Protein AF-A0A6C0ECJ3-F1 (afdb_monomer)

Foldseek 3Di:
DDDDDDDDPDFDDPDPTHDPQPDLPDDPVVLLVVLLVVLLCCLPPVDPPDDLVSVVSVVVSVVPVDPDPPPCVVVVLVVSLVSSLVSLLVSLQVVLVVQLVCVVVVNDDLVNVLVVLVVLLVSLVVVLVSVVVPPPDDDDDDDDDPDDDVPSSLVSLLSSLVSCLVRQCPDPSNVVVVLVLVPPLDPVCLVSVLSVLVSLVVSCVRVVCPSVLVNLVVNLVSLVVVLVVVQDDPDDPLVSLLVSLVVLLVSLVSCCVSPVVCNLSNLQRSLVVSLVSLLVNLVPHDLQSLLVSLVPCLVSLLVSLVRDHPCSVVSVVSSLVSLLVSLCVLQPPVLVPCPPDDPVSLVVNLVSVLSNLSSVVSVCSSVPVPCPPSVCVVQVSVLVRCVDPSNLVSLLVVLLVCLVVVVLVSNLSSVVSVLSHPPVVVSLVSVLVSVVVSLQVVCVVCVVPLVVNVVSLVSLVVSLVSCCVRDDPVSSVLSVLQSVQSVVQSVVVVVVVVVCVVPDPDPLCPPDDDDGDRGDDQVSHPVNDPALWDWPVLLVVCCPPSDSVSVVVVVVQVVVCVVVVVPDTDIDHQLDDWDWDQDPNATAIDGSLLVVLVVVPPPHFKDALVCVCPRSSNVRPDPLLSVLSVVLCVVQVQWDDDPRMIGGDNDDHGDRYSNVSSCVPRPCNVVVVVVVVLVVLLVLLLVLLLVVLVVPWAAPVVSQVVSQVVDPPDRDDPVSNVVSVVVCVVVQQWDQDPVRTIHGDDD

pLDDT: mean 73.12, std 15.88, range [23.19, 93.5]

Secondary structure (DSSP, 8-state):
-------------BTTTB-----TT--HHHHHHHHHHHHHHHHHH------HHHHHHHHHHHHHH----TT-HHHHHHHHHHHHHHHHHHHHHHHHHHHHHHHHTT---HHHHHHHHHHHHHHHHHHHHHHHTTS-----------SSSTHHHHHHHHHHHHHHIIIIIT-HHHHHHHHHHHHT--HHHHHHHHHHHHHHHHHHHHHTTHHHHHHHHHHHHHHHHHHHHTT-----HHHHHHHHHHHHHHHHHHHHHHTTTTHHHHHHHHHHHHHHHHHHHHHHS-HHHHHHHHHHHHHHHHHHHHS--TTHHHHHHHHHHHHHHHHHHHT-HHHHS-TTS-THHHHHHHHHHHHHHHHHHHHHHHTTT-HHHHHHHHHHHHHHHHTSHHHHHHHHHHHHHHHHTT-HHHHHHHHHHHTTSS-HHHHHHHHHHHHHHHHHHHHHHHTTSHHHHHHHHHHHHHHHHHHHTTS-HHHHHHHHHHHHHHHHHHHHHHHHHHHHHHH---TTSTT----------TTT-TT--SSS-B-HHHHHHTTT---HHHHHHHHHHHHHHHHTTT-----B-TTSS-EEEEETTEEEEE-HHHHHHHHTTTT-SEEEHHHHHTSHHHHTS-HHHHHHHHHHHHHTTSEEEETTEEEE-SSSPPPSBHHHHHHHH-HHHHHHHHHHHHHHHHHHHHHHHHHHHTT--B-HHHHHHHHHHH--SS---HHHHHHHHHHHHHTTSEEE-TTS-EEE---

Organism: NCBI:txid1070528

Sequence (747 aa):
MKSHEDIVINKLIDKNNIIENLTNNDCKCTIINKINNYFDNYLNRNNKIIIFELINQFIYFQNNCCQIPNNNKDLLSTEIVNNLNDLIKNFLIDRRNSIRILIKKNNYNFYNLNKFIKEFLIKIDYINDILKLKYLDDSHTLNNTLSGESLKINNITNFSIEYLSQFIISDSVILLFIENQIILFSKNNNKEIEIFFSLIKKICYYDNKKLYNYIIKILCNILNKEIIIQNSNPLPNNLKNINKLNTDIIYYDKIIKYFKYIKNDLIYNIIPNIFNNFINIFKFNSLYEIEYVTNNISSELKNIFANKYDNKDLLKNMLITEICFLIKKTFSFEIINNENSEQGSIDELNIMIITLINILNNTNLLLDNYLNMNNNLIINEMNQFINNDILLNAIYNRINLLIINNDINEIYKLLSFVIKIKDKDIIINKYKEFLTKRLLFNYSKFYPHFPELIDYITIEEKIFNSIKTKFHNKSIYKIGKMIDDIRNSIIHNIELELKNYEIINDKFLDNINNICIVNLSYEIWNINYSDYIIGNKILNDYKNTSNILIQYILKYNNIYSSEYDNKRFLNWYLHYGEVDITYLNQNLIMLPIQYMVLEMFTNQNEISLDIIYSSYFFENYPTQFKKDIINSLIRSKLFNIKNNNLILATNGIFVQNLVMLFTHESEFMSNKKLEELALTHNDIVISNINHILKINSLAYDELFDVIKNKIIVFNMDKKIFETAINYMIDKDYIILNKNNLYEKIYY

Nearest PDB structures (foldseek):
  8or3-assembly1_A  TM=5.028E-01  e=2.537E-11  Homo sapiens
  4g2v-assembly1_A  TM=1.685E-01  e=9.253E-02  Mus musculus
  1hz4-assembly1_A  TM=1.852E-01  e=2.746E+00  Escherichia coli

Radius of gyration: 48.1 Å; Cα contacts (8 Å, |Δi|>4): 553; chains: 1; bounding box: 114×90×135 Å

Structure (mmCIF, N/CA/C/O backbone):
data_AF-A0A6C0ECJ3-F1
#
_entry.id   AF-A0A6C0ECJ3-F1
#
loop_
_atom_site.group_PDB
_atom_site.id
_atom_site.type_symbol
_atom_site.label_atom_id
_atom_site.label_alt_id
_atom_site.label_comp_id
_atom_site.label_asym_id
_atom_site.label_entity_id
_atom_site.label_seq_id
_atom_site.pdbx_PDB_ins_code
_atom_site.Cartn_x
_atom_site.Cartn_y
_atom_site.Cartn_z
_atom_site.occupancy
_atom_site.B_iso_or_equiv
_atom_site.auth_seq_id
_atom_site.auth_comp_id
_atom_site.auth_asym_id
_atom_site.auth_atom_id
_atom_site.pdbx_PDB_model_num
ATOM 1 N N . MET A 1 1 ? -47.926 -62.186 72.612 1.00 34.28 1 MET A N 1
ATOM 2 C CA . MET A 1 1 ? -46.504 -62.186 73.019 1.00 34.28 1 MET A CA 1
ATOM 3 C C . MET A 1 1 ? -46.156 -60.779 73.483 1.00 34.28 1 MET A C 1
ATOM 5 O O . MET A 1 1 ? -46.583 -59.838 72.833 1.00 34.28 1 MET A O 1
ATOM 9 N N . LYS A 1 2 ? -45.486 -60.670 74.640 1.00 26.92 2 LYS A N 1
ATOM 10 C CA . LYS A 1 2 ? -44.875 -59.453 75.226 1.00 26.92 2 LYS A CA 1
ATOM 11 C C . LYS A 1 2 ? -43.978 -58.752 74.172 1.00 26.92 2 LYS A C 1
ATOM 13 O O . LYS A 1 2 ? -43.529 -59.447 73.271 1.00 26.92 2 LYS A O 1
ATOM 18 N N . SER A 1 3 ? -43.673 -57.454 74.193 1.00 23.48 3 SER A N 1
ATOM 19 C CA . SER A 1 3 ? -43.368 -56.559 75.320 1.00 23.48 3 SER A CA 1
ATOM 20 C C . SER A 1 3 ? -43.397 -55.081 74.897 1.00 23.48 3 SER A C 1
ATOM 22 O O . SER A 1 3 ? -43.088 -54.754 73.755 1.00 23.48 3 SER A O 1
ATOM 24 N N . HIS A 1 4 ? -43.717 -54.225 75.871 1.00 28.27 4 HIS A N 1
ATOM 25 C CA . HIS A 1 4 ? -43.456 -52.786 75.927 1.00 28.27 4 HIS A CA 1
ATOM 26 C C . HIS A 1 4 ? -42.055 -52.375 75.463 1.00 28.27 4 HIS A C 1
ATOM 28 O O . HIS A 1 4 ? -41.095 -53.056 75.807 1.00 28.27 4 HIS A O 1
ATOM 34 N N . GLU A 1 5 ? -41.966 -51.179 74.876 1.00 23.19 5 GLU A N 1
ATOM 35 C CA . GLU A 1 5 ? -41.049 -50.134 75.345 1.00 23.19 5 GLU A CA 1
ATOM 36 C C . GLU A 1 5 ? -41.770 -48.776 75.289 1.00 23.19 5 GLU A C 1
ATOM 38 O O . GLU A 1 5 ? -42.066 -48.234 74.225 1.00 23.19 5 GLU A O 1
ATOM 43 N N . ASP A 1 6 ? -42.108 -48.271 76.475 1.00 29.62 6 ASP A N 1
ATOM 44 C CA . ASP A 1 6 ? -42.491 -46.887 76.722 1.00 29.62 6 ASP A CA 1
ATOM 45 C C . ASP A 1 6 ? -41.288 -45.966 76.475 1.00 29.62 6 ASP A C 1
ATOM 47 O O . ASP A 1 6 ? -40.243 -46.143 77.098 1.00 29.62 6 ASP A O 1
ATOM 51 N N . ILE A 1 7 ? -41.462 -44.910 75.673 1.00 26.45 7 ILE A N 1
ATOM 52 C CA . ILE A 1 7 ? -40.686 -43.669 75.820 1.00 26.45 7 ILE A CA 1
ATOM 53 C C . ILE A 1 7 ? -41.664 -42.489 75.880 1.00 26.45 7 ILE A C 1
ATOM 55 O O . ILE A 1 7 ? -41.973 -41.821 74.900 1.00 26.45 7 ILE A O 1
ATOM 59 N N . VAL A 1 8 ? -42.199 -42.307 77.087 1.00 24.47 8 VAL A N 1
ATOM 60 C CA . VAL A 1 8 ? -42.215 -41.048 77.844 1.00 24.47 8 VAL A CA 1
ATOM 61 C C . VAL A 1 8 ? -42.536 -39.770 77.049 1.00 24.47 8 VAL A C 1
ATOM 63 O O . VAL A 1 8 ? -41.665 -39.052 76.562 1.00 24.47 8 VAL A O 1
ATOM 66 N N . ILE A 1 9 ? -43.821 -39.411 77.076 1.00 29.36 9 ILE A N 1
ATOM 67 C CA . ILE A 1 9 ? -44.308 -38.034 76.945 1.00 29.36 9 ILE A CA 1
ATOM 68 C C . ILE A 1 9 ? -43.796 -37.243 78.162 1.00 29.36 9 ILE A C 1
ATOM 70 O O . ILE A 1 9 ? -44.404 -37.283 79.228 1.00 29.36 9 ILE A O 1
ATOM 74 N N . ASN A 1 10 ? -42.688 -36.514 78.010 1.00 24.09 10 ASN A N 1
ATOM 75 C CA . ASN A 1 10 ? -42.222 -35.529 78.993 1.00 24.09 10 ASN A CA 1
ATOM 76 C C . ASN A 1 10 ? -42.267 -34.103 78.408 1.00 24.09 10 ASN A C 1
ATOM 78 O O . ASN A 1 10 ? -41.362 -33.650 77.718 1.00 24.09 10 ASN A O 1
ATOM 82 N N . LYS A 1 11 ? -43.374 -33.420 78.722 1.00 33.19 11 LYS A N 1
ATOM 83 C CA . LYS A 1 11 ? -43.594 -31.966 78.903 1.00 33.19 11 LYS A CA 1
ATOM 84 C C . LYS A 1 11 ? -42.335 -31.068 79.072 1.00 33.19 11 LYS A C 1
ATOM 86 O O . LYS A 1 11 ? -41.671 -31.290 80.074 1.00 33.19 11 LYS A O 1
ATOM 91 N N . LEU A 1 12 ? -42.154 -29.993 78.249 1.00 31.42 12 LEU A N 1
ATOM 92 C CA . LEU A 1 12 ? -41.584 -28.614 78.520 1.00 31.42 12 LEU A CA 1
ATOM 93 C C . LEU A 1 12 ? -41.949 -27.596 77.358 1.00 31.42 12 LEU A C 1
ATOM 95 O O . LEU A 1 12 ? -41.924 -28.032 76.224 1.00 31.42 12 LEU A O 1
ATOM 99 N N . ILE A 1 13 ? -42.141 -26.253 77.453 1.00 26.03 13 ILE A N 1
ATOM 100 C CA . ILE A 1 13 ? -43.268 -25.424 77.969 1.00 26.03 13 ILE A CA 1
ATOM 101 C C . ILE A 1 13 ? -43.058 -23.829 77.737 1.00 26.03 13 ILE A C 1
ATOM 103 O O . ILE A 1 13 ? -41.915 -23.402 77.843 1.00 26.03 13 ILE A O 1
ATOM 107 N N . ASP A 1 14 ? -44.106 -22.934 77.727 1.00 28.61 14 ASP A N 1
ATOM 108 C CA . ASP A 1 14 ? -44.273 -21.605 78.467 1.00 28.61 14 ASP A CA 1
ATOM 109 C C . ASP A 1 14 ? -44.999 -21.634 79.871 1.00 28.61 14 ASP A C 1
ATOM 111 O O . ASP A 1 14 ? -45.931 -22.385 80.121 1.00 28.61 14 ASP A O 1
ATOM 115 N N . LYS A 1 15 ? -44.722 -20.841 80.909 1.00 49.19 15 LYS A N 1
ATOM 116 C CA . LYS A 1 15 ? -43.619 -19.932 81.279 1.00 49.19 15 LYS A CA 1
ATOM 117 C C . LYS A 1 15 ? -42.738 -20.575 82.367 1.00 49.19 15 LYS A C 1
ATOM 119 O O . LYS A 1 15 ? -41.870 -19.922 82.932 1.00 49.19 15 LYS A O 1
ATOM 124 N N . ASN A 1 16 ? -43.094 -21.822 82.713 1.00 34.41 16 ASN A N 1
ATOM 125 C CA . ASN A 1 16 ? -43.021 -22.447 84.036 1.00 34.41 16 ASN A CA 1
ATOM 126 C C . ASN A 1 16 ? -43.528 -23.919 84.010 1.00 34.41 16 ASN A C 1
ATOM 128 O O . ASN A 1 16 ? -44.240 -24.382 84.885 1.00 34.41 16 ASN A O 1
ATOM 132 N N . ASN A 1 17 ? -43.286 -24.671 82.958 1.00 28.52 17 ASN A N 1
ATOM 133 C CA . ASN A 1 17 ? -43.988 -25.929 82.586 1.00 28.52 17 ASN A CA 1
ATOM 134 C C . ASN A 1 17 ? -45.502 -26.061 81.968 1.00 28.52 17 ASN A C 1
ATOM 136 O O . ASN A 1 17 ? -46.132 -27.073 82.239 1.00 28.52 17 ASN A O 1
ATOM 140 N N . ILE A 1 18 ? -46.093 -25.210 81.051 1.00 34.91 18 ILE A N 1
ATOM 141 C CA . ILE A 1 18 ? -47.153 -25.410 79.971 1.00 34.91 18 ILE A CA 1
ATOM 142 C C . ILE A 1 18 ? -46.735 -25.368 78.431 1.00 34.91 18 ILE A C 1
ATOM 144 O O . ILE A 1 18 ? -46.397 -24.329 77.880 1.00 34.91 18 ILE A O 1
ATOM 148 N N . ILE A 1 19 ? -46.836 -26.478 77.667 1.00 39.12 19 ILE A N 1
ATOM 149 C CA . ILE A 1 19 ? -46.889 -26.480 76.178 1.00 39.12 19 ILE A CA 1
ATOM 150 C C . ILE A 1 19 ? -48.263 -25.912 75.826 1.00 39.12 19 ILE A C 1
ATOM 152 O O . ILE A 1 19 ? -49.264 -26.506 76.233 1.00 39.12 19 ILE A O 1
ATOM 156 N N . GLU A 1 20 ? -48.346 -24.777 75.130 1.00 39.50 20 GLU A N 1
ATOM 157 C CA . GLU A 1 20 ? -49.639 -24.252 74.678 1.00 39.50 20 GLU A CA 1
ATOM 158 C C . GLU A 1 20 ? -50.120 -25.116 73.499 1.00 39.50 20 GLU A C 1
ATOM 160 O O . GLU A 1 20 ? -49.884 -24.819 72.332 1.00 39.50 20 GLU A O 1
ATOM 165 N N . ASN A 1 21 ? -50.736 -26.256 73.817 1.00 42.38 21 ASN A N 1
ATOM 166 C CA . ASN A 1 21 ? -51.491 -27.032 72.844 1.00 42.38 21 ASN A CA 1
ATOM 167 C C . ASN A 1 21 ? -52.652 -26.160 72.364 1.00 42.38 21 ASN A C 1
ATOM 169 O O . ASN A 1 21 ? -53.463 -25.723 73.184 1.00 42.38 21 ASN A O 1
ATOM 173 N N . LEU A 1 22 ? -52.757 -25.946 71.049 1.00 46.31 22 LEU A N 1
ATOM 174 C CA . LEU A 1 22 ? -53.987 -25.430 70.452 1.00 46.31 22 LEU A CA 1
ATOM 175 C C . LEU A 1 22 ? -55.139 -26.341 70.900 1.00 46.31 22 LEU A C 1
ATOM 177 O O . LEU A 1 22 ? -55.163 -27.531 70.588 1.00 46.31 22 LEU A O 1
ATOM 181 N N . THR A 1 23 ? -56.059 -25.807 71.701 1.00 43.44 23 THR A N 1
ATOM 182 C CA . THR A 1 23 ? -57.284 -26.525 72.069 1.00 43.44 23 THR A CA 1
ATOM 183 C C . THR A 1 23 ? -58.325 -26.307 70.972 1.00 43.44 23 THR A C 1
ATOM 185 O O . THR A 1 23 ? -58.309 -25.272 70.308 1.00 43.44 23 THR A O 1
ATOM 188 N N . ASN A 1 24 ? -59.260 -27.250 70.795 1.00 45.25 24 ASN A N 1
ATOM 189 C CA . ASN A 1 24 ? -60.361 -27.193 69.811 1.00 45.25 24 ASN A CA 1
ATOM 190 C C . ASN A 1 24 ? -61.223 -25.901 69.844 1.00 45.25 24 ASN A C 1
ATOM 192 O O . ASN A 1 24 ? -62.106 -25.752 69.005 1.00 45.25 24 ASN A O 1
ATOM 196 N N . ASN A 1 25 ? -60.992 -24.984 70.793 1.00 42.53 25 ASN A N 1
ATOM 197 C CA . ASN A 1 25 ? -61.795 -23.788 71.048 1.00 42.53 25 ASN A CA 1
ATOM 198 C C . ASN A 1 25 ? -61.142 -22.459 70.615 1.00 42.53 25 ASN A C 1
ATOM 200 O O . ASN A 1 25 ? -61.782 -21.416 70.751 1.00 42.53 25 ASN A O 1
ATOM 204 N N . ASP A 1 26 ? -59.903 -22.447 70.109 1.00 50.03 26 ASP A N 1
ATOM 205 C CA . ASP A 1 26 ? -59.291 -21.202 69.623 1.00 50.03 26 ASP A CA 1
ATOM 206 C C . ASP A 1 26 ? -59.885 -20.790 68.259 1.00 50.03 26 ASP A C 1
ATOM 208 O O . ASP A 1 26 ? -59.777 -21.504 67.261 1.00 50.03 26 ASP A O 1
ATOM 212 N N . CYS A 1 27 ? -60.514 -19.609 68.195 1.00 55.12 27 CYS A N 1
ATOM 213 C CA . CYS A 1 27 ? -61.043 -19.047 66.949 1.00 55.12 27 CYS A CA 1
ATOM 214 C C . CYS A 1 27 ? -59.932 -18.861 65.896 1.00 55.12 27 CYS A C 1
ATOM 216 O O . CYS A 1 27 ? -58.840 -18.394 66.204 1.00 55.12 27 CYS A O 1
ATOM 218 N N . LYS A 1 28 ? -60.228 -19.103 64.610 1.00 56.75 28 LYS A N 1
ATOM 219 C CA . LYS A 1 28 ? -59.284 -18.921 63.481 1.00 56.75 28 LYS A CA 1
ATOM 220 C C . LYS A 1 28 ? -58.471 -17.609 63.560 1.00 56.75 28 LYS A C 1
ATOM 222 O O . LYS A 1 28 ? -57.271 -17.610 63.295 1.00 56.75 28 LYS A O 1
ATOM 227 N N . CYS A 1 29 ? -59.100 -16.508 63.979 1.00 60.09 29 CYS A N 1
ATOM 228 C CA . CYS A 1 29 ? -58.460 -15.197 64.123 1.00 60.09 29 CYS A CA 1
ATOM 229 C C . CYS A 1 29 ? -57.380 -15.139 65.221 1.00 60.09 29 CYS A C 1
ATOM 231 O O . CYS A 1 29 ? -56.364 -14.472 65.030 1.00 60.09 29 CYS A O 1
ATOM 233 N N . THR A 1 30 ? -57.555 -15.818 66.362 1.00 61.34 30 THR A N 1
ATOM 234 C CA . THR A 1 30 ? -56.557 -15.790 67.450 1.00 61.34 30 THR A CA 1
ATOM 235 C C . THR A 1 30 ? -55.291 -16.540 67.057 1.00 61.34 30 THR A C 1
ATOM 237 O O . THR A 1 30 ? -54.192 -16.092 67.382 1.00 61.34 30 THR A O 1
ATOM 240 N N . ILE A 1 31 ? -55.419 -17.620 66.285 1.00 60.19 31 ILE A N 1
ATOM 241 C CA . ILE A 1 31 ? -54.271 -18.412 65.833 1.00 60.19 31 ILE A CA 1
ATOM 242 C C . ILE A 1 31 ? -53.497 -17.695 64.719 1.00 60.19 31 ILE A C 1
ATOM 244 O O . ILE A 1 31 ? -52.271 -17.617 64.785 1.00 60.19 31 ILE A O 1
ATOM 248 N N . ILE A 1 32 ? -54.196 -17.078 63.757 1.00 63.75 32 ILE A N 1
ATOM 249 C CA . ILE A 1 32 ? -53.565 -16.217 62.741 1.00 63.75 32 ILE A CA 1
ATOM 250 C C . ILE A 1 32 ? -52.803 -15.062 63.410 1.00 63.75 32 ILE A C 1
ATOM 252 O O . ILE A 1 32 ? -51.661 -14.793 63.043 1.00 63.75 32 ILE A O 1
ATOM 256 N N . ASN A 1 33 ? -53.368 -14.435 64.448 1.00 67.38 33 ASN A N 1
ATOM 257 C CA . ASN A 1 33 ? -52.683 -13.381 65.203 1.00 67.38 33 ASN A CA 1
ATOM 258 C C . ASN A 1 33 ? -51.428 -13.887 65.935 1.00 67.38 33 ASN A C 1
ATOM 260 O O . ASN A 1 33 ? -50.412 -13.194 65.948 1.00 67.38 33 ASN A O 1
ATOM 264 N N . LYS A 1 34 ? -51.458 -15.097 66.513 1.00 67.88 34 LYS A N 1
ATOM 265 C CA . LYS A 1 34 ? -50.278 -15.716 67.146 1.00 67.88 34 LYS A CA 1
ATOM 266 C C . LYS A 1 34 ? -49.170 -16.006 66.121 1.00 67.88 34 LYS A C 1
ATOM 268 O O . LYS A 1 34 ? -48.012 -15.675 66.374 1.00 67.88 34 LYS A O 1
ATOM 273 N N . ILE A 1 35 ? -49.525 -16.546 64.952 1.00 69.56 35 ILE A N 1
ATOM 274 C CA . ILE A 1 35 ? -48.593 -16.807 63.841 1.00 69.56 35 ILE A CA 1
ATOM 275 C C . ILE A 1 35 ? -47.991 -15.493 63.310 1.00 69.56 35 ILE A C 1
ATOM 277 O O . ILE A 1 35 ? -46.773 -15.387 63.164 1.00 69.56 35 ILE A O 1
ATOM 281 N N . ASN A 1 36 ? -48.816 -14.463 63.098 1.00 71.38 36 ASN A N 1
ATOM 282 C CA . ASN A 1 36 ? -48.365 -13.137 62.665 1.00 71.38 36 ASN A CA 1
ATOM 283 C C . ASN A 1 36 ? -47.412 -12.496 63.687 1.00 71.38 36 ASN A C 1
ATOM 285 O O . ASN A 1 36 ? -46.346 -12.016 63.308 1.00 71.38 36 ASN A O 1
ATOM 289 N N . ASN A 1 37 ? -47.737 -12.555 64.984 1.00 73.50 37 ASN A N 1
ATOM 290 C CA . ASN A 1 37 ? -46.875 -12.045 66.058 1.00 73.50 37 ASN A CA 1
ATOM 291 C C . ASN A 1 37 ? -45.516 -12.749 66.104 1.00 73.50 37 ASN A C 1
ATOM 293 O O . ASN A 1 37 ? -44.511 -12.138 66.471 1.00 73.50 37 ASN A O 1
ATOM 297 N N . TYR A 1 38 ? -45.455 -14.032 65.754 1.00 74.00 38 TYR A N 1
ATOM 298 C CA . TYR A 1 38 ? -44.179 -14.722 65.661 1.00 74.00 38 TYR A CA 1
ATOM 299 C C . TYR A 1 38 ? -43.353 -14.242 64.475 1.00 74.00 38 TYR A C 1
ATOM 301 O O . TYR A 1 38 ? -42.187 -13.896 64.662 1.00 74.00 38 TYR A O 1
ATOM 309 N N . PHE A 1 39 ? -43.937 -14.211 63.272 1.00 76.06 39 PHE A N 1
ATOM 310 C CA . PHE A 1 39 ? -43.212 -13.749 62.090 1.00 76.06 39 PHE A CA 1
ATOM 311 C C . PHE A 1 39 ? -42.729 -12.311 62.276 1.00 76.06 39 PHE A C 1
ATOM 313 O O . PHE A 1 39 ? -41.576 -12.018 61.963 1.00 76.06 39 PHE A O 1
ATOM 320 N N . ASP A 1 40 ? -43.542 -11.455 62.893 1.00 77.12 40 ASP A N 1
ATOM 321 C CA . ASP A 1 40 ? -43.154 -10.097 63.266 1.00 77.12 40 ASP A CA 1
ATOM 322 C C . ASP A 1 40 ? -41.984 -10.076 64.270 1.00 77.12 40 ASP A C 1
ATOM 324 O O . ASP A 1 40 ? -40.974 -9.403 64.052 1.00 77.12 40 ASP A O 1
ATOM 328 N N . ASN A 1 41 ? -42.034 -10.891 65.332 1.00 76.44 41 ASN A N 1
ATOM 329 C CA . ASN A 1 41 ? -40.929 -11.016 66.290 1.00 76.44 41 ASN A CA 1
ATOM 330 C C . ASN A 1 41 ? -39.651 -11.594 65.664 1.00 76.44 41 ASN A C 1
ATOM 332 O O . ASN A 1 41 ? -38.547 -11.187 66.033 1.00 76.44 41 ASN A O 1
ATOM 336 N N . TYR A 1 42 ? -39.758 -12.522 64.716 1.00 80.62 42 TYR A N 1
ATOM 337 C CA . TYR A 1 42 ? -38.605 -13.073 64.015 1.00 80.62 42 TYR A CA 1
ATOM 338 C C . TYR A 1 42 ? -37.978 -12.031 63.077 1.00 80.62 42 TYR A C 1
ATOM 340 O O . TYR A 1 42 ? -36.770 -11.770 63.150 1.00 80.62 42 TYR A O 1
ATOM 348 N N . LEU A 1 43 ? -38.800 -11.363 62.260 1.00 80.50 43 LEU A N 1
ATOM 349 C CA . LEU A 1 43 ? -38.365 -10.294 61.364 1.00 80.50 43 LEU A CA 1
ATOM 350 C C . LEU A 1 43 ? -37.722 -9.142 62.149 1.00 80.50 43 LEU A C 1
ATOM 352 O O . LEU A 1 43 ? -36.621 -8.710 61.797 1.00 80.50 43 LEU A O 1
ATOM 356 N N . ASN A 1 44 ? -38.320 -8.703 63.259 1.00 79.44 44 ASN A N 1
ATOM 357 C CA . ASN A 1 44 ? -37.831 -7.556 64.025 1.00 79.44 44 ASN A CA 1
ATOM 358 C C . ASN A 1 44 ? -36.725 -7.880 65.040 1.00 79.44 44 ASN A C 1
ATOM 360 O O . ASN A 1 44 ? -35.803 -7.075 65.197 1.00 79.44 44 ASN A O 1
ATOM 364 N N . ARG A 1 45 ? -36.784 -9.036 65.715 1.00 76.62 45 ARG A N 1
ATOM 365 C CA . ARG A 1 45 ? -35.949 -9.362 66.892 1.00 76.62 45 ARG A CA 1
ATOM 366 C C . ARG A 1 45 ? -35.091 -10.626 66.742 1.00 76.62 45 ARG A C 1
ATOM 368 O O . ARG A 1 45 ? -34.385 -10.968 67.682 1.00 76.62 45 ARG A O 1
ATOM 375 N N . ASN A 1 46 ? -35.113 -11.307 65.587 1.00 69.56 46 ASN A N 1
ATOM 376 C CA . ASN A 1 46 ? -34.412 -12.586 65.349 1.00 69.56 46 ASN A CA 1
ATOM 377 C C . ASN A 1 46 ? -34.790 -13.704 66.335 1.00 69.56 46 ASN A C 1
ATOM 379 O O . ASN A 1 46 ? -34.024 -14.648 66.536 1.00 69.56 46 ASN A O 1
ATOM 383 N N . ASN A 1 47 ? -35.969 -13.617 66.948 1.00 72.00 47 ASN A N 1
ATOM 384 C CA . ASN A 1 47 ? -36.390 -14.581 67.950 1.00 72.00 47 ASN A CA 1
ATOM 385 C C . ASN A 1 47 ? -36.951 -15.846 67.273 1.00 72.00 47 ASN A C 1
ATOM 387 O O . ASN A 1 47 ? -37.982 -15.771 66.614 1.00 72.00 47 ASN A O 1
ATOM 391 N N . LYS A 1 48 ? -36.267 -16.992 67.405 1.00 64.31 48 LYS A N 1
ATOM 392 C CA . LYS A 1 48 ? -36.587 -18.265 66.713 1.00 64.31 48 LYS A CA 1
ATOM 393 C C . LYS A 1 48 ? -37.496 -19.212 67.521 1.00 64.31 48 LYS A C 1
ATOM 395 O O . LYS A 1 48 ? -37.428 -20.426 67.348 1.00 64.31 48 LYS A O 1
ATOM 400 N N . ILE A 1 49 ? -38.276 -18.694 68.470 1.00 56.88 49 ILE A N 1
ATOM 401 C CA . ILE A 1 49 ? -39.015 -19.523 69.441 1.00 56.88 49 ILE A CA 1
ATOM 402 C C . ILE A 1 49 ? -40.159 -20.303 68.760 1.00 56.88 49 ILE A C 1
ATOM 404 O O . ILE A 1 49 ? -41.204 -19.741 68.472 1.00 56.88 49 ILE A O 1
ATOM 408 N N . ILE A 1 50 ? -39.890 -21.593 68.516 1.00 55.03 50 ILE A N 1
ATOM 409 C CA . ILE A 1 50 ? -40.760 -22.746 68.200 1.00 55.03 50 ILE A CA 1
ATOM 410 C C . ILE A 1 50 ? -42.074 -22.423 67.469 1.00 55.03 50 ILE A C 1
ATOM 412 O O . ILE A 1 50 ? -43.065 -22.020 68.068 1.00 55.03 50 ILE A O 1
ATOM 416 N N . ILE A 1 51 ? -42.096 -22.725 66.165 1.00 57.34 51 ILE A N 1
ATOM 417 C CA . ILE A 1 51 ? -43.261 -22.536 65.282 1.00 57.34 51 ILE A CA 1
ATOM 418 C C . ILE A 1 51 ? -43.565 -23.708 64.356 1.00 57.34 51 ILE A C 1
ATOM 420 O O . ILE A 1 51 ? -44.686 -23.814 63.862 1.00 57.34 51 ILE A O 1
ATOM 424 N N . PHE A 1 52 ? -42.625 -24.634 64.174 1.00 55.62 52 PHE A N 1
ATOM 425 C CA . PHE A 1 52 ? -42.890 -25.850 63.410 1.00 55.62 52 PHE A CA 1
ATOM 426 C C . PHE A 1 52 ? -44.084 -26.620 63.993 1.00 55.62 52 PHE A C 1
ATOM 428 O O . PHE A 1 52 ? -45.012 -26.973 63.273 1.00 55.62 52 PHE A O 1
ATOM 435 N N . GLU A 1 53 ? -44.109 -26.799 65.313 1.00 55.97 53 GLU A N 1
ATOM 436 C CA . GLU A 1 53 ? -45.168 -27.523 66.019 1.00 55.97 53 GLU A CA 1
ATOM 437 C C . GLU A 1 53 ? -46.503 -26.766 66.002 1.00 55.97 53 GLU A C 1
ATOM 439 O O . GLU A 1 53 ? -47.528 -27.381 65.739 1.00 55.97 53 GLU A O 1
ATOM 444 N N . LEU A 1 54 ? -46.505 -25.439 66.169 1.00 59.28 54 LEU A N 1
ATOM 445 C CA . LEU A 1 54 ? -47.718 -24.605 66.151 1.00 59.28 54 LEU A CA 1
ATOM 446 C C . LEU A 1 54 ? -48.361 -24.497 64.761 1.00 59.28 54 LEU A C 1
ATOM 448 O O . LEU A 1 54 ? -49.576 -24.642 64.642 1.00 59.28 54 LEU A O 1
ATOM 452 N N . ILE A 1 55 ? -47.570 -24.292 63.699 1.00 58.84 55 ILE A N 1
ATOM 453 C CA . ILE A 1 55 ? -48.074 -24.325 62.314 1.00 58.84 55 ILE A CA 1
ATOM 454 C C . ILE A 1 55 ? -48.594 -25.731 61.994 1.00 58.84 55 ILE A C 1
ATOM 456 O O . ILE A 1 55 ? -49.667 -25.878 61.408 1.00 58.84 55 ILE A O 1
ATOM 460 N N . ASN A 1 56 ? -47.880 -26.776 62.426 1.00 55.97 56 ASN A N 1
ATOM 461 C CA . ASN A 1 56 ? -48.302 -28.155 62.213 1.00 55.97 56 ASN A CA 1
ATOM 462 C C . ASN A 1 56 ? -49.592 -28.507 62.945 1.00 55.97 56 ASN A C 1
ATOM 464 O O . ASN A 1 56 ? -50.438 -29.170 62.347 1.00 55.97 56 ASN A O 1
ATOM 468 N N . GLN A 1 57 ? -49.739 -28.062 64.191 1.00 56.59 57 GLN A N 1
ATOM 469 C CA . GLN A 1 57 ? -50.956 -28.212 64.977 1.00 56.59 57 GLN A CA 1
ATOM 470 C C . GLN A 1 57 ? -52.104 -27.426 64.339 1.00 56.59 57 GLN A C 1
ATOM 472 O O . GLN A 1 57 ? -53.174 -27.989 64.154 1.00 56.59 57 GLN A O 1
ATOM 477 N N . PHE A 1 58 ? -51.888 -26.179 63.909 1.00 58.00 58 PHE A N 1
ATOM 478 C CA . PHE A 1 58 ? -52.920 -25.379 63.244 1.00 58.00 58 PHE A CA 1
ATOM 479 C C . PHE A 1 58 ? -53.442 -26.043 61.959 1.00 58.00 58 PHE A C 1
ATOM 481 O O . PHE A 1 58 ? -54.652 -26.177 61.783 1.00 58.00 58 PHE A O 1
ATOM 488 N N . ILE A 1 59 ? -52.537 -26.540 61.106 1.00 54.28 59 ILE A N 1
ATOM 489 C CA . ILE A 1 59 ? -52.885 -27.283 59.883 1.00 54.28 59 ILE A CA 1
ATOM 490 C C . ILE A 1 59 ? -53.618 -28.595 60.219 1.00 54.28 59 ILE A C 1
ATOM 492 O O . ILE A 1 59 ? -54.601 -28.944 59.565 1.00 54.28 59 ILE A O 1
ATOM 496 N N . TYR A 1 60 ? -53.157 -29.326 61.240 1.00 51.97 60 TYR A N 1
ATOM 497 C CA . TYR A 1 60 ? -53.747 -30.599 61.669 1.00 51.97 60 TYR A CA 1
ATOM 498 C C . TYR A 1 60 ? -55.161 -30.426 62.250 1.00 51.97 60 TYR A C 1
ATOM 500 O O . TYR A 1 60 ? -56.078 -31.152 61.867 1.00 51.97 60 TYR A O 1
ATOM 508 N N . PHE A 1 61 ? -55.367 -29.439 63.126 1.00 51.03 61 PHE A N 1
ATOM 509 C CA . PHE A 1 61 ? -56.665 -29.183 63.754 1.00 51.03 61 PHE A CA 1
ATOM 510 C C . PHE A 1 61 ? -57.700 -28.638 62.763 1.00 51.03 61 PHE A C 1
ATOM 512 O O . PHE A 1 61 ? -58.863 -29.023 62.851 1.00 51.03 61 PHE A O 1
ATOM 519 N N . GLN A 1 62 ? -57.314 -27.830 61.770 1.00 50.84 62 GLN A N 1
ATOM 520 C CA . GLN A 1 62 ? -58.256 -27.366 60.742 1.00 50.84 62 GLN A CA 1
ATOM 521 C C . GLN A 1 62 ? -58.670 -28.446 59.739 1.00 50.84 62 GLN A C 1
ATOM 523 O O . GLN A 1 62 ? -59.836 -28.470 59.347 1.00 50.84 62 GLN A O 1
ATOM 528 N N . ASN A 1 63 ? -57.764 -29.356 59.359 1.00 45.59 63 ASN A N 1
ATOM 529 C CA . ASN A 1 63 ? -58.108 -30.483 58.482 1.00 45.59 63 ASN A CA 1
ATOM 530 C C . ASN A 1 63 ? -59.109 -31.453 59.135 1.00 45.59 63 ASN A C 1
ATOM 532 O O . ASN A 1 63 ? -59.879 -32.091 58.424 1.00 45.59 63 ASN A O 1
ATOM 536 N N . ASN A 1 64 ? -59.112 -31.547 60.471 1.00 40.94 64 ASN A N 1
ATOM 537 C CA . ASN A 1 64 ? -59.962 -32.480 61.214 1.00 40.94 64 ASN A CA 1
ATOM 538 C C . ASN A 1 64 ? -61.227 -31.840 61.821 1.00 40.94 64 ASN A C 1
ATOM 540 O O . ASN A 1 64 ? -62.214 -32.545 62.016 1.00 40.94 64 ASN A O 1
ATOM 544 N N . CYS A 1 65 ? -61.239 -30.533 62.120 1.00 40.31 65 CYS A N 1
ATOM 545 C CA . CYS A 1 65 ? -62.376 -29.880 62.796 1.00 40.31 65 CYS A CA 1
ATOM 546 C C . CYS A 1 65 ? -63.393 -29.224 61.854 1.00 40.31 65 CYS A C 1
ATOM 548 O O . CYS A 1 65 ? -64.465 -28.821 62.304 1.00 40.31 65 CYS A O 1
ATOM 550 N N . CYS A 1 66 ? -63.100 -29.096 60.560 1.00 38.62 66 CYS A N 1
ATOM 551 C CA . CYS A 1 66 ? -64.040 -28.516 59.610 1.00 38.62 66 CYS A CA 1
ATOM 552 C C . CYS A 1 66 ? -64.204 -29.457 58.415 1.00 38.62 66 CYS A C 1
ATOM 554 O O . CYS A 1 66 ? -63.255 -29.688 57.672 1.00 38.62 66 CYS A O 1
ATOM 556 N N . GLN A 1 67 ? -65.421 -29.970 58.207 1.00 36.12 67 GLN A N 1
ATOM 557 C CA . GLN A 1 67 ? -65.847 -30.601 56.954 1.00 36.12 67 GLN A CA 1
ATOM 558 C C . GLN A 1 67 ? -65.850 -29.550 55.831 1.00 36.12 67 GLN A C 1
ATOM 560 O O . GLN A 1 67 ? -66.893 -29.071 55.396 1.00 36.12 67 GLN A O 1
ATOM 565 N N . ILE A 1 68 ? -64.667 -29.121 55.407 1.00 39.69 68 ILE A N 1
ATOM 566 C CA . ILE A 1 68 ? -64.492 -28.203 54.292 1.00 39.69 68 ILE A CA 1
ATOM 567 C C . ILE A 1 68 ? -64.202 -29.072 53.064 1.00 39.69 68 ILE A C 1
ATOM 569 O O . ILE A 1 68 ? -63.241 -29.844 53.090 1.00 39.69 68 ILE A O 1
ATOM 573 N N . PRO A 1 69 ? -65.011 -28.989 51.992 1.00 37.28 69 PRO A N 1
ATOM 574 C CA . PRO A 1 69 ? -64.766 -29.753 50.776 1.00 37.28 69 PRO A CA 1
ATOM 575 C C . PRO A 1 69 ? -63.388 -29.403 50.198 1.00 37.28 69 PRO A C 1
ATOM 577 O O . PRO A 1 69 ? -62.930 -28.263 50.310 1.00 37.28 69 PRO A O 1
ATOM 580 N N . ASN A 1 70 ? -62.743 -30.387 49.565 1.00 44.16 70 ASN A N 1
ATOM 581 C CA . ASN A 1 70 ? -61.341 -30.381 49.116 1.00 44.16 70 ASN A CA 1
ATOM 582 C C . ASN A 1 70 ? -60.884 -29.167 48.268 1.00 44.16 70 ASN A C 1
ATOM 584 O O . ASN A 1 70 ? -59.686 -28.996 48.077 1.00 44.16 70 ASN A O 1
ATOM 588 N N . ASN A 1 71 ? -61.785 -28.280 47.835 1.00 39.19 71 ASN A N 1
ATOM 589 C CA . ASN A 1 71 ? -61.480 -27.098 47.022 1.00 39.19 71 ASN A CA 1
ATOM 590 C C . ASN A 1 71 ? -61.034 -25.850 47.822 1.00 39.19 71 ASN A C 1
ATOM 592 O O . ASN A 1 71 ? -60.653 -24.856 47.215 1.00 39.19 71 ASN A O 1
ATOM 596 N N . ASN A 1 72 ? -61.053 -25.871 49.163 1.00 40.34 72 ASN A N 1
ATOM 597 C CA . ASN A 1 72 ? -60.792 -24.679 49.999 1.00 40.34 72 ASN A CA 1
ATOM 598 C C . ASN A 1 72 ? -59.500 -24.728 50.847 1.00 40.34 72 ASN A C 1
ATOM 600 O O . ASN A 1 72 ? -59.224 -23.771 51.574 1.00 40.34 72 ASN A O 1
ATOM 604 N N . LYS A 1 73 ? -58.667 -25.779 50.736 1.00 45.56 73 LYS A N 1
ATOM 605 C CA . LYS A 1 73 ? -57.305 -25.793 51.328 1.00 45.56 73 LYS A CA 1
ATOM 606 C C . LYS A 1 73 ? -56.436 -24.638 50.798 1.00 45.56 73 LYS A C 1
ATOM 608 O O . LYS A 1 73 ? -55.581 -24.105 51.506 1.00 45.56 73 LYS A O 1
ATOM 613 N N . ASP A 1 74 ? -56.739 -24.190 49.584 1.00 46.34 74 ASP A N 1
ATOM 614 C CA . ASP A 1 74 ? -56.050 -23.118 48.876 1.00 46.34 74 ASP A CA 1
ATOM 615 C C . ASP A 1 74 ? -56.227 -21.734 49.507 1.00 46.34 74 ASP A C 1
ATOM 617 O O . ASP A 1 74 ? -55.243 -21.006 49.625 1.00 46.34 74 ASP A O 1
ATOM 621 N N . LEU A 1 75 ? -57.428 -21.406 49.998 1.00 46.97 75 LEU A N 1
ATOM 622 C CA . LEU A 1 75 ? -57.785 -20.071 50.504 1.00 46.97 75 LEU A CA 1
ATOM 623 C C . LEU A 1 75 ? -57.053 -19.679 51.800 1.00 46.97 75 LEU A C 1
ATOM 625 O O . LEU A 1 75 ? -56.821 -18.498 52.065 1.00 46.97 75 LEU A O 1
ATOM 629 N N . LEU A 1 76 ? -56.677 -20.665 52.614 1.00 50.19 76 LEU A N 1
ATOM 630 C CA . LEU A 1 76 ? -56.118 -20.443 53.950 1.00 50.19 76 LEU A CA 1
ATOM 631 C C . LEU A 1 76 ? -54.591 -20.322 53.923 1.00 50.19 76 LEU A C 1
ATOM 633 O O . LEU A 1 76 ? -54.018 -19.471 54.603 1.00 50.19 76 LEU A O 1
ATOM 637 N N . SER A 1 77 ? -53.941 -21.103 53.053 1.00 54.53 77 SER A N 1
ATOM 638 C CA . SER A 1 77 ? -52.525 -20.916 52.726 1.00 54.53 77 SER A CA 1
ATOM 639 C C . SER A 1 77 ? -52.263 -19.521 52.141 1.00 54.53 77 SER A C 1
ATOM 641 O O . SER A 1 77 ? -51.292 -18.871 52.523 1.00 54.53 77 SER A O 1
ATOM 643 N N . THR A 1 78 ? -53.171 -19.004 51.302 1.00 57.97 78 THR A N 1
ATOM 644 C CA . THR A 1 78 ? -53.086 -17.639 50.764 1.00 57.97 78 THR A CA 1
ATOM 645 C C . THR A 1 78 ? -53.261 -16.559 51.826 1.00 57.97 78 THR A C 1
ATOM 647 O O . THR A 1 78 ? -52.597 -15.536 51.741 1.00 57.97 78 THR A O 1
ATOM 650 N N . GLU A 1 79 ? -54.092 -16.767 52.850 1.00 62.22 79 GLU A N 1
ATOM 651 C CA . GLU A 1 79 ? -54.317 -15.774 53.913 1.00 62.22 79 GLU A CA 1
ATOM 652 C C . GLU A 1 79 ? -53.075 -15.597 54.808 1.00 62.22 79 GLU A C 1
ATOM 654 O O . GLU A 1 79 ? -52.678 -14.470 55.107 1.00 62.22 79 GLU A O 1
ATOM 659 N N . ILE A 1 80 ? -52.394 -16.695 55.161 1.00 66.50 80 ILE A N 1
ATOM 660 C CA . ILE A 1 80 ? -51.117 -16.650 55.898 1.00 66.50 80 ILE A CA 1
ATOM 661 C C . ILE A 1 80 ? -50.015 -16.029 55.034 1.00 66.50 80 ILE A C 1
ATOM 663 O O . ILE A 1 80 ? -49.288 -15.160 55.509 1.00 66.50 80 ILE A O 1
ATOM 667 N N . VAL A 1 81 ? -49.904 -16.440 53.765 1.00 68.38 81 VAL A N 1
ATOM 668 C CA . VAL A 1 81 ? -48.919 -15.887 52.819 1.00 68.38 81 VAL A CA 1
ATOM 669 C C . VAL A 1 81 ? -49.128 -14.379 52.631 1.00 68.38 81 VAL A C 1
ATOM 671 O O . VAL A 1 81 ? -48.158 -13.629 52.667 1.00 68.38 81 VAL A O 1
ATOM 674 N N . ASN A 1 82 ? -50.375 -13.916 52.496 1.00 70.00 82 ASN A N 1
ATOM 675 C CA . ASN A 1 82 ? -50.697 -12.496 52.332 1.00 70.00 82 ASN A CA 1
ATOM 676 C C . ASN A 1 82 ? -50.357 -11.675 53.585 1.00 70.00 82 ASN A C 1
ATOM 678 O O . ASN A 1 82 ? -49.690 -10.649 53.471 1.00 70.00 82 ASN A O 1
ATOM 682 N N . ASN A 1 83 ? -50.720 -12.151 54.780 1.00 73.75 83 ASN A N 1
ATOM 683 C CA . ASN A 1 83 ? -50.363 -11.469 56.029 1.00 73.75 83 ASN A CA 1
ATOM 684 C C . ASN A 1 83 ? -48.843 -11.407 56.235 1.00 73.75 83 ASN A C 1
ATOM 686 O O . ASN A 1 83 ? -48.303 -10.395 56.678 1.00 73.75 83 ASN A O 1
ATOM 690 N N . LEU A 1 84 ? -48.136 -12.482 55.890 1.00 76.75 84 LEU A N 1
ATOM 691 C CA . LEU A 1 84 ? -46.682 -12.547 55.983 1.00 76.75 84 LEU A CA 1
ATOM 692 C C . LEU A 1 84 ? -46.020 -11.588 54.984 1.00 76.75 84 LEU A C 1
ATOM 694 O O . LEU A 1 84 ? -45.073 -10.887 55.339 1.00 76.75 84 LEU A O 1
ATOM 698 N N . ASN A 1 85 ? -46.557 -11.491 53.768 1.00 78.62 85 ASN A N 1
ATOM 699 C CA . ASN A 1 85 ? -46.139 -10.507 52.775 1.00 78.62 85 ASN A CA 1
ATOM 700 C C . ASN A 1 85 ? -46.317 -9.063 53.284 1.00 78.62 85 ASN A C 1
ATOM 702 O O . ASN A 1 85 ? -45.407 -8.247 53.117 1.00 78.62 85 ASN A O 1
ATOM 706 N N . ASP A 1 86 ? -47.433 -8.754 53.951 1.00 81.31 86 ASP A N 1
ATOM 707 C CA . ASP A 1 86 ? -47.672 -7.439 54.565 1.00 81.31 86 ASP A CA 1
ATOM 708 C C . ASP A 1 86 ? -46.716 -7.151 55.735 1.00 81.31 86 ASP A C 1
ATOM 710 O O . ASP A 1 86 ? -46.195 -6.039 55.858 1.00 81.31 86 ASP A O 1
ATOM 714 N N . LEU A 1 87 ? -46.406 -8.152 56.565 1.00 84.00 87 LEU A N 1
ATOM 715 C CA . LEU A 1 87 ? -45.405 -8.021 57.631 1.00 84.00 87 LEU A CA 1
ATOM 716 C C . LEU A 1 87 ? -44.004 -7.748 57.068 1.00 84.00 87 LEU A C 1
ATOM 718 O O . LEU A 1 87 ? -43.307 -6.854 57.549 1.00 84.00 87 LEU A O 1
ATOM 722 N N . ILE A 1 88 ? -43.600 -8.465 56.016 1.00 85.25 88 ILE A N 1
ATOM 723 C CA . ILE A 1 88 ? -42.316 -8.249 55.335 1.00 85.25 88 ILE A CA 1
ATOM 724 C C . ILE A 1 88 ? -42.259 -6.853 54.715 1.00 85.25 88 ILE A C 1
ATOM 726 O O . ILE A 1 88 ? -41.246 -6.160 54.839 1.00 85.25 88 ILE A O 1
ATOM 730 N N . LYS A 1 89 ? -43.351 -6.411 54.087 1.00 86.88 89 LYS A N 1
ATOM 731 C CA . LYS A 1 89 ? -43.482 -5.061 53.535 1.00 86.88 89 LYS A CA 1
ATOM 732 C C . LYS A 1 89 ? -43.267 -3.994 54.605 1.00 86.88 89 LYS A C 1
ATOM 734 O O . LYS A 1 89 ? -42.431 -3.110 54.419 1.00 86.88 89 LYS A O 1
ATOM 739 N N . ASN A 1 90 ? -43.976 -4.090 55.728 1.00 87.06 90 ASN A N 1
ATOM 740 C CA . ASN A 1 90 ? -43.871 -3.127 56.826 1.00 87.06 90 ASN A CA 1
ATOM 741 C C . ASN A 1 90 ? -42.467 -3.134 57.445 1.00 87.06 90 ASN A C 1
ATOM 743 O O . ASN A 1 90 ? -41.852 -2.077 57.588 1.00 87.06 90 ASN A O 1
ATOM 747 N N . PHE A 1 91 ? -41.900 -4.322 57.679 1.00 88.69 91 PHE A N 1
ATOM 748 C CA . PHE A 1 91 ? -40.521 -4.479 58.141 1.00 88.69 91 PHE A CA 1
ATOM 749 C C . PHE A 1 91 ? -39.516 -3.759 57.229 1.00 88.69 91 PHE A C 1
ATOM 751 O O . PHE A 1 91 ? -38.638 -3.031 57.702 1.00 88.69 91 PHE A O 1
ATOM 758 N N . LEU A 1 92 ? -39.635 -3.936 55.909 1.00 89.31 92 LEU A N 1
ATOM 759 C CA . LEU A 1 92 ? -38.750 -3.292 54.939 1.00 89.31 92 LEU A CA 1
ATOM 760 C C . LEU A 1 92 ? -38.939 -1.769 54.903 1.00 89.31 92 LEU A C 1
ATOM 762 O O . LEU A 1 92 ? -37.946 -1.047 54.799 1.00 89.31 92 LEU A O 1
ATOM 766 N N . ILE A 1 93 ? -40.168 -1.264 55.044 1.00 88.00 93 ILE A N 1
ATOM 767 C CA . ILE A 1 93 ? -40.453 0.179 55.124 1.00 88.00 93 ILE A CA 1
ATOM 768 C C . ILE A 1 93 ? -39.795 0.805 56.364 1.00 88.00 93 ILE A C 1
ATOM 770 O O . ILE A 1 93 ? -39.137 1.847 56.251 1.00 88.00 93 ILE A O 1
ATOM 774 N N . ASP A 1 94 ? -39.901 0.163 57.526 1.00 87.38 94 ASP A N 1
ATOM 775 C CA . ASP A 1 94 ? -39.305 0.658 58.772 1.00 87.38 94 ASP A CA 1
ATOM 776 C C . ASP A 1 94 ? -37.774 0.623 58.725 1.00 87.38 94 ASP A C 1
ATOM 778 O O . ASP A 1 94 ? -37.083 1.576 59.120 1.00 87.38 94 ASP A O 1
ATOM 782 N N . ARG A 1 95 ? -37.216 -0.453 58.158 1.00 89.50 95 ARG A N 1
ATOM 783 C CA . ARG A 1 95 ? -35.771 -0.580 57.944 1.00 89.50 95 ARG A CA 1
ATOM 784 C C . ARG A 1 95 ? -35.254 0.451 56.956 1.00 89.50 95 ARG A C 1
ATOM 786 O O . ARG A 1 95 ? -34.246 1.089 57.250 1.00 89.50 95 ARG A O 1
ATOM 793 N N . ARG A 1 96 ? -35.960 0.694 55.850 1.00 91.75 96 ARG A N 1
ATOM 794 C CA . ARG A 1 96 ? -35.644 1.760 54.888 1.00 91.75 96 ARG A CA 1
ATOM 795 C C . ARG A 1 96 ? -35.543 3.118 55.575 1.00 91.75 96 ARG A C 1
ATOM 797 O O . ARG A 1 96 ? -34.561 3.831 55.384 1.00 91.75 96 ARG A O 1
ATOM 804 N N . ASN A 1 97 ? -36.534 3.477 56.391 1.00 90.69 97 ASN A N 1
ATOM 805 C CA . ASN A 1 97 ? -36.549 4.756 57.104 1.00 90.69 97 ASN A CA 1
ATOM 806 C C . ASN A 1 97 ? -35.370 4.869 58.084 1.00 90.69 97 ASN A C 1
ATOM 808 O O . ASN A 1 97 ? -34.700 5.902 58.132 1.00 90.69 97 ASN A O 1
ATOM 812 N N . SER A 1 98 ? -35.053 3.785 58.793 1.00 89.06 98 SER A N 1
ATOM 813 C CA . SER A 1 98 ? -33.892 3.721 59.689 1.00 89.06 98 SER A CA 1
ATOM 814 C 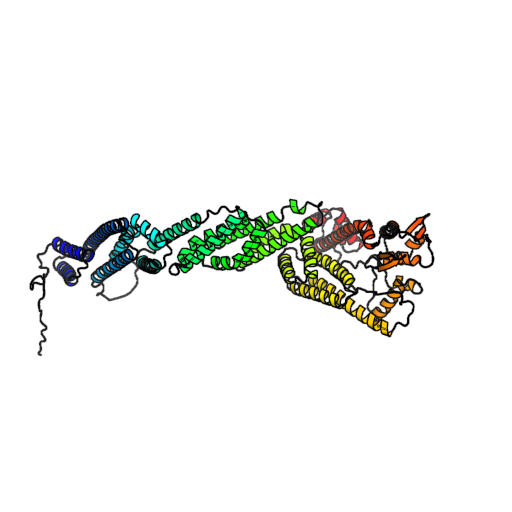C . SER A 1 98 ? -32.568 3.888 58.935 1.00 89.06 98 SER A C 1
ATOM 816 O O . SER A 1 98 ? -31.721 4.687 59.336 1.00 89.06 98 SER A O 1
ATOM 818 N N . ILE A 1 99 ? -32.403 3.190 57.807 1.00 90.81 99 ILE A N 1
ATOM 819 C CA . ILE A 1 99 ? -31.218 3.292 56.946 1.00 90.81 99 ILE A CA 1
ATOM 820 C C . ILE A 1 99 ? -31.063 4.725 56.425 1.00 90.81 99 ILE A C 1
ATOM 822 O O . ILE A 1 99 ? -29.985 5.299 56.545 1.00 90.81 99 ILE A O 1
ATOM 826 N N . ARG A 1 100 ? -32.142 5.353 55.938 1.00 89.19 100 ARG A N 1
ATOM 827 C CA . ARG A 1 100 ? -32.136 6.758 55.490 1.00 89.19 100 ARG A CA 1
ATOM 828 C C . ARG A 1 100 ? -31.636 7.717 56.570 1.00 89.19 100 ARG A C 1
ATOM 830 O O . ARG A 1 100 ? -30.851 8.614 56.270 1.00 89.19 100 ARG A O 1
ATOM 837 N N . ILE A 1 101 ? -32.081 7.544 57.815 1.00 90.06 101 ILE A N 1
ATOM 838 C CA . ILE A 1 101 ? -31.643 8.379 58.944 1.00 90.06 101 ILE A CA 1
ATOM 839 C C . ILE A 1 101 ? -30.150 8.174 59.219 1.00 90.06 101 ILE A C 1
ATOM 841 O O . ILE A 1 101 ? -29.428 9.150 59.415 1.00 90.06 101 ILE A O 1
ATOM 845 N N . LEU A 1 102 ? -29.677 6.925 59.214 1.00 90.19 102 LEU A N 1
ATOM 846 C CA . LEU A 1 102 ? -28.268 6.609 59.461 1.00 90.19 102 LEU A CA 1
ATOM 847 C C . LEU A 1 102 ? -27.353 7.130 58.345 1.00 90.19 102 LEU A C 1
ATOM 849 O O . LEU A 1 102 ? -26.297 7.680 58.653 1.00 90.19 102 LEU A O 1
ATOM 853 N N . ILE A 1 103 ? -27.782 7.031 57.081 1.00 89.06 103 ILE A N 1
ATOM 854 C CA . ILE A 1 103 ? -27.079 7.610 55.925 1.00 89.06 103 ILE A CA 1
ATOM 855 C C . ILE A 1 103 ? -26.964 9.128 56.088 1.00 89.06 103 ILE A C 1
ATOM 857 O O . ILE A 1 103 ? -25.865 9.663 56.007 1.00 89.06 103 ILE A O 1
ATOM 861 N N . LYS A 1 104 ? -28.068 9.827 56.393 1.00 87.44 104 LYS A N 1
ATOM 862 C CA . LYS A 1 104 ? -28.061 11.291 56.594 1.00 87.44 104 LYS A CA 1
ATOM 863 C C . LYS A 1 104 ? -27.165 11.744 57.752 1.00 87.44 104 LYS A C 1
ATOM 865 O O . LYS A 1 104 ? -26.695 12.875 57.743 1.00 87.44 104 LYS A O 1
ATOM 870 N N . LYS A 1 105 ? -26.940 10.880 58.747 1.00 89.75 105 LYS A N 1
ATOM 871 C CA . LYS A 1 105 ? -26.047 11.128 59.892 1.00 89.75 105 LYS A CA 1
ATOM 872 C C . LYS A 1 105 ? -24.597 10.679 59.651 1.00 89.75 105 LYS A C 1
ATOM 874 O O . LYS A 1 105 ? -23.815 10.726 60.592 1.00 89.75 105 LYS A O 1
ATOM 879 N N . ASN A 1 106 ? -24.241 10.222 58.445 1.00 82.56 106 ASN A N 1
ATOM 880 C CA . ASN A 1 106 ? -22.932 9.640 58.107 1.00 82.56 106 ASN A CA 1
ATOM 881 C C . ASN A 1 106 ? -22.519 8.426 58.969 1.00 82.56 106 ASN A C 1
ATOM 883 O O . ASN A 1 106 ? -21.347 8.066 59.018 1.00 82.56 106 ASN A O 1
ATOM 887 N N . ASN A 1 107 ? -23.480 7.747 59.602 1.00 87.88 107 ASN A N 1
ATOM 888 C CA . ASN A 1 107 ? -23.249 6.590 60.478 1.00 87.88 107 ASN A CA 1
ATOM 889 C C . ASN A 1 107 ? -23.572 5.254 59.786 1.00 87.88 107 ASN A C 1
ATOM 891 O O . ASN A 1 107 ? -23.843 4.252 60.449 1.00 87.88 107 ASN A O 1
ATOM 895 N N . TYR A 1 108 ? -23.605 5.235 58.453 1.00 87.69 108 TYR A N 1
ATOM 896 C CA . TYR A 1 108 ? -23.936 4.057 57.655 1.00 87.69 108 TYR A CA 1
ATOM 897 C C . TYR A 1 108 ? -22.895 3.860 56.556 1.00 87.69 108 TYR A C 1
ATOM 899 O O . TYR A 1 108 ? -22.575 4.803 55.834 1.00 87.69 108 TYR A O 1
ATOM 907 N N . ASN A 1 109 ? -22.369 2.643 56.420 1.00 85.56 109 ASN A N 1
ATOM 908 C CA . ASN A 1 109 ? -21.392 2.290 55.391 1.00 85.56 109 ASN A CA 1
ATOM 909 C C . ASN A 1 109 ? -21.840 1.058 54.577 1.00 85.56 109 ASN A C 1
ATOM 911 O O . ASN A 1 109 ? -22.878 0.449 54.844 1.00 85.56 109 ASN A O 1
ATOM 915 N N . PHE A 1 110 ? -21.061 0.699 53.553 1.00 85.69 110 PHE A N 1
ATOM 916 C CA . PHE A 1 110 ? -21.389 -0.409 52.647 1.00 85.69 110 PHE A CA 1
ATOM 917 C C . PHE A 1 110 ? -21.456 -1.770 53.363 1.00 85.69 110 PHE A C 1
ATOM 919 O O . PHE A 1 110 ? -22.314 -2.592 53.044 1.00 85.69 110 PHE A O 1
ATOM 926 N N . TYR A 1 111 ? -20.629 -1.974 54.394 1.00 87.31 111 TYR A N 1
ATOM 927 C CA . TYR A 1 111 ? -20.684 -3.166 55.241 1.00 87.31 111 TYR A CA 1
ATOM 928 C C . TYR A 1 111 ? -22.026 -3.276 55.982 1.00 87.31 111 TYR A C 1
ATOM 930 O O . TYR A 1 111 ? -22.610 -4.359 56.038 1.00 87.31 111 TYR A O 1
ATOM 938 N N . ASN A 1 112 ? -22.573 -2.168 56.501 1.00 89.25 112 ASN A N 1
ATOM 939 C CA . ASN A 1 112 ? -23.900 -2.172 57.126 1.00 89.25 112 ASN A CA 1
ATOM 940 C C . ASN A 1 112 ? -25.001 -2.589 56.136 1.00 89.25 112 ASN A C 1
ATOM 942 O O . ASN A 1 112 ? -25.894 -3.351 56.516 1.00 89.25 112 ASN A O 1
ATOM 946 N N . LEU A 1 113 ? -24.924 -2.121 54.884 1.00 89.44 113 LEU A N 1
ATOM 947 C CA . LEU A 1 113 ? -25.874 -2.484 53.828 1.00 89.44 113 LEU A CA 1
ATOM 948 C C . LEU A 1 113 ? -25.778 -3.973 53.479 1.00 89.44 113 LEU A C 1
ATOM 950 O O . LEU A 1 113 ? -26.791 -4.673 53.472 1.00 89.44 113 LEU A O 1
ATOM 954 N N . ASN A 1 114 ? -24.561 -4.474 53.262 1.00 89.50 114 ASN A N 1
ATOM 955 C CA . ASN A 1 114 ? -24.307 -5.887 52.987 1.00 89.50 114 ASN A CA 1
ATOM 956 C C . ASN A 1 114 ? -24.784 -6.786 54.122 1.00 89.50 114 ASN A C 1
ATOM 958 O O . ASN A 1 114 ? -25.432 -7.806 53.878 1.00 89.50 114 ASN A O 1
ATOM 962 N N . LYS A 1 115 ? -24.498 -6.394 55.368 1.00 90.44 115 LYS A N 1
ATOM 963 C CA . LYS A 1 115 ? -24.958 -7.102 56.561 1.00 90.44 115 LYS A CA 1
ATOM 964 C C . LYS A 1 115 ? -26.482 -7.177 56.595 1.00 90.44 115 LYS A C 1
ATOM 966 O O . LYS A 1 115 ? -27.015 -8.264 56.780 1.00 90.44 115 LYS A O 1
ATOM 971 N N . PHE A 1 116 ? -27.172 -6.063 56.349 1.00 91.25 116 PHE A N 1
ATOM 972 C CA . PHE A 1 116 ? -28.632 -6.035 56.300 1.00 91.25 116 PHE A CA 1
ATOM 973 C C . PHE A 1 116 ? -29.198 -6.954 55.209 1.00 91.25 116 PHE A C 1
ATOM 975 O O . PHE A 1 116 ? -30.049 -7.786 55.512 1.00 91.25 116 PHE A O 1
ATOM 982 N N . ILE A 1 117 ? -28.711 -6.848 53.965 1.00 88.19 117 ILE A N 1
ATOM 983 C CA . ILE A 1 117 ? -29.193 -7.679 52.848 1.00 88.19 117 ILE A CA 1
ATOM 984 C C . ILE A 1 117 ? -28.958 -9.161 53.154 1.00 88.19 117 ILE A C 1
ATOM 986 O O . ILE A 1 117 ? -29.862 -9.977 52.994 1.00 88.19 117 ILE A O 1
ATOM 990 N N . LYS A 1 118 ? -27.766 -9.518 53.644 1.00 89.25 118 LYS A N 1
ATOM 991 C CA . LYS A 1 118 ? -27.425 -10.899 54.000 1.00 89.25 118 LYS A CA 1
ATOM 992 C C . LYS A 1 118 ? -28.310 -11.436 55.124 1.00 89.25 118 LYS A C 1
ATOM 994 O O . LYS A 1 118 ? -28.813 -12.549 55.013 1.00 89.25 118 LYS A O 1
ATOM 999 N N . GLU A 1 119 ? -28.507 -10.665 56.192 1.00 88.00 119 GLU A N 1
ATOM 1000 C CA . GLU A 1 119 ? -29.387 -11.050 57.299 1.00 88.00 119 GLU A CA 1
ATOM 1001 C C . GLU A 1 119 ? -30.836 -11.198 56.838 1.00 88.00 119 GLU A C 1
ATOM 1003 O O . GLU A 1 119 ? -31.495 -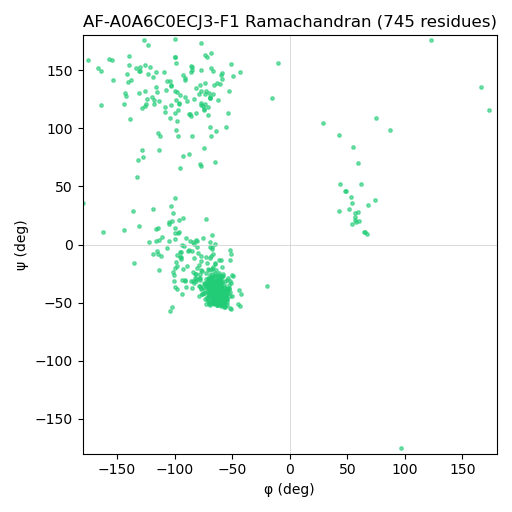12.155 57.230 1.00 88.00 119 GLU A O 1
ATOM 1008 N N . PHE A 1 120 ? -31.324 -10.298 55.984 1.00 88.19 120 PHE A N 1
ATOM 1009 C CA . PHE A 1 120 ? -32.669 -10.392 55.429 1.00 88.19 120 PHE A CA 1
ATOM 1010 C C . PHE A 1 120 ? -32.849 -11.663 54.596 1.00 88.19 120 PHE A C 1
ATOM 1012 O O . PHE A 1 120 ? -33.798 -12.400 54.837 1.00 88.19 120 PHE A O 1
ATOM 1019 N N . LEU A 1 121 ? -31.913 -11.973 53.692 1.00 84.12 121 LEU A N 1
ATOM 1020 C CA . LEU A 1 121 ? -31.968 -13.206 52.898 1.00 84.12 121 LEU A CA 1
ATOM 1021 C C . LEU A 1 121 ? -31.987 -14.457 53.788 1.00 84.12 121 LEU A C 1
ATOM 1023 O O . LEU A 1 121 ? -32.833 -15.316 53.586 1.00 84.12 121 LEU A O 1
ATOM 1027 N N . ILE A 1 122 ? -31.156 -14.510 54.839 1.00 84.00 122 ILE A N 1
ATOM 1028 C CA . ILE A 1 122 ? -31.166 -15.619 55.813 1.00 84.00 122 ILE A CA 1
ATOM 1029 C C . ILE A 1 122 ? -32.531 -15.747 56.508 1.00 84.00 122 ILE A C 1
ATOM 1031 O O . ILE A 1 122 ? -32.994 -16.861 56.751 1.00 84.00 122 ILE A O 1
ATOM 1035 N N . LYS A 1 123 ? -33.183 -14.623 56.841 1.00 84.81 123 LYS A N 1
ATOM 1036 C CA . LYS A 1 123 ? -34.523 -14.648 57.445 1.00 84.81 123 LYS A CA 1
ATOM 1037 C C . LYS A 1 123 ? -35.569 -15.189 56.483 1.00 84.81 123 LYS A C 1
ATOM 1039 O O . LYS A 1 123 ? -36.404 -15.987 56.896 1.00 84.81 123 LYS A O 1
ATOM 1044 N N . ILE A 1 124 ? -35.525 -14.764 55.224 1.00 82.06 124 ILE A N 1
ATOM 1045 C CA . ILE A 1 124 ? -36.456 -15.243 54.204 1.00 82.06 124 ILE A CA 1
ATOM 1046 C C . ILE A 1 124 ? -36.232 -16.728 53.920 1.00 82.06 124 ILE A C 1
ATOM 1048 O O . ILE A 1 124 ? -37.210 -17.467 53.879 1.00 82.06 124 ILE A O 1
ATOM 1052 N N . ASP A 1 125 ? -34.981 -17.183 53.811 1.00 77.06 125 ASP A N 1
ATOM 1053 C CA . ASP A 1 125 ? -34.654 -18.602 53.629 1.00 77.06 125 ASP A CA 1
ATOM 1054 C C . ASP A 1 125 ? -35.197 -19.444 54.791 1.00 77.06 125 ASP A C 1
ATOM 1056 O O . ASP A 1 125 ? -35.878 -20.436 54.565 1.00 77.06 125 ASP A O 1
ATOM 1060 N N . TYR A 1 126 ? -35.011 -18.995 56.036 1.00 77.25 126 TYR A N 1
ATOM 1061 C CA . TYR A 1 126 ? -35.550 -19.682 57.212 1.00 77.25 126 TYR A CA 1
ATOM 1062 C C . TYR A 1 126 ? -37.086 -19.732 57.236 1.00 77.25 126 TYR A C 1
ATOM 1064 O O . TYR A 1 126 ? -37.665 -20.768 57.560 1.00 77.25 126 TYR A O 1
ATOM 1072 N N . ILE A 1 127 ? -37.760 -18.631 56.883 1.00 76.31 127 ILE A N 1
ATOM 1073 C CA . ILE A 1 127 ? -39.226 -18.609 56.747 1.00 76.31 127 ILE A CA 1
ATOM 1074 C C . ILE A 1 127 ? -39.661 -19.593 55.655 1.00 76.31 127 ILE A C 1
ATOM 1076 O O . ILE A 1 127 ? -40.615 -20.345 55.847 1.00 76.31 127 ILE A O 1
ATOM 1080 N N . ASN A 1 128 ? -38.947 -19.618 54.531 1.00 72.62 128 ASN A N 1
ATOM 1081 C CA . ASN A 1 128 ? -39.231 -20.510 53.417 1.00 72.62 128 ASN A CA 1
ATOM 1082 C C . ASN A 1 128 ? -39.032 -21.983 53.808 1.00 72.62 128 ASN A C 1
ATOM 1084 O O . ASN A 1 128 ? -39.870 -22.812 53.479 1.00 72.62 128 ASN A O 1
ATOM 1088 N N . ASP A 1 129 ? -37.980 -22.308 54.560 1.00 70.62 129 ASP A N 1
ATOM 1089 C CA . ASP A 1 129 ? -37.704 -23.665 55.046 1.00 70.62 129 ASP A CA 1
ATOM 1090 C C . ASP A 1 129 ? -38.782 -24.160 56.022 1.00 70.62 129 ASP A C 1
ATOM 1092 O O . ASP A 1 129 ? -39.241 -25.299 55.908 1.00 70.62 129 ASP A O 1
ATOM 1096 N N . ILE A 1 130 ? -39.257 -23.293 56.926 1.00 67.56 130 ILE A N 1
ATOM 1097 C CA . ILE A 1 130 ? -40.389 -23.602 57.818 1.00 67.56 130 ILE A CA 1
ATOM 1098 C C . ILE A 1 130 ? -41.652 -23.928 57.011 1.00 67.56 130 ILE A C 1
ATOM 1100 O O . ILE A 1 130 ? -42.411 -24.819 57.388 1.00 67.56 130 ILE A O 1
ATOM 1104 N N . LEU A 1 131 ? -41.882 -23.216 55.908 1.00 66.06 131 LEU A N 1
ATOM 1105 C CA . LEU A 1 131 ? -43.068 -23.392 55.070 1.00 66.06 131 LEU A CA 1
ATOM 1106 C C . LEU A 1 131 ? -42.924 -24.541 54.050 1.00 66.06 131 LEU A C 1
ATOM 1108 O O . LEU A 1 131 ? -43.935 -25.105 53.632 1.00 66.06 131 LEU A O 1
ATOM 1112 N N . LYS A 1 132 ? -41.693 -24.921 53.670 1.00 54.72 132 LYS A N 1
ATOM 1113 C CA . LYS A 1 132 ? -41.379 -25.995 52.705 1.00 54.72 132 LYS A CA 1
ATOM 1114 C C . LYS A 1 132 ? -41.589 -27.406 53.245 1.00 54.72 132 LYS A C 1
ATOM 1116 O O . LYS A 1 132 ? -41.988 -28.280 52.479 1.00 54.72 132 LYS A O 1
ATOM 1121 N N . LEU A 1 133 ? -41.353 -27.645 54.534 1.00 40.59 133 LEU A N 1
ATOM 1122 C CA . LEU A 1 133 ? -41.327 -28.991 55.132 1.00 40.59 133 LEU A CA 1
ATOM 1123 C C . LEU A 1 133 ? -42.702 -29.684 55.283 1.00 40.59 133 LEU A C 1
ATOM 1125 O O . LEU A 1 133 ? -42.831 -30.607 56.081 1.00 40.59 133 LEU A O 1
ATOM 1129 N N . LYS A 1 134 ? -43.738 -29.293 54.523 1.00 41.75 134 LYS A N 1
ATOM 1130 C CA . LYS A 1 134 ? -45.052 -29.966 54.572 1.00 41.75 134 LYS A CA 1
ATOM 1131 C C . LYS A 1 134 ? -45.839 -30.106 53.264 1.00 41.75 134 LYS A C 1
ATOM 1133 O O . LYS A 1 134 ? -47.001 -30.494 53.316 1.00 41.75 134 LYS A O 1
ATOM 1138 N N . TYR A 1 135 ? -45.229 -29.853 52.104 1.00 42.56 135 TYR A N 1
ATOM 1139 C CA . TYR A 1 135 ? -45.851 -30.150 50.797 1.00 42.56 135 TYR A CA 1
ATOM 1140 C C . TYR A 1 135 ? -45.116 -31.242 49.994 1.00 42.56 135 TYR A C 1
ATOM 1142 O O . TYR A 1 135 ? -45.365 -31.405 48.806 1.00 42.56 135 TYR A O 1
ATOM 1150 N N . LEU A 1 136 ? -44.217 -32.002 50.630 1.00 31.48 136 LEU A N 1
ATOM 1151 C CA . LEU A 1 136 ? -43.441 -33.080 50.003 1.00 31.48 136 LEU A CA 1
ATOM 1152 C C . LEU A 1 136 ? -43.470 -34.355 50.853 1.00 31.48 136 LEU A C 1
ATOM 1154 O O . LEU A 1 136 ? -42.424 -34.846 51.252 1.00 31.48 136 LEU A O 1
ATOM 1158 N N . ASP A 1 137 ? -44.663 -34.880 51.125 1.00 28.48 137 ASP A N 1
ATOM 1159 C CA . ASP A 1 137 ? -44.796 -36.246 51.652 1.00 28.48 137 ASP A CA 1
ATOM 1160 C C . ASP A 1 137 ? -45.925 -37.043 50.981 1.00 28.48 137 ASP A C 1
ATOM 1162 O O . ASP A 1 137 ? -46.466 -37.968 51.565 1.00 28.48 137 ASP A O 1
ATOM 1166 N N . ASP A 1 138 ? -46.229 -36.737 49.715 1.00 29.52 138 ASP A N 1
ATOM 1167 C CA . ASP A 1 138 ? -46.943 -37.665 48.828 1.00 29.52 138 ASP A CA 1
ATOM 1168 C C . ASP A 1 138 ? -46.144 -37.821 47.530 1.00 29.52 138 ASP A C 1
ATOM 1170 O O . ASP A 1 138 ? -46.440 -37.258 46.476 1.00 29.52 138 ASP A O 1
ATOM 1174 N N . SER A 1 139 ? -45.054 -38.582 47.625 1.00 31.50 139 SER A N 1
ATOM 1175 C CA . SER A 1 139 ? -44.350 -39.085 46.451 1.00 31.50 139 SER A CA 1
ATOM 1176 C C . SER A 1 139 ? -45.015 -40.371 45.971 1.00 31.50 139 SER A C 1
ATOM 1178 O O . SER A 1 139 ? -44.638 -41.458 46.383 1.00 31.50 139 SER A O 1
ATOM 1180 N N . HIS A 1 140 ? -45.955 -40.265 45.031 1.00 28.55 140 HIS A N 1
ATOM 1181 C CA . HIS A 1 140 ? -46.100 -41.297 44.008 1.00 28.55 140 HIS A CA 1
ATOM 1182 C C . HIS A 1 140 ? -46.494 -40.688 42.657 1.00 28.55 140 HIS A C 1
ATOM 1184 O O . HIS A 1 140 ? -47.546 -40.084 42.494 1.00 28.55 140 HIS A O 1
ATOM 1190 N N . THR A 1 141 ? -45.622 -40.951 41.679 1.00 27.67 141 THR A N 1
ATOM 1191 C CA . THR A 1 141 ? -45.764 -40.832 40.216 1.00 27.67 141 THR A CA 1
ATOM 1192 C C . THR A 1 141 ? -45.460 -39.482 39.549 1.00 27.67 141 THR A C 1
ATOM 1194 O O . THR A 1 141 ? -46.282 -38.583 39.424 1.00 27.67 141 THR A O 1
ATOM 1197 N N . LEU A 1 142 ? -44.232 -39.415 39.015 1.00 33.56 142 LEU A N 1
ATOM 1198 C CA . LEU A 1 142 ? -43.860 -38.630 37.841 1.00 33.56 142 LEU A CA 1
ATOM 1199 C C . LEU A 1 142 ? -44.784 -38.952 36.649 1.00 33.56 142 LEU A C 1
ATOM 1201 O O . LEU A 1 142 ? -44.901 -40.120 36.282 1.00 33.56 142 LEU A O 1
ATOM 1205 N N . ASN A 1 143 ? -45.315 -37.929 35.973 1.00 24.81 143 ASN A N 1
ATOM 1206 C CA . ASN A 1 143 ? -44.951 -37.565 34.590 1.00 24.81 143 ASN A CA 1
ATOM 1207 C C . ASN A 1 143 ? -45.962 -36.581 33.972 1.00 24.81 143 ASN A C 1
ATOM 1209 O O . ASN A 1 143 ? -47.164 -36.807 34.003 1.00 24.81 143 ASN A O 1
ATOM 1213 N N . ASN A 1 144 ? -45.421 -35.557 33.306 1.00 29.58 144 ASN A N 1
ATOM 1214 C CA . ASN A 1 144 ? -46.032 -34.806 32.204 1.00 29.58 144 ASN A CA 1
ATOM 1215 C C . ASN A 1 144 ? -47.413 -34.161 32.427 1.00 29.58 144 ASN A C 1
ATOM 1217 O O . ASN A 1 144 ? -48.398 -34.651 31.901 1.00 29.58 144 ASN A O 1
ATOM 1221 N N . THR A 1 145 ? -47.434 -32.959 33.014 1.00 25.77 145 THR A N 1
ATOM 1222 C CA . THR A 1 145 ? -48.154 -31.790 32.459 1.00 25.77 145 THR A CA 1
ATOM 1223 C C . THR A 1 145 ? -47.662 -30.510 33.139 1.00 25.77 145 THR A C 1
ATOM 1225 O O . THR A 1 145 ? -47.745 -30.353 34.354 1.00 25.77 145 THR A O 1
ATOM 1228 N N . LEU A 1 146 ? -47.122 -29.591 32.340 1.00 34.81 146 LEU A N 1
ATOM 1229 C CA . LEU A 1 146 ? -46.749 -28.232 32.727 1.00 34.81 146 LEU A CA 1
ATOM 1230 C C . LEU A 1 146 ? -48.006 -27.398 33.024 1.00 34.81 146 LEU A C 1
ATOM 1232 O O . LEU A 1 146 ? -48.535 -26.795 32.100 1.00 34.81 146 LEU A O 1
ATOM 1236 N N . SER A 1 147 ? -48.451 -27.332 34.282 1.00 34.12 147 SER A N 1
ATOM 1237 C CA . SER A 1 147 ? -49.142 -26.160 34.866 1.00 34.12 147 SER A CA 1
ATOM 1238 C C . SER A 1 147 ? -49.675 -26.461 36.272 1.00 34.12 147 SER A C 1
ATOM 1240 O O . SER A 1 147 ? -50.598 -27.256 36.399 1.00 34.12 147 SER A O 1
ATOM 1242 N N . GLY A 1 148 ? -49.154 -25.760 37.291 1.00 34.50 148 GLY A N 1
ATOM 1243 C CA . GLY A 1 148 ? -49.627 -25.811 38.687 1.00 34.50 148 GLY A CA 1
ATOM 1244 C C . GLY A 1 148 ? -49.187 -27.098 39.382 1.00 34.50 148 GLY A C 1
ATOM 1245 O O . GLY A 1 148 ? -49.581 -28.176 38.995 1.00 34.50 148 GLY A O 1
ATOM 1246 N N . GLU A 1 149 ? -48.254 -27.111 40.326 1.00 35.03 149 GLU A N 1
ATOM 1247 C CA . GLU A 1 149 ? -48.530 -26.784 41.733 1.00 35.03 149 GLU A CA 1
ATOM 1248 C C . GLU A 1 149 ? -47.238 -26.450 42.518 1.00 35.03 149 GLU A C 1
ATOM 1250 O O . GLU A 1 149 ? -47.269 -26.207 43.719 1.00 35.03 149 GLU A O 1
ATOM 1255 N N . SER A 1 150 ? -46.096 -26.283 41.839 1.00 37.19 150 SER A N 1
ATOM 1256 C CA . SER A 1 150 ? -44.843 -25.752 42.418 1.00 37.19 150 SER A CA 1
ATOM 1257 C C . SER A 1 150 ? -44.852 -24.225 42.658 1.00 37.19 150 SER A C 1
ATOM 1259 O O . SER A 1 150 ? -43.843 -23.630 43.041 1.00 37.19 150 SER A O 1
ATOM 1261 N N . LEU A 1 151 ? -45.998 -23.571 42.438 1.00 37.41 151 LEU A N 1
ATOM 1262 C CA . LEU A 1 151 ? -46.158 -22.113 42.360 1.00 37.41 151 LEU A CA 1
ATOM 1263 C C . LEU A 1 151 ? -46.273 -21.394 43.715 1.00 37.41 151 LEU A C 1
ATOM 1265 O O . LEU A 1 151 ? -45.939 -20.217 43.792 1.00 37.41 151 LEU A O 1
ATOM 1269 N N . LYS A 1 152 ? -46.718 -22.045 44.797 1.00 43.16 152 LYS A N 1
ATOM 1270 C CA . LYS A 1 152 ? -47.092 -21.312 46.029 1.00 43.16 152 LYS A CA 1
ATOM 1271 C C . LYS A 1 152 ? -45.924 -20.994 46.968 1.00 43.16 152 LYS A C 1
ATOM 1273 O O . LYS A 1 152 ? -45.929 -19.946 47.603 1.00 43.16 152 LYS A O 1
ATOM 1278 N N . ILE A 1 153 ? -44.897 -21.839 47.015 1.00 43.78 153 ILE A N 1
ATOM 1279 C CA . ILE A 1 153 ? -43.726 -21.654 47.893 1.00 43.78 153 ILE A CA 1
ATOM 1280 C C . ILE A 1 153 ? -42.709 -20.677 47.277 1.00 43.78 153 ILE A C 1
ATOM 1282 O O . ILE A 1 153 ? -42.090 -19.890 47.990 1.00 43.78 153 ILE A O 1
ATOM 1286 N N . ASN A 1 154 ? -42.604 -20.630 45.943 1.00 50.34 154 ASN A N 1
ATOM 1287 C CA . ASN A 1 154 ? -41.799 -19.612 45.259 1.00 50.34 154 ASN A CA 1
ATOM 1288 C C . ASN A 1 154 ? -42.340 -18.185 45.475 1.00 50.34 154 ASN A C 1
ATOM 1290 O O . ASN A 1 154 ? -41.559 -17.238 45.395 1.00 50.34 154 ASN A O 1
ATOM 1294 N N . ASN A 1 155 ? -43.625 -18.017 45.820 1.00 60.47 155 ASN A N 1
ATOM 1295 C CA . ASN A 1 155 ? -44.244 -16.700 45.974 1.00 60.47 155 ASN A CA 1
ATOM 1296 C C . ASN A 1 155 ? -43.664 -15.874 47.129 1.00 60.47 155 ASN A C 1
ATOM 1298 O O . ASN A 1 155 ? -43.384 -14.709 46.894 1.00 60.47 155 ASN A O 1
ATOM 1302 N N . ILE A 1 156 ? -43.421 -16.418 48.331 1.00 70.25 156 ILE A N 1
ATOM 1303 C CA . ILE A 1 156 ? -42.911 -15.592 49.452 1.00 70.25 156 ILE A CA 1
ATOM 1304 C C . ILE A 1 156 ? -41.488 -15.113 49.175 1.00 70.25 156 ILE A C 1
ATOM 1306 O O . ILE A 1 156 ? -41.204 -13.929 49.334 1.00 70.25 156 ILE A O 1
ATOM 1310 N N . THR A 1 157 ? -40.593 -15.998 48.730 1.00 70.38 157 THR A N 1
ATOM 1311 C CA . THR A 1 157 ? -39.225 -15.615 48.348 1.00 70.38 157 THR A CA 1
ATOM 1312 C C . THR A 1 157 ? -39.231 -14.568 47.238 1.00 70.38 157 THR A C 1
ATOM 1314 O O . THR A 1 157 ? -38.570 -13.542 47.386 1.00 70.38 157 THR A O 1
ATOM 1317 N N . ASN A 1 158 ? -40.028 -14.772 46.182 1.00 70.25 158 ASN A N 1
ATOM 1318 C CA . ASN A 1 158 ? -40.149 -13.816 45.080 1.00 70.25 158 ASN A CA 1
ATOM 1319 C C . ASN A 1 158 ? -40.691 -12.463 45.563 1.00 70.25 158 ASN A C 1
ATOM 1321 O O . ASN A 1 158 ? -40.097 -11.434 45.258 1.00 70.25 158 ASN A O 1
ATOM 1325 N N . PHE A 1 159 ? -41.754 -12.457 46.373 1.00 76.00 159 PHE A N 1
ATOM 1326 C CA . PHE A 1 159 ? -42.399 -11.239 46.876 1.00 76.00 159 PHE A CA 1
ATOM 1327 C C . PHE A 1 159 ? -41.504 -10.469 47.853 1.00 76.00 159 PHE A C 1
ATOM 1329 O O . PHE A 1 159 ? -41.373 -9.249 47.781 1.00 76.00 159 PHE A O 1
ATOM 1336 N N . SER A 1 160 ? -40.815 -11.188 48.740 1.00 78.50 160 SER A N 1
ATOM 1337 C CA . SER A 1 160 ? -39.863 -10.608 49.696 1.00 78.50 160 SER A CA 1
ATOM 1338 C C . SER A 1 160 ? -38.688 -9.947 48.986 1.00 78.50 160 SER A C 1
ATOM 1340 O O . SER A 1 160 ? -38.226 -8.879 49.388 1.00 78.50 160 SER A O 1
ATOM 1342 N N . ILE A 1 161 ? -38.206 -10.580 47.916 1.00 76.88 161 ILE A N 1
ATOM 1343 C CA . ILE A 1 161 ? -37.139 -10.056 47.068 1.00 76.88 161 ILE A CA 1
ATOM 1344 C C . ILE A 1 161 ? -37.622 -8.862 46.244 1.00 76.88 161 ILE A C 1
ATOM 1346 O O . ILE A 1 161 ? -36.904 -7.865 46.148 1.00 76.88 161 ILE A O 1
ATOM 1350 N N . GLU A 1 162 ? -38.835 -8.926 45.700 1.00 78.19 162 GLU A N 1
ATOM 1351 C CA . GLU A 1 162 ? -39.456 -7.819 44.978 1.00 78.19 162 GLU A CA 1
ATOM 1352 C C . GLU A 1 162 ? -39.585 -6.584 45.879 1.00 78.19 162 GLU A C 1
ATOM 1354 O O . GLU A 1 162 ? -39.165 -5.492 45.498 1.00 78.19 162 GLU A O 1
ATOM 1359 N N . TYR A 1 163 ? -40.033 -6.754 47.124 1.00 83.88 163 TYR A N 1
ATOM 1360 C CA . TYR A 1 163 ? -40.099 -5.661 48.092 1.00 83.88 163 TYR A CA 1
ATOM 1361 C C . TYR A 1 163 ? -38.741 -5.184 48.594 1.00 83.88 163 TYR A C 1
ATOM 1363 O O . TYR A 1 163 ? -38.566 -3.980 48.793 1.00 83.88 163 TYR A O 1
ATOM 1371 N N . LEU A 1 164 ? -37.754 -6.066 48.766 1.00 84.75 164 LEU A N 1
ATOM 1372 C CA . LEU A 1 164 ? -36.384 -5.644 49.064 1.00 84.75 164 LEU A CA 1
ATOM 1373 C C . LEU A 1 164 ? -35.849 -4.746 47.938 1.00 84.75 164 LEU A C 1
ATOM 1375 O O . LEU A 1 164 ? -35.286 -3.678 48.195 1.00 84.75 164 LEU A O 1
ATOM 1379 N N . SER A 1 165 ? -36.072 -5.164 46.692 1.00 78.19 165 SER A N 1
ATOM 1380 C CA . SER A 1 165 ? -35.718 -4.412 45.492 1.00 78.19 165 SER A CA 1
ATOM 1381 C C . SER A 1 165 ? -36.435 -3.059 45.444 1.00 78.19 165 SER A C 1
ATOM 1383 O O . SER A 1 165 ? -35.789 -2.024 45.269 1.00 78.19 165 SER A O 1
ATOM 1385 N N . GLN A 1 166 ? -37.750 -3.038 45.674 1.00 81.75 166 GLN A N 1
ATOM 1386 C CA . GLN A 1 166 ? -38.587 -1.843 45.572 1.00 81.75 166 GLN A CA 1
ATOM 1387 C C . GLN A 1 166 ? -38.344 -0.835 46.704 1.00 81.75 166 GLN A C 1
ATOM 1389 O O . GLN A 1 166 ? -38.249 0.365 46.447 1.00 81.75 166 GLN A O 1
ATOM 1394 N N . PHE A 1 167 ? -38.260 -1.292 47.957 1.00 84.19 167 PHE A N 1
ATOM 1395 C CA . PHE A 1 167 ? -38.215 -0.398 49.117 1.00 84.19 167 PHE A CA 1
ATOM 1396 C C . PHE A 1 167 ? -36.810 -0.050 49.580 1.00 84.19 167 PHE A C 1
ATOM 1398 O O . PHE A 1 167 ? -36.635 1.028 50.135 1.00 84.19 167 PHE A O 1
ATOM 1405 N N . ILE A 1 168 ? -35.822 -0.926 49.405 1.00 85.31 168 ILE A N 1
ATOM 1406 C CA . ILE A 1 168 ? -34.462 -0.663 49.891 1.00 85.31 168 ILE A CA 1
ATOM 1407 C C . ILE A 1 168 ? -33.561 -0.271 48.733 1.00 85.31 168 ILE A C 1
ATOM 1409 O O . ILE A 1 168 ? -32.961 0.799 48.755 1.00 85.31 168 ILE A O 1
ATOM 1413 N N . ILE A 1 169 ? -33.464 -1.129 47.719 1.00 77.69 169 ILE A N 1
ATOM 1414 C CA . ILE A 1 169 ? -32.429 -0.987 46.692 1.00 77.69 169 ILE A CA 1
ATOM 1415 C C . ILE A 1 169 ? -32.782 0.121 45.695 1.00 77.69 169 ILE A C 1
ATOM 1417 O O . ILE A 1 169 ? -31.911 0.892 45.310 1.00 77.69 169 ILE A O 1
ATOM 1421 N N . SER A 1 170 ? -34.059 0.249 45.335 1.00 76.94 170 SER A N 1
ATOM 1422 C CA . SER A 1 170 ? -34.561 1.299 44.437 1.00 76.94 170 SER A CA 1
ATOM 1423 C C . SER A 1 170 ? -34.867 2.622 45.153 1.00 76.94 170 SER A C 1
ATOM 1425 O O . SER A 1 170 ? -35.344 3.568 44.528 1.00 76.94 170 SER A O 1
ATOM 1427 N N . ASP A 1 171 ? -34.620 2.711 46.463 1.00 86.62 171 ASP A N 1
ATOM 1428 C CA . ASP A 1 171 ? -34.876 3.923 47.233 1.00 86.62 171 ASP A CA 1
ATOM 1429 C C . ASP A 1 171 ? -33.910 5.046 46.853 1.00 86.62 171 ASP A C 1
ATOM 1431 O O . ASP A 1 171 ? -32.703 4.871 46.954 1.00 86.62 171 ASP A O 1
ATOM 1435 N N . SER A 1 172 ? -34.415 6.229 46.503 1.00 84.50 172 SER A N 1
ATOM 1436 C CA . SER A 1 172 ? -33.583 7.329 45.991 1.00 84.50 172 SER A CA 1
ATOM 1437 C C . SER A 1 172 ? -32.417 7.735 46.903 1.00 84.50 172 SER A C 1
ATOM 1439 O O . SER A 1 172 ? -31.336 8.042 46.407 1.00 84.50 172 SER A O 1
ATOM 1441 N N . VAL A 1 173 ? -32.596 7.716 48.229 1.00 86.12 173 VAL A N 1
ATOM 1442 C CA . VAL A 1 173 ? -31.550 8.114 49.190 1.00 86.12 173 VAL A CA 1
ATOM 1443 C C . VAL A 1 173 ? -30.494 7.022 49.331 1.00 86.12 173 VAL A C 1
ATOM 1445 O O . VAL A 1 173 ? -29.301 7.315 49.386 1.00 86.12 173 VAL A O 1
ATOM 1448 N N . ILE A 1 174 ? -30.931 5.764 49.406 1.00 85.25 174 ILE A N 1
ATOM 1449 C CA . ILE A 1 174 ? -30.032 4.611 49.528 1.00 85.25 174 ILE A CA 1
ATOM 1450 C C . ILE A 1 174 ? -29.272 4.412 48.217 1.00 85.25 174 ILE A C 1
ATOM 1452 O O . ILE A 1 174 ? -28.077 4.142 48.241 1.00 85.25 174 ILE A O 1
ATOM 1456 N N . LEU A 1 175 ? -29.937 4.620 47.084 1.00 82.75 175 LEU A N 1
ATOM 1457 C CA . LEU A 1 175 ? -29.348 4.553 45.758 1.00 82.75 175 LEU A CA 1
ATOM 1458 C C . LEU A 1 175 ? -28.257 5.615 45.603 1.00 82.75 175 LEU A C 1
ATOM 1460 O O . LEU A 1 175 ? -27.120 5.235 45.372 1.00 82.75 175 LEU A O 1
ATOM 1464 N N . LEU A 1 176 ? -28.528 6.895 45.893 1.00 82.75 176 LEU A N 1
ATOM 1465 C CA . LEU A 1 176 ? -27.498 7.952 45.927 1.00 82.75 176 LEU A CA 1
ATOM 1466 C C . LEU A 1 176 ? -26.312 7.612 46.847 1.00 82.75 176 LEU A C 1
ATOM 1468 O O . LEU A 1 176 ? -25.159 7.907 46.536 1.00 82.75 176 LEU A O 1
ATOM 1472 N N . PHE A 1 177 ? -26.574 6.976 47.991 1.00 86.12 177 PHE A N 1
ATOM 1473 C CA . PHE A 1 177 ? -25.516 6.483 48.870 1.00 86.12 177 PHE A CA 1
ATOM 1474 C C . PHE A 1 177 ? -24.681 5.375 48.208 1.00 86.12 177 PHE A C 1
ATOM 1476 O O . PHE A 1 177 ? -23.451 5.419 48.283 1.00 86.12 177 PHE A O 1
ATOM 1483 N N . ILE A 1 178 ? -25.327 4.413 47.542 1.00 80.31 178 ILE A N 1
ATOM 1484 C CA . ILE A 1 178 ? -24.657 3.352 46.783 1.00 80.31 178 ILE A CA 1
ATOM 1485 C C . ILE A 1 178 ? -23.779 3.968 45.683 1.00 80.31 178 ILE A C 1
ATOM 1487 O O . ILE A 1 178 ? -22.610 3.604 45.574 1.00 80.31 178 ILE A O 1
ATOM 1491 N N . GLU A 1 179 ? -24.303 4.940 44.933 1.00 77.00 179 GLU A N 1
ATOM 1492 C CA . GLU A 1 179 ? -23.576 5.665 43.882 1.00 77.00 179 GLU A CA 1
ATOM 1493 C C . GLU A 1 179 ? -22.290 6.310 44.426 1.00 77.00 179 GLU A C 1
ATOM 1495 O O . GLU A 1 179 ? -21.194 6.019 43.944 1.00 77.00 179 GLU A O 1
ATOM 1500 N N . ASN A 1 180 ? -22.401 7.108 45.493 1.00 77.81 180 ASN A N 1
ATOM 1501 C CA . ASN A 1 180 ? -21.267 7.823 46.091 1.00 77.81 180 ASN A CA 1
ATOM 1502 C C . ASN A 1 180 ? -20.168 6.889 46.621 1.00 77.81 180 ASN A C 1
ATOM 1504 O O . ASN A 1 180 ? -18.984 7.220 46.570 1.00 77.81 180 ASN A O 1
ATOM 1508 N N . GLN A 1 181 ? -20.539 5.723 47.150 1.00 76.81 181 GLN A N 1
ATOM 1509 C CA . GLN A 1 181 ? -19.577 4.777 47.719 1.00 76.81 181 GLN A CA 1
ATOM 1510 C C . GLN A 1 181 ? -18.838 3.961 46.650 1.00 76.81 181 GLN A C 1
ATOM 1512 O O . GLN A 1 181 ? -17.688 3.578 46.873 1.00 76.81 181 GLN A O 1
ATOM 1517 N N . ILE A 1 182 ? -19.475 3.717 45.499 1.00 72.19 182 ILE A N 1
ATOM 1518 C CA . ILE A 1 182 ? -18.896 2.975 44.369 1.00 72.19 182 ILE A CA 1
ATOM 1519 C C . ILE A 1 182 ? -17.863 3.822 43.603 1.00 72.19 182 ILE A C 1
ATOM 1521 O O . ILE A 1 182 ? -16.861 3.284 43.133 1.00 72.19 182 ILE A O 1
ATOM 1525 N N . ILE A 1 183 ? -18.066 5.140 43.524 1.00 65.19 183 ILE A N 1
ATOM 1526 C CA . ILE A 1 183 ? -17.232 6.085 42.758 1.00 65.19 183 ILE A CA 1
ATOM 1527 C C . ILE A 1 183 ? -15.799 6.235 43.301 1.00 65.19 183 ILE A C 1
ATOM 1529 O O . ILE A 1 183 ? -14.855 6.430 42.540 1.00 65.19 183 ILE A O 1
ATOM 1533 N N . LEU A 1 184 ? -15.586 6.125 44.616 1.00 64.25 184 LEU A N 1
ATOM 1534 C CA . LEU A 1 184 ? -14.324 6.548 45.243 1.00 64.25 184 LEU A CA 1
ATOM 1535 C C . LEU A 1 184 ? -13.082 5.708 44.869 1.00 64.25 184 LEU A C 1
ATOM 1537 O O . LEU A 1 184 ? -11.990 6.017 45.345 1.00 64.25 184 LEU A O 1
ATOM 1541 N N . PHE A 1 185 ? -13.214 4.641 44.062 1.00 63.12 185 PHE A N 1
ATOM 1542 C CA . PHE A 1 185 ? -12.152 3.669 43.739 1.00 63.12 185 PHE A CA 1
ATOM 1543 C C . PHE A 1 185 ? -11.316 3.263 44.969 1.00 63.12 185 PHE A C 1
ATOM 1545 O O . PHE A 1 185 ? -10.124 2.951 44.870 1.00 63.12 185 PHE A O 1
ATOM 1552 N N . SER A 1 186 ? -11.916 3.293 46.162 1.00 65.44 186 SER A N 1
ATOM 1553 C CA . SER A 1 186 ? -11.172 3.117 47.401 1.00 65.44 186 SER A CA 1
ATOM 1554 C C . SER A 1 186 ? -10.856 1.632 47.570 1.00 65.44 186 SER A C 1
ATOM 1556 O O . SER A 1 186 ? -11.721 0.765 47.399 1.00 65.44 186 SER A O 1
ATOM 1558 N N . LYS A 1 187 ? -9.597 1.302 47.888 1.00 61.81 187 LYS A N 1
ATOM 1559 C CA . LYS A 1 187 ? -9.192 -0.097 48.123 1.00 61.81 187 LYS A CA 1
ATOM 1560 C C . LYS A 1 187 ? -9.958 -0.723 49.293 1.00 61.81 187 LYS A C 1
ATOM 1562 O O . LYS A 1 187 ? -10.226 -1.920 49.265 1.00 61.81 187 LYS A O 1
ATOM 1567 N N . ASN A 1 188 ? -10.344 0.092 50.276 1.00 66.19 188 ASN A N 1
ATOM 1568 C CA . ASN A 1 188 ? -11.044 -0.358 51.477 1.00 66.19 188 ASN A CA 1
ATOM 1569 C C . ASN A 1 188 ? -12.496 -0.775 51.189 1.00 66.19 188 ASN A C 1
ATOM 1571 O O . ASN A 1 188 ? -12.970 -1.723 51.806 1.00 66.19 188 ASN A O 1
ATOM 1575 N N . ASN A 1 189 ? -13.172 -0.147 50.218 1.00 72.25 189 ASN A N 1
ATOM 1576 C CA . ASN A 1 189 ? -14.558 -0.491 49.884 1.00 72.25 189 ASN A CA 1
ATOM 1577 C C . ASN A 1 189 ? -14.683 -1.594 48.825 1.00 72.25 189 ASN A C 1
ATOM 1579 O O . ASN A 1 189 ? -15.741 -2.208 48.746 1.00 72.25 189 ASN A O 1
ATOM 1583 N N . ASN A 1 190 ? -13.645 -1.890 48.030 1.00 78.50 190 ASN A N 1
ATOM 1584 C CA . ASN A 1 190 ? -13.795 -2.798 46.880 1.00 78.50 190 ASN A CA 1
ATOM 1585 C C . ASN A 1 190 ? -14.288 -4.202 47.274 1.00 78.50 190 ASN A C 1
ATOM 1587 O O . ASN A 1 190 ? -15.137 -4.768 46.594 1.00 78.50 190 ASN A O 1
ATOM 1591 N N . LYS A 1 191 ? -13.815 -4.739 48.409 1.00 83.44 191 LYS A N 1
ATOM 1592 C CA . LYS A 1 191 ? -14.298 -6.028 48.937 1.00 83.44 191 LYS A CA 1
ATOM 1593 C C . LYS A 1 191 ? -15.786 -5.986 49.286 1.00 83.44 191 LYS A C 1
ATOM 1595 O O . LYS A 1 191 ? -16.515 -6.920 48.981 1.00 83.44 191 LYS A O 1
ATOM 1600 N N . GLU A 1 192 ? -16.247 -4.902 49.903 1.00 85.56 192 GLU A N 1
ATOM 1601 C CA . GLU A 1 192 ? -17.663 -4.739 50.243 1.00 85.56 192 GLU A CA 1
ATOM 1602 C C . GLU A 1 192 ? -18.523 -4.527 48.991 1.00 85.56 192 GLU A C 1
ATOM 1604 O O . GLU A 1 192 ? -19.632 -5.051 48.909 1.00 85.56 192 GLU A O 1
ATOM 1609 N N . ILE A 1 193 ? -18.011 -3.827 47.978 1.00 84.31 193 ILE A N 1
ATOM 1610 C CA . ILE A 1 193 ? -18.697 -3.677 46.690 1.00 84.31 193 ILE A CA 1
ATOM 1611 C C . ILE A 1 193 ? -18.789 -5.037 45.972 1.00 84.31 193 ILE A C 1
ATOM 1613 O O . ILE A 1 193 ? -19.849 -5.390 45.457 1.00 84.31 193 ILE A O 1
ATOM 1617 N N . GLU A 1 194 ? -17.733 -5.854 46.002 1.00 87.00 194 GLU A N 1
ATOM 1618 C CA . GLU A 1 194 ? -17.753 -7.225 45.475 1.00 87.00 194 GLU A CA 1
ATOM 1619 C C . GLU A 1 194 ? -18.796 -8.100 46.192 1.00 87.00 194 GLU A C 1
ATOM 1621 O O . GLU A 1 194 ? -19.601 -8.773 45.538 1.00 87.00 194 GLU A O 1
ATOM 1626 N N . ILE A 1 195 ? -18.845 -8.042 47.530 1.00 86.62 195 ILE A N 1
ATOM 1627 C CA . ILE A 1 195 ? -19.861 -8.740 48.332 1.00 86.62 195 ILE A CA 1
ATOM 1628 C C . ILE A 1 195 ? -21.262 -8.279 47.927 1.00 86.62 195 ILE A C 1
ATOM 1630 O O . ILE A 1 195 ? -22.128 -9.125 47.695 1.00 86.62 195 ILE A O 1
ATOM 1634 N N . PHE A 1 196 ? -21.483 -6.974 47.771 1.00 87.56 196 PHE A N 1
ATOM 1635 C CA . PHE A 1 196 ? -22.767 -6.427 47.342 1.00 87.56 196 PHE A CA 1
ATOM 1636 C C . PHE A 1 196 ? -23.198 -6.993 45.987 1.00 87.56 196 PHE A C 1
ATOM 1638 O O . PHE A 1 196 ? -24.277 -7.573 45.886 1.00 87.56 196 PHE A O 1
ATOM 1645 N N . PHE A 1 197 ? -22.342 -6.933 44.961 1.00 86.19 197 PHE A N 1
ATOM 1646 C CA . PHE A 1 197 ? -22.661 -7.501 43.647 1.00 86.19 197 PHE A CA 1
ATOM 1647 C C . PHE A 1 197 ? -22.899 -9.015 43.699 1.00 86.19 197 PHE A C 1
ATOM 1649 O O . PHE A 1 197 ? -23.750 -9.519 42.965 1.00 86.19 197 PHE A O 1
ATOM 1656 N N . SER A 1 198 ? -22.213 -9.746 44.584 1.00 85.69 198 SER A N 1
ATOM 1657 C CA . SER A 1 198 ? -22.479 -11.173 44.804 1.00 85.69 198 SER A CA 1
ATOM 1658 C C . SER A 1 198 ? -23.872 -11.424 45.402 1.00 85.69 198 SER A C 1
ATOM 1660 O O . SER A 1 198 ? -24.561 -12.354 44.982 1.00 85.69 198 SER A O 1
ATOM 1662 N N . LEU A 1 199 ? -24.319 -10.574 46.335 1.00 84.50 199 LEU A N 1
ATOM 1663 C CA . LEU A 1 199 ? -25.650 -10.650 46.939 1.00 84.50 199 LEU A CA 1
ATOM 1664 C C . LEU A 1 199 ? -26.731 -10.292 45.916 1.00 84.50 199 LEU A C 1
ATOM 1666 O O . LEU A 1 199 ? -27.696 -11.039 45.773 1.00 84.50 199 LEU A O 1
ATOM 1670 N N . ILE A 1 200 ? -26.536 -9.225 45.136 1.00 83.12 200 ILE A N 1
ATOM 1671 C CA . ILE A 1 200 ? -27.450 -8.858 44.047 1.00 83.12 200 ILE A CA 1
ATOM 1672 C C . ILE A 1 200 ? -27.548 -9.990 43.016 1.00 83.12 200 ILE A C 1
ATOM 1674 O O . ILE A 1 200 ? -28.653 -10.349 42.621 1.00 83.12 200 ILE A O 1
ATOM 1678 N N . LYS A 1 201 ? -26.431 -10.621 42.619 1.00 80.12 201 LYS A N 1
ATOM 1679 C CA . LYS A 1 201 ? -26.448 -11.781 41.706 1.00 80.12 201 LYS A CA 1
ATOM 1680 C C . LYS A 1 201 ? -27.256 -12.960 42.255 1.00 80.12 201 LYS A C 1
ATOM 1682 O O . LYS A 1 201 ? -27.931 -13.626 41.479 1.00 80.12 201 LYS A O 1
ATOM 1687 N N . LYS A 1 202 ? -27.228 -13.214 43.569 1.00 75.69 202 LYS A N 1
ATOM 1688 C CA . LYS A 1 202 ? -28.080 -14.244 44.198 1.00 75.69 202 LYS A CA 1
ATOM 1689 C C . LYS A 1 202 ? -29.561 -13.877 44.130 1.00 75.69 202 LYS A C 1
ATOM 1691 O O . LYS A 1 202 ? -30.389 -14.732 43.841 1.00 75.69 202 LYS A O 1
ATOM 1696 N N . ILE A 1 203 ? -29.874 -12.600 44.339 1.00 74.69 203 ILE A N 1
ATOM 1697 C CA . ILE A 1 203 ? -31.235 -12.066 44.236 1.00 74.69 203 ILE A CA 1
ATOM 1698 C C . ILE A 1 203 ? -31.774 -12.196 42.796 1.00 74.69 203 ILE A C 1
ATOM 1700 O O . ILE A 1 203 ? -32.957 -12.472 42.610 1.00 74.69 203 ILE A O 1
ATOM 1704 N N . CYS A 1 204 ? -30.903 -12.111 41.781 1.00 68.31 204 CYS A N 1
ATOM 1705 C CA . CYS A 1 204 ? -31.279 -12.184 40.360 1.00 68.31 204 CYS A CA 1
ATOM 1706 C C . CYS A 1 204 ? -32.013 -13.450 39.934 1.00 68.31 204 CYS A C 1
ATOM 1708 O O . CYS A 1 204 ? -32.697 -13.440 38.910 1.00 68.31 204 CYS A O 1
ATOM 1710 N N . TYR A 1 205 ? -31.808 -14.553 40.659 1.00 65.69 205 TYR A N 1
ATOM 1711 C CA . TYR A 1 205 ? -32.475 -15.819 40.369 1.00 65.69 205 TYR A CA 1
ATOM 1712 C C . TYR A 1 205 ? -34.003 -15.680 40.446 1.00 65.69 205 TYR A C 1
ATOM 1714 O O . TYR A 1 205 ? -34.723 -16.373 39.736 1.00 65.69 205 TYR A O 1
ATOM 1722 N N . TYR A 1 206 ? -34.488 -14.745 41.264 1.00 66.06 206 TYR A N 1
ATOM 1723 C CA . TYR A 1 206 ? -35.902 -14.591 41.584 1.00 66.06 206 TYR A CA 1
ATOM 1724 C C . TYR A 1 206 ? -36.601 -13.483 40.776 1.00 66.06 206 TYR A C 1
ATOM 1726 O O . TYR A 1 206 ? -37.818 -13.512 40.632 1.00 66.06 206 TYR A O 1
ATOM 1734 N N . ASP A 1 207 ? -35.855 -12.525 40.208 1.00 66.44 207 ASP A N 1
ATOM 1735 C CA . ASP A 1 207 ? -36.408 -11.361 39.491 1.00 66.44 207 ASP A CA 1
ATOM 1736 C C . ASP A 1 207 ? -36.054 -11.309 37.989 1.00 66.44 207 ASP A C 1
ATOM 1738 O O . ASP A 1 207 ? -36.221 -10.274 37.334 1.00 66.44 207 ASP A O 1
ATOM 1742 N N . ASN A 1 208 ? -35.543 -12.413 37.433 1.00 68.94 208 ASN A N 1
ATOM 1743 C CA . ASN A 1 208 ? -35.048 -12.501 36.055 1.00 68.94 208 ASN A CA 1
ATOM 1744 C C . ASN A 1 208 ? -34.000 -11.420 35.708 1.00 68.94 208 ASN A C 1
ATOM 1746 O O . ASN A 1 208 ? -34.015 -10.857 34.611 1.00 68.94 208 ASN A O 1
ATOM 1750 N N . LYS A 1 209 ? -33.069 -11.133 36.631 1.00 74.94 209 LYS A N 1
ATOM 1751 C CA . LYS A 1 209 ? -31.961 -10.163 36.481 1.00 74.94 209 LYS A CA 1
ATOM 1752 C C . LYS A 1 209 ? -32.384 -8.695 36.326 1.00 74.94 209 LYS A C 1
ATOM 1754 O O . LYS A 1 209 ? -31.530 -7.865 36.001 1.00 74.94 209 LYS A O 1
ATOM 1759 N N . LYS A 1 210 ? -33.652 -8.331 36.547 1.00 74.75 210 LYS A N 1
ATOM 1760 C CA . LYS A 1 210 ? -34.124 -6.943 36.369 1.00 74.75 210 LYS A CA 1
ATOM 1761 C C . LYS A 1 210 ? -33.342 -5.956 37.239 1.00 74.75 210 LYS A C 1
ATOM 1763 O O . LYS A 1 210 ? -32.822 -4.967 36.722 1.00 74.75 210 LYS A O 1
ATOM 1768 N N . LEU A 1 211 ? -33.207 -6.247 38.530 1.00 74.38 211 LEU A N 1
ATOM 1769 C CA . LEU A 1 211 ? -32.499 -5.414 39.499 1.00 74.38 211 LEU A CA 1
ATOM 1770 C C . LEU A 1 211 ? -31.007 -5.301 39.187 1.00 74.38 211 LEU A C 1
ATOM 1772 O O . LEU A 1 211 ? -30.435 -4.216 39.250 1.00 74.38 211 LEU A O 1
ATOM 1776 N N . TYR A 1 212 ? -30.370 -6.410 38.821 1.00 79.38 212 TYR A N 1
ATOM 1777 C CA . TYR A 1 212 ? -28.955 -6.403 38.459 1.00 79.38 212 TYR A CA 1
ATOM 1778 C C . TYR A 1 212 ? -28.690 -5.570 37.221 1.00 79.38 212 TYR A C 1
ATOM 1780 O O . TYR A 1 212 ? -27.814 -4.713 37.251 1.00 79.38 212 TYR A O 1
ATOM 1788 N N . ASN A 1 213 ? -29.496 -5.739 36.174 1.00 79.12 213 ASN A N 1
ATOM 1789 C CA . ASN A 1 213 ? -29.392 -4.914 34.976 1.00 79.12 213 ASN A CA 1
ATOM 1790 C C . ASN A 1 213 ? -29.639 -3.431 35.295 1.00 79.12 213 ASN A C 1
ATOM 1792 O O . ASN A 1 213 ? -28.975 -2.568 34.726 1.00 79.12 213 ASN A O 1
ATOM 1796 N N . TYR A 1 214 ? -30.546 -3.124 36.229 1.00 78.44 214 TYR A N 1
ATOM 1797 C CA . TYR A 1 214 ? -30.795 -1.758 36.689 1.00 78.44 214 TYR A CA 1
ATOM 1798 C C . TYR A 1 214 ? -29.589 -1.154 37.427 1.00 78.44 214 TYR A C 1
ATOM 1800 O O . TYR A 1 214 ? -29.151 -0.060 37.074 1.00 78.44 214 TYR A O 1
ATOM 1808 N N . ILE A 1 215 ? -28.991 -1.879 38.381 1.00 78.69 215 ILE A N 1
ATOM 1809 C CA . ILE A 1 215 ? -27.784 -1.438 39.102 1.00 78.69 215 ILE A CA 1
ATOM 1810 C C . ILE A 1 215 ? -26.599 -1.290 38.146 1.00 78.69 215 ILE A C 1
ATOM 1812 O O . ILE A 1 215 ? -25.889 -0.290 38.212 1.00 78.69 215 ILE A O 1
ATOM 1816 N N . ILE A 1 216 ? -26.405 -2.239 37.225 1.00 80.00 216 ILE A N 1
ATOM 1817 C CA . ILE A 1 216 ? -25.375 -2.141 36.185 1.00 80.00 216 ILE A CA 1
ATOM 1818 C C . ILE A 1 216 ? -25.613 -0.896 35.326 1.00 80.00 216 ILE A C 1
ATOM 1820 O O . ILE A 1 216 ? -24.681 -0.133 35.103 1.00 80.00 216 ILE A O 1
ATOM 1824 N N . LYS A 1 217 ? -26.853 -0.624 34.899 1.00 79.81 217 LYS A N 1
ATOM 1825 C CA . LYS A 1 217 ? -27.188 0.573 34.113 1.00 79.81 217 LYS A CA 1
ATOM 1826 C C . LYS A 1 217 ? -26.888 1.870 34.870 1.00 79.81 217 LYS A C 1
ATOM 1828 O O . LYS A 1 217 ? -26.341 2.798 34.278 1.00 79.81 217 LYS A O 1
ATOM 1833 N N . ILE A 1 218 ? -27.214 1.939 36.159 1.00 75.75 218 ILE A N 1
ATOM 1834 C CA . ILE A 1 218 ? -26.893 3.090 37.016 1.00 75.75 218 ILE A CA 1
ATOM 1835 C C . ILE A 1 218 ? -25.382 3.277 37.117 1.00 75.75 218 ILE A C 1
ATOM 1837 O O . ILE A 1 218 ? -24.883 4.369 36.852 1.00 75.75 218 ILE A O 1
ATOM 1841 N N . LEU A 1 219 ? -24.656 2.202 37.427 1.00 77.69 219 LEU A N 1
ATOM 1842 C CA . LEU A 1 219 ? -23.204 2.233 37.551 1.00 77.69 219 LEU A CA 1
ATOM 1843 C C . LEU A 1 219 ? -22.565 2.711 36.243 1.00 77.69 219 LEU A C 1
ATOM 1845 O O . LEU A 1 219 ? -21.733 3.611 36.252 1.00 77.69 219 LEU A O 1
ATOM 1849 N N . CYS A 1 220 ? -23.030 2.206 35.105 1.00 75.75 220 CYS A N 1
ATOM 1850 C CA . CYS A 1 220 ? -22.580 2.644 33.789 1.00 75.75 220 CYS A CA 1
ATOM 1851 C C . CYS A 1 220 ? -22.892 4.119 33.507 1.00 75.75 220 CYS A C 1
ATOM 1853 O O . CYS A 1 220 ? -22.032 4.830 32.995 1.00 75.75 220 CYS A O 1
ATOM 1855 N N . ASN A 1 221 ? -24.081 4.612 33.867 1.00 76.50 221 ASN A N 1
ATOM 1856 C CA . ASN A 1 221 ? -24.429 6.028 33.714 1.00 76.50 221 ASN A CA 1
ATOM 1857 C C . ASN A 1 221 ? -23.516 6.940 34.542 1.00 76.50 221 ASN A C 1
ATOM 1859 O O . ASN A 1 221 ? -23.159 8.026 34.092 1.00 76.50 221 ASN A O 1
ATOM 1863 N N . ILE A 1 222 ? -23.143 6.505 35.743 1.00 73.81 222 ILE A N 1
ATOM 1864 C CA . ILE A 1 222 ? -22.246 7.241 36.637 1.00 73.81 222 ILE A CA 1
ATOM 1865 C C . ILE A 1 222 ? -20.831 7.260 36.078 1.00 73.81 222 ILE A C 1
ATOM 1867 O O . ILE A 1 222 ? -20.273 8.340 35.904 1.00 73.81 222 ILE A O 1
ATOM 1871 N N . LEU A 1 223 ? -20.287 6.091 35.727 1.00 75.56 223 LEU A N 1
ATOM 1872 C CA . LEU A 1 223 ? -18.959 5.991 35.120 1.00 75.56 223 LEU A CA 1
ATOM 1873 C C . LEU A 1 223 ? -18.882 6.835 33.837 1.00 75.56 223 LEU A C 1
ATOM 1875 O O . LEU A 1 223 ? -17.914 7.559 33.630 1.00 75.56 223 LEU A O 1
ATOM 1879 N N . ASN A 1 224 ? -19.937 6.833 33.016 1.00 71.75 224 ASN A N 1
ATOM 1880 C CA . ASN A 1 224 ? -20.011 7.668 31.817 1.00 71.75 224 ASN A CA 1
ATOM 1881 C C . ASN A 1 224 ? -20.027 9.173 32.132 1.00 71.75 224 ASN A C 1
ATOM 1883 O O . ASN A 1 224 ? -19.412 9.949 31.403 1.00 71.75 224 ASN A O 1
ATOM 1887 N N . LYS A 1 225 ? -20.688 9.608 33.213 1.00 72.81 225 LYS A N 1
ATOM 1888 C CA . LYS A 1 225 ? -20.643 11.013 33.656 1.00 72.81 225 LYS A CA 1
ATOM 1889 C C . LYS A 1 225 ? -19.247 11.413 34.133 1.00 72.81 225 LYS A C 1
ATOM 1891 O O . LYS A 1 225 ? -18.793 12.500 33.789 1.00 72.81 225 LYS A O 1
ATOM 1896 N N . GLU A 1 226 ? -18.559 10.550 34.877 1.00 68.62 226 GLU A N 1
ATOM 1897 C CA . GLU A 1 226 ? -17.194 10.827 35.338 1.00 68.62 226 GLU A CA 1
ATOM 1898 C C . GLU A 1 226 ? -16.202 10.977 34.184 1.00 68.62 226 GLU A C 1
ATOM 1900 O O . GLU A 1 226 ? -15.405 11.917 34.187 1.00 68.62 226 GLU A O 1
ATOM 1905 N N . ILE A 1 227 ? -16.301 10.106 33.172 1.00 67.12 227 ILE A N 1
ATOM 1906 C CA . ILE A 1 227 ? -15.503 10.188 31.938 1.00 67.12 227 ILE A CA 1
ATOM 1907 C C . ILE A 1 227 ? -15.653 11.566 31.288 1.00 67.12 227 ILE A C 1
ATOM 1909 O O . ILE A 1 227 ? -14.678 12.161 30.841 1.00 67.12 227 ILE A O 1
ATOM 1913 N N . ILE A 1 228 ? -16.872 12.113 31.249 1.00 61.56 228 ILE A N 1
ATOM 1914 C CA . ILE A 1 228 ? -17.141 13.408 30.613 1.00 61.56 228 ILE A CA 1
ATOM 1915 C C . ILE A 1 228 ? -16.508 14.567 31.402 1.00 61.56 228 ILE A C 1
ATOM 1917 O O . ILE A 1 228 ? -15.972 15.489 30.784 1.00 61.56 228 ILE A O 1
ATOM 1921 N N . ILE A 1 229 ? -16.535 14.517 32.739 1.00 58.19 229 ILE A N 1
ATOM 1922 C CA . ILE A 1 229 ? -16.105 15.615 33.626 1.00 58.19 229 ILE A CA 1
ATOM 1923 C C . ILE A 1 229 ? -14.576 15.788 33.657 1.00 58.19 229 ILE A C 1
ATOM 1925 O O . ILE A 1 229 ? -14.103 16.914 33.788 1.00 58.19 229 ILE A O 1
ATOM 1929 N N . GLN A 1 230 ? -13.787 14.725 33.468 1.00 55.81 230 GLN A N 1
ATOM 1930 C CA . GLN A 1 230 ? -12.313 14.797 33.500 1.00 55.81 230 GLN A CA 1
ATOM 1931 C C . GLN A 1 230 ? -11.679 15.597 32.333 1.00 55.81 230 GLN A C 1
ATOM 1933 O O . GLN A 1 230 ? -10.471 15.818 32.320 1.00 55.81 230 GLN A O 1
ATOM 1938 N N . ASN A 1 231 ? -12.471 16.078 31.367 1.00 55.69 231 ASN A N 1
ATOM 1939 C CA . ASN A 1 231 ? -11.993 16.558 30.062 1.00 55.69 231 ASN A CA 1
ATOM 1940 C C . ASN A 1 231 ? -11.775 18.081 29.923 1.00 55.69 231 ASN A C 1
ATOM 1942 O O . ASN A 1 231 ? -11.757 18.607 28.803 1.00 55.69 231 ASN A O 1
ATOM 1946 N N . SER A 1 232 ? -11.604 18.823 31.019 1.00 54.44 232 SER A N 1
ATOM 1947 C CA . SER A 1 232 ? -11.408 20.282 30.987 1.00 54.44 232 SER A CA 1
ATOM 1948 C C . SER A 1 232 ? -9.928 20.689 31.023 1.00 54.44 232 SER A C 1
ATOM 1950 O O . SER A 1 232 ? -9.482 21.314 31.980 1.00 54.44 232 SER A O 1
ATOM 1952 N N . ASN A 1 233 ? -9.168 20.364 29.973 1.00 59.31 233 ASN A N 1
ATOM 1953 C CA . ASN A 1 233 ? -7.821 20.917 29.780 1.00 59.31 233 ASN A CA 1
ATOM 1954 C C . ASN A 1 233 ? -7.833 22.011 28.695 1.00 59.31 233 ASN A C 1
ATOM 1956 O O . ASN A 1 233 ? -8.509 21.832 27.674 1.00 59.31 233 ASN A O 1
ATOM 1960 N N . PRO A 1 234 ? -7.084 23.121 28.868 1.00 68.69 234 PRO A N 1
ATOM 1961 C CA . PRO A 1 234 ? -6.937 24.168 27.860 1.00 68.69 234 PRO A CA 1
ATOM 1962 C C . PRO A 1 234 ? -5.943 23.712 26.781 1.00 68.69 234 PRO A C 1
ATOM 1964 O O . PRO A 1 234 ? -4.818 24.194 26.700 1.00 68.69 234 PRO A O 1
ATOM 1967 N N . LEU A 1 235 ? -6.343 22.724 25.982 1.00 75.62 235 LEU A N 1
ATOM 1968 C CA . LEU A 1 235 ? -5.574 22.226 24.844 1.00 75.62 235 LEU A CA 1
ATOM 1969 C C . LEU A 1 235 ? -6.249 22.640 23.528 1.00 75.62 235 LEU A C 1
ATOM 1971 O O . LEU A 1 235 ? -7.483 22.694 23.478 1.00 75.62 235 LEU A O 1
ATOM 1975 N N . PRO A 1 236 ? -5.471 22.872 22.454 1.00 79.31 236 PRO A N 1
ATOM 1976 C CA . PRO A 1 236 ? -5.989 22.961 21.091 1.00 79.31 236 PRO A CA 1
ATOM 1977 C C . PRO A 1 236 ? -6.915 21.782 20.754 1.00 79.31 236 PRO A C 1
ATOM 1979 O O . PRO A 1 236 ? -6.692 20.662 21.217 1.00 79.31 236 PRO A O 1
ATOM 1982 N N . ASN A 1 237 ? -7.962 22.019 19.954 1.00 76.62 237 ASN A N 1
ATOM 1983 C CA . ASN A 1 237 ? -9.038 21.042 19.721 1.00 76.62 237 ASN A CA 1
ATOM 1984 C C . ASN A 1 237 ? -8.536 19.675 19.214 1.00 76.62 237 ASN A C 1
ATOM 1986 O O . ASN A 1 237 ? -9.024 18.639 19.663 1.00 76.62 237 ASN A O 1
ATOM 1990 N N . ASN A 1 238 ? -7.534 19.669 18.335 1.00 78.25 238 ASN A N 1
ATOM 1991 C CA . ASN A 1 238 ? -6.856 18.471 17.837 1.00 78.25 238 ASN A CA 1
ATOM 1992 C C . ASN A 1 238 ? -6.186 17.667 18.969 1.00 78.25 238 ASN A C 1
ATOM 1994 O O . ASN A 1 238 ? -6.439 16.470 19.117 1.00 78.25 238 ASN A O 1
ATOM 1998 N N . LEU A 1 239 ? -5.392 18.316 19.825 1.00 82.81 239 LEU A N 1
ATOM 1999 C CA . LEU A 1 239 ? -4.727 17.662 20.961 1.00 82.81 239 LEU A CA 1
ATOM 2000 C C . LEU A 1 239 ? -5.712 17.257 22.061 1.00 82.81 239 LEU A C 1
ATOM 2002 O O . LEU A 1 239 ? -5.507 16.256 22.747 1.00 82.81 239 LEU A O 1
ATOM 2006 N N . LYS A 1 240 ? -6.811 18.001 22.207 1.00 83.75 240 LYS A N 1
ATOM 2007 C CA . LYS A 1 240 ? -7.883 17.686 23.152 1.00 83.75 240 LYS A CA 1
ATOM 2008 C C . LYS A 1 240 ? -8.527 16.336 22.837 1.00 83.75 240 LYS A C 1
ATOM 2010 O O . LYS A 1 240 ? -8.770 15.571 23.765 1.00 83.75 240 LYS A O 1
ATOM 2015 N N . ASN A 1 241 ? -8.752 16.019 21.560 1.00 83.69 241 ASN A N 1
ATOM 2016 C CA . ASN A 1 241 ? -9.309 14.727 21.145 1.00 83.69 241 ASN A CA 1
ATOM 2017 C C . ASN A 1 241 ? -8.361 13.562 21.457 1.00 83.69 241 ASN A C 1
ATOM 2019 O O . ASN A 1 241 ? -8.801 12.545 21.991 1.00 83.69 241 ASN A O 1
ATOM 2023 N N . ILE A 1 242 ? -7.063 13.733 21.184 1.00 87.00 242 ILE A N 1
ATOM 2024 C CA . ILE A 1 242 ? -6.037 12.719 21.471 1.00 87.00 242 ILE A CA 1
ATOM 2025 C C . ILE A 1 242 ? -5.924 12.485 22.979 1.00 87.00 242 ILE A C 1
ATOM 2027 O O . ILE A 1 242 ? -5.983 11.345 23.440 1.00 87.00 242 ILE A O 1
ATOM 2031 N N . ASN A 1 243 ? -5.815 13.562 23.763 1.00 84.94 243 ASN A N 1
ATOM 2032 C CA . ASN A 1 243 ? -5.733 13.463 25.216 1.00 84.94 243 ASN A CA 1
ATOM 2033 C C . ASN A 1 243 ? -6.982 12.792 25.799 1.00 84.94 243 ASN A C 1
ATOM 2035 O O . ASN A 1 243 ? -6.856 11.931 26.661 1.00 84.94 243 ASN A O 1
ATOM 2039 N N . LYS A 1 244 ? -8.168 13.137 25.282 1.00 84.88 244 LYS A N 1
ATOM 2040 C CA . LYS A 1 244 ? -9.437 12.529 25.691 1.00 84.88 244 LYS A CA 1
ATOM 2041 C C . LYS A 1 244 ? -9.467 11.020 25.435 1.00 84.88 244 LYS A C 1
ATOM 2043 O O . LYS A 1 244 ? -9.899 10.262 26.296 1.00 84.88 244 LYS A O 1
ATOM 2048 N N . LEU A 1 245 ? -8.985 10.563 24.277 1.00 87.44 245 LEU A N 1
ATOM 2049 C CA . LEU A 1 245 ? -8.891 9.128 24.008 1.00 87.44 245 LEU A CA 1
ATOM 2050 C C . LEU A 1 245 ? -7.945 8.434 25.002 1.00 87.44 245 LEU A C 1
ATOM 2052 O O . LEU A 1 245 ? -8.306 7.404 25.568 1.00 87.44 245 LEU A O 1
ATOM 2056 N N . ASN A 1 246 ? -6.767 9.013 25.252 1.00 86.44 246 ASN A N 1
ATOM 2057 C CA . ASN A 1 246 ? -5.798 8.457 26.200 1.00 86.44 246 ASN A CA 1
ATOM 2058 C C . ASN A 1 246 ? -6.359 8.367 27.623 1.00 86.44 246 ASN A C 1
ATOM 2060 O O . ASN A 1 246 ? -6.206 7.339 28.283 1.00 86.44 246 ASN A O 1
ATOM 2064 N N . THR A 1 247 ? -7.032 9.416 28.103 1.00 84.38 247 THR A N 1
ATOM 2065 C CA . THR A 1 247 ? -7.654 9.404 29.433 1.00 84.38 247 THR A CA 1
ATOM 2066 C C . THR A 1 247 ? -8.731 8.334 29.537 1.00 84.38 247 THR A C 1
ATOM 2068 O O . THR A 1 247 ? -8.785 7.630 30.546 1.00 84.38 247 THR A O 1
ATOM 2071 N N . ASP A 1 248 ? -9.535 8.149 28.489 1.00 84.19 248 ASP A N 1
ATOM 2072 C CA . ASP A 1 248 ? -10.591 7.138 28.475 1.00 84.19 248 ASP A CA 1
ATOM 2073 C C . ASP A 1 248 ? -10.028 5.711 28.499 1.00 84.19 248 ASP A C 1
ATOM 2075 O O . ASP A 1 248 ? -10.564 4.854 29.203 1.00 84.19 248 ASP A O 1
ATOM 2079 N N . ILE A 1 249 ? -8.931 5.453 27.779 1.00 85.38 249 ILE A N 1
ATOM 2080 C CA . ILE A 1 249 ? -8.240 4.153 27.780 1.00 85.38 249 ILE A CA 1
ATOM 2081 C C . ILE A 1 249 ? -7.661 3.848 29.167 1.00 85.38 249 ILE A C 1
ATOM 2083 O O . ILE A 1 249 ? -7.906 2.775 29.724 1.00 85.38 249 ILE A O 1
ATOM 2087 N N . ILE A 1 250 ? -6.963 4.811 29.777 1.00 84.62 250 ILE A N 1
ATOM 2088 C CA . ILE A 1 250 ? -6.411 4.663 31.134 1.00 84.62 250 ILE A CA 1
ATOM 2089 C C . ILE A 1 250 ? -7.536 4.424 32.153 1.00 84.62 250 ILE A C 1
ATOM 2091 O O . ILE A 1 250 ? -7.417 3.586 33.056 1.00 84.62 250 ILE A O 1
ATOM 2095 N N . TYR A 1 251 ? -8.648 5.146 32.014 1.00 81.62 251 TYR A N 1
ATOM 2096 C CA . TYR A 1 251 ? -9.807 5.003 32.888 1.00 81.62 251 TYR A CA 1
ATOM 2097 C C . TYR A 1 251 ? -10.491 3.638 32.717 1.00 81.62 251 TYR A C 1
ATOM 2099 O O . TYR A 1 251 ? -10.823 2.987 33.712 1.00 81.62 251 TYR A O 1
ATOM 2107 N N . TYR A 1 252 ? -10.624 3.148 31.483 1.00 83.50 252 TYR A N 1
ATOM 2108 C CA . TYR A 1 252 ? -11.127 1.807 31.179 1.00 83.50 252 TYR A CA 1
ATOM 2109 C C . TYR A 1 252 ? -10.300 0.709 31.857 1.00 83.50 252 TYR A C 1
ATOM 2111 O O . TYR A 1 252 ? -10.854 -0.165 32.532 1.00 83.50 252 TYR A O 1
ATOM 2119 N N . ASP A 1 253 ? -8.973 0.794 31.767 1.00 83.31 253 ASP A N 1
ATOM 2120 C CA . ASP A 1 253 ? -8.066 -0.146 32.425 1.00 83.31 253 ASP A CA 1
ATOM 2121 C C . ASP A 1 253 ? -8.213 -0.132 33.949 1.00 83.31 253 ASP A C 1
ATOM 2123 O O . ASP A 1 253 ? -8.199 -1.185 34.603 1.00 83.31 253 ASP A O 1
ATOM 2127 N N . LYS A 1 254 ? -8.394 1.058 34.532 1.00 82.50 254 LYS A N 1
ATOM 2128 C CA . LYS A 1 254 ? -8.647 1.219 35.967 1.00 82.50 254 LYS A CA 1
ATOM 2129 C C . LYS A 1 254 ? -9.965 0.556 36.377 1.00 82.50 254 LYS A C 1
ATOM 2131 O O . LYS A 1 254 ? -9.981 -0.181 37.366 1.00 82.50 254 LYS A O 1
ATOM 2136 N N . ILE A 1 255 ? -11.041 0.760 35.614 1.00 80.50 255 ILE A N 1
ATOM 2137 C CA . ILE A 1 255 ? -12.359 0.151 35.864 1.00 80.50 255 ILE A CA 1
ATOM 2138 C C . ILE A 1 255 ? -12.277 -1.365 35.797 1.00 80.50 255 ILE A C 1
ATOM 2140 O O . ILE A 1 255 ? -12.754 -2.040 36.706 1.00 80.50 255 ILE A O 1
ATOM 2144 N N . ILE A 1 256 ? -11.658 -1.920 34.756 1.00 80.81 256 ILE A N 1
ATOM 2145 C CA . ILE A 1 256 ? -11.583 -3.373 34.579 1.00 80.81 256 ILE A CA 1
ATOM 2146 C C . ILE A 1 256 ? -10.795 -4.043 35.697 1.00 80.81 256 ILE A C 1
ATOM 2148 O O . ILE A 1 256 ? -11.168 -5.131 36.145 1.00 80.81 256 ILE A O 1
ATOM 2152 N N . LYS A 1 257 ? -9.717 -3.402 36.160 1.00 83.19 257 LYS A N 1
ATOM 2153 C CA . LYS A 1 257 ? -8.941 -3.887 37.305 1.00 83.19 257 LYS A CA 1
ATOM 2154 C C . LYS A 1 257 ? -9.751 -3.805 38.600 1.00 83.19 257 LYS A C 1
ATOM 2156 O O . LYS A 1 257 ? -9.716 -4.751 39.384 1.00 83.19 257 LYS A O 1
ATOM 2161 N N . TYR A 1 258 ? -10.483 -2.712 38.818 1.00 81.69 258 TYR A N 1
ATOM 2162 C CA . TYR A 1 258 ? -11.258 -2.495 40.041 1.00 81.69 258 TYR A CA 1
ATOM 2163 C C . TYR A 1 258 ? -12.502 -3.400 40.120 1.00 81.69 258 TYR A C 1
ATOM 2165 O O . TYR A 1 258 ? -12.698 -4.089 41.119 1.00 81.69 258 TYR A O 1
ATOM 2173 N N . PHE A 1 259 ? -13.282 -3.484 39.038 1.00 82.06 259 PHE A N 1
ATOM 2174 C CA . PHE A 1 259 ? -14.547 -4.220 38.928 1.00 82.06 259 PHE A CA 1
ATOM 2175 C C . PHE A 1 259 ? -14.403 -5.586 38.237 1.00 82.06 259 PHE A C 1
ATOM 2177 O O . PHE A 1 259 ? -15.263 -6.008 37.458 1.00 82.06 259 PHE A O 1
ATOM 2184 N N . LYS A 1 260 ? -13.322 -6.321 38.525 1.00 82.44 260 LYS A N 1
ATOM 2185 C CA . LYS A 1 260 ? -13.023 -7.618 37.885 1.00 82.44 260 LYS A CA 1
ATOM 2186 C C . LYS A 1 260 ? -14.196 -8.620 37.945 1.00 82.44 260 LYS A C 1
ATOM 2188 O O . LYS A 1 260 ? -14.375 -9.404 37.018 1.00 82.44 260 LYS A O 1
ATOM 2193 N N . TYR A 1 261 ? -15.019 -8.561 38.993 1.00 81.69 261 TYR A N 1
ATOM 2194 C CA . TYR A 1 261 ? -16.172 -9.439 39.258 1.00 81.69 261 TYR A CA 1
ATOM 2195 C C . TYR A 1 261 ? -17.442 -9.132 38.428 1.00 81.69 261 TYR A C 1
ATOM 2197 O O . TYR A 1 261 ? -18.353 -9.968 38.370 1.00 81.69 261 TYR A O 1
ATOM 2205 N N . ILE A 1 262 ? -17.511 -7.970 37.767 1.00 79.56 262 ILE A N 1
ATOM 2206 C CA . ILE A 1 262 ? -18.592 -7.568 36.837 1.00 79.56 262 ILE A CA 1
ATOM 2207 C C . ILE A 1 262 ? -18.053 -7.023 35.504 1.00 79.56 262 ILE A C 1
ATOM 2209 O O . ILE A 1 262 ? -18.789 -6.410 34.735 1.00 79.56 262 ILE A O 1
ATOM 2213 N N . LYS A 1 263 ? -16.770 -7.273 35.207 1.00 77.00 263 LYS A N 1
ATOM 2214 C CA . LYS A 1 263 ? -16.056 -6.782 34.019 1.00 77.00 263 LYS A CA 1
ATOM 2215 C C . LYS A 1 263 ? -16.895 -6.891 32.740 1.00 77.00 263 LYS A C 1
ATOM 2217 O O . LYS A 1 263 ? -17.066 -5.901 32.039 1.00 77.00 263 LYS A O 1
ATOM 2222 N N . ASN A 1 264 ? -17.427 -8.078 32.450 1.00 74.94 264 ASN A N 1
ATOM 2223 C CA . ASN A 1 264 ? -18.140 -8.338 31.197 1.00 74.94 264 ASN A CA 1
ATOM 2224 C C . ASN A 1 264 ? -19.406 -7.483 31.040 1.00 74.94 264 ASN A C 1
ATOM 2226 O O . ASN A 1 264 ? -19.728 -7.108 29.921 1.00 74.94 264 ASN A O 1
ATOM 2230 N N . ASP A 1 265 ? -20.086 -7.142 32.136 1.00 76.19 265 ASP A N 1
ATOM 2231 C CA . ASP A 1 265 ? -21.342 -6.385 32.099 1.00 76.19 265 ASP A CA 1
ATOM 2232 C C . ASP A 1 265 ? -21.100 -4.868 31.978 1.00 76.19 265 ASP A C 1
ATOM 2234 O O . ASP A 1 265 ? -21.902 -4.147 31.384 1.00 76.19 265 ASP A O 1
ATOM 2238 N N . LEU A 1 266 ? -19.965 -4.377 32.490 1.00 75.38 266 LEU A N 1
ATOM 2239 C CA . LEU A 1 266 ? -19.576 -2.962 32.399 1.00 75.38 266 LEU A CA 1
ATOM 2240 C C . LEU A 1 266 ? -19.002 -2.581 31.036 1.00 75.38 266 LEU A C 1
ATOM 2242 O O . LEU A 1 266 ? -19.248 -1.477 30.545 1.00 75.38 266 LEU A O 1
ATOM 2246 N N . ILE A 1 267 ? -18.254 -3.497 30.416 1.00 72.19 267 ILE A N 1
ATOM 2247 C CA . ILE A 1 267 ? -17.547 -3.262 29.152 1.00 72.19 267 ILE A CA 1
ATOM 2248 C C . ILE A 1 267 ? -18.485 -2.736 28.054 1.00 72.19 267 ILE A C 1
ATOM 2250 O O . ILE A 1 267 ? -18.106 -1.822 27.319 1.00 72.19 267 ILE A O 1
ATOM 2254 N N . TYR A 1 268 ? -19.724 -3.236 27.986 1.00 70.81 268 TYR A N 1
ATOM 2255 C CA . TYR A 1 268 ? -20.700 -2.840 26.965 1.00 70.81 268 TYR A CA 1
ATOM 2256 C C . TYR A 1 268 ? -21.036 -1.345 26.957 1.00 70.81 268 TYR A C 1
ATOM 2258 O O . TYR A 1 268 ? -21.390 -0.813 25.911 1.00 70.81 268 TYR A O 1
ATOM 2266 N N . ASN A 1 269 ? -20.923 -0.652 28.090 1.00 71.56 269 ASN A N 1
ATOM 2267 C CA . ASN A 1 269 ? -21.363 0.741 28.188 1.00 71.56 269 ASN A CA 1
ATOM 2268 C C . ASN A 1 269 ? -20.228 1.760 28.028 1.00 71.56 269 ASN A C 1
ATOM 2270 O O . ASN A 1 269 ? -20.505 2.922 27.739 1.00 71.56 269 ASN A O 1
ATOM 2274 N N . ILE A 1 270 ? -18.970 1.335 28.191 1.00 76.94 270 ILE A N 1
ATOM 2275 C CA . ILE A 1 270 ? -17.794 2.219 28.139 1.00 76.94 270 ILE A CA 1
ATOM 2276 C C . ILE A 1 270 ? -17.131 2.173 26.757 1.00 76.94 270 ILE A C 1
ATOM 2278 O O . ILE A 1 270 ? -16.726 3.212 26.236 1.00 76.94 270 ILE A O 1
ATOM 2282 N N . ILE A 1 271 ? -17.071 0.989 26.128 1.00 79.56 271 ILE A N 1
ATOM 2283 C CA . ILE A 1 271 ? -16.492 0.808 24.784 1.00 79.56 271 ILE A CA 1
ATOM 2284 C C . ILE A 1 271 ? -17.037 1.813 23.751 1.00 79.56 271 ILE A C 1
ATOM 2286 O O . ILE A 1 271 ? -16.223 2.368 23.012 1.00 79.56 271 ILE A O 1
ATOM 2290 N N . PRO A 1 272 ? -18.355 2.103 23.682 1.00 79.81 272 PRO A N 1
ATOM 2291 C CA . PRO A 1 272 ? -18.888 3.040 22.691 1.00 79.81 272 PRO A CA 1
ATOM 2292 C C . PRO A 1 272 ? -18.313 4.453 22.815 1.00 79.81 272 PRO A C 1
ATOM 2294 O O . PRO A 1 272 ? -18.107 5.117 21.803 1.00 79.81 272 PRO A O 1
ATOM 2297 N N . ASN A 1 273 ? -18.011 4.908 24.035 1.00 80.19 273 ASN A N 1
ATOM 2298 C CA . ASN A 1 273 ? -17.430 6.231 24.265 1.00 80.19 273 ASN A CA 1
ATOM 2299 C C . ASN A 1 273 ? -15.979 6.294 23.780 1.00 80.19 273 ASN A C 1
ATOM 2301 O O . ASN A 1 273 ? -15.626 7.223 23.054 1.00 80.19 273 ASN A O 1
ATOM 2305 N N . ILE A 1 274 ? -15.179 5.271 24.102 1.00 84.62 274 ILE A N 1
ATOM 2306 C CA . ILE A 1 274 ? -13.797 5.131 23.612 1.00 84.62 274 ILE A CA 1
ATOM 2307 C C . ILE A 1 274 ? -13.794 5.092 22.082 1.00 84.62 274 ILE A C 1
ATOM 2309 O O . ILE A 1 274 ? -13.028 5.805 21.438 1.00 84.62 274 ILE A O 1
ATOM 2313 N N . PHE A 1 275 ? -14.700 4.309 21.490 1.00 83.50 275 PHE A N 1
ATOM 2314 C CA . PHE A 1 275 ? -14.815 4.196 20.042 1.00 83.50 275 PHE A CA 1
ATOM 2315 C C . PHE A 1 275 ? -15.210 5.525 19.388 1.00 83.50 275 PHE A C 1
ATOM 2317 O O . PHE A 1 275 ? -14.577 5.946 18.427 1.00 83.50 275 PHE A O 1
ATOM 2324 N N . ASN A 1 276 ? -16.208 6.230 19.925 1.00 84.88 276 ASN A N 1
ATOM 2325 C CA . ASN A 1 276 ? -16.613 7.537 19.406 1.00 84.88 276 ASN A CA 1
ATOM 2326 C C . ASN A 1 276 ? -15.486 8.573 19.498 1.00 84.88 276 ASN A C 1
ATOM 2328 O O . ASN A 1 276 ? -15.307 9.367 18.576 1.00 84.88 276 ASN A O 1
ATOM 2332 N N . ASN A 1 277 ? -14.700 8.563 20.577 1.00 86.19 277 ASN A N 1
ATOM 2333 C CA . ASN A 1 277 ? -13.546 9.453 20.693 1.00 86.19 277 ASN A CA 1
ATOM 2334 C C . ASN A 1 277 ? -12.426 9.069 19.719 1.00 86.19 277 ASN A C 1
ATOM 2336 O O . ASN A 1 277 ? -11.819 9.963 19.139 1.00 86.19 277 ASN A O 1
ATOM 2340 N N . PHE A 1 278 ? -12.222 7.778 19.448 1.00 87.44 278 PHE A N 1
ATOM 2341 C CA . PHE A 1 278 ? -11.324 7.327 18.383 1.00 87.44 278 PHE A CA 1
ATOM 2342 C C . PHE A 1 278 ? -11.802 7.780 16.992 1.00 87.44 278 PHE A C 1
ATOM 2344 O O . PHE A 1 278 ? -11.015 8.304 16.213 1.00 87.44 278 PHE A O 1
ATOM 2351 N N . ILE A 1 279 ? -13.102 7.687 16.701 1.00 86.75 279 ILE A N 1
ATOM 2352 C CA . ILE A 1 279 ? -13.706 8.205 15.460 1.00 86.75 279 ILE A CA 1
ATOM 2353 C C . ILE A 1 279 ? -13.525 9.721 15.323 1.00 86.75 279 ILE A C 1
ATOM 2355 O O . ILE A 1 279 ? -13.230 10.216 14.237 1.00 86.75 279 ILE A O 1
ATOM 2359 N N . ASN A 1 280 ? -13.650 10.473 16.417 1.00 87.69 280 ASN A N 1
ATOM 2360 C CA . ASN A 1 280 ? -13.429 11.919 16.401 1.00 87.69 280 ASN A CA 1
ATOM 2361 C C . ASN A 1 280 ? -11.996 12.298 16.003 1.00 87.69 280 ASN A C 1
ATOM 2363 O O . ASN A 1 280 ? -11.806 13.362 15.418 1.00 87.69 280 ASN A O 1
ATOM 2367 N N . ILE A 1 281 ? -11.008 11.432 16.256 1.00 90.25 281 ILE A N 1
ATOM 2368 C CA . ILE A 1 281 ? -9.638 11.657 15.783 1.00 90.25 281 ILE A CA 1
ATOM 2369 C C . ILE A 1 281 ? -9.611 11.668 14.250 1.00 90.25 281 ILE A C 1
ATOM 2371 O O . ILE A 1 281 ? -9.093 12.609 13.662 1.00 90.25 281 ILE A O 1
ATOM 2375 N N . PHE A 1 282 ? -10.270 10.720 13.579 1.00 87.62 282 PHE A N 1
ATOM 2376 C CA . PHE A 1 282 ? -10.351 10.719 12.109 1.00 87.62 282 PHE A CA 1
ATOM 2377 C C . PHE A 1 282 ? -11.062 11.958 11.541 1.00 87.62 282 PHE A C 1
ATOM 237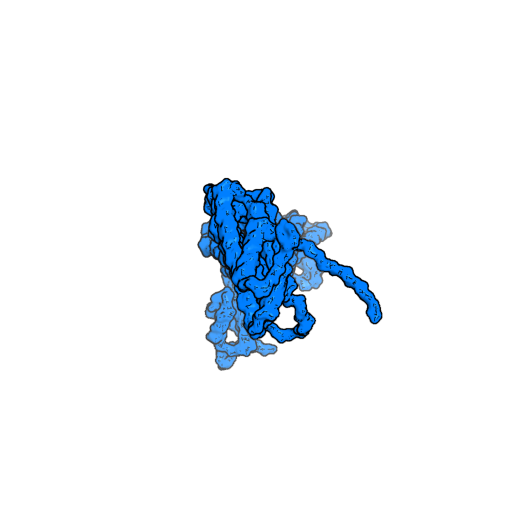9 O O . PHE A 1 282 ? -10.713 12.423 10.459 1.00 87.62 282 PHE A O 1
ATOM 2386 N N . LYS A 1 283 ? -12.030 12.517 12.277 1.00 86.50 283 LYS A N 1
ATOM 2387 C CA . LYS A 1 283 ? -12.811 13.688 11.843 1.00 86.50 283 LYS A CA 1
ATOM 2388 C C . LYS A 1 283 ? -12.061 15.007 11.955 1.00 86.50 283 LYS A C 1
ATOM 2390 O O . LYS A 1 283 ? -12.192 15.869 11.088 1.00 86.50 283 LYS A O 1
ATOM 2395 N N . PHE A 1 284 ? -11.347 15.198 13.060 1.00 86.56 284 PHE A N 1
ATOM 2396 C CA . PHE A 1 284 ? -10.913 16.528 13.489 1.00 86.56 284 PHE A CA 1
ATOM 2397 C C . PHE A 1 284 ? -9.395 16.698 13.565 1.00 86.56 284 PHE A C 1
ATOM 2399 O O . PHE A 1 284 ? -8.937 17.822 13.769 1.00 86.56 284 PHE A O 1
ATOM 2406 N N . ASN A 1 285 ? -8.620 15.625 13.412 1.00 89.38 285 ASN A N 1
ATOM 2407 C CA . ASN A 1 285 ? -7.163 15.680 13.459 1.00 89.38 285 ASN A CA 1
ATOM 2408 C C . ASN A 1 285 ? -6.535 15.685 12.059 1.00 89.38 285 ASN A C 1
ATOM 2410 O O . ASN A 1 285 ? -7.174 15.357 11.054 1.00 89.38 285 ASN A O 1
ATOM 2414 N N . SER A 1 286 ? -5.273 16.110 11.992 1.00 87.62 286 SER A N 1
ATOM 2415 C CA . SER A 1 286 ? -4.486 16.068 10.756 1.00 87.62 286 SER A CA 1
ATOM 2416 C C . SER A 1 286 ? -4.064 14.637 10.408 1.00 87.62 286 SER A C 1
ATOM 2418 O O . SER A 1 286 ? -4.070 13.748 11.259 1.00 87.62 286 SER A O 1
ATOM 2420 N N . LEU A 1 287 ? -3.655 14.407 9.156 1.00 86.69 287 LEU A N 1
ATOM 2421 C CA . LEU A 1 287 ? -3.218 13.086 8.695 1.00 86.69 287 LEU A CA 1
ATOM 2422 C C . LEU A 1 287 ? -2.060 12.537 9.557 1.00 86.69 287 LEU A C 1
ATOM 2424 O O . LEU A 1 287 ? -2.121 11.402 10.020 1.00 86.69 287 LEU A O 1
ATOM 2428 N N . TYR A 1 288 ? -1.063 13.372 9.860 1.00 87.69 288 TYR A N 1
ATOM 2429 C CA . TYR A 1 288 ? 0.082 13.009 10.706 1.00 87.69 288 TYR A CA 1
ATOM 2430 C C . TYR A 1 288 ? -0.310 12.685 12.150 1.00 87.69 288 TYR A C 1
ATOM 2432 O O . TYR A 1 288 ? 0.222 11.761 12.761 1.00 87.69 288 TYR A O 1
ATOM 2440 N N . GLU A 1 289 ? -1.264 13.428 12.710 1.00 89.69 289 GLU A N 1
ATOM 2441 C CA . GLU A 1 289 ? -1.776 13.166 14.056 1.00 89.69 289 GLU A CA 1
ATOM 2442 C C . GLU A 1 289 ? -2.539 11.839 14.118 1.00 89.69 289 GLU A C 1
ATOM 2444 O O . GLU A 1 289 ? -2.384 11.083 15.077 1.00 89.69 289 GLU A O 1
ATOM 2449 N N . ILE A 1 290 ? -3.330 11.525 13.086 1.00 90.25 290 ILE A N 1
ATOM 2450 C CA . ILE A 1 290 ? -4.034 10.242 12.976 1.00 90.25 290 ILE A CA 1
ATOM 2451 C C . ILE A 1 290 ? -3.019 9.094 12.861 1.00 90.25 290 ILE A C 1
ATOM 2453 O O . ILE A 1 290 ? -3.160 8.075 13.544 1.00 90.25 290 ILE A O 1
ATOM 2457 N N . GLU A 1 291 ? -1.967 9.247 12.051 1.00 89.44 291 GLU A N 1
ATOM 2458 C CA . GLU A 1 291 ? -0.875 8.269 11.966 1.00 89.44 291 GLU A CA 1
ATOM 2459 C C . GLU A 1 291 ? -0.207 8.058 13.330 1.00 89.44 291 GLU A C 1
ATOM 2461 O O . GLU A 1 291 ? -0.066 6.919 13.776 1.00 89.44 291 GLU A O 1
ATOM 2466 N N . TYR A 1 292 ? 0.134 9.136 14.037 1.00 89.62 292 TYR A N 1
ATOM 2467 C CA . TYR A 1 292 ? 0.741 9.056 15.365 1.00 89.62 292 TYR A CA 1
ATOM 2468 C C . TYR A 1 292 ? -0.138 8.288 16.365 1.00 89.62 292 TYR A C 1
ATOM 2470 O O . TYR A 1 292 ? 0.339 7.392 17.064 1.00 89.62 292 TYR A O 1
ATOM 2478 N N . VAL A 1 293 ? -1.435 8.601 16.420 1.00 88.31 293 VAL A N 1
ATOM 2479 C CA . VAL A 1 293 ? -2.401 7.923 17.300 1.00 88.31 293 VAL A CA 1
ATOM 2480 C C . VAL A 1 293 ? -2.512 6.443 16.942 1.00 88.31 293 VAL A C 1
ATOM 2482 O O . VAL A 1 293 ? -2.441 5.581 17.820 1.00 88.31 293 VAL A O 1
ATOM 2485 N N . THR A 1 294 ? -2.684 6.133 15.656 1.00 86.94 294 THR A N 1
ATOM 2486 C CA . THR A 1 294 ? -2.859 4.747 15.207 1.00 86.94 294 THR A CA 1
ATOM 2487 C C . THR A 1 294 ? -1.590 3.918 15.405 1.00 86.94 294 THR A C 1
ATOM 2489 O O . THR A 1 294 ? -1.700 2.764 15.807 1.00 86.94 294 THR A O 1
ATOM 2492 N N . ASN A 1 295 ? -0.392 4.476 15.235 1.00 85.06 295 ASN A N 1
ATOM 2493 C CA . ASN A 1 295 ? 0.857 3.759 15.514 1.00 85.06 295 ASN A CA 1
ATOM 2494 C C . ASN A 1 295 ? 1.000 3.388 17.000 1.00 85.06 295 ASN A C 1
ATOM 2496 O O . ASN A 1 295 ? 1.435 2.283 17.318 1.00 85.06 295 ASN A O 1
ATOM 2500 N N . ASN A 1 296 ? 0.608 4.284 17.908 1.00 85.56 296 ASN A N 1
ATOM 2501 C CA . ASN A 1 296 ? 0.900 4.120 19.334 1.00 85.56 296 ASN A CA 1
ATOM 2502 C C . ASN A 1 296 ? -0.191 3.384 20.124 1.00 85.56 296 ASN A C 1
ATOM 2504 O O . ASN A 1 296 ? 0.123 2.704 21.095 1.00 85.56 296 ASN A O 1
ATOM 2508 N N . ILE A 1 297 ? -1.462 3.505 19.728 1.00 82.31 297 ILE A N 1
ATOM 2509 C CA . ILE A 1 297 ? -2.603 3.096 20.572 1.00 82.31 297 ILE A CA 1
ATOM 2510 C C . ILE A 1 297 ? -3.378 1.908 19.959 1.00 82.31 297 ILE A C 1
ATOM 2512 O O . ILE A 1 297 ? -4.236 1.299 20.600 1.00 82.31 297 ILE A O 1
ATOM 2516 N N . SER A 1 298 ? -3.072 1.496 18.720 1.00 76.44 298 SER A N 1
ATOM 2517 C CA . SER A 1 298 ? -3.849 0.442 18.041 1.00 76.44 298 SER A CA 1
ATOM 2518 C C . SER A 1 298 ? -3.827 -0.913 18.755 1.00 76.44 298 SER A C 1
ATOM 2520 O O . SER A 1 298 ? -4.830 -1.622 18.756 1.00 76.44 298 SER A O 1
ATOM 2522 N N . SER A 1 299 ? -2.720 -1.301 19.385 1.00 79.31 299 SER A N 1
ATOM 2523 C CA . SER A 1 299 ? -2.643 -2.571 20.124 1.00 79.31 299 SER A CA 1
ATOM 2524 C C . SER A 1 299 ? -3.563 -2.582 21.352 1.00 79.31 299 SER A C 1
ATOM 2526 O O . SER A 1 299 ? -4.249 -3.573 21.612 1.00 79.31 299 SER A O 1
ATOM 2528 N N . GLU A 1 300 ? -3.631 -1.466 22.076 1.00 81.94 300 GLU A N 1
ATOM 2529 C CA . GLU A 1 300 ? -4.506 -1.286 23.234 1.00 81.94 300 GLU A CA 1
ATOM 2530 C C . GLU A 1 300 ? -5.973 -1.293 22.807 1.00 81.94 300 GLU A C 1
ATOM 2532 O O . GLU A 1 300 ? -6.765 -2.093 23.307 1.00 81.94 300 GLU A O 1
ATOM 2537 N N . LEU A 1 301 ? -6.322 -0.486 21.802 1.00 80.19 301 LEU A N 1
ATOM 2538 C CA . LEU A 1 301 ? -7.673 -0.432 21.243 1.00 80.19 301 LEU A CA 1
ATOM 2539 C C . LEU A 1 301 ? -8.134 -1.791 20.709 1.00 80.19 301 LEU A C 1
ATOM 2541 O O . LEU A 1 301 ? -9.284 -2.173 20.925 1.00 80.19 301 LEU A O 1
ATOM 2545 N N . LYS A 1 302 ? -7.239 -2.569 20.088 1.00 77.19 302 LYS A N 1
ATOM 2546 C CA . LYS A 1 302 ? -7.539 -3.938 19.654 1.00 77.19 302 LYS A CA 1
ATOM 2547 C C . LYS A 1 302 ? -7.992 -4.806 20.827 1.00 77.19 302 LYS A C 1
ATOM 2549 O O . LYS A 1 302 ? -9.028 -5.460 20.739 1.00 77.19 302 LYS A O 1
ATOM 2554 N N . ASN A 1 303 ? -7.268 -4.781 21.946 1.00 77.19 303 ASN A N 1
ATOM 2555 C CA . ASN A 1 303 ? -7.628 -5.545 23.145 1.00 77.19 303 ASN A CA 1
ATOM 2556 C C . ASN A 1 303 ? -8.958 -5.078 23.759 1.00 77.19 303 ASN A C 1
ATOM 2558 O O . ASN A 1 303 ? -9.730 -5.891 24.278 1.00 77.19 303 ASN A O 1
ATOM 2562 N N . ILE A 1 304 ? -9.242 -3.776 23.690 1.00 78.19 304 ILE A N 1
ATOM 2563 C CA . ILE A 1 304 ? -10.505 -3.191 24.152 1.00 78.19 304 ILE A CA 1
ATOM 2564 C C . ILE A 1 304 ? -11.664 -3.699 23.282 1.00 78.19 304 ILE A C 1
ATOM 2566 O O . ILE A 1 304 ? -12.636 -4.245 23.811 1.00 78.19 304 ILE A O 1
ATOM 2570 N N . PHE A 1 305 ? -11.534 -3.602 21.956 1.00 73.75 305 PHE A N 1
ATOM 2571 C CA . PHE A 1 305 ? -12.577 -3.945 20.984 1.00 73.75 305 PHE A CA 1
ATOM 2572 C C . PHE A 1 305 ? -12.723 -5.453 20.712 1.00 73.75 305 PHE A C 1
ATOM 2574 O O . PHE A 1 305 ? -13.771 -5.893 20.231 1.00 73.75 305 PHE A O 1
ATOM 2581 N N . ALA A 1 306 ? -11.730 -6.278 21.058 1.00 66.06 306 ALA A N 1
ATOM 2582 C CA . ALA A 1 306 ? -11.804 -7.736 20.937 1.00 66.06 306 ALA A CA 1
ATOM 2583 C C . ALA A 1 306 ? -12.876 -8.361 21.854 1.00 66.06 306 ALA A C 1
ATOM 2585 O O . ALA A 1 306 ? -13.454 -9.396 21.511 1.00 66.06 306 ALA A O 1
ATOM 2586 N N . ASN A 1 307 ? -13.233 -7.715 22.970 1.00 60.38 307 ASN A N 1
ATOM 2587 C CA . ASN A 1 307 ? -14.249 -8.216 23.907 1.00 60.38 307 ASN A CA 1
ATOM 2588 C C . ASN A 1 307 ? -15.623 -8.380 23.226 1.00 60.38 307 ASN A C 1
ATOM 2590 O O . ASN A 1 307 ? -15.947 -7.632 22.307 1.00 60.38 307 ASN A O 1
ATOM 2594 N N . LYS A 1 308 ? -16.415 -9.394 23.620 1.00 54.00 308 LYS A N 1
ATOM 2595 C CA . LYS A 1 308 ? -17.759 -9.674 23.068 1.00 54.00 308 LYS A CA 1
ATOM 2596 C C . LYS A 1 308 ? -18.632 -8.421 23.204 1.00 54.00 308 LYS A C 1
ATOM 2598 O O . LYS A 1 308 ? -19.077 -8.109 24.297 1.00 54.00 308 LYS A O 1
ATOM 2603 N N . TYR A 1 309 ? -18.796 -7.685 22.114 1.00 59.59 309 TYR A N 1
ATOM 2604 C CA . TYR A 1 309 ? -19.614 -6.486 22.023 1.00 59.59 309 TYR A CA 1
ATOM 2605 C C . TYR A 1 309 ? -20.576 -6.721 20.863 1.00 59.59 309 TYR A C 1
ATOM 2607 O O . TYR A 1 309 ? -20.129 -6.962 19.741 1.00 59.59 309 TYR A O 1
ATOM 2615 N N . ASP A 1 310 ? -21.878 -6.712 21.137 1.00 57.81 310 ASP A N 1
ATOM 2616 C CA . ASP A 1 310 ? -22.896 -7.165 20.179 1.00 57.81 310 ASP A CA 1
ATOM 2617 C C . ASP A 1 310 ? -23.059 -6.197 18.991 1.00 57.81 310 ASP A C 1
ATOM 2619 O O . ASP A 1 310 ? -23.462 -6.604 17.909 1.00 57.81 310 ASP A O 1
ATOM 2623 N N . ASN A 1 311 ? -22.645 -4.931 19.142 1.00 64.56 311 ASN A N 1
ATOM 2624 C CA . ASN A 1 311 ? -22.736 -3.884 18.111 1.00 64.56 311 ASN A CA 1
ATOM 2625 C C . ASN A 1 311 ? -21.405 -3.613 17.384 1.00 64.56 311 ASN A C 1
ATOM 2627 O O . ASN A 1 311 ? -21.164 -2.498 16.911 1.00 64.56 311 ASN A O 1
ATOM 2631 N N . LYS A 1 312 ? -20.508 -4.604 17.303 1.00 68.44 312 LYS A N 1
ATOM 2632 C CA . LYS A 1 312 ? -19.207 -4.442 16.628 1.00 68.44 312 LYS A CA 1
ATOM 2633 C C . LYS A 1 312 ? -19.358 -3.937 15.197 1.00 68.44 312 LYS A C 1
ATOM 2635 O O . LYS A 1 312 ? -18.616 -3.051 14.799 1.00 68.44 312 LYS A O 1
ATOM 2640 N N . ASP A 1 313 ? -20.321 -4.448 14.442 1.00 71.50 313 ASP A N 1
ATOM 2641 C CA . ASP A 1 313 ? -20.409 -4.150 13.010 1.00 71.50 313 ASP A CA 1
ATOM 2642 C C . ASP A 1 313 ? -20.853 -2.712 12.716 1.00 71.50 313 ASP A C 1
ATOM 2644 O O . ASP A 1 313 ? -20.342 -2.094 11.784 1.00 71.50 313 ASP A O 1
ATOM 2648 N N . LEU A 1 314 ? -21.703 -2.123 13.565 1.00 74.25 314 LEU A N 1
ATOM 2649 C CA . LEU A 1 314 ? -22.096 -0.717 13.438 1.00 74.25 314 LEU A CA 1
ATOM 2650 C C . LEU A 1 314 ? -20.907 0.223 13.676 1.00 74.25 314 LEU A C 1
ATOM 2652 O O . LEU A 1 314 ? -20.665 1.127 12.879 1.00 74.25 314 LEU A O 1
ATOM 2656 N N . LEU A 1 315 ? -20.130 -0.032 14.732 1.00 71.81 315 LEU A N 1
ATOM 2657 C CA . LEU A 1 315 ? -18.923 0.739 15.034 1.00 71.81 315 LEU A CA 1
ATOM 2658 C C . LEU A 1 315 ? -17.898 0.613 13.894 1.00 71.81 315 LEU A C 1
ATOM 2660 O O . LEU A 1 315 ? -17.393 1.617 13.394 1.00 71.81 315 LEU A O 1
ATOM 2664 N N . LYS A 1 316 ? -17.659 -0.605 13.397 1.00 73.75 316 LYS A N 1
ATOM 2665 C CA . LYS A 1 316 ? -16.767 -0.841 12.250 1.00 73.75 316 LYS A CA 1
ATOM 2666 C C . LYS A 1 316 ? -17.188 -0.050 11.007 1.00 73.75 316 LYS A C 1
ATOM 2668 O O . LYS A 1 316 ? -16.333 0.557 10.367 1.00 73.75 316 LYS A O 1
ATOM 2673 N N . ASN A 1 317 ? -18.481 -0.024 10.677 1.00 77.62 317 ASN A N 1
ATOM 2674 C CA . ASN A 1 317 ? -18.990 0.720 9.521 1.00 77.62 317 ASN A CA 1
ATOM 2675 C C . ASN A 1 317 ? -18.760 2.233 9.660 1.00 77.62 317 ASN A C 1
ATOM 2677 O O . ASN A 1 317 ? -18.408 2.889 8.678 1.00 77.62 317 ASN A O 1
ATOM 2681 N N . MET A 1 318 ? -18.888 2.786 10.872 1.00 80.06 318 MET A N 1
ATOM 2682 C CA . MET A 1 318 ? -18.544 4.189 11.131 1.00 80.06 318 MET A CA 1
ATOM 2683 C C . MET A 1 318 ? -17.060 4.461 10.857 1.00 80.06 318 MET A C 1
ATOM 2685 O O . MET A 1 318 ? -16.745 5.420 10.162 1.00 80.06 318 MET A O 1
ATOM 2689 N N . LEU A 1 319 ? -16.153 3.592 11.323 1.00 81.31 319 LEU A N 1
ATOM 2690 C CA . LEU A 1 319 ? -14.714 3.743 11.066 1.00 81.31 319 LEU A CA 1
ATOM 2691 C C . LEU A 1 319 ? -14.383 3.689 9.572 1.00 81.31 319 LEU A C 1
ATOM 2693 O O . LEU A 1 319 ? -13.639 4.530 9.081 1.00 81.31 319 LEU A O 1
ATOM 2697 N N . ILE A 1 320 ? -14.965 2.735 8.841 1.00 79.38 320 ILE A N 1
ATOM 2698 C CA . ILE A 1 320 ? -14.772 2.614 7.388 1.00 79.38 320 ILE A CA 1
ATOM 2699 C C . ILE A 1 320 ? -15.222 3.889 6.670 1.00 79.38 320 ILE A C 1
ATOM 2701 O O . ILE A 1 320 ? -14.525 4.365 5.775 1.00 79.38 320 ILE A O 1
ATOM 2705 N N . THR A 1 321 ? -16.361 4.453 7.073 1.00 84.56 321 THR A N 1
ATOM 2706 C CA . THR A 1 321 ? -16.909 5.675 6.470 1.00 84.56 321 THR A CA 1
ATOM 2707 C C . THR A 1 321 ? -15.953 6.854 6.647 1.00 84.56 321 THR A C 1
ATOM 2709 O O . THR A 1 321 ? -15.661 7.556 5.681 1.00 84.56 321 THR A O 1
ATOM 2712 N N . GLU A 1 322 ? -15.401 7.033 7.849 1.00 85.94 322 GLU A N 1
ATOM 2713 C CA . GLU A 1 322 ? -14.435 8.106 8.110 1.00 85.94 322 GLU A CA 1
ATOM 2714 C C . GLU A 1 322 ? -13.092 7.879 7.408 1.00 85.94 322 GLU A C 1
ATOM 2716 O O . GLU A 1 322 ? -12.494 8.833 6.922 1.00 85.94 322 GLU A O 1
ATOM 2721 N N . ILE A 1 323 ? -12.632 6.630 7.277 1.00 83.69 323 ILE A N 1
ATOM 2722 C CA . ILE A 1 323 ? -11.447 6.308 6.466 1.00 83.69 323 ILE A CA 1
ATOM 2723 C C . ILE A 1 323 ? -11.686 6.687 4.998 1.00 83.69 323 ILE A C 1
ATOM 2725 O O . ILE A 1 323 ? -10.821 7.298 4.377 1.00 83.69 323 ILE A O 1
ATOM 2729 N N . CYS A 1 324 ? -12.860 6.376 4.440 1.00 81.62 324 CYS A N 1
ATOM 2730 C CA . CYS A 1 324 ? -13.205 6.761 3.068 1.00 81.62 324 CYS A CA 1
ATOM 2731 C C . CYS A 1 324 ? -13.244 8.287 2.902 1.00 81.62 324 CYS A C 1
ATOM 2733 O O . CYS A 1 324 ? -12.758 8.815 1.903 1.00 81.62 324 CYS A O 1
ATOM 2735 N N . PHE A 1 325 ? -13.777 9.009 3.890 1.00 84.62 325 PHE A N 1
ATOM 2736 C CA . PHE A 1 325 ? -13.754 10.470 3.895 1.00 84.62 325 PHE A CA 1
ATOM 2737 C C . PHE A 1 325 ? -12.325 11.026 3.976 1.00 84.62 325 PHE A C 1
ATOM 2739 O O . PHE A 1 325 ? -11.986 11.950 3.239 1.00 84.62 325 PHE A O 1
ATOM 2746 N N . LEU A 1 326 ? -11.470 10.430 4.813 1.00 84.06 326 LEU A N 1
ATOM 2747 C CA . LEU A 1 326 ? -10.059 10.789 4.920 1.00 84.06 326 LEU A CA 1
ATOM 2748 C C . LEU A 1 326 ? -9.344 10.614 3.576 1.00 84.06 326 LEU A C 1
ATOM 2750 O O . LEU A 1 326 ? -8.686 11.543 3.133 1.00 84.06 326 LEU A O 1
ATOM 2754 N N . ILE A 1 327 ? -9.546 9.483 2.891 1.00 79.25 327 ILE A N 1
ATOM 2755 C CA . ILE A 1 327 ? -8.990 9.219 1.552 1.00 79.25 327 ILE A CA 1
ATOM 2756 C C . ILE A 1 327 ? -9.411 10.316 0.566 1.00 79.25 327 ILE A C 1
ATOM 2758 O O . ILE A 1 327 ? -8.556 10.900 -0.096 1.00 79.25 327 ILE A O 1
ATOM 2762 N N . LYS A 1 328 ? -10.707 10.653 0.512 1.00 78.62 328 LYS A N 1
ATOM 2763 C CA . LYS A 1 328 ? -11.225 11.723 -0.362 1.00 78.62 328 LYS A CA 1
ATOM 2764 C C . LYS A 1 328 ? -10.608 13.081 -0.055 1.00 78.62 328 LYS A C 1
ATOM 2766 O O . LYS A 1 328 ? -10.303 13.830 -0.974 1.00 78.62 328 LYS A O 1
ATOM 2771 N N . LYS A 1 329 ? -10.435 13.398 1.228 1.00 79.31 329 LYS A N 1
ATOM 2772 C CA . LYS A 1 329 ? -9.816 14.647 1.681 1.00 79.31 329 LYS A CA 1
ATOM 2773 C C . LYS A 1 329 ? -8.325 14.696 1.341 1.00 79.31 329 LYS A C 1
ATOM 2775 O O . LYS A 1 329 ? -7.830 15.749 0.965 1.00 79.31 329 LYS A O 1
ATOM 2780 N N . THR A 1 330 ? -7.614 13.578 1.470 1.00 75.69 330 THR A N 1
ATOM 2781 C CA . THR A 1 330 ? -6.186 13.472 1.138 1.00 75.69 330 THR A CA 1
ATOM 2782 C C . THR A 1 330 ? -5.950 13.619 -0.366 1.00 75.69 330 THR A C 1
ATOM 2784 O O . THR A 1 330 ? -4.977 14.251 -0.759 1.00 75.69 330 THR A O 1
ATOM 2787 N N . PHE A 1 331 ? -6.843 13.074 -1.198 1.00 71.31 331 PHE A N 1
ATOM 2788 C CA . PHE A 1 331 ? -6.718 13.074 -2.661 1.00 71.31 331 PHE A CA 1
ATOM 2789 C C . PHE A 1 331 ? -7.645 14.067 -3.379 1.00 71.31 331 PHE A C 1
ATOM 2791 O O . PHE A 1 331 ? -7.912 13.905 -4.570 1.00 71.31 331 PHE A O 1
ATOM 2798 N N . SER A 1 332 ? -8.172 15.085 -2.691 1.00 67.88 332 SER A N 1
ATOM 2799 C CA . SER A 1 332 ? -9.078 16.042 -3.328 1.00 67.88 332 SER A CA 1
ATOM 2800 C C . SER A 1 332 ? -8.390 16.777 -4.487 1.00 67.88 332 SER A C 1
ATOM 2802 O O . SER A 1 332 ? -7.240 17.202 -4.373 1.00 67.88 332 SER A O 1
ATOM 2804 N N . PHE A 1 333 ? -9.139 16.942 -5.581 1.00 51.22 333 PHE A N 1
ATOM 2805 C CA . PHE A 1 333 ? -8.706 17.338 -6.932 1.00 51.22 333 PHE A CA 1
ATOM 2806 C C . PHE A 1 333 ? -7.800 18.590 -7.003 1.00 51.22 333 PHE A C 1
ATOM 2808 O O . PHE A 1 333 ? -6.975 18.700 -7.904 1.00 51.22 333 PHE A O 1
ATOM 2815 N N . GLU A 1 334 ? -7.901 19.513 -6.042 1.00 51.50 334 GLU A N 1
ATOM 2816 C CA . GLU A 1 334 ? -7.110 20.756 -5.995 1.00 51.50 334 GLU A CA 1
ATOM 2817 C C . GLU A 1 334 ? -5.610 20.545 -5.718 1.00 51.50 334 GLU A C 1
ATOM 2819 O O . GLU A 1 334 ? -4.799 21.336 -6.188 1.00 51.50 334 GLU A O 1
ATOM 2824 N N . ILE A 1 335 ? -5.210 19.475 -5.015 1.00 53.97 335 ILE A N 1
ATOM 2825 C CA . ILE A 1 335 ? -3.783 19.177 -4.761 1.00 53.97 335 ILE A CA 1
ATOM 2826 C C . ILE A 1 335 ? -3.124 18.564 -6.008 1.00 53.97 335 ILE A C 1
ATOM 2828 O O . ILE A 1 335 ? -1.943 18.776 -6.261 1.00 53.97 335 ILE A O 1
ATOM 2832 N N . ILE A 1 336 ? -3.900 17.833 -6.811 1.00 52.81 336 ILE A N 1
ATOM 2833 C CA . ILE A 1 336 ? -3.423 17.094 -7.988 1.00 52.81 336 ILE A CA 1
ATOM 2834 C C . ILE A 1 336 ? -3.278 18.014 -9.215 1.00 52.81 336 ILE A C 1
ATOM 2836 O O . ILE A 1 336 ? -2.406 17.780 -10.044 1.00 52.81 336 ILE A O 1
ATOM 2840 N N . ASN A 1 337 ? -4.083 19.079 -9.313 1.00 47.59 337 ASN A N 1
ATOM 2841 C CA . ASN A 1 337 ? -4.120 19.970 -10.482 1.00 47.59 337 ASN A CA 1
ATOM 2842 C C . ASN A 1 337 ? -3.225 21.212 -10.391 1.00 47.59 337 ASN A C 1
ATOM 2844 O O . ASN A 1 337 ? -3.202 22.007 -11.332 1.00 47.59 337 ASN A O 1
ATOM 2848 N N . ASN A 1 338 ? -2.490 21.418 -9.296 1.00 46.69 338 ASN A N 1
ATOM 2849 C CA . ASN A 1 338 ? -1.481 22.477 -9.247 1.00 46.69 338 ASN A CA 1
ATOM 2850 C C . ASN A 1 338 ? -0.227 22.034 -10.024 1.00 46.69 338 ASN A C 1
ATOM 2852 O O . ASN A 1 338 ? 0.843 21.838 -9.463 1.00 46.69 338 ASN A O 1
ATOM 2856 N N . GLU A 1 339 ? -0.371 21.904 -11.345 1.00 43.62 339 GLU A N 1
ATOM 2857 C CA . GLU A 1 339 ? 0.670 21.530 -12.317 1.00 43.62 339 GLU A CA 1
ATOM 2858 C C . GLU A 1 339 ? 1.806 22.568 -12.444 1.00 43.62 339 GLU A C 1
ATOM 2860 O O . GLU A 1 339 ? 2.746 22.368 -13.207 1.00 43.62 339 GLU A O 1
ATOM 2865 N N . ASN A 1 340 ? 1.761 23.669 -11.686 1.00 40.78 340 ASN A N 1
ATOM 2866 C CA . ASN A 1 340 ? 2.670 24.804 -11.851 1.00 40.78 340 ASN A CA 1
ATOM 2867 C C . ASN A 1 340 ? 3.676 25.002 -10.706 1.00 40.78 340 ASN A C 1
ATOM 2869 O O . ASN A 1 340 ? 4.395 26.002 -10.721 1.00 40.78 340 ASN A O 1
ATOM 2873 N N . SER A 1 341 ? 3.765 24.095 -9.728 1.00 38.84 341 SER A N 1
ATOM 2874 C CA . SER A 1 341 ? 4.813 24.160 -8.702 1.00 38.84 341 SER A CA 1
ATOM 2875 C C . SER A 1 341 ? 5.728 22.938 -8.732 1.00 38.84 341 SER A C 1
ATOM 2877 O O . SER A 1 341 ? 5.295 21.796 -8.593 1.00 38.84 341 SER A O 1
ATOM 2879 N N . GLU A 1 342 ? 7.006 23.260 -8.938 1.00 48.28 342 GLU A N 1
ATOM 2880 C CA . GLU A 1 342 ? 8.261 22.558 -8.651 1.00 48.28 342 GLU A CA 1
ATOM 2881 C C . GLU A 1 342 ? 8.181 21.296 -7.767 1.00 48.28 342 GLU A C 1
ATOM 2883 O O . GLU A 1 342 ? 7.315 21.164 -6.908 1.00 48.28 342 GLU A O 1
ATOM 2888 N N . GLN A 1 343 ? 9.185 20.421 -7.928 1.00 48.09 343 GLN A N 1
ATOM 2889 C CA . GLN A 1 343 ? 9.532 19.198 -7.173 1.00 48.09 343 GLN A CA 1
ATOM 2890 C C . GLN A 1 343 ? 8.945 19.034 -5.744 1.00 48.09 343 GLN A C 1
ATOM 2892 O O . GLN A 1 343 ? 8.602 17.919 -5.357 1.00 48.09 343 GLN A O 1
ATOM 2897 N N . GLY A 1 344 ? 8.799 20.117 -4.970 1.00 46.81 344 GLY A N 1
ATOM 2898 C CA . GLY A 1 344 ? 8.200 20.128 -3.632 1.00 46.81 344 GLY A CA 1
ATOM 2899 C C . GLY A 1 344 ? 6.733 19.675 -3.548 1.00 46.81 344 GLY A C 1
ATOM 2900 O O . GLY A 1 344 ? 6.361 19.071 -2.546 1.00 46.81 344 GLY A O 1
ATOM 2901 N N . SER A 1 345 ? 5.910 19.867 -4.587 1.00 59.47 345 SER A N 1
ATOM 2902 C CA . SER A 1 345 ? 4.502 19.411 -4.586 1.00 59.47 345 SER A CA 1
ATOM 2903 C C . SER A 1 345 ? 4.373 17.879 -4.629 1.00 59.47 345 SER A C 1
ATOM 2905 O O . SER A 1 345 ? 3.492 17.289 -3.999 1.00 59.47 345 SER A O 1
ATOM 2907 N N . ILE A 1 346 ? 5.299 17.215 -5.326 1.00 59.19 346 ILE A N 1
ATOM 2908 C CA . ILE A 1 346 ? 5.341 15.754 -5.473 1.00 59.19 346 ILE A CA 1
ATOM 2909 C C . ILE A 1 346 ? 5.817 15.093 -4.175 1.00 59.19 346 ILE A C 1
ATOM 2911 O O . ILE A 1 346 ? 5.278 14.059 -3.775 1.00 59.19 346 ILE A O 1
ATOM 2915 N N . ASP A 1 347 ? 6.798 15.685 -3.494 1.00 62.31 347 ASP A N 1
ATOM 2916 C CA . ASP A 1 347 ? 7.322 15.150 -2.236 1.00 62.31 347 ASP A CA 1
ATOM 2917 C C . ASP A 1 347 ? 6.305 15.239 -1.090 1.00 62.31 347 ASP A C 1
ATOM 2919 O O . ASP A 1 347 ? 6.164 14.288 -0.317 1.00 62.31 347 ASP A O 1
ATOM 2923 N N . GLU A 1 348 ? 5.523 16.317 -1.012 1.00 67.56 348 GLU A N 1
ATOM 2924 C CA . GLU A 1 348 ? 4.421 16.425 -0.047 1.00 67.56 348 GLU A CA 1
ATOM 2925 C C . GLU A 1 348 ? 3.336 15.369 -0.296 1.00 67.56 348 GLU A C 1
ATOM 2927 O O . GLU A 1 348 ? 2.896 14.684 0.635 1.00 67.56 348 GLU A O 1
ATOM 2932 N N . LEU A 1 349 ? 2.961 15.165 -1.563 1.00 68.50 349 LEU A N 1
ATOM 2933 C CA . LEU A 1 349 ? 2.007 14.133 -1.967 1.00 68.50 349 LEU A CA 1
ATOM 2934 C C . LEU A 1 349 ? 2.522 12.724 -1.617 1.00 68.50 349 LEU A C 1
ATOM 2936 O O . LEU A 1 349 ? 1.770 11.904 -1.085 1.00 68.50 349 LEU A O 1
ATOM 2940 N N . ASN A 1 350 ? 3.816 12.459 -1.825 1.00 67.88 350 ASN A N 1
ATOM 2941 C CA . ASN A 1 350 ? 4.467 11.205 -1.431 1.00 67.88 350 ASN A CA 1
ATOM 2942 C C . ASN A 1 350 ? 4.336 10.930 0.071 1.00 67.88 350 ASN A C 1
ATOM 2944 O O . ASN A 1 350 ? 3.996 9.813 0.475 1.00 67.88 350 ASN A O 1
ATOM 2948 N N . ILE A 1 351 ? 4.605 11.939 0.903 1.00 72.81 351 ILE A N 1
ATOM 2949 C CA . ILE A 1 351 ? 4.521 11.814 2.361 1.00 72.81 351 ILE A CA 1
ATOM 2950 C C . ILE A 1 351 ? 3.074 11.529 2.780 1.00 72.81 351 ILE A C 1
ATOM 2952 O O . ILE A 1 351 ? 2.829 10.601 3.553 1.00 72.81 351 ILE A O 1
ATOM 2956 N N . MET A 1 352 ? 2.103 12.249 2.210 1.00 75.88 352 MET A N 1
ATOM 2957 C CA . MET A 1 352 ? 0.682 12.041 2.503 1.00 75.88 352 MET A CA 1
ATOM 2958 C C . MET A 1 352 ? 0.212 10.619 2.165 1.00 75.88 352 MET A C 1
ATOM 2960 O O . MET A 1 352 ? -0.524 10.012 2.947 1.00 75.88 352 MET A O 1
ATOM 2964 N N . ILE A 1 353 ? 0.664 10.049 1.043 1.00 73.12 353 ILE A N 1
ATOM 2965 C CA . ILE A 1 353 ? 0.338 8.667 0.657 1.00 73.12 353 ILE A CA 1
ATOM 2966 C C . ILE A 1 353 ? 0.859 7.669 1.694 1.00 73.12 3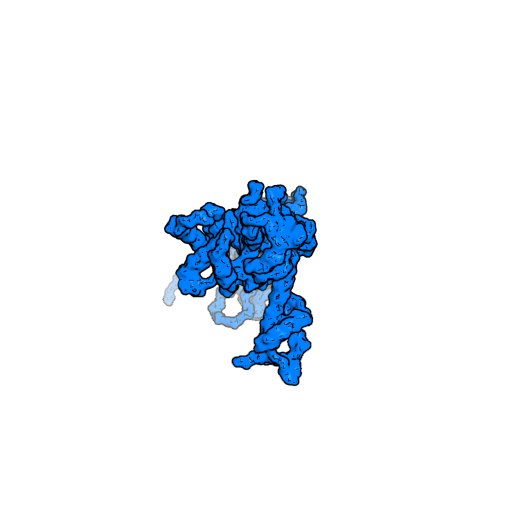53 ILE A C 1
ATOM 2968 O O . ILE A 1 353 ? 0.127 6.764 2.095 1.00 73.12 353 ILE A O 1
ATOM 2972 N N . ILE A 1 354 ? 2.102 7.824 2.155 1.00 71.75 354 ILE A N 1
ATOM 2973 C CA . ILE A 1 354 ? 2.705 6.915 3.142 1.00 71.75 354 ILE A CA 1
ATOM 2974 C C . ILE A 1 354 ? 1.959 6.988 4.471 1.00 71.75 354 ILE A C 1
ATOM 2976 O O . ILE A 1 354 ? 1.570 5.952 5.015 1.00 71.75 354 ILE A O 1
ATOM 2980 N N . THR A 1 355 ? 1.718 8.201 4.966 1.00 79.75 355 THR A N 1
ATOM 2981 C CA . THR A 1 355 ? 0.973 8.423 6.208 1.00 79.75 355 THR A CA 1
ATOM 2982 C C . THR A 1 355 ? -0.406 7.763 6.121 1.00 79.75 355 THR A C 1
ATOM 2984 O O . THR A 1 355 ? -0.816 7.052 7.039 1.00 79.75 355 THR A O 1
ATOM 2987 N N . LEU A 1 356 ? -1.094 7.887 4.980 1.00 78.88 356 LEU A N 1
ATOM 2988 C CA . LEU A 1 356 ? -2.365 7.205 4.743 1.00 78.88 356 LEU A CA 1
ATOM 2989 C C . LEU A 1 356 ? -2.216 5.672 4.767 1.00 78.88 356 LEU A C 1
ATOM 2991 O O . LEU A 1 356 ? -2.997 4.996 5.437 1.00 78.88 356 LEU A O 1
ATOM 2995 N N . ILE A 1 357 ? -1.207 5.108 4.095 1.00 74.44 357 ILE A N 1
ATOM 2996 C CA . ILE A 1 357 ? -0.923 3.660 4.090 1.00 74.44 357 ILE A CA 1
ATOM 2997 C C . ILE A 1 357 ? -0.682 3.129 5.506 1.00 74.44 357 ILE A C 1
ATOM 2999 O O . ILE A 1 357 ? -1.208 2.070 5.863 1.00 74.44 357 ILE A O 1
ATOM 3003 N N . ASN A 1 358 ? 0.069 3.857 6.330 1.00 78.06 358 ASN A N 1
ATOM 3004 C CA . ASN A 1 358 ? 0.330 3.469 7.713 1.00 78.06 358 ASN A CA 1
ATOM 3005 C C . ASN A 1 358 ? -0.954 3.481 8.552 1.00 78.06 358 ASN A C 1
ATOM 3007 O O . ASN A 1 358 ? -1.249 2.492 9.229 1.00 78.06 358 ASN A O 1
ATOM 3011 N N . ILE A 1 359 ? -1.785 4.521 8.420 1.00 82.81 359 ILE A N 1
ATOM 3012 C CA . ILE A 1 359 ? -3.111 4.586 9.060 1.00 82.81 359 ILE A CA 1
ATOM 3013 C C . ILE A 1 359 ? -3.965 3.373 8.669 1.00 82.81 359 ILE A C 1
ATOM 3015 O O . ILE A 1 359 ? -4.580 2.732 9.524 1.00 82.81 359 ILE A O 1
ATOM 3019 N N . LEU A 1 360 ? -3.988 3.014 7.386 1.00 78.06 360 LEU A N 1
ATOM 3020 C CA . LEU A 1 360 ? -4.769 1.884 6.874 1.00 78.06 360 LEU A CA 1
ATOM 3021 C C . LEU A 1 360 ? -4.266 0.541 7.398 1.00 78.06 360 LEU A C 1
ATOM 3023 O O . LEU A 1 360 ? -5.056 -0.325 7.767 1.00 78.06 360 LEU A O 1
ATOM 3027 N N . ASN A 1 361 ? -2.952 0.349 7.455 1.00 74.94 361 ASN A N 1
ATOM 3028 C CA . ASN A 1 361 ? -2.371 -0.877 7.994 1.00 74.94 361 ASN A CA 1
ATOM 3029 C C . ASN A 1 361 ? -2.685 -1.035 9.488 1.00 74.94 361 ASN A C 1
ATOM 3031 O O . ASN A 1 361 ? -3.104 -2.113 9.914 1.00 74.94 361 ASN A O 1
ATOM 3035 N N . ASN A 1 362 ? -2.581 0.041 10.267 1.00 77.00 362 ASN A N 1
ATOM 3036 C CA . ASN A 1 362 ? -2.881 0.018 11.698 1.00 77.00 362 ASN A CA 1
ATOM 3037 C C . ASN A 1 362 ? -4.373 -0.175 11.986 1.00 77.00 362 ASN A C 1
ATOM 3039 O O . ASN A 1 362 ? -4.751 -0.962 12.854 1.00 77.00 362 ASN A O 1
ATOM 3043 N N . THR A 1 363 ? -5.242 0.483 11.220 1.00 76.19 363 THR A N 1
ATOM 3044 C CA . THR A 1 363 ? -6.696 0.296 11.341 1.00 76.19 363 THR A CA 1
ATOM 3045 C C . THR A 1 363 ? -7.137 -1.099 10.908 1.00 76.19 363 THR A C 1
ATOM 3047 O O . THR A 1 363 ? -8.045 -1.668 11.510 1.00 76.19 363 THR A O 1
ATOM 3050 N N . ASN A 1 364 ? -6.446 -1.720 9.950 1.00 71.00 364 ASN A N 1
ATOM 3051 C CA . ASN A 1 364 ? -6.690 -3.116 9.593 1.00 71.00 364 ASN A CA 1
ATOM 3052 C C . ASN A 1 364 ? -6.372 -4.083 10.746 1.00 71.00 364 ASN A C 1
ATOM 3054 O O . ASN A 1 364 ? -7.118 -5.041 10.959 1.00 71.00 364 ASN A O 1
ATOM 3058 N N . LEU A 1 365 ? -5.316 -3.823 11.530 1.00 69.19 365 LEU A N 1
ATOM 3059 C CA . LEU A 1 365 ? -4.983 -4.626 12.716 1.00 69.19 365 LEU A CA 1
ATOM 3060 C C . LEU A 1 365 ? -6.075 -4.568 13.797 1.00 69.19 365 LEU A C 1
ATOM 3062 O O . LEU A 1 365 ? -6.282 -5.570 14.491 1.00 69.19 365 LEU A O 1
ATOM 3066 N N . LEU A 1 366 ? -6.777 -3.433 13.914 1.00 68.69 366 LEU A N 1
ATOM 3067 C CA . LEU A 1 366 ? -7.910 -3.237 14.830 1.00 68.69 366 LEU A CA 1
ATOM 3068 C C . LEU A 1 366 ? -9.152 -4.049 14.438 1.00 68.69 366 LEU A C 1
ATOM 3070 O O . LEU A 1 366 ? -9.968 -4.376 15.296 1.00 68.69 366 LEU A O 1
ATOM 3074 N N . LEU A 1 367 ? -9.307 -4.374 13.153 1.00 65.94 367 LEU A N 1
ATOM 3075 C CA . LEU A 1 367 ? -10.517 -4.981 12.591 1.00 65.94 367 LEU A CA 1
ATOM 3076 C C . LEU A 1 367 ? -10.445 -6.517 12.448 1.00 65.94 367 LEU A C 1
ATOM 3078 O O . LEU A 1 367 ? -11.333 -7.104 11.829 1.00 65.94 367 LEU A O 1
ATOM 3082 N N . ASP A 1 368 ? -9.422 -7.168 13.021 1.00 57.72 368 ASP A N 1
ATOM 3083 C CA . ASP A 1 368 ? -9.234 -8.634 13.060 1.00 57.72 368 ASP A CA 1
ATOM 3084 C C . ASP A 1 368 ? -9.523 -9.345 11.723 1.00 57.72 368 ASP A C 1
ATOM 3086 O O . ASP A 1 368 ? -10.295 -10.300 11.655 1.00 57.72 368 ASP A O 1
ATOM 3090 N N . ASN A 1 369 ? -8.901 -8.884 10.631 1.00 49.16 369 ASN A N 1
ATOM 3091 C CA . ASN A 1 369 ? -8.946 -9.539 9.315 1.00 49.16 369 ASN A CA 1
ATOM 3092 C C . ASN A 1 369 ? -10.358 -9.822 8.745 1.00 49.16 369 ASN A C 1
ATOM 3094 O O . ASN A 1 369 ? -10.477 -10.549 7.761 1.00 49.16 369 ASN A O 1
ATOM 3098 N N . TYR A 1 370 ? -11.426 -9.185 9.247 1.00 42.84 370 TYR A N 1
ATOM 3099 C CA . TYR A 1 370 ? -12.790 -9.247 8.672 1.00 42.84 370 TYR A CA 1
ATOM 3100 C C . TYR A 1 370 ? -12.908 -8.567 7.287 1.00 42.84 370 TYR A C 1
ATOM 3102 O O . TYR A 1 370 ? -13.988 -8.377 6.728 1.00 42.84 370 TYR A O 1
ATOM 3110 N N . LEU A 1 371 ? -11.768 -8.172 6.731 1.00 43.59 371 LEU A N 1
ATOM 3111 C CA . LEU A 1 371 ? -11.591 -7.197 5.674 1.00 43.59 371 LEU A CA 1
ATOM 3112 C C . LEU A 1 371 ? -11.846 -7.725 4.262 1.00 43.59 371 LEU A C 1
ATOM 3114 O O . LEU A 1 371 ? -11.703 -6.960 3.322 1.00 43.59 371 LEU A O 1
ATOM 3118 N N . ASN A 1 372 ? -12.266 -8.971 4.050 1.00 44.25 372 ASN A N 1
ATOM 3119 C CA . ASN A 1 372 ? -12.462 -9.443 2.674 1.00 44.25 372 ASN A CA 1
ATOM 3120 C C . ASN A 1 372 ? -13.704 -8.852 1.976 1.00 44.25 372 ASN A C 1
ATOM 3122 O O . ASN A 1 372 ? -13.696 -8.755 0.754 1.00 44.25 372 ASN A O 1
ATOM 3126 N N . MET A 1 373 ? -14.738 -8.399 2.704 1.00 40.47 373 MET A N 1
ATOM 3127 C CA . MET A 1 373 ? -15.911 -7.758 2.075 1.00 40.47 373 MET A CA 1
ATOM 3128 C C . MET A 1 373 ? -15.893 -6.222 2.134 1.00 40.47 373 MET A C 1
ATOM 3130 O O . MET A 1 373 ? -16.248 -5.583 1.147 1.00 40.47 373 MET A O 1
ATOM 3134 N N . ASN A 1 374 ? -15.405 -5.619 3.226 1.00 49.66 374 ASN A N 1
ATOM 3135 C CA . ASN A 1 374 ? -15.396 -4.158 3.401 1.00 49.66 374 ASN A CA 1
ATOM 3136 C C . ASN A 1 374 ? -14.085 -3.467 2.988 1.00 49.66 374 ASN A C 1
ATOM 3138 O O . ASN A 1 374 ? -14.104 -2.253 2.779 1.00 49.66 374 ASN A O 1
ATOM 3142 N N . ASN A 1 375 ? -12.988 -4.211 2.753 1.00 57.66 375 ASN A N 1
ATOM 3143 C CA . ASN A 1 375 ? -11.868 -3.654 1.988 1.00 57.66 375 ASN A CA 1
ATOM 3144 C C . ASN A 1 375 ? -12.348 -3.165 0.634 1.00 57.66 375 ASN A C 1
ATOM 3146 O O . ASN A 1 375 ? -11.793 -2.202 0.150 1.00 57.66 375 ASN A O 1
ATOM 3150 N N . ASN A 1 376 ? -13.370 -3.777 0.030 1.00 60.25 376 ASN A N 1
ATOM 3151 C CA . ASN A 1 376 ? -13.830 -3.353 -1.284 1.00 60.25 376 ASN A CA 1
ATOM 3152 C C . ASN A 1 376 ? -14.283 -1.895 -1.298 1.00 60.25 376 ASN A C 1
ATOM 3154 O O . ASN A 1 376 ? -14.040 -1.248 -2.297 1.00 60.25 376 ASN A O 1
ATOM 3158 N N . LEU A 1 377 ? -14.879 -1.347 -0.232 1.00 69.06 377 LEU A N 1
ATOM 3159 C CA . LEU A 1 377 ? -15.255 0.073 -0.208 1.00 69.06 377 LEU A CA 1
ATOM 3160 C C . LEU A 1 377 ? -14.023 0.977 -0.146 1.00 69.06 377 LEU A C 1
ATOM 3162 O O . LEU A 1 377 ? -13.876 1.852 -0.988 1.00 69.06 377 LEU A O 1
ATOM 3166 N N . ILE A 1 378 ? -13.107 0.707 0.785 1.00 68.50 378 ILE A N 1
ATOM 3167 C CA . ILE A 1 378 ? -11.853 1.460 0.934 1.00 68.50 378 ILE A CA 1
ATOM 3168 C C . ILE A 1 378 ? -10.985 1.324 -0.325 1.00 68.50 378 ILE A C 1
ATOM 3170 O O . ILE A 1 378 ? -10.490 2.317 -0.838 1.00 68.50 378 ILE A O 1
ATOM 3174 N N . ILE A 1 379 ? -10.844 0.107 -0.852 1.00 64.25 379 ILE A N 1
ATOM 3175 C CA . ILE A 1 379 ? -10.139 -0.218 -2.095 1.00 64.25 379 ILE A CA 1
ATOM 3176 C C . ILE A 1 379 ? -10.841 0.429 -3.287 1.00 64.25 379 ILE A C 1
ATOM 3178 O O . ILE A 1 379 ? -10.158 0.937 -4.157 1.00 64.25 379 ILE A O 1
ATOM 3182 N N . ASN A 1 380 ? -12.173 0.441 -3.371 1.00 68.50 380 ASN A N 1
ATOM 3183 C CA . ASN A 1 380 ? -12.884 1.106 -4.467 1.00 68.50 380 ASN A CA 1
ATOM 3184 C C . ASN A 1 380 ? -12.665 2.617 -4.425 1.00 68.50 380 ASN A C 1
ATOM 3186 O O . ASN A 1 380 ? -12.377 3.193 -5.466 1.00 68.50 380 ASN A O 1
ATOM 3190 N N . GLU A 1 381 ? -12.767 3.231 -3.247 1.00 72.44 381 GLU A N 1
ATOM 3191 C CA . GLU A 1 381 ? -12.476 4.653 -3.057 1.00 72.44 381 GLU A CA 1
ATOM 3192 C C . GLU A 1 381 ? -11.019 4.952 -3.417 1.00 72.44 381 GLU A C 1
ATOM 3194 O O . GLU A 1 381 ? -10.750 5.838 -4.212 1.00 72.44 381 GLU A O 1
ATOM 3199 N N . MET A 1 382 ? -10.073 4.136 -2.955 1.00 67.44 382 MET A N 1
ATOM 3200 C CA . MET A 1 382 ? -8.674 4.206 -3.378 1.00 67.44 382 MET A CA 1
ATOM 3201 C C . MET A 1 382 ? -8.492 4.058 -4.886 1.00 67.44 382 MET A C 1
ATOM 3203 O O . MET A 1 382 ? -7.777 4.850 -5.482 1.00 67.44 382 MET A O 1
ATOM 3207 N N . ASN A 1 383 ? -9.130 3.075 -5.520 1.00 65.06 383 ASN A N 1
ATOM 3208 C CA . ASN A 1 383 ? -8.995 2.811 -6.953 1.00 65.06 383 ASN A CA 1
ATOM 3209 C C . ASN A 1 383 ? -9.464 3.999 -7.798 1.00 65.06 383 ASN A C 1
ATOM 3211 O O . ASN A 1 383 ? -8.892 4.229 -8.860 1.00 65.06 383 ASN A O 1
ATOM 3215 N N . GLN A 1 384 ? -10.456 4.768 -7.328 1.00 69.25 384 GLN A N 1
ATOM 3216 C CA . GLN A 1 384 ? -10.872 6.004 -8.001 1.00 69.25 384 GLN A CA 1
ATOM 3217 C C . GLN A 1 384 ? -9.727 7.022 -8.097 1.00 69.25 384 GLN A C 1
ATOM 3219 O O . GLN A 1 384 ? -9.680 7.781 -9.060 1.00 69.25 384 GLN A O 1
ATOM 3224 N N . PHE A 1 385 ? -8.790 7.013 -7.144 1.00 64.69 385 PHE A N 1
ATOM 3225 C CA . PHE A 1 385 ? -7.646 7.926 -7.120 1.00 64.69 385 PHE A CA 1
ATOM 3226 C C . PHE A 1 385 ? -6.346 7.289 -7.628 1.00 64.69 385 PHE A C 1
ATOM 3228 O O . PHE A 1 385 ? -5.527 7.993 -8.207 1.00 64.69 385 PHE A O 1
ATOM 3235 N N . ILE A 1 386 ? -6.130 5.979 -7.449 1.00 58.78 386 ILE A N 1
ATOM 3236 C CA . ILE A 1 386 ? -4.846 5.342 -7.794 1.00 58.78 386 ILE A CA 1
ATOM 3237 C C . ILE A 1 386 ? -4.697 5.023 -9.282 1.00 58.78 386 ILE A C 1
ATOM 3239 O O . ILE A 1 386 ? -3.575 4.957 -9.774 1.00 58.78 386 ILE A O 1
ATOM 3243 N N . ASN A 1 387 ? -5.789 4.945 -10.041 1.00 56.28 387 ASN A N 1
ATOM 3244 C CA . ASN A 1 387 ? -5.689 4.921 -11.503 1.00 56.28 387 ASN A CA 1
ATOM 3245 C C . ASN A 1 387 ? -5.229 6.276 -12.092 1.00 56.28 387 ASN A C 1
ATOM 3247 O O . ASN A 1 387 ? -5.127 6.410 -13.308 1.00 56.28 387 ASN A O 1
ATOM 3251 N N . ASN A 1 388 ? -4.936 7.279 -11.254 1.00 63.41 388 ASN A N 1
ATOM 3252 C CA . ASN A 1 388 ? -4.293 8.516 -11.671 1.00 63.41 388 ASN A CA 1
ATOM 3253 C C . ASN A 1 388 ? -2.785 8.297 -11.887 1.00 63.41 388 ASN A C 1
ATOM 3255 O O . ASN A 1 388 ? -2.047 7.962 -10.954 1.00 63.41 388 ASN A O 1
ATOM 3259 N N . ASP A 1 389 ? -2.321 8.545 -13.112 1.00 61.69 389 ASP A N 1
ATOM 3260 C CA . ASP A 1 389 ? -0.913 8.441 -13.506 1.00 61.69 389 ASP A CA 1
ATOM 3261 C C . ASP A 1 389 ? 0.033 9.243 -12.593 1.00 61.69 389 ASP A C 1
ATOM 3263 O O . ASP A 1 389 ? 1.137 8.781 -12.299 1.00 61.69 389 ASP A O 1
ATOM 3267 N N . ILE A 1 390 ? -0.397 10.402 -12.079 1.00 62.84 390 ILE A N 1
ATOM 3268 C CA . ILE A 1 390 ? 0.397 11.241 -11.164 1.00 62.84 390 ILE A CA 1
ATOM 3269 C C . ILE A 1 390 ? 0.685 10.491 -9.858 1.00 62.84 390 ILE A C 1
ATOM 3271 O O . ILE A 1 390 ? 1.815 10.496 -9.367 1.00 62.84 390 ILE A O 1
ATOM 3275 N N . LEU A 1 391 ? -0.317 9.792 -9.319 1.00 66.00 391 LEU A N 1
ATOM 3276 C CA . LEU A 1 391 ? -0.186 9.047 -8.071 1.00 66.00 391 LEU A CA 1
ATOM 3277 C C . LEU A 1 391 ? 0.720 7.824 -8.235 1.00 66.00 391 LEU A C 1
ATOM 3279 O O . LEU A 1 391 ? 1.556 7.545 -7.374 1.00 66.00 391 LEU A O 1
ATOM 3283 N N . LEU A 1 392 ? 0.583 7.101 -9.349 1.00 69.62 392 LEU A N 1
ATOM 3284 C CA . LEU A 1 392 ? 1.474 5.984 -9.662 1.00 69.62 392 LEU A CA 1
ATOM 3285 C C . LEU A 1 392 ? 2.918 6.471 -9.815 1.00 69.62 392 LEU A C 1
ATOM 3287 O O . LEU A 1 392 ? 3.825 5.863 -9.246 1.00 69.62 392 LEU A O 1
ATOM 3291 N N . ASN A 1 393 ? 3.134 7.595 -10.503 1.00 69.12 393 ASN A N 1
ATOM 3292 C CA . ASN A 1 393 ? 4.460 8.195 -10.644 1.00 69.12 393 ASN A CA 1
ATOM 3293 C C . ASN A 1 393 ? 5.073 8.557 -9.283 1.00 69.12 393 ASN A C 1
ATOM 3295 O O . ASN A 1 393 ? 6.228 8.222 -9.025 1.00 69.12 393 ASN A O 1
ATOM 3299 N N . ALA A 1 394 ? 4.293 9.175 -8.395 1.00 68.19 394 ALA A N 1
ATOM 3300 C CA . ALA A 1 394 ? 4.679 9.492 -7.022 1.00 68.19 394 ALA A CA 1
ATOM 3301 C C . ALA A 1 394 ? 5.120 8.236 -6.238 1.00 68.19 394 ALA A C 1
ATOM 3303 O O . ALA A 1 394 ? 6.251 8.156 -5.743 1.00 68.19 394 ALA A O 1
ATOM 3304 N N . ILE A 1 395 ? 4.283 7.190 -6.227 1.00 72.06 395 ILE A N 1
ATOM 3305 C CA . ILE A 1 395 ? 4.582 5.917 -5.552 1.00 72.06 395 ILE A CA 1
ATOM 3306 C C . ILE A 1 395 ? 5.881 5.295 -6.083 1.00 72.06 395 ILE A C 1
ATOM 3308 O O . ILE A 1 395 ? 6.733 4.869 -5.298 1.00 72.06 395 ILE A O 1
ATOM 3312 N N . TYR A 1 396 ? 6.060 5.240 -7.405 1.00 74.94 396 TYR A N 1
ATOM 3313 C CA . TYR A 1 396 ? 7.251 4.631 -7.992 1.00 74.94 396 TYR A CA 1
ATOM 3314 C C . TYR A 1 396 ? 8.516 5.471 -7.794 1.00 74.94 396 TYR A C 1
ATOM 3316 O O . TYR A 1 396 ? 9.567 4.900 -7.503 1.00 74.94 396 TYR A O 1
ATOM 3324 N N . ASN A 1 397 ? 8.430 6.802 -7.847 1.00 72.56 397 ASN A N 1
ATOM 3325 C CA . ASN A 1 397 ? 9.551 7.683 -7.508 1.00 72.56 397 ASN A CA 1
ATOM 3326 C C . ASN A 1 397 ? 10.013 7.469 -6.063 1.00 72.56 397 ASN A C 1
ATOM 3328 O O . ASN A 1 397 ? 11.212 7.378 -5.793 1.00 72.56 397 ASN A O 1
ATOM 3332 N N . ARG A 1 398 ? 9.072 7.299 -5.130 1.00 73.62 398 ARG A N 1
ATOM 3333 C CA . ARG A 1 398 ? 9.402 6.997 -3.737 1.00 73.62 398 ARG A CA 1
ATOM 3334 C C . ARG A 1 398 ? 10.060 5.630 -3.576 1.00 73.62 398 ARG A C 1
ATOM 3336 O O . ARG A 1 398 ? 11.028 5.524 -2.825 1.00 73.62 398 ARG A O 1
ATOM 3343 N N . ILE A 1 399 ? 9.580 4.606 -4.287 1.00 76.88 399 ILE A N 1
ATOM 3344 C CA . ILE A 1 399 ? 10.236 3.289 -4.315 1.00 76.88 399 ILE A CA 1
ATOM 3345 C C . ILE A 1 399 ? 11.693 3.439 -4.770 1.00 76.88 399 ILE A C 1
ATOM 3347 O O . ILE A 1 399 ? 12.572 2.875 -4.128 1.00 76.88 399 ILE A O 1
ATOM 3351 N N . ASN A 1 400 ? 11.972 4.251 -5.797 1.00 74.50 400 ASN A N 1
ATOM 3352 C CA . ASN A 1 400 ? 13.346 4.502 -6.246 1.00 74.50 400 ASN A CA 1
ATOM 3353 C C . ASN A 1 400 ? 14.220 5.077 -5.116 1.00 74.50 400 ASN A C 1
ATOM 3355 O O . ASN A 1 400 ? 15.315 4.573 -4.879 1.00 74.50 400 ASN A O 1
ATOM 3359 N N . LEU A 1 401 ? 13.729 6.088 -4.388 1.00 74.44 401 LEU A N 1
ATOM 3360 C CA . LEU A 1 401 ? 14.452 6.685 -3.255 1.00 74.44 401 LEU A CA 1
ATOM 3361 C C . LEU A 1 401 ? 14.699 5.679 -2.122 1.00 74.44 401 LEU A C 1
ATOM 3363 O O . LEU A 1 401 ? 15.776 5.657 -1.535 1.00 74.44 401 LEU A O 1
ATOM 3367 N N . LEU A 1 402 ? 13.710 4.840 -1.808 1.00 78.12 402 LEU A N 1
ATOM 3368 C CA . LEU A 1 402 ? 13.838 3.827 -0.759 1.00 78.12 402 LEU A CA 1
ATOM 3369 C C . LEU A 1 402 ? 14.834 2.725 -1.132 1.00 78.12 402 LEU A C 1
ATOM 3371 O O . LEU A 1 402 ? 15.539 2.239 -0.252 1.00 78.12 402 LEU A O 1
ATOM 3375 N N . ILE A 1 403 ? 14.917 2.356 -2.417 1.00 76.81 403 ILE A N 1
ATOM 3376 C CA . ILE A 1 403 ? 15.912 1.393 -2.911 1.00 76.81 403 ILE A CA 1
ATOM 3377 C C . ILE A 1 403 ? 17.319 1.961 -2.728 1.00 76.81 403 ILE A C 1
ATOM 3379 O O . ILE A 1 403 ? 18.176 1.269 -2.196 1.00 76.81 403 ILE A O 1
ATOM 3383 N N . ILE A 1 404 ? 17.535 3.230 -3.095 1.00 72.38 404 ILE A N 1
ATOM 3384 C CA . ILE A 1 404 ? 18.825 3.916 -2.901 1.00 72.38 404 ILE A CA 1
ATOM 3385 C C . ILE A 1 404 ? 19.209 3.961 -1.412 1.00 72.38 404 ILE A C 1
ATOM 3387 O O . ILE A 1 404 ? 20.376 3.803 -1.069 1.00 72.38 404 ILE A O 1
ATOM 3391 N N . ASN A 1 405 ? 18.226 4.129 -0.525 1.00 76.62 405 ASN A N 1
ATOM 3392 C CA . ASN A 1 405 ? 18.435 4.190 0.923 1.00 76.62 405 ASN A CA 1
ATOM 3393 C C . ASN A 1 405 ? 18.439 2.814 1.621 1.00 76.62 405 ASN A C 1
ATOM 3395 O O . ASN A 1 405 ? 18.522 2.766 2.848 1.00 76.62 405 ASN A O 1
ATOM 3399 N N . ASN A 1 406 ? 18.327 1.704 0.882 1.00 75.69 406 ASN A N 1
ATOM 3400 C CA . ASN A 1 406 ? 18.226 0.338 1.415 1.00 75.69 406 ASN A CA 1
ATOM 3401 C C . ASN A 1 406 ? 17.063 0.094 2.409 1.00 75.69 406 ASN A C 1
ATOM 3403 O O . ASN A 1 406 ? 17.125 -0.825 3.231 1.00 75.69 406 ASN A O 1
ATOM 3407 N N . ASP A 1 407 ? 15.965 0.851 2.319 1.00 80.81 407 ASP A N 1
ATOM 3408 C CA . ASP A 1 407 ? 14.797 0.694 3.200 1.00 80.81 407 ASP A CA 1
ATOM 3409 C C . ASP A 1 407 ? 13.742 -0.248 2.595 1.00 80.81 407 ASP A C 1
ATOM 3411 O O . ASP A 1 407 ? 12.693 0.141 2.073 1.00 80.81 407 ASP A O 1
ATOM 3415 N N . ILE A 1 408 ? 14.049 -1.542 2.660 1.00 79.00 408 ILE A N 1
ATOM 3416 C CA . ILE A 1 408 ? 13.240 -2.615 2.067 1.00 79.00 408 ILE A CA 1
ATOM 3417 C C . ILE A 1 408 ? 11.860 -2.745 2.740 1.00 79.00 408 ILE A C 1
ATOM 3419 O O . ILE A 1 408 ? 10.876 -3.108 2.087 1.00 79.00 408 ILE A O 1
ATOM 3423 N N . ASN A 1 409 ? 11.754 -2.435 4.034 1.00 77.44 409 ASN A N 1
ATOM 3424 C CA . ASN A 1 409 ? 10.506 -2.597 4.781 1.00 77.44 409 ASN A CA 1
ATOM 3425 C C . ASN A 1 409 ? 9.428 -1.620 4.298 1.00 77.44 409 ASN A C 1
ATOM 3427 O O . ASN A 1 409 ? 8.282 -2.028 4.088 1.00 77.44 409 ASN A O 1
ATOM 3431 N N . GLU A 1 410 ? 9.788 -0.355 4.074 1.00 73.81 410 GLU A N 1
ATOM 3432 C CA . GLU A 1 410 ? 8.868 0.642 3.518 1.00 73.81 410 GLU A CA 1
ATOM 3433 C C . GLU A 1 410 ? 8.476 0.322 2.069 1.00 73.81 410 GLU A C 1
ATOM 3435 O O . GLU A 1 410 ? 7.308 0.461 1.694 1.00 73.81 410 GLU A O 1
ATOM 3440 N N . ILE A 1 411 ? 9.400 -0.225 1.270 1.00 77.25 411 ILE A N 1
ATOM 3441 C CA . ILE A 1 411 ? 9.090 -0.706 -0.086 1.00 77.25 411 ILE A CA 1
ATOM 3442 C C . ILE A 1 411 ? 8.017 -1.799 -0.034 1.00 77.25 411 ILE A C 1
ATOM 3444 O O . ILE A 1 411 ? 7.037 -1.747 -0.780 1.00 77.25 411 ILE A O 1
ATOM 3448 N N . TYR A 1 412 ? 8.146 -2.770 0.874 1.00 76.88 412 TYR A N 1
ATOM 3449 C CA . TYR A 1 412 ? 7.141 -3.821 1.024 1.00 76.88 412 TYR A CA 1
ATOM 3450 C C . TYR A 1 412 ? 5.780 -3.286 1.469 1.00 76.88 412 TYR A C 1
ATOM 3452 O O . TYR A 1 412 ? 4.757 -3.778 0.981 1.00 76.88 412 TYR A O 1
ATOM 3460 N N . LYS A 1 413 ? 5.734 -2.266 2.335 1.00 71.88 413 LYS A N 1
ATOM 3461 C CA . LYS A 1 413 ? 4.475 -1.605 2.712 1.00 71.88 413 LYS A CA 1
ATOM 3462 C C . LYS A 1 413 ? 3.812 -0.944 1.504 1.00 71.88 413 LYS A C 1
ATOM 3464 O O . LYS A 1 413 ? 2.643 -1.237 1.239 1.00 71.88 413 LYS A O 1
ATOM 3469 N N . LEU A 1 414 ? 4.555 -0.149 0.733 1.00 72.75 414 LEU A N 1
ATOM 3470 C CA . LEU A 1 414 ? 4.059 0.508 -0.484 1.00 72.75 414 LEU A CA 1
ATOM 3471 C C . LEU A 1 414 ? 3.563 -0.508 -1.519 1.00 72.75 414 LEU A C 1
ATOM 3473 O O . LEU A 1 414 ? 2.452 -0.396 -2.031 1.00 72.75 414 LEU A O 1
ATOM 3477 N N . LEU A 1 415 ? 4.327 -1.568 -1.775 1.00 73.12 415 LEU A N 1
ATOM 3478 C CA . LEU A 1 415 ? 3.922 -2.614 -2.714 1.00 73.12 415 LEU A CA 1
ATOM 3479 C C . LEU A 1 415 ? 2.707 -3.403 -2.220 1.00 73.12 415 LEU A C 1
ATOM 3481 O O . LEU A 1 415 ? 1.856 -3.792 -3.017 1.00 73.12 415 LEU A O 1
ATOM 3485 N N . SER A 1 416 ? 2.585 -3.634 -0.909 1.00 71.19 416 SER A N 1
ATOM 3486 C CA . SER A 1 416 ? 1.403 -4.287 -0.335 1.00 71.19 416 SER A CA 1
ATOM 3487 C C . SER A 1 416 ? 0.122 -3.480 -0.551 1.00 71.19 416 SER A C 1
ATOM 3489 O O . SER A 1 416 ? -0.947 -4.076 -0.690 1.00 71.19 416 SER A O 1
ATOM 3491 N N . PHE A 1 417 ? 0.239 -2.151 -0.607 1.00 68.44 417 PHE A N 1
ATOM 3492 C CA . PHE A 1 417 ? -0.841 -1.240 -0.958 1.00 68.44 417 PHE A CA 1
ATOM 3493 C C . PHE A 1 417 ? -1.144 -1.309 -2.456 1.00 68.44 417 PHE A C 1
ATOM 3495 O O . PHE A 1 417 ? -2.278 -1.602 -2.829 1.00 68.44 417 PHE A O 1
ATOM 3502 N N . VAL A 1 418 ? -0.118 -1.175 -3.303 1.00 67.50 418 VAL A N 1
ATOM 3503 C CA . VAL A 1 418 ? -0.253 -1.207 -4.768 1.00 67.50 418 VAL A CA 1
ATOM 3504 C C . VAL A 1 418 ? -0.897 -2.507 -5.267 1.00 67.50 418 VAL A C 1
ATOM 3506 O O . VAL A 1 418 ? -1.713 -2.516 -6.179 1.00 67.50 418 VAL A O 1
ATOM 3509 N N . ILE A 1 419 ? -0.595 -3.638 -4.636 1.00 66.62 419 ILE A N 1
ATOM 3510 C CA . ILE A 1 419 ? -1.117 -4.943 -5.065 1.00 66.62 419 ILE A CA 1
ATOM 3511 C C . ILE A 1 419 ? -2.628 -5.105 -4.814 1.00 66.62 419 ILE A C 1
ATOM 3513 O O . ILE A 1 419 ? -3.269 -5.946 -5.452 1.00 66.62 419 ILE A O 1
ATOM 3517 N N . LYS A 1 420 ? -3.208 -4.336 -3.885 1.00 65.44 420 LYS A N 1
ATOM 3518 C CA . LYS A 1 420 ? -4.639 -4.416 -3.538 1.00 65.44 420 LYS A CA 1
ATOM 3519 C C . LYS A 1 420 ? -5.547 -3.688 -4.539 1.00 65.44 420 LYS A C 1
ATOM 3521 O O . LYS A 1 420 ? -6.765 -3.807 -4.434 1.00 65.44 420 LYS A O 1
ATOM 3526 N N . ILE A 1 421 ? -4.969 -2.956 -5.486 1.00 63.66 421 ILE A N 1
ATOM 3527 C CA . ILE A 1 421 ? -5.675 -2.126 -6.464 1.00 63.66 421 ILE A CA 1
ATOM 3528 C C . ILE A 1 421 ? -6.282 -3.008 -7.572 1.00 63.66 421 ILE A C 1
ATOM 3530 O O . ILE A 1 421 ? -5.767 -4.088 -7.889 1.00 63.66 421 ILE A O 1
ATOM 3534 N N . LYS A 1 422 ? -7.404 -2.561 -8.148 1.00 53.78 422 LYS A N 1
ATOM 3535 C CA . LYS A 1 422 ? -7.968 -3.132 -9.388 1.00 53.78 422 LYS A CA 1
ATOM 3536 C C . LYS A 1 422 ? -7.052 -2.818 -10.591 1.00 53.78 422 LYS A C 1
ATOM 3538 O O . LYS A 1 422 ? -6.134 -2.024 -10.479 1.00 53.78 422 LYS A O 1
ATOM 3543 N N . ASP A 1 423 ? -7.236 -3.502 -11.719 1.00 62.44 423 ASP A N 1
ATOM 3544 C CA . ASP A 1 423 ? -6.455 -3.267 -12.954 1.00 62.44 423 ASP A CA 1
ATOM 3545 C C . ASP A 1 423 ? -4.940 -3.520 -12.833 1.00 62.44 423 ASP A C 1
ATOM 3547 O O . ASP A 1 423 ? -4.086 -2.722 -13.224 1.00 62.44 423 ASP A O 1
ATOM 3551 N N . LYS A 1 424 ? -4.595 -4.714 -12.334 1.00 67.44 424 LYS A N 1
ATOM 3552 C CA . LYS A 1 424 ? -3.212 -5.186 -12.143 1.00 67.44 424 LYS A CA 1
ATOM 3553 C C . LYS A 1 424 ? -2.301 -5.028 -13.369 1.00 67.44 424 LYS A C 1
ATOM 3555 O O . LYS A 1 424 ? -1.089 -4.917 -13.200 1.00 67.44 424 LYS A O 1
ATOM 3560 N N . ASP A 1 425 ? -2.850 -5.020 -14.580 1.00 63.56 425 ASP A N 1
ATOM 3561 C CA . ASP A 1 425 ? -2.073 -4.869 -15.813 1.00 63.56 425 ASP A CA 1
ATOM 3562 C C . ASP A 1 425 ? -1.497 -3.453 -15.982 1.00 63.56 425 ASP A C 1
ATOM 3564 O O . ASP A 1 425 ? -0.339 -3.319 -16.381 1.00 63.56 425 ASP A O 1
ATOM 3568 N N . ILE A 1 426 ? -2.242 -2.406 -15.597 1.00 67.44 426 ILE A N 1
ATOM 3569 C CA . ILE A 1 426 ? -1.776 -1.005 -15.627 1.00 67.44 426 ILE A CA 1
ATOM 3570 C C . ILE A 1 426 ? -0.590 -0.839 -14.675 1.00 67.44 426 ILE A C 1
ATOM 3572 O O . ILE A 1 426 ? 0.462 -0.319 -15.046 1.00 67.44 426 ILE A O 1
ATOM 3576 N N . ILE A 1 427 ? -0.734 -1.382 -13.467 1.00 69.81 427 ILE A N 1
ATOM 3577 C CA . ILE A 1 427 ? 0.286 -1.367 -12.415 1.00 69.81 427 ILE A CA 1
ATOM 3578 C C . ILE A 1 427 ? 1.560 -2.064 -12.884 1.00 69.81 427 ILE A C 1
ATOM 3580 O O . ILE A 1 427 ? 2.658 -1.543 -12.711 1.00 69.81 427 ILE A O 1
ATOM 3584 N N . ILE A 1 428 ? 1.439 -3.244 -13.497 1.00 73.12 428 ILE A N 1
ATOM 3585 C CA . ILE A 1 428 ? 2.604 -3.975 -14.001 1.00 73.12 428 ILE A CA 1
ATOM 3586 C C . ILE A 1 428 ? 3.283 -3.207 -15.137 1.00 73.12 428 ILE A C 1
ATOM 3588 O O . ILE A 1 428 ? 4.512 -3.169 -15.187 1.00 73.12 428 ILE A O 1
ATOM 3592 N N . ASN A 1 429 ? 2.517 -2.611 -16.050 1.00 73.00 429 ASN A N 1
ATOM 3593 C CA . ASN A 1 429 ? 3.083 -1.862 -17.168 1.00 73.00 429 ASN A CA 1
ATOM 3594 C C . ASN A 1 429 ? 3.821 -0.608 -16.689 1.00 73.00 429 ASN A C 1
ATOM 3596 O O . ASN A 1 429 ? 4.965 -0.397 -17.091 1.00 73.00 429 ASN A O 1
ATOM 3600 N N . LYS A 1 430 ? 3.238 0.155 -15.755 1.00 73.75 430 LYS A N 1
ATOM 3601 C CA . LYS A 1 430 ? 3.928 1.286 -15.123 1.00 73.75 430 LYS A CA 1
ATOM 3602 C C . LYS A 1 430 ? 5.144 0.833 -14.324 1.00 73.75 430 LYS A C 1
ATOM 3604 O O . LYS A 1 430 ? 6.223 1.389 -14.501 1.00 73.75 430 LYS A O 1
ATOM 3609 N N . TYR A 1 431 ? 5.036 -0.236 -13.535 1.00 78.00 431 TYR A N 1
ATOM 3610 C CA . TYR A 1 431 ? 6.190 -0.790 -12.824 1.00 78.00 431 TYR A CA 1
ATOM 3611 C C . TYR A 1 431 ? 7.338 -1.154 -13.775 1.00 78.00 431 TYR A C 1
ATOM 3613 O O . TYR A 1 431 ? 8.488 -0.861 -13.463 1.00 78.00 431 TYR A O 1
ATOM 3621 N N . LYS A 1 432 ? 7.049 -1.749 -14.941 1.00 79.56 432 LYS A N 1
ATOM 3622 C CA . LYS A 1 432 ? 8.062 -2.053 -15.968 1.00 79.56 432 LYS A CA 1
ATOM 3623 C C . LYS A 1 432 ? 8.713 -0.798 -16.537 1.00 79.56 432 LYS A C 1
ATOM 3625 O O . LYS A 1 432 ? 9.926 -0.795 -16.728 1.00 79.56 432 LYS A O 1
ATOM 3630 N N . GLU A 1 433 ? 7.940 0.255 -16.793 1.00 76.50 433 GLU A N 1
ATOM 3631 C CA . GLU A 1 433 ? 8.471 1.545 -17.248 1.00 76.50 433 GLU A CA 1
ATOM 3632 C C . GLU A 1 433 ? 9.476 2.109 -16.229 1.00 76.50 433 GLU A C 1
ATOM 3634 O O . GLU A 1 433 ? 10.611 2.443 -16.574 1.00 76.50 433 GLU A O 1
ATOM 3639 N N . PHE A 1 434 ? 9.095 2.135 -14.950 1.00 77.12 434 PHE A N 1
ATOM 3640 C CA . PHE A 1 434 ? 9.956 2.618 -13.869 1.00 77.12 434 PHE A CA 1
ATOM 3641 C C . PHE A 1 434 ? 11.163 1.717 -13.615 1.00 77.12 434 PHE A C 1
ATOM 3643 O O . PHE A 1 434 ? 12.264 2.220 -13.397 1.00 77.12 434 PHE A O 1
ATOM 3650 N N . LEU A 1 435 ? 10.981 0.397 -13.680 1.00 85.50 435 LEU A N 1
ATOM 3651 C CA . LEU A 1 435 ? 12.069 -0.563 -13.553 1.00 85.50 435 LEU A CA 1
ATOM 3652 C C . LEU A 1 435 ? 13.075 -0.409 -14.698 1.00 85.50 435 LEU A C 1
ATOM 3654 O O . LEU A 1 435 ? 14.268 -0.431 -14.438 1.00 85.50 435 LEU A O 1
ATOM 3658 N N . THR A 1 436 ? 12.619 -0.189 -15.935 1.00 83.38 436 THR A N 1
ATOM 3659 C CA . THR A 1 436 ? 13.501 0.074 -17.089 1.00 83.38 436 THR A CA 1
ATOM 3660 C C . THR A 1 436 ? 14.396 1.281 -16.817 1.00 83.38 436 THR A C 1
ATOM 3662 O O . THR A 1 436 ? 15.615 1.182 -16.941 1.00 83.38 436 THR A O 1
ATOM 3665 N N . LYS A 1 437 ? 13.797 2.403 -16.386 1.00 77.75 437 LYS A N 1
ATOM 3666 C CA . LYS A 1 437 ? 14.531 3.633 -16.051 1.00 77.75 437 LYS A CA 1
ATOM 3667 C C . LYS A 1 437 ? 15.539 3.388 -14.930 1.00 77.75 437 LYS A C 1
ATOM 3669 O O . LYS A 1 437 ? 16.699 3.752 -15.077 1.00 77.75 437 LYS A O 1
ATOM 3674 N N . ARG A 1 438 ? 15.110 2.747 -13.836 1.00 81.69 438 ARG A N 1
ATOM 3675 C CA . ARG A 1 438 ? 15.975 2.434 -12.691 1.00 81.69 438 ARG A CA 1
ATOM 3676 C C . ARG A 1 438 ? 17.142 1.537 -13.073 1.00 81.69 438 ARG A C 1
ATOM 3678 O O . ARG A 1 438 ? 18.274 1.877 -12.754 1.00 81.69 438 ARG A O 1
ATOM 3685 N N . LEU A 1 439 ? 16.860 0.417 -13.740 1.00 85.31 439 LEU A N 1
ATOM 3686 C CA . LEU A 1 439 ? 17.868 -0.565 -14.110 1.00 85.31 439 LEU A CA 1
ATOM 3687 C C . LEU A 1 439 ? 18.927 0.079 -14.998 1.00 85.31 439 LEU A C 1
ATOM 3689 O O . LEU A 1 439 ? 20.091 0.018 -14.643 1.00 85.31 439 LEU A O 1
ATOM 3693 N N . LEU A 1 440 ? 18.543 0.751 -16.088 1.00 81.88 440 LEU A N 1
ATOM 3694 C CA . LEU A 1 440 ? 19.512 1.343 -17.016 1.00 81.88 440 LEU A CA 1
ATOM 3695 C C . LEU A 1 440 ? 20.285 2.519 -16.396 1.00 81.88 440 LEU A C 1
ATOM 3697 O O . LEU A 1 440 ? 21.498 2.604 -16.566 1.00 81.88 440 LEU A O 1
ATOM 3701 N N . PHE A 1 441 ? 19.615 3.390 -15.633 1.00 77.69 441 PHE A N 1
ATOM 3702 C CA . PHE A 1 441 ? 20.265 4.528 -14.975 1.00 77.69 441 PHE A CA 1
ATOM 3703 C C . PHE A 1 441 ? 21.257 4.084 -13.891 1.00 77.69 441 PHE A C 1
ATOM 3705 O O . PHE A 1 441 ? 22.409 4.512 -13.883 1.00 77.69 441 PHE A O 1
ATOM 3712 N N . ASN A 1 442 ? 20.826 3.204 -12.981 1.00 76.44 442 ASN A N 1
ATOM 3713 C CA . ASN A 1 442 ? 21.683 2.714 -11.901 1.00 76.44 442 ASN A CA 1
ATOM 3714 C C . ASN A 1 442 ? 22.784 1.795 -12.427 1.00 76.44 442 ASN A C 1
ATOM 3716 O O . ASN A 1 442 ? 23.866 1.767 -11.851 1.00 76.44 442 ASN A O 1
ATOM 3720 N N . TYR A 1 443 ? 22.535 1.087 -13.530 1.00 78.50 443 TYR A N 1
ATOM 3721 C CA . TYR A 1 443 ? 23.568 0.325 -14.209 1.00 78.50 443 TYR A CA 1
ATOM 3722 C C . TYR A 1 443 ? 24.708 1.229 -14.664 1.00 78.50 443 TYR A C 1
ATOM 3724 O O . TYR A 1 443 ? 25.839 0.983 -14.267 1.00 78.50 443 TYR A O 1
ATOM 3732 N N . SER A 1 444 ? 24.416 2.317 -15.387 1.00 73.56 444 SER A N 1
ATOM 3733 C CA . SER A 1 444 ? 25.461 3.260 -15.810 1.00 73.56 444 SER A CA 1
ATOM 3734 C C . SER A 1 444 ? 26.189 3.892 -14.621 1.00 73.56 444 SER A C 1
ATOM 3736 O O . SER A 1 444 ? 27.416 3.933 -14.569 1.00 73.56 444 SER A O 1
ATOM 3738 N N . LYS A 1 445 ? 25.426 4.308 -13.602 1.00 74.88 445 LYS A N 1
ATOM 3739 C CA . LYS A 1 445 ? 25.960 4.974 -12.409 1.00 74.88 445 LYS A CA 1
ATOM 3740 C C . LYS A 1 445 ? 26.897 4.090 -11.579 1.00 74.88 445 LYS A C 1
ATOM 3742 O O . LYS A 1 445 ? 27.909 4.584 -11.091 1.00 74.88 445 LYS A O 1
ATOM 3747 N N . PHE A 1 446 ? 26.540 2.823 -11.367 1.00 73.69 446 PHE A N 1
ATOM 3748 C CA . PHE A 1 446 ? 27.289 1.910 -10.497 1.00 73.69 446 PHE A CA 1
ATOM 3749 C C . PHE A 1 446 ? 28.244 0.987 -11.257 1.00 73.69 446 PHE A C 1
ATOM 3751 O O . PHE A 1 446 ? 29.040 0.315 -10.613 1.00 73.69 446 PHE A O 1
ATOM 3758 N N . TYR A 1 447 ? 28.212 0.938 -12.595 1.00 71.56 447 TYR A N 1
ATOM 3759 C CA . TYR A 1 447 ? 29.121 0.087 -13.374 1.00 71.56 447 TYR A CA 1
ATOM 3760 C C . TYR A 1 447 ? 30.611 0.272 -13.032 1.00 71.56 447 TYR A C 1
ATOM 3762 O O . TYR A 1 447 ? 31.290 -0.740 -12.869 1.00 71.56 447 TYR A O 1
ATOM 3770 N N . PRO A 1 448 ? 31.130 1.500 -12.802 1.00 68.56 448 PRO A N 1
ATOM 3771 C CA . PRO A 1 448 ? 32.517 1.684 -12.358 1.00 68.56 448 PRO A CA 1
ATOM 3772 C C . PRO A 1 448 ? 32.851 0.992 -11.018 1.00 68.56 448 PRO A C 1
ATOM 3774 O O . PRO A 1 448 ? 34.021 0.870 -10.651 1.00 68.56 448 PRO A O 1
ATOM 3777 N N . HIS A 1 449 ? 31.833 0.546 -10.274 1.00 75.06 449 HIS A N 1
ATOM 3778 C CA . HIS A 1 449 ? 31.904 -0.078 -8.956 1.00 75.06 449 HIS A CA 1
ATOM 3779 C C . HIS A 1 449 ? 31.066 -1.373 -8.907 1.00 75.06 449 HIS A C 1
ATOM 3781 O O . HIS A 1 449 ? 30.026 -1.443 -8.251 1.00 75.06 449 HIS A O 1
ATOM 3787 N N . PHE A 1 450 ? 31.548 -2.438 -9.564 1.00 73.00 450 PHE A N 1
ATOM 3788 C CA . PHE A 1 450 ? 30.862 -3.741 -9.660 1.00 73.00 450 PHE A CA 1
ATOM 3789 C C . PHE A 1 450 ? 30.206 -4.273 -8.365 1.00 73.00 450 PHE A C 1
ATOM 3791 O O . PHE A 1 450 ? 29.078 -4.765 -8.460 1.00 73.00 450 PHE A O 1
ATOM 3798 N N . PRO A 1 451 ? 30.827 -4.195 -7.166 1.00 78.62 451 PRO A N 1
ATOM 3799 C CA . PRO A 1 451 ? 30.187 -4.670 -5.936 1.00 78.62 451 PRO A CA 1
ATOM 3800 C C . PRO A 1 451 ? 28.868 -3.951 -5.619 1.00 78.62 451 PRO A C 1
ATOM 3802 O O . PRO A 1 451 ? 27.879 -4.603 -5.292 1.00 78.62 451 PRO A O 1
ATOM 3805 N N . GLU A 1 452 ? 28.821 -2.627 -5.792 1.00 79.81 452 GLU A N 1
ATOM 3806 C CA . GLU A 1 452 ? 27.621 -1.819 -5.535 1.00 79.81 452 GLU A CA 1
ATOM 3807 C C . GLU A 1 452 ? 26.501 -2.157 -6.526 1.00 79.81 452 GLU A C 1
ATOM 3809 O O . GLU A 1 452 ? 25.325 -2.237 -6.159 1.00 79.81 452 GLU A O 1
ATOM 3814 N N . LEU A 1 453 ? 26.867 -2.422 -7.783 1.00 81.12 453 LEU A N 1
ATOM 3815 C CA . LEU A 1 453 ? 25.920 -2.824 -8.816 1.00 81.12 453 LEU A CA 1
ATOM 3816 C C . LEU A 1 453 ? 25.307 -4.209 -8.531 1.00 81.12 453 LEU A C 1
ATOM 3818 O O . LEU A 1 453 ? 24.106 -4.402 -8.725 1.00 81.12 453 LEU A O 1
ATOM 3822 N N . ILE A 1 454 ? 26.099 -5.166 -8.035 1.00 82.50 454 ILE A N 1
ATOM 3823 C CA . ILE A 1 454 ? 25.611 -6.501 -7.643 1.00 82.50 454 ILE A CA 1
ATOM 3824 C C . ILE A 1 454 ? 24.650 -6.404 -6.451 1.00 82.50 454 ILE A C 1
ATOM 3826 O O . ILE A 1 454 ? 23.586 -7.037 -6.462 1.00 82.50 454 ILE A O 1
ATOM 3830 N N . ASP A 1 455 ? 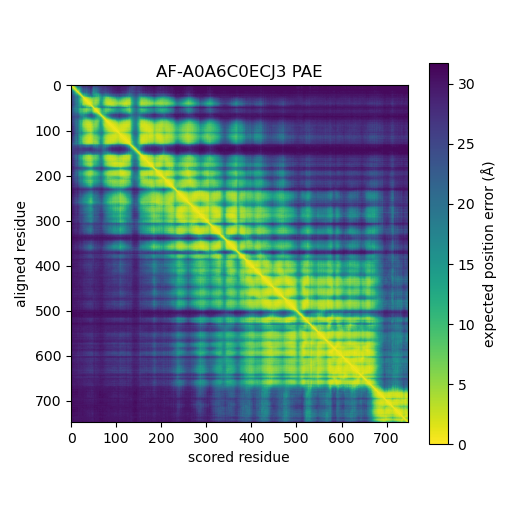24.979 -5.590 -5.447 1.00 83.00 455 ASP A N 1
ATOM 3831 C CA . ASP A 1 455 ? 24.112 -5.359 -4.288 1.00 83.00 455 ASP A CA 1
ATOM 3832 C C . ASP A 1 455 ? 22.773 -4.737 -4.708 1.00 83.00 455 ASP A C 1
ATOM 3834 O O . ASP A 1 455 ? 21.707 -5.207 -4.293 1.00 83.00 455 ASP A O 1
ATOM 3838 N N . TYR A 1 456 ? 22.808 -3.745 -5.604 1.00 85.38 456 TYR A N 1
ATOM 3839 C CA . TYR A 1 456 ? 21.611 -3.128 -6.175 1.00 85.38 456 TYR A CA 1
ATOM 3840 C C . TYR A 1 456 ? 20.706 -4.153 -6.880 1.00 85.38 456 TYR A C 1
ATOM 3842 O O . TYR A 1 456 ? 19.505 -4.227 -6.595 1.00 85.38 456 TYR A O 1
ATOM 3850 N N . ILE A 1 457 ? 21.267 -4.994 -7.756 1.00 88.38 457 ILE A N 1
ATOM 3851 C CA . ILE A 1 457 ? 20.493 -6.032 -8.455 1.00 88.38 457 ILE A CA 1
ATOM 3852 C C . ILE A 1 457 ? 19.916 -7.054 -7.472 1.00 88.38 457 ILE A C 1
ATOM 3854 O O . ILE A 1 457 ? 18.760 -7.458 -7.608 1.00 88.38 457 ILE A O 1
ATOM 3858 N N . THR A 1 458 ? 20.660 -7.405 -6.422 1.00 87.62 458 THR A N 1
ATOM 3859 C CA . THR A 1 458 ? 20.178 -8.304 -5.363 1.00 87.62 458 THR A CA 1
ATOM 3860 C C . THR A 1 458 ? 18.964 -7.722 -4.625 1.00 87.62 458 THR A C 1
ATOM 3862 O O . THR A 1 458 ? 18.047 -8.455 -4.239 1.00 87.62 458 THR A O 1
ATOM 3865 N N . ILE A 1 459 ? 18.915 -6.401 -4.428 1.00 86.31 459 ILE A N 1
ATOM 3866 C CA . ILE A 1 459 ? 17.754 -5.717 -3.838 1.00 86.31 459 ILE A CA 1
ATOM 3867 C C . ILE A 1 459 ? 16.546 -5.782 -4.782 1.00 86.31 459 ILE A C 1
ATOM 3869 O O . ILE A 1 459 ? 15.456 -6.156 -4.341 1.00 86.31 459 ILE A O 1
ATOM 3873 N N . GLU A 1 460 ? 16.725 -5.492 -6.074 1.00 87.81 460 GLU A N 1
ATOM 3874 C CA . GLU A 1 460 ? 15.650 -5.605 -7.075 1.00 87.81 460 GLU A CA 1
ATOM 3875 C C . GLU A 1 460 ? 15.113 -7.048 -7.165 1.00 87.81 460 GLU A C 1
ATOM 3877 O O . GLU A 1 460 ? 13.897 -7.251 -7.215 1.00 87.81 460 GLU A O 1
ATOM 3882 N N . GLU A 1 461 ? 15.975 -8.070 -7.077 1.00 88.69 461 GLU A N 1
ATOM 3883 C CA . GLU A 1 461 ? 15.565 -9.482 -7.015 1.00 88.69 461 GLU A CA 1
ATOM 3884 C C . GLU A 1 461 ? 14.722 -9.791 -5.763 1.00 88.69 461 GLU A C 1
ATOM 3886 O O . GLU A 1 461 ? 13.688 -10.466 -5.850 1.00 88.69 461 GLU A O 1
ATOM 3891 N N . LYS A 1 462 ? 15.114 -9.283 -4.586 1.00 87.44 462 LYS A N 1
ATOM 3892 C CA . LYS A 1 462 ? 14.331 -9.436 -3.342 1.00 87.44 462 LYS A CA 1
ATOM 3893 C C . LYS A 1 462 ? 12.956 -8.781 -3.453 1.00 87.44 462 LYS A C 1
ATOM 3895 O O . LYS A 1 462 ? 11.960 -9.352 -2.992 1.00 87.44 462 LYS A O 1
ATOM 3900 N N . ILE A 1 463 ? 12.882 -7.600 -4.063 1.00 84.44 463 ILE A N 1
ATOM 3901 C CA . ILE A 1 463 ? 11.620 -6.897 -4.311 1.00 84.44 463 ILE A CA 1
ATOM 3902 C C . ILE A 1 463 ? 10.757 -7.711 -5.277 1.00 84.44 463 ILE A C 1
ATOM 3904 O O . ILE A 1 463 ? 9.605 -8.021 -4.961 1.00 84.44 463 ILE A O 1
ATOM 3908 N N . PHE A 1 464 ? 11.323 -8.149 -6.401 1.00 86.62 464 PHE A N 1
ATOM 3909 C CA . PHE A 1 464 ? 10.640 -8.977 -7.390 1.00 86.62 464 PHE A CA 1
ATOM 3910 C C . PHE A 1 464 ? 10.061 -10.258 -6.782 1.00 86.62 464 PHE A C 1
ATOM 3912 O O . PHE A 1 464 ? 8.883 -10.563 -6.983 1.00 86.62 464 PHE A O 1
ATOM 3919 N N . ASN A 1 465 ? 10.847 -10.980 -5.981 1.00 85.25 465 ASN A N 1
ATOM 3920 C CA . ASN A 1 465 ? 10.405 -12.216 -5.338 1.00 85.25 465 ASN A CA 1
ATOM 3921 C C . ASN A 1 465 ? 9.215 -11.997 -4.391 1.00 85.25 465 ASN A C 1
ATOM 3923 O O . ASN A 1 465 ? 8.318 -12.840 -4.332 1.00 85.25 465 ASN A O 1
ATOM 3927 N N . SER A 1 466 ? 9.147 -10.847 -3.713 1.00 78.19 466 SER A N 1
ATOM 3928 C CA . SER A 1 466 ? 8.002 -10.497 -2.858 1.00 78.19 466 SER A CA 1
ATOM 3929 C C . SER A 1 466 ? 6.712 -10.230 -3.648 1.00 78.19 466 SER A C 1
ATOM 3931 O O . SER A 1 466 ? 5.604 -10.448 -3.149 1.00 78.19 466 SER A O 1
ATOM 3933 N N . ILE A 1 467 ? 6.855 -9.769 -4.893 1.00 75.81 467 ILE A N 1
ATOM 3934 C CA . ILE A 1 467 ? 5.755 -9.393 -5.780 1.00 75.81 467 ILE A CA 1
ATOM 3935 C C . ILE A 1 467 ? 5.287 -10.585 -6.635 1.00 75.81 467 ILE A C 1
ATOM 3937 O O . ILE A 1 467 ? 4.101 -10.697 -6.955 1.00 75.81 467 ILE A O 1
ATOM 3941 N N . LYS A 1 468 ? 6.195 -11.506 -6.976 1.00 81.75 468 LYS A N 1
ATOM 3942 C CA . LYS A 1 468 ? 5.958 -12.650 -7.874 1.00 81.75 468 LYS A CA 1
ATOM 3943 C C . LYS A 1 468 ? 4.781 -13.536 -7.461 1.00 81.75 468 LYS A C 1
ATOM 3945 O O . LYS A 1 468 ? 4.109 -14.093 -8.317 1.00 81.75 468 LYS A O 1
ATOM 3950 N N . THR A 1 469 ? 4.484 -13.653 -6.172 1.00 75.19 469 THR A N 1
ATOM 3951 C CA . THR A 1 469 ? 3.357 -14.468 -5.681 1.00 75.19 469 THR A CA 1
ATOM 3952 C C . THR A 1 469 ? 1.987 -13.800 -5.851 1.00 75.19 469 THR A C 1
ATOM 3954 O O . THR A 1 469 ? 0.963 -14.443 -5.633 1.00 75.19 469 THR A O 1
ATOM 3957 N N . LYS A 1 470 ? 1.940 -12.515 -6.227 1.00 70.62 470 LYS A N 1
ATOM 3958 C CA . LYS A 1 470 ? 0.734 -11.672 -6.153 1.00 70.62 470 LYS A CA 1
ATOM 3959 C C . LYS A 1 470 ? 0.143 -11.266 -7.516 1.00 70.62 470 LYS A C 1
ATOM 3961 O O . LYS A 1 470 ? -0.983 -10.750 -7.571 1.00 70.62 470 LYS A O 1
ATOM 3966 N N . PHE A 1 471 ? 0.857 -11.530 -8.609 1.00 69.75 471 PHE A N 1
ATOM 3967 C CA . PHE A 1 471 ? 0.449 -11.217 -9.985 1.00 69.75 471 PHE A CA 1
ATOM 3968 C C . PHE A 1 471 ? 0.424 -12.477 -10.876 1.00 69.75 471 PHE A C 1
ATOM 3970 O O . PHE A 1 471 ? 0.838 -13.554 -10.455 1.00 69.75 471 PHE A O 1
ATOM 3977 N N . HIS A 1 472 ? -0.089 -12.372 -12.108 1.00 68.06 472 HIS A N 1
ATOM 3978 C CA . HIS A 1 472 ? -0.110 -13.493 -13.056 1.00 68.06 472 HIS A CA 1
ATOM 3979 C C . HIS A 1 472 ? 1.282 -13.789 -13.643 1.00 68.06 472 HIS A C 1
ATOM 3981 O O . HIS A 1 472 ? 2.010 -12.878 -14.045 1.00 68.06 472 HIS A O 1
ATOM 3987 N N . ASN A 1 473 ? 1.613 -15.081 -13.775 1.00 67.56 473 ASN A N 1
ATOM 3988 C CA . ASN A 1 473 ? 2.937 -15.569 -14.189 1.00 67.56 473 ASN A CA 1
ATOM 3989 C C . ASN A 1 473 ? 3.458 -14.957 -15.501 1.00 67.56 473 ASN A C 1
ATOM 3991 O O . ASN A 1 473 ? 4.644 -14.655 -15.594 1.00 67.56 473 ASN A O 1
ATOM 3995 N N . LYS A 1 474 ? 2.595 -14.737 -16.504 1.00 68.94 474 LYS A N 1
ATOM 3996 C CA . LYS A 1 474 ? 3.010 -14.220 -17.823 1.00 68.94 474 LYS A CA 1
ATOM 3997 C C . LYS A 1 474 ? 3.518 -12.773 -17.753 1.00 68.94 474 LYS A C 1
ATOM 3999 O O . LYS A 1 474 ? 4.510 -12.431 -18.391 1.00 68.94 474 LYS A O 1
ATOM 4004 N N . SER A 1 475 ? 2.871 -11.933 -16.949 1.00 65.62 475 SER A N 1
ATOM 4005 C CA . SER A 1 475 ? 3.220 -10.516 -16.800 1.00 65.62 475 SER A CA 1
ATOM 4006 C C . SER A 1 475 ? 4.445 -10.327 -15.898 1.00 65.62 475 SER A C 1
ATOM 4008 O O . SER A 1 475 ? 5.293 -9.482 -16.192 1.00 65.62 475 SER A O 1
ATOM 4010 N N . ILE A 1 476 ? 4.571 -11.164 -14.858 1.00 80.88 476 ILE A N 1
ATOM 4011 C CA . ILE A 1 476 ? 5.731 -11.212 -13.955 1.00 80.88 476 ILE A CA 1
ATOM 4012 C C . ILE A 1 476 ? 6.976 -11.757 -14.658 1.00 80.88 476 ILE A C 1
ATOM 4014 O O . ILE A 1 476 ? 8.074 -11.278 -14.392 1.00 80.88 476 ILE A O 1
ATOM 4018 N N . TYR A 1 477 ? 6.822 -12.735 -15.557 1.00 85.00 477 TYR A N 1
ATOM 4019 C CA . TYR A 1 477 ? 7.945 -13.330 -16.284 1.00 85.00 477 TYR A CA 1
ATOM 4020 C C . TYR A 1 477 ? 8.813 -12.263 -16.956 1.00 85.00 477 TYR A C 1
ATOM 4022 O O . TYR A 1 477 ? 10.030 -12.292 -16.803 1.00 85.00 477 TYR A O 1
ATOM 4030 N N . LYS A 1 478 ? 8.190 -11.272 -17.613 1.00 84.69 478 LYS A N 1
ATOM 4031 C CA . LYS A 1 478 ? 8.924 -10.163 -18.239 1.00 84.69 478 LYS A CA 1
ATOM 4032 C C . LYS A 1 478 ? 9.751 -9.366 -17.226 1.00 84.69 478 LYS A C 1
ATOM 4034 O O . LYS A 1 478 ? 10.898 -9.067 -17.511 1.00 84.69 478 LYS A O 1
ATOM 4039 N N . ILE A 1 479 ? 9.207 -9.074 -16.041 1.00 86.75 479 ILE A N 1
ATOM 4040 C CA . ILE A 1 479 ? 9.931 -8.345 -14.984 1.00 86.75 479 ILE A CA 1
ATOM 4041 C C . ILE A 1 479 ? 11.157 -9.139 -14.524 1.00 86.75 479 ILE A C 1
ATOM 4043 O O . ILE A 1 479 ? 12.253 -8.592 -14.470 1.00 86.75 479 ILE A O 1
ATOM 4047 N N . GLY A 1 480 ? 10.981 -10.430 -14.223 1.00 89.69 480 GLY A N 1
ATOM 4048 C CA . GLY A 1 480 ? 12.096 -11.286 -13.809 1.00 89.69 480 GLY A CA 1
ATOM 4049 C C . GLY A 1 480 ? 13.166 -11.364 -14.893 1.00 89.69 480 GLY A C 1
ATOM 4050 O O . GLY A 1 480 ? 14.347 -11.198 -14.611 1.00 89.69 480 GLY A O 1
ATOM 4051 N N . LYS A 1 481 ? 12.734 -11.496 -16.152 1.00 91.44 481 LYS A N 1
ATOM 4052 C CA . LYS A 1 481 ? 13.629 -11.546 -17.304 1.00 91.44 481 LYS A CA 1
ATOM 4053 C C . LYS A 1 481 ? 14.401 -10.239 -17.527 1.00 91.44 481 LYS A C 1
ATOM 4055 O O . LYS A 1 481 ? 15.561 -10.311 -17.905 1.00 91.44 481 LYS A O 1
ATOM 4060 N N . MET A 1 482 ? 13.810 -9.069 -17.257 1.00 91.25 482 MET A N 1
ATOM 4061 C CA . MET A 1 482 ? 14.529 -7.783 -17.298 1.00 91.25 482 MET A CA 1
ATOM 4062 C C . MET A 1 482 ? 15.665 -7.737 -16.267 1.00 91.25 482 MET A C 1
ATOM 4064 O O . MET A 1 482 ? 16.773 -7.329 -16.597 1.00 91.25 482 MET A O 1
ATOM 4068 N N . ILE A 1 483 ? 15.412 -8.186 -15.033 1.00 91.50 483 ILE A N 1
ATOM 4069 C CA . ILE A 1 483 ? 16.438 -8.238 -13.977 1.00 91.50 483 ILE A CA 1
ATOM 4070 C C . ILE A 1 483 ? 17.538 -9.243 -14.357 1.00 91.50 483 ILE A C 1
ATOM 4072 O O . ILE A 1 483 ? 18.724 -8.932 -14.253 1.00 91.50 483 ILE A O 1
ATOM 4076 N N . ASP A 1 484 ? 17.150 -10.413 -14.877 1.00 91.75 484 ASP A N 1
ATOM 4077 C CA . ASP A 1 484 ? 18.087 -11.425 -15.374 1.00 91.75 484 ASP A CA 1
ATOM 4078 C C . ASP A 1 484 ? 18.953 -10.907 -16.530 1.00 91.75 484 ASP A C 1
ATOM 4080 O O . ASP A 1 484 ? 20.142 -11.209 -16.580 1.00 91.75 484 ASP A O 1
ATOM 4084 N N . ASP A 1 485 ? 18.382 -10.147 -17.467 1.00 91.69 485 ASP A N 1
ATOM 4085 C CA . ASP A 1 485 ? 19.115 -9.565 -18.597 1.00 91.69 485 ASP A CA 1
ATOM 4086 C C . ASP A 1 485 ? 20.212 -8.608 -18.112 1.00 91.69 485 ASP A C 1
ATOM 4088 O O . ASP A 1 485 ? 21.351 -8.702 -18.574 1.00 91.69 485 ASP A O 1
ATOM 4092 N N . ILE A 1 486 ? 19.914 -7.754 -17.124 1.00 90.38 486 ILE A N 1
ATOM 4093 C CA . ILE A 1 486 ? 20.926 -6.881 -16.516 1.00 90.38 486 ILE A CA 1
ATOM 4094 C C . ILE A 1 486 ? 22.003 -7.704 -15.817 1.00 90.38 486 ILE A C 1
ATOM 4096 O O . ILE A 1 486 ? 23.184 -7.505 -16.085 1.00 90.38 486 ILE A O 1
ATOM 4100 N N . ARG A 1 487 ? 21.621 -8.672 -14.977 1.00 89.00 487 ARG A N 1
ATOM 4101 C CA . ARG A 1 487 ? 22.574 -9.539 -14.271 1.00 89.00 487 ARG A CA 1
ATOM 4102 C C . ARG A 1 487 ? 23.506 -10.275 -15.234 1.00 89.00 487 ARG A C 1
ATOM 4104 O O . ARG A 1 487 ? 24.717 -10.280 -15.037 1.00 89.00 487 ARG A O 1
ATOM 4111 N N . ASN A 1 488 ? 22.954 -10.861 -16.293 1.00 88.62 488 ASN A N 1
ATOM 4112 C CA . ASN A 1 488 ? 23.739 -11.555 -17.311 1.00 88.62 488 ASN A CA 1
ATOM 4113 C C . ASN A 1 488 ? 24.633 -10.586 -18.093 1.00 88.62 488 ASN A C 1
ATOM 4115 O O . ASN A 1 488 ? 25.740 -10.959 -18.463 1.00 88.62 488 ASN A O 1
ATOM 4119 N N . SER A 1 489 ? 24.189 -9.344 -18.307 1.00 87.88 489 SER A N 1
ATOM 4120 C CA . SER A 1 489 ? 25.026 -8.300 -18.907 1.00 87.88 489 SER A CA 1
ATOM 4121 C C . SER A 1 489 ? 26.207 -7.942 -18.004 1.00 87.88 489 SER A C 1
ATOM 4123 O O . SER A 1 489 ? 27.317 -7.819 -18.501 1.00 87.88 489 SER A O 1
ATOM 4125 N N . ILE A 1 490 ? 26.017 -7.834 -16.681 1.00 83.75 490 ILE A N 1
ATOM 4126 C CA . ILE A 1 490 ? 27.129 -7.634 -15.726 1.00 83.75 490 ILE A CA 1
ATOM 4127 C C . ILE A 1 490 ? 28.151 -8.762 -15.868 1.00 83.75 490 ILE A C 1
ATOM 4129 O O . ILE A 1 490 ? 29.326 -8.494 -16.093 1.00 83.75 490 ILE A O 1
ATOM 4133 N N . ILE A 1 491 ? 27.692 -10.014 -15.779 1.00 82.81 491 ILE A N 1
ATOM 4134 C CA . ILE A 1 491 ? 28.558 -11.198 -15.866 1.00 82.81 491 ILE A CA 1
ATOM 4135 C C . ILE A 1 491 ? 29.326 -11.202 -17.189 1.00 82.81 491 ILE A C 1
ATOM 4137 O O . ILE A 1 491 ? 30.539 -11.370 -17.194 1.00 82.81 491 ILE A O 1
ATOM 4141 N N . HIS A 1 492 ? 28.636 -10.953 -18.300 1.00 80.62 492 HIS A N 1
ATOM 4142 C CA . HIS A 1 492 ? 29.251 -10.970 -19.619 1.00 80.62 492 HIS A CA 1
ATOM 4143 C C . HIS A 1 492 ? 30.276 -9.840 -19.812 1.00 80.62 492 HIS A C 1
ATOM 4145 O O . HIS A 1 492 ? 31.331 -10.088 -20.384 1.00 80.62 492 HIS A O 1
ATOM 4151 N N . ASN A 1 493 ? 30.027 -8.622 -19.311 1.00 78.50 493 ASN A N 1
ATOM 4152 C CA . ASN A 1 493 ? 31.035 -7.555 -19.374 1.00 78.50 493 ASN A CA 1
ATOM 4153 C C . ASN A 1 493 ? 32.256 -7.865 -18.493 1.00 78.50 493 ASN A C 1
ATOM 4155 O O . ASN A 1 493 ? 33.375 -7.648 -18.944 1.00 78.50 493 ASN A O 1
ATOM 4159 N N . ILE A 1 494 ? 32.071 -8.450 -17.301 1.00 76.12 494 ILE A N 1
ATOM 4160 C CA . ILE A 1 494 ? 33.190 -8.919 -16.460 1.00 76.12 494 ILE A CA 1
ATOM 4161 C C . ILE A 1 494 ? 34.005 -9.987 -17.202 1.00 76.12 494 ILE A C 1
ATOM 4163 O O . ILE A 1 494 ? 35.232 -9.923 -17.251 1.00 76.12 494 ILE A O 1
ATOM 4167 N N . GLU A 1 495 ? 33.338 -10.971 -17.810 1.00 75.56 495 GLU A N 1
ATOM 4168 C CA . GLU A 1 495 ? 34.005 -12.008 -18.601 1.00 75.56 495 GLU A CA 1
ATOM 4169 C C . GLU A 1 495 ? 34.751 -11.423 -19.804 1.00 75.56 495 GLU A C 1
ATOM 4171 O O . GLU A 1 495 ? 35.846 -11.883 -20.123 1.00 75.56 495 GLU A O 1
ATOM 4176 N N . LEU A 1 496 ? 34.195 -10.406 -20.463 1.00 72.88 496 LEU A N 1
ATOM 4177 C CA . LEU A 1 496 ? 34.854 -9.706 -21.561 1.00 72.88 496 LEU A CA 1
ATOM 4178 C C . LEU A 1 496 ? 36.060 -8.896 -21.102 1.00 72.88 496 LEU A C 1
ATOM 4180 O O . LEU A 1 496 ? 37.071 -8.925 -21.792 1.00 72.88 496 LEU A O 1
ATOM 4184 N N . GLU A 1 497 ? 35.992 -8.199 -19.968 1.00 68.19 497 GLU A N 1
ATOM 4185 C CA . GLU A 1 497 ? 37.147 -7.501 -19.390 1.00 68.19 497 GLU A CA 1
ATOM 4186 C C . GLU A 1 497 ? 38.282 -8.491 -19.091 1.00 68.19 497 GLU A C 1
ATOM 4188 O O . GLU A 1 497 ? 39.426 -8.258 -19.484 1.00 68.19 497 GLU A O 1
ATOM 4193 N N . LEU A 1 498 ? 37.957 -9.648 -18.504 1.00 67.06 498 LEU A N 1
ATOM 4194 C CA . LEU A 1 498 ? 38.919 -10.720 -18.232 1.00 67.06 498 LEU A CA 1
ATOM 4195 C C . LEU A 1 498 ? 39.495 -11.340 -19.520 1.00 67.06 498 LEU A C 1
ATOM 4197 O O . LEU A 1 498 ? 40.705 -11.527 -19.620 1.00 67.06 498 LEU A O 1
ATOM 4201 N N . LYS A 1 499 ? 38.659 -11.621 -20.531 1.00 64.25 499 LYS A N 1
ATOM 4202 C CA . LYS A 1 499 ? 39.091 -12.186 -21.828 1.00 64.25 499 LYS A CA 1
ATOM 4203 C C . LYS A 1 499 ? 39.867 -11.180 -22.682 1.00 64.25 499 LYS A C 1
ATOM 4205 O O . LYS A 1 499 ? 40.787 -11.564 -23.400 1.00 64.25 499 LYS A O 1
ATOM 4210 N N . ASN A 1 500 ? 39.529 -9.893 -22.617 1.00 56.72 500 ASN A N 1
ATOM 4211 C CA . ASN A 1 500 ? 40.249 -8.833 -23.323 1.00 56.72 500 ASN A CA 1
ATOM 4212 C C . ASN A 1 500 ? 41.676 -8.676 -22.786 1.00 56.72 500 ASN A C 1
ATOM 4214 O O . ASN A 1 500 ? 42.582 -8.436 -23.581 1.00 56.72 500 ASN A O 1
ATOM 4218 N N . TYR A 1 501 ? 41.898 -8.917 -21.490 1.00 49.47 501 TYR A N 1
ATOM 4219 C CA . TYR A 1 501 ? 43.240 -9.018 -20.908 1.00 49.47 501 TYR A CA 1
ATOM 4220 C C . TYR A 1 501 ? 44.077 -10.175 -21.489 1.00 49.47 501 TYR A C 1
ATOM 4222 O O . TYR A 1 501 ? 45.302 -10.077 -21.524 1.00 49.47 501 TYR A O 1
ATOM 4230 N N . GLU A 1 502 ? 43.444 -11.248 -21.976 1.00 46.47 502 GLU A N 1
ATOM 4231 C CA . GLU A 1 502 ? 44.134 -12.400 -22.577 1.00 46.47 502 GLU A CA 1
ATOM 4232 C C . GLU A 1 502 ? 44.291 -12.301 -24.109 1.00 46.47 502 GLU A C 1
ATOM 4234 O O . GLU A 1 502 ? 45.166 -12.956 -24.675 1.00 46.47 502 GLU A O 1
ATOM 4239 N N . ILE A 1 503 ? 43.476 -11.484 -24.794 1.00 47.66 503 ILE A N 1
ATOM 4240 C CA . ILE A 1 503 ? 43.386 -11.456 -26.271 1.00 47.66 503 ILE A CA 1
ATOM 4241 C C . ILE A 1 503 ? 43.895 -10.137 -26.894 1.00 47.66 503 ILE A C 1
ATOM 4243 O O . ILE A 1 503 ? 44.277 -10.122 -28.066 1.00 47.66 503 ILE A O 1
ATOM 4247 N N . ILE A 1 504 ? 43.938 -9.015 -26.165 1.00 45.78 504 ILE A N 1
ATOM 4248 C CA . ILE A 1 504 ? 44.216 -7.692 -26.752 1.00 45.78 504 ILE A CA 1
ATOM 4249 C C . ILE A 1 504 ? 45.679 -7.286 -26.559 1.00 45.78 504 ILE A C 1
ATOM 4251 O O . ILE A 1 504 ? 46.071 -6.722 -25.548 1.00 45.78 504 ILE A O 1
ATOM 4255 N N . ASN A 1 505 ? 46.461 -7.498 -27.616 1.00 46.03 505 ASN A N 1
ATOM 4256 C CA . ASN A 1 505 ? 47.654 -6.709 -27.939 1.00 46.03 505 ASN A CA 1
ATOM 4257 C C . ASN A 1 505 ? 47.327 -5.731 -29.097 1.00 46.03 505 ASN A C 1
ATOM 4259 O O . ASN A 1 505 ? 48.143 -5.483 -29.984 1.00 46.03 505 ASN A O 1
ATOM 4263 N N . ASP A 1 506 ? 46.082 -5.243 -29.140 1.00 54.84 506 ASP A N 1
ATOM 4264 C CA . ASP A 1 506 ? 45.535 -4.389 -30.197 1.00 54.84 506 ASP A CA 1
ATOM 4265 C C . ASP A 1 506 ? 45.627 -2.919 -29.753 1.00 54.84 506 ASP A C 1
ATOM 4267 O O . ASP A 1 506 ? 44.722 -2.395 -29.106 1.00 54.84 506 ASP A O 1
ATOM 4271 N N . LYS A 1 507 ? 46.718 -2.240 -30.140 1.00 53.31 507 LYS A N 1
ATOM 4272 C CA . LYS A 1 507 ? 47.017 -0.819 -29.827 1.00 53.31 507 LYS A CA 1
ATOM 4273 C C . LYS A 1 507 ? 45.895 0.181 -30.166 1.00 53.31 507 LYS A C 1
ATOM 4275 O O . LYS A 1 507 ? 45.968 1.346 -29.795 1.00 53.31 507 LYS A O 1
ATOM 4280 N N . PHE A 1 508 ? 44.894 -0.237 -30.940 1.00 52.22 508 PHE A N 1
ATOM 4281 C CA . PHE A 1 508 ? 43.769 0.596 -31.372 1.00 52.22 508 PHE A CA 1
ATOM 4282 C C . PHE A 1 508 ? 42.705 0.805 -30.282 1.00 52.22 508 PHE A C 1
ATOM 4284 O O . PHE A 1 508 ? 41.993 1.805 -30.324 1.00 52.22 508 PHE A O 1
ATOM 4291 N N . LEU A 1 509 ? 42.587 -0.118 -29.321 1.00 55.34 509 LEU A N 1
ATOM 4292 C CA . LEU A 1 509 ? 41.572 -0.067 -28.258 1.00 55.34 509 LEU A CA 1
ATOM 4293 C C . LEU A 1 509 ? 42.078 0.595 -26.966 1.00 55.34 509 LEU A C 1
ATOM 4295 O O . LEU A 1 509 ? 41.268 0.882 -26.091 1.00 55.34 509 LEU A O 1
ATOM 4299 N N . ASP A 1 510 ? 43.375 0.916 -26.885 1.00 56.09 510 ASP A N 1
ATOM 4300 C CA . ASP A 1 510 ? 44.017 1.567 -25.729 1.00 56.09 510 ASP A CA 1
ATOM 4301 C C . ASP A 1 510 ? 43.404 2.941 -25.383 1.00 56.09 510 ASP A C 1
ATOM 4303 O O . ASP A 1 510 ? 43.561 3.434 -24.269 1.00 56.09 510 ASP A O 1
ATOM 4307 N N . ASN A 1 511 ? 42.693 3.564 -26.331 1.00 55.28 511 ASN A N 1
ATOM 4308 C CA . ASN A 1 511 ? 42.050 4.870 -26.160 1.00 55.28 511 ASN A CA 1
ATOM 4309 C C . ASN A 1 511 ? 40.624 4.797 -25.591 1.00 55.28 511 ASN A C 1
ATOM 4311 O O . ASN A 1 511 ? 40.023 5.844 -25.349 1.00 55.28 511 ASN A O 1
ATOM 4315 N N . ILE A 1 512 ? 40.060 3.599 -25.407 1.00 61.66 512 ILE A N 1
ATOM 4316 C CA . ILE A 1 512 ? 38.723 3.438 -24.842 1.00 61.66 512 ILE A CA 1
ATOM 4317 C C . ILE A 1 512 ? 38.824 2.965 -23.394 1.00 61.66 512 ILE A C 1
ATOM 4319 O O . ILE A 1 512 ? 39.104 1.799 -23.121 1.00 61.66 512 ILE A O 1
ATOM 4323 N N . ASN A 1 513 ? 38.503 3.859 -22.465 1.00 60.06 513 ASN A N 1
ATOM 4324 C CA . ASN A 1 513 ? 38.341 3.494 -21.066 1.00 60.06 513 ASN A CA 1
ATOM 4325 C C . ASN A 1 513 ? 36.880 3.093 -20.815 1.00 60.06 513 ASN A C 1
ATOM 4327 O O . ASN A 1 513 ? 35.977 3.887 -21.058 1.00 60.06 513 ASN A O 1
ATOM 4331 N N . ASN A 1 514 ? 36.666 1.879 -20.297 1.00 68.69 514 ASN A N 1
ATOM 4332 C CA . ASN A 1 514 ? 35.400 1.398 -19.726 1.00 68.69 514 ASN A CA 1
ATOM 4333 C C . ASN A 1 514 ? 34.187 1.411 -20.682 1.00 68.69 514 ASN A C 1
ATOM 4335 O O . ASN A 1 514 ? 33.242 2.172 -20.479 1.00 68.69 514 ASN A O 1
ATOM 4339 N N . ILE A 1 515 ? 34.156 0.527 -21.691 1.00 74.50 515 ILE A N 1
ATOM 4340 C CA . ILE A 1 515 ? 32.891 0.237 -22.392 1.00 74.50 515 ILE A CA 1
ATOM 4341 C C . ILE A 1 515 ? 32.079 -0.771 -21.600 1.00 74.50 515 ILE A C 1
ATOM 4343 O O . ILE A 1 515 ? 32.584 -1.820 -21.207 1.00 74.50 515 ILE A O 1
ATOM 4347 N N . CYS A 1 516 ? 30.790 -0.476 -21.480 1.00 77.50 516 CYS A N 1
ATOM 4348 C CA . CYS A 1 516 ? 29.814 -1.390 -20.940 1.00 77.50 516 CYS A CA 1
ATOM 4349 C C . CYS A 1 516 ? 28.642 -1.596 -21.902 1.00 77.50 516 CYS A C 1
ATOM 4351 O O . CYS A 1 516 ? 28.068 -0.630 -22.410 1.00 77.50 516 CYS A O 1
ATOM 4353 N N . ILE A 1 517 ? 28.267 -2.855 -22.138 1.00 83.94 517 ILE A N 1
ATOM 4354 C CA . ILE A 1 517 ? 27.135 -3.206 -23.001 1.00 83.94 517 ILE A CA 1
ATOM 4355 C C . ILE A 1 517 ? 26.030 -3.878 -22.208 1.00 83.94 517 ILE A C 1
ATOM 4357 O O . ILE A 1 517 ? 26.245 -4.871 -21.519 1.00 83.94 517 ILE A O 1
ATOM 4361 N N . VAL A 1 518 ? 24.806 -3.396 -22.392 1.00 85.50 518 VAL A N 1
ATOM 4362 C CA . VAL A 1 518 ? 23.620 -4.033 -21.826 1.00 85.50 518 VAL A CA 1
ATOM 4363 C C . VAL A 1 518 ? 22.931 -4.883 -22.889 1.00 85.50 518 VAL A C 1
ATOM 4365 O O . VAL A 1 518 ? 22.374 -4.363 -23.854 1.00 85.50 518 VAL A O 1
ATOM 4368 N N . ASN A 1 519 ? 22.941 -6.200 -22.697 1.00 87.94 519 ASN A N 1
ATOM 4369 C CA . ASN A 1 519 ? 22.269 -7.153 -23.571 1.00 87.94 519 ASN A CA 1
ATOM 4370 C C . ASN A 1 519 ? 20.805 -7.316 -23.160 1.00 87.94 519 ASN A C 1
ATOM 4372 O O . ASN A 1 519 ? 20.497 -7.913 -22.128 1.00 87.94 519 ASN A O 1
ATOM 4376 N N . LEU A 1 520 ? 19.895 -6.822 -23.999 1.00 88.06 520 LEU A N 1
ATOM 4377 C CA . LEU A 1 520 ? 18.458 -6.822 -23.731 1.00 88.06 520 LEU A CA 1
ATOM 4378 C C . LEU A 1 520 ? 17.724 -7.846 -24.601 1.00 88.06 520 LEU A C 1
ATOM 4380 O O . LEU A 1 520 ? 17.896 -7.889 -25.819 1.00 88.06 520 LEU A O 1
ATOM 4384 N N . SER A 1 521 ? 16.837 -8.642 -24.002 1.00 87.88 521 SER A N 1
ATOM 4385 C CA . SER A 1 521 ? 15.972 -9.559 -24.753 1.00 87.88 521 SER A CA 1
ATOM 4386 C C . SER A 1 521 ? 14.920 -8.784 -25.563 1.00 87.88 521 SER A C 1
ATOM 4388 O O . SER A 1 521 ? 14.141 -8.016 -24.995 1.00 87.88 521 SER A O 1
ATOM 4390 N N . TYR A 1 522 ? 14.842 -9.028 -26.877 1.00 80.44 522 TYR A N 1
ATOM 4391 C CA . TYR A 1 522 ? 14.031 -8.238 -27.820 1.00 80.44 522 TYR A CA 1
ATOM 4392 C C . TYR A 1 522 ? 12.561 -8.047 -27.385 1.00 80.44 522 TYR A C 1
ATOM 4394 O O . TYR A 1 522 ? 12.136 -6.921 -27.176 1.00 80.44 522 TYR A O 1
ATOM 4402 N N . GLU A 1 523 ? 11.807 -9.119 -27.119 1.00 78.50 523 GLU A N 1
ATOM 4403 C CA . GLU A 1 523 ? 10.361 -9.044 -26.797 1.00 78.50 523 GLU A CA 1
ATOM 4404 C C . GLU A 1 523 ? 10.023 -8.667 -25.335 1.00 78.50 523 GLU A C 1
ATOM 4406 O O . GLU A 1 523 ? 8.848 -8.610 -24.925 1.00 78.50 523 GLU A O 1
ATOM 4411 N N . ILE A 1 524 ? 11.048 -8.487 -24.501 1.00 82.94 524 ILE A N 1
ATOM 4412 C CA . ILE A 1 524 ? 10.891 -8.281 -23.056 1.00 82.94 524 ILE A CA 1
ATOM 4413 C C . ILE A 1 524 ? 10.841 -6.798 -22.713 1.00 82.94 524 ILE A C 1
ATOM 4415 O O . ILE A 1 524 ? 10.010 -6.398 -21.894 1.00 82.94 524 ILE A O 1
ATOM 4419 N N . TRP A 1 525 ? 11.705 -6.006 -23.342 1.00 79.75 525 TRP A N 1
ATOM 4420 C CA . TRP A 1 525 ? 11.886 -4.596 -23.038 1.00 79.75 525 TRP A CA 1
ATOM 4421 C C . TRP A 1 525 ? 11.044 -3.732 -23.970 1.00 79.75 525 TRP A C 1
ATOM 4423 O O . TRP A 1 525 ? 11.147 -3.839 -25.187 1.00 79.75 525 TRP A O 1
ATOM 4433 N N . ASN A 1 526 ? 10.265 -2.816 -23.397 1.00 67.94 526 ASN A N 1
ATOM 4434 C CA . ASN A 1 526 ? 9.415 -1.897 -24.163 1.00 67.94 526 ASN A CA 1
ATOM 4435 C C . ASN A 1 526 ? 10.215 -0.850 -24.969 1.00 67.94 526 ASN A C 1
ATOM 4437 O O . ASN A 1 526 ? 9.615 -0.039 -25.654 1.00 67.94 526 ASN A O 1
ATOM 4441 N N . ILE A 1 527 ? 11.547 -0.839 -24.868 1.00 68.25 527 ILE A N 1
ATOM 4442 C CA . ILE A 1 527 ? 12.439 0.067 -25.612 1.00 68.25 527 ILE A CA 1
ATOM 4443 C C . ILE A 1 527 ? 12.999 -0.559 -26.899 1.00 68.25 527 ILE A C 1
ATOM 4445 O O . ILE A 1 527 ? 13.580 0.145 -27.721 1.00 68.25 527 ILE A O 1
ATOM 4449 N N . ASN A 1 528 ? 12.815 -1.869 -27.089 1.00 59.44 528 ASN A N 1
ATOM 4450 C CA . ASN A 1 528 ? 13.335 -2.613 -28.233 1.00 59.44 528 ASN A CA 1
ATOM 4451 C C . ASN A 1 528 ? 12.338 -2.556 -29.400 1.00 59.44 528 ASN A C 1
ATOM 4453 O O . ASN A 1 528 ? 11.582 -3.498 -29.636 1.00 59.44 528 ASN A O 1
ATOM 4457 N N . TYR A 1 529 ? 12.307 -1.431 -30.109 1.00 63.72 529 TYR A N 1
ATOM 4458 C CA . TYR A 1 529 ? 11.473 -1.261 -31.301 1.00 63.72 529 TYR A CA 1
ATOM 4459 C C . TYR A 1 529 ? 12.187 -1.775 -32.559 1.00 63.72 529 TYR A C 1
ATOM 4461 O O . TYR A 1 529 ? 13.409 -1.791 -32.612 1.00 63.72 529 TYR A O 1
ATOM 4469 N N . SER A 1 530 ? 11.447 -2.193 -33.593 1.00 55.56 530 SER A N 1
ATOM 4470 C CA . SER A 1 530 ? 12.017 -2.584 -34.901 1.00 55.56 530 SER A CA 1
ATOM 4471 C C . SER A 1 530 ? 12.681 -1.433 -35.652 1.00 55.56 530 SER A C 1
ATOM 4473 O O . SER A 1 530 ? 13.442 -1.661 -36.593 1.00 55.56 530 SER A O 1
ATOM 4475 N N . ASP A 1 531 ? 12.384 -0.208 -35.241 1.00 56.25 531 ASP A N 1
ATOM 4476 C CA . ASP A 1 531 ? 12.770 0.986 -35.962 1.00 56.25 531 ASP A CA 1
ATOM 4477 C C . ASP A 1 531 ? 14.133 1.482 -35.468 1.00 56.25 531 ASP A C 1
ATOM 4479 O O . ASP A 1 531 ? 14.452 1.428 -34.279 1.00 56.25 531 ASP A O 1
ATOM 4483 N N . TYR A 1 532 ? 14.936 2.003 -36.397 1.00 68.94 532 TYR A N 1
ATOM 4484 C CA . TYR A 1 532 ? 16.187 2.711 -36.096 1.00 68.94 532 TYR A CA 1
ATOM 4485 C C . TYR A 1 532 ? 17.317 1.841 -35.521 1.00 68.94 532 TYR A C 1
ATOM 4487 O O . TYR A 1 532 ? 18.132 2.290 -34.712 1.00 68.94 532 TYR A O 1
ATOM 4495 N N . ILE A 1 533 ? 17.378 0.586 -35.968 1.00 73.75 533 ILE A N 1
ATOM 4496 C CA . ILE A 1 533 ? 18.395 -0.389 -35.568 1.00 73.75 533 ILE A CA 1
ATOM 4497 C C . ILE A 1 533 ? 19.596 -0.346 -36.518 1.00 73.75 533 ILE A C 1
ATOM 4499 O O . ILE A 1 533 ? 19.443 -0.291 -37.743 1.00 73.75 533 ILE A O 1
ATOM 4503 N N . ILE A 1 534 ? 20.793 -0.489 -35.949 1.00 74.31 534 ILE A N 1
ATOM 4504 C CA . ILE A 1 534 ? 21.994 -0.890 -36.684 1.00 74.31 534 ILE A CA 1
ATOM 4505 C C . ILE A 1 534 ? 22.201 -2.395 -36.488 1.00 74.31 534 ILE A C 1
ATOM 4507 O O . ILE A 1 534 ? 22.558 -2.865 -35.409 1.00 74.31 534 ILE A O 1
ATOM 4511 N N . GLY A 1 535 ? 21.913 -3.162 -37.539 1.00 71.75 535 GLY A N 1
ATOM 4512 C CA . GLY A 1 535 ? 22.096 -4.614 -37.562 1.00 71.75 535 GLY A CA 1
ATOM 4513 C C . GLY A 1 535 ? 23.381 -5.035 -38.278 1.00 71.75 535 GLY A C 1
ATOM 4514 O O . GLY A 1 535 ? 24.077 -4.222 -38.887 1.00 71.75 535 GLY A O 1
ATOM 4515 N N . ASN A 1 536 ? 23.652 -6.342 -38.293 1.00 67.81 536 ASN A N 1
ATOM 4516 C CA . ASN A 1 536 ? 24.852 -6.923 -38.916 1.00 67.81 536 ASN A CA 1
ATOM 4517 C C . ASN A 1 536 ? 25.069 -6.532 -40.388 1.00 67.81 536 ASN A C 1
ATOM 4519 O O . ASN A 1 536 ? 26.211 -6.494 -40.837 1.00 67.81 536 ASN A O 1
ATOM 4523 N N . LYS A 1 537 ? 24.001 -6.245 -41.146 1.00 66.56 537 LYS A N 1
ATOM 4524 C CA . LYS A 1 537 ? 24.116 -5.789 -42.542 1.00 66.56 537 LYS A CA 1
ATOM 4525 C C . LYS A 1 537 ? 24.848 -4.449 -42.634 1.00 66.56 537 LYS A C 1
ATOM 4527 O O . LYS A 1 537 ? 25.856 -4.383 -43.316 1.00 66.56 537 LYS A O 1
ATOM 4532 N N . ILE A 1 538 ? 24.397 -3.456 -41.869 1.00 67.88 538 ILE A N 1
ATOM 4533 C CA . ILE A 1 538 ? 24.991 -2.113 -41.839 1.00 67.88 538 ILE A CA 1
ATOM 4534 C C . ILE A 1 538 ? 26.409 -2.175 -41.268 1.00 67.88 538 ILE A C 1
ATOM 4536 O O . ILE A 1 538 ? 27.323 -1.562 -41.800 1.00 67.88 538 ILE A O 1
ATOM 4540 N N . LEU A 1 539 ? 26.630 -2.976 -40.222 1.00 71.69 539 LEU A N 1
ATOM 4541 C CA . LEU A 1 539 ? 27.958 -3.123 -39.616 1.00 71.69 539 LEU A CA 1
ATOM 4542 C C . LEU A 1 539 ? 28.991 -3.743 -40.568 1.00 71.69 539 LEU A C 1
ATOM 4544 O O . LEU A 1 539 ? 30.165 -3.385 -40.508 1.00 71.69 539 LEU A O 1
ATOM 4548 N N . ASN A 1 540 ? 28.576 -4.636 -41.473 1.00 68.75 540 ASN A N 1
ATOM 4549 C CA . ASN A 1 540 ? 29.484 -5.216 -42.465 1.00 68.75 540 ASN A CA 1
ATOM 4550 C C . ASN A 1 540 ? 30.063 -4.165 -43.421 1.00 68.75 540 ASN A C 1
ATOM 4552 O O . ASN A 1 540 ? 31.218 -4.314 -43.827 1.00 68.75 540 ASN A O 1
ATOM 4556 N N . ASP A 1 541 ? 29.313 -3.104 -43.717 1.00 70.31 541 ASP A N 1
ATOM 4557 C CA . ASP A 1 541 ? 29.773 -1.997 -44.562 1.00 70.31 541 ASP A CA 1
ATOM 4558 C C . ASP A 1 541 ? 30.820 -1.126 -43.846 1.00 70.31 541 ASP A C 1
ATOM 4560 O O . ASP A 1 541 ? 31.592 -0.412 -44.485 1.00 70.31 541 ASP A O 1
ATOM 4564 N N . TYR A 1 542 ? 30.924 -1.255 -42.517 1.00 69.75 542 TYR A N 1
ATOM 4565 C CA . TYR A 1 542 ? 31.864 -0.515 -41.680 1.00 69.75 542 TYR A CA 1
ATOM 4566 C C . TYR A 1 542 ? 33.141 -1.277 -41.284 1.00 69.75 542 TYR A C 1
ATOM 4568 O O . TYR A 1 542 ? 33.963 -0.734 -40.539 1.00 69.75 542 TYR A O 1
ATOM 4576 N N . LYS A 1 543 ? 33.360 -2.500 -41.794 1.00 67.69 543 LYS A N 1
ATOM 4577 C CA . LYS A 1 543 ? 34.506 -3.358 -41.412 1.00 67.69 543 LYS A CA 1
ATOM 4578 C C . LYS A 1 543 ? 35.871 -2.669 -41.486 1.00 67.69 543 LYS A C 1
ATOM 4580 O O . LYS A 1 543 ? 36.739 -2.953 -40.668 1.00 67.69 543 LYS A O 1
ATOM 4585 N N . ASN A 1 544 ? 36.039 -1.743 -42.427 1.00 66.75 544 ASN A N 1
ATOM 4586 C CA . ASN A 1 544 ? 37.306 -1.054 -42.677 1.00 66.75 544 ASN A CA 1
ATOM 4587 C C . ASN A 1 544 ? 37.335 0.391 -42.151 1.00 66.75 544 ASN A C 1
ATOM 4589 O O . ASN A 1 544 ? 38.151 1.188 -42.610 1.00 66.75 544 ASN A O 1
ATOM 4593 N N . THR A 1 545 ? 36.434 0.773 -41.243 1.00 70.88 545 THR A N 1
ATOM 4594 C CA . THR A 1 545 ? 36.380 2.162 -40.761 1.00 70.88 545 THR A CA 1
ATOM 4595 C C . THR A 1 545 ? 37.335 2.445 -39.619 1.00 70.88 545 THR A C 1
ATOM 4597 O O . THR A 1 545 ? 37.632 1.577 -38.808 1.00 70.88 545 THR A O 1
ATOM 4600 N N . SER A 1 546 ? 37.801 3.690 -39.541 1.00 68.06 546 SER A N 1
ATOM 4601 C CA . SER A 1 546 ? 38.600 4.193 -38.421 1.00 68.06 546 SER A CA 1
ATOM 4602 C C . SER A 1 546 ? 37.751 4.602 -37.211 1.00 68.06 546 SER A C 1
ATOM 4604 O O . SER A 1 546 ? 38.293 5.151 -36.259 1.00 68.06 546 SER A O 1
ATOM 4606 N N . ASN A 1 547 ? 36.433 4.392 -37.269 1.00 74.69 547 ASN A N 1
ATOM 4607 C CA . ASN A 1 547 ? 35.506 4.743 -36.205 1.00 74.69 547 ASN A CA 1
ATOM 4608 C C . ASN A 1 547 ? 35.656 3.753 -35.042 1.00 74.69 547 ASN A C 1
ATOM 4610 O O . ASN A 1 547 ? 35.489 2.543 -35.213 1.00 74.69 547 ASN A O 1
ATOM 4614 N N . ILE A 1 548 ? 35.989 4.280 -33.872 1.00 76.44 548 ILE A N 1
ATOM 4615 C CA . ILE A 1 548 ? 36.404 3.500 -32.711 1.00 76.44 548 ILE A CA 1
ATOM 4616 C C . ILE A 1 548 ? 35.212 2.717 -32.150 1.00 76.44 548 ILE A C 1
ATOM 4618 O O . ILE A 1 548 ? 35.333 1.523 -31.857 1.00 76.44 548 ILE A O 1
ATOM 4622 N N . LEU A 1 549 ? 34.041 3.355 -32.066 1.00 79.44 549 LEU A N 1
ATOM 4623 C CA . LEU A 1 549 ? 32.829 2.731 -31.541 1.00 79.44 549 LEU A CA 1
ATOM 4624 C C . LEU A 1 549 ? 32.346 1.578 -32.434 1.00 79.44 549 LEU A C 1
ATOM 4626 O O . LEU A 1 549 ? 32.007 0.507 -31.929 1.00 79.44 549 LEU A O 1
ATOM 4630 N N . ILE A 1 550 ? 32.352 1.748 -33.761 1.00 78.75 550 ILE A N 1
ATOM 4631 C CA . ILE A 1 550 ? 31.927 0.683 -34.681 1.00 78.75 550 ILE A CA 1
ATOM 4632 C C . ILE A 1 550 ? 32.891 -0.503 -34.655 1.00 78.75 550 ILE A C 1
ATOM 4634 O O . ILE A 1 550 ? 32.445 -1.652 -34.657 1.00 78.75 550 ILE A O 1
ATOM 4638 N N . GLN A 1 551 ? 34.201 -0.253 -34.613 1.00 76.62 551 GLN A N 1
ATOM 4639 C CA . GLN A 1 551 ? 35.185 -1.334 -34.523 1.00 76.62 551 GLN A CA 1
ATOM 4640 C C . GLN A 1 551 ? 34.981 -2.167 -33.255 1.00 76.62 551 GLN A C 1
ATOM 4642 O O . GLN A 1 551 ? 35.016 -3.401 -33.300 1.00 76.62 551 GLN A O 1
ATOM 4647 N N . TYR A 1 552 ? 34.670 -1.509 -32.139 1.00 79.19 552 TYR A N 1
ATOM 4648 C CA . TYR A 1 552 ? 34.307 -2.208 -30.916 1.00 79.19 552 TYR A CA 1
ATOM 4649 C C . TYR A 1 552 ? 33.008 -3.017 -31.066 1.00 79.19 552 TYR A C 1
ATOM 4651 O O . TYR A 1 552 ? 32.989 -4.203 -30.739 1.00 79.19 552 TYR A O 1
ATOM 4659 N N . ILE A 1 553 ? 31.945 -2.423 -31.621 1.00 82.12 553 ILE A N 1
ATOM 4660 C CA . ILE A 1 553 ? 30.667 -3.108 -31.887 1.00 82.12 553 ILE A CA 1
ATOM 4661 C C . ILE A 1 553 ? 30.872 -4.366 -32.748 1.00 82.12 553 ILE A C 1
ATOM 4663 O O . ILE A 1 553 ? 30.314 -5.425 -32.456 1.00 82.12 553 ILE A O 1
ATOM 4667 N N . LEU A 1 554 ? 31.700 -4.281 -33.793 1.00 79.56 554 LEU A N 1
ATOM 4668 C CA . LEU A 1 554 ? 32.040 -5.411 -34.660 1.00 79.56 554 LEU A CA 1
ATOM 4669 C C . LEU A 1 554 ? 32.746 -6.530 -33.892 1.00 79.56 554 LEU A C 1
ATOM 4671 O O . LEU A 1 554 ? 32.390 -7.703 -34.032 1.00 79.56 554 LEU A O 1
ATOM 4675 N N . LYS A 1 555 ? 33.729 -6.172 -33.061 1.00 77.56 555 LYS A N 1
ATOM 4676 C CA . LYS A 1 555 ? 34.454 -7.129 -32.223 1.00 77.56 555 LYS A CA 1
ATOM 4677 C C . LYS A 1 555 ? 33.523 -7.804 -31.220 1.00 77.56 555 LYS A C 1
ATOM 4679 O O . LYS A 1 555 ? 33.531 -9.030 -31.118 1.00 77.56 555 LYS A O 1
ATOM 4684 N N . TYR A 1 556 ? 32.678 -7.025 -30.550 1.00 81.19 556 TYR A N 1
ATOM 4685 C CA . TYR A 1 556 ? 31.687 -7.542 -29.615 1.00 81.19 556 TYR A CA 1
ATOM 4686 C C . TYR A 1 556 ? 30.707 -8.500 -30.294 1.00 81.19 556 TYR A C 1
ATOM 4688 O O . TYR A 1 556 ? 30.488 -9.605 -29.805 1.00 81.19 556 TYR A O 1
ATOM 4696 N N . ASN A 1 557 ? 30.175 -8.132 -31.463 1.00 82.12 557 ASN A N 1
ATOM 4697 C CA . ASN A 1 557 ? 29.283 -8.998 -32.233 1.00 82.12 557 ASN A CA 1
ATOM 4698 C C . ASN A 1 557 ? 29.928 -10.342 -32.578 1.00 82.12 557 ASN A C 1
ATOM 4700 O O . ASN A 1 557 ? 29.258 -11.373 -32.510 1.00 82.12 557 ASN A O 1
ATOM 4704 N N . ASN A 1 558 ? 31.213 -10.352 -32.937 1.00 78.12 558 ASN A N 1
ATOM 4705 C CA . ASN A 1 558 ? 31.937 -11.585 -33.240 1.00 78.12 558 ASN A CA 1
ATOM 4706 C C . ASN A 1 558 ? 32.100 -12.468 -31.996 1.00 78.12 558 ASN A C 1
ATOM 4708 O O . ASN A 1 558 ? 31.848 -13.669 -32.067 1.00 78.12 558 ASN A O 1
ATOM 4712 N N . ILE A 1 559 ? 32.458 -11.879 -30.850 1.00 78.56 559 ILE A N 1
ATOM 4713 C CA . ILE A 1 559 ? 32.577 -12.622 -29.589 1.00 78.56 559 ILE A CA 1
ATOM 4714 C C . ILE A 1 559 ? 31.209 -13.185 -29.192 1.00 78.56 559 ILE A C 1
ATOM 4716 O O . ILE A 1 559 ? 31.064 -14.396 -29.031 1.00 78.56 559 ILE A O 1
ATOM 4720 N N . TYR A 1 560 ? 30.184 -12.337 -29.144 1.00 80.44 560 TYR A N 1
ATOM 4721 C CA . TYR A 1 560 ? 28.836 -12.734 -28.757 1.00 80.44 560 TYR A CA 1
ATOM 4722 C C . TYR A 1 560 ? 28.259 -13.811 -29.686 1.00 80.44 560 TYR A C 1
ATOM 4724 O O . TYR A 1 560 ? 27.717 -14.811 -29.227 1.00 80.44 560 TYR A O 1
ATOM 4732 N N . SER A 1 561 ? 28.391 -13.662 -31.007 1.00 80.31 561 SER A N 1
ATOM 4733 C CA . SER A 1 561 ? 27.902 -14.674 -31.957 1.00 80.31 561 SER A CA 1
ATOM 4734 C C . SER A 1 561 ? 28.613 -16.021 -31.798 1.00 80.31 561 SER A C 1
ATOM 4736 O O . SER A 1 561 ? 27.946 -17.059 -31.848 1.00 80.31 561 SER A O 1
ATOM 4738 N N . SER A 1 562 ? 29.924 -16.011 -31.524 1.00 78.94 562 SER A N 1
ATOM 4739 C CA . SER A 1 562 ? 30.704 -17.229 -31.285 1.00 78.94 562 SER A CA 1
ATOM 4740 C C . SER A 1 562 ? 30.277 -17.981 -30.019 1.00 78.94 562 SER A C 1
ATOM 4742 O O . SER A 1 562 ? 30.190 -19.206 -30.048 1.00 78.94 562 SER A O 1
ATOM 4744 N N . GLU A 1 563 ? 29.918 -17.272 -28.944 1.00 81.12 563 GLU A N 1
ATOM 4745 C CA . GLU A 1 563 ? 29.450 -17.883 -27.689 1.00 81.12 563 GLU A CA 1
ATOM 4746 C C . GLU A 1 563 ? 28.091 -18.588 -27.825 1.00 81.12 563 GLU A C 1
ATOM 4748 O O . GLU A 1 563 ? 27.758 -19.461 -27.025 1.00 81.12 563 GLU A O 1
ATOM 4753 N N . TYR A 1 564 ? 27.303 -18.236 -28.846 1.00 82.81 564 TYR A N 1
ATOM 4754 C CA . TYR A 1 564 ? 25.948 -18.753 -29.057 1.00 82.81 564 TYR A CA 1
ATOM 4755 C C . TYR A 1 564 ? 25.773 -19.512 -30.383 1.00 82.81 564 TYR A C 1
ATOM 4757 O O . TYR A 1 564 ? 24.676 -19.510 -30.952 1.00 82.81 564 TYR A O 1
ATOM 4765 N N . ASP A 1 565 ? 26.823 -20.166 -30.891 1.00 80.56 565 ASP A N 1
ATOM 4766 C CA . ASP A 1 565 ? 26.815 -20.960 -32.135 1.00 80.56 565 ASP A CA 1
ATOM 4767 C C . ASP A 1 565 ? 26.240 -20.218 -33.361 1.00 80.56 565 ASP A C 1
ATOM 4769 O O . ASP A 1 565 ? 25.600 -20.828 -34.222 1.00 80.56 565 ASP A O 1
ATOM 4773 N N . ASN A 1 566 ? 26.380 -18.892 -33.430 1.00 75.44 566 ASN A N 1
ATOM 4774 C CA . ASN A 1 566 ? 25.763 -18.039 -34.456 1.00 7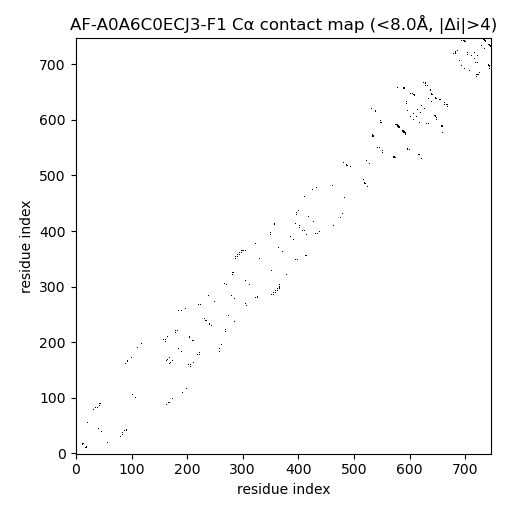5.44 566 ASN A CA 1
ATOM 4775 C C . ASN A 1 566 ? 24.223 -18.126 -34.538 1.00 75.44 566 ASN A C 1
ATOM 4777 O O . ASN A 1 566 ? 23.628 -17.734 -35.542 1.00 75.44 566 ASN A O 1
ATOM 4781 N N . LYS A 1 567 ? 23.547 -18.618 -33.490 1.00 80.62 567 LYS A N 1
ATOM 4782 C CA . LYS A 1 567 ? 22.073 -18.700 -33.425 1.00 80.62 567 LYS A CA 1
ATOM 4783 C C . LYS A 1 567 ? 21.422 -17.393 -32.974 1.00 80.62 567 LYS A C 1
ATOM 4785 O O . LYS A 1 567 ? 20.201 -17.266 -33.037 1.00 80.62 567 LYS A O 1
ATOM 4790 N N . ARG A 1 568 ? 22.214 -16.446 -32.467 1.00 80.88 568 ARG A N 1
ATOM 4791 C CA . ARG A 1 568 ? 21.751 -15.150 -31.960 1.00 80.88 568 ARG A CA 1
ATOM 4792 C C . ARG A 1 568 ? 22.368 -14.014 -32.763 1.00 80.88 568 ARG A C 1
ATOM 4794 O O . ARG A 1 568 ? 23.530 -14.084 -33.153 1.00 80.88 568 ARG A O 1
ATOM 4801 N N . PHE A 1 569 ? 21.585 -12.960 -32.955 1.00 77.19 569 PHE A N 1
ATOM 4802 C CA . PHE A 1 569 ? 22.003 -11.733 -33.624 1.00 77.19 569 PHE A CA 1
ATOM 4803 C C . PHE A 1 569 ? 21.789 -10.549 -32.685 1.00 77.19 569 PHE A C 1
ATOM 4805 O O . PHE A 1 569 ? 20.842 -10.551 -31.896 1.00 77.19 569 PHE A O 1
ATOM 4812 N N . LEU A 1 570 ? 22.667 -9.552 -32.780 1.00 84.12 570 LEU A N 1
ATOM 4813 C CA . LEU A 1 570 ? 22.589 -8.326 -31.997 1.00 84.12 570 LEU A CA 1
ATOM 4814 C C . LEU A 1 570 ? 22.057 -7.179 -32.854 1.00 84.12 570 LEU A C 1
ATOM 4816 O O . LEU A 1 570 ? 22.461 -6.997 -34.005 1.00 84.12 570 LEU A O 1
ATOM 4820 N N . ASN A 1 571 ? 21.157 -6.412 -32.251 1.00 84.88 571 ASN A N 1
ATOM 4821 C CA . ASN A 1 571 ? 20.582 -5.194 -32.797 1.00 84.88 571 ASN A CA 1
ATOM 4822 C C . ASN A 1 571 ? 21.059 -4.028 -31.933 1.00 84.88 571 ASN A C 1
ATOM 4824 O O . ASN A 1 571 ? 20.837 -4.039 -30.722 1.00 84.88 571 ASN A O 1
ATOM 4828 N N . TRP A 1 572 ? 21.706 -3.040 -32.548 1.00 84.19 572 TRP A N 1
ATOM 4829 C CA . TRP A 1 572 ? 22.288 -1.907 -31.835 1.00 84.19 572 TRP A CA 1
ATOM 4830 C C . TRP A 1 572 ? 21.392 -0.677 -31.911 1.00 84.19 572 TRP A C 1
ATOM 4832 O O . TRP A 1 572 ? 20.957 -0.281 -32.996 1.00 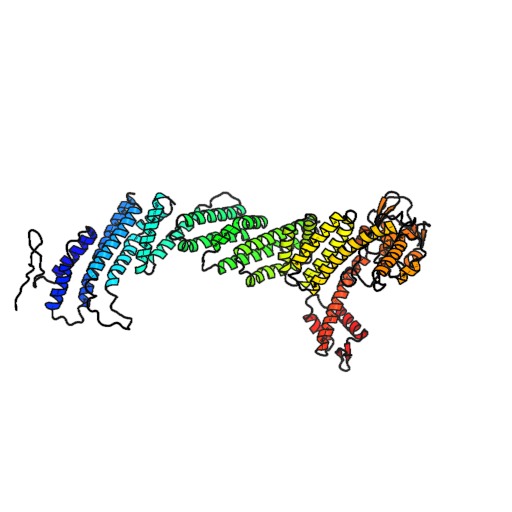84.19 572 TRP A O 1
ATOM 4842 N N . TYR A 1 573 ? 21.169 -0.051 -30.756 1.00 82.94 573 TYR A N 1
ATOM 4843 C CA . TYR A 1 573 ? 20.328 1.133 -30.597 1.00 82.94 573 TYR A CA 1
ATOM 4844 C C . TYR A 1 573 ? 21.181 2.340 -30.198 1.00 82.94 573 TYR A C 1
ATOM 4846 O O . TYR A 1 573 ? 21.260 2.696 -29.028 1.00 82.94 573 TYR A O 1
ATOM 4854 N N . LEU A 1 574 ? 21.824 2.991 -31.171 1.00 84.25 574 LEU A N 1
ATOM 4855 C CA . LEU A 1 574 ? 22.748 4.106 -30.896 1.00 84.25 574 LEU A CA 1
ATOM 4856 C C . LEU A 1 574 ? 22.070 5.380 -30.360 1.00 84.25 574 LEU A C 1
ATOM 4858 O O . LEU A 1 574 ? 22.745 6.312 -29.928 1.00 84.25 574 LEU A O 1
ATOM 4862 N N . HIS A 1 575 ? 20.742 5.438 -30.393 1.00 80.62 575 HIS A N 1
ATOM 4863 C CA . HIS A 1 575 ? 19.955 6.499 -29.769 1.00 80.62 575 HIS A CA 1
ATOM 4864 C C . HIS A 1 575 ? 19.697 6.266 -28.268 1.00 80.62 575 HIS A C 1
ATOM 4866 O O . HIS A 1 575 ? 19.042 7.091 -27.635 1.00 80.62 575 HIS A O 1
ATOM 4872 N N . TYR A 1 576 ? 20.211 5.169 -27.700 1.00 79.75 576 TYR A N 1
ATOM 4873 C CA . TYR A 1 576 ? 20.213 4.877 -26.268 1.00 79.75 576 TYR A CA 1
ATOM 4874 C C . TYR A 1 576 ? 21.643 4.691 -25.751 1.00 79.75 576 TYR A C 1
ATOM 4876 O O . TYR A 1 576 ? 22.531 4.276 -26.491 1.00 79.75 576 TYR A O 1
ATOM 4884 N N . GLY A 1 577 ? 21.844 4.971 -24.463 1.00 78.25 577 GLY A N 1
ATOM 4885 C CA . GLY A 1 577 ? 23.151 4.931 -23.806 1.00 78.25 577 GLY A CA 1
ATOM 4886 C C . GLY A 1 577 ? 23.809 6.306 -23.719 1.00 78.25 577 GLY A C 1
ATOM 4887 O O . GLY A 1 577 ? 23.215 7.321 -24.083 1.00 78.25 577 GLY A O 1
ATOM 4888 N N . GLU A 1 578 ? 25.038 6.325 -23.222 1.00 86.06 578 GLU A N 1
ATOM 4889 C CA . GLU A 1 578 ? 25.833 7.536 -23.048 1.00 86.06 578 GLU A CA 1
ATOM 4890 C C . GLU A 1 578 ? 27.297 7.270 -23.394 1.00 86.06 578 GLU A C 1
ATOM 4892 O O . GLU A 1 578 ? 27.807 6.167 -23.207 1.00 86.06 578 GLU A O 1
ATOM 4897 N N . VAL A 1 579 ? 27.954 8.290 -23.935 1.00 86.94 579 VAL A N 1
ATOM 4898 C CA . VAL A 1 579 ? 29.388 8.322 -24.203 1.00 86.94 579 VAL A CA 1
ATOM 4899 C C . VAL A 1 579 ? 29.939 9.556 -23.500 1.00 86.94 579 VAL A C 1
ATOM 4901 O O . VAL A 1 579 ? 29.493 10.670 -23.787 1.00 86.94 579 VAL A O 1
ATOM 4904 N N . ASP A 1 580 ? 30.879 9.345 -22.582 1.00 87.00 580 ASP A N 1
ATOM 4905 C CA . ASP A 1 580 ? 31.638 10.407 -21.921 1.00 87.00 580 ASP A CA 1
ATOM 4906 C C . ASP A 1 580 ? 32.972 10.589 -22.648 1.00 87.00 580 ASP A C 1
ATOM 4908 O O . ASP A 1 580 ? 33.752 9.643 -22.791 1.00 87.00 580 ASP A O 1
ATOM 4912 N N . ILE A 1 581 ? 33.212 11.796 -23.152 1.00 87.44 581 ILE A N 1
ATOM 4913 C CA . ILE A 1 581 ? 34.454 12.149 -23.833 1.00 87.44 581 ILE A CA 1
ATOM 4914 C C . ILE A 1 581 ? 35.029 13.441 -23.275 1.00 87.44 581 ILE A C 1
ATOM 4916 O O . ILE A 1 581 ? 34.305 14.374 -22.930 1.00 87.44 581 ILE A O 1
ATOM 4920 N N . THR A 1 582 ? 36.352 13.557 -23.312 1.00 87.62 582 THR A N 1
ATOM 4921 C CA . THR A 1 582 ? 37.027 14.835 -23.094 1.00 87.62 582 THR A CA 1
ATOM 4922 C C . THR A 1 582 ? 37.360 15.475 -24.440 1.00 87.62 582 THR A C 1
ATOM 4924 O O . THR A 1 582 ? 38.176 14.958 -25.202 1.00 87.62 582 THR A O 1
ATOM 4927 N N . TYR A 1 583 ? 36.765 16.633 -24.727 1.00 87.62 583 TYR A N 1
ATOM 4928 C CA . TYR A 1 583 ? 37.064 17.444 -25.910 1.00 87.62 583 TYR A CA 1
ATOM 4929 C C . TYR A 1 583 ? 37.456 18.860 -25.482 1.00 87.62 583 TYR A C 1
ATOM 4931 O O . TYR A 1 583 ? 36.730 19.508 -24.733 1.00 87.62 583 TYR A O 1
ATOM 4939 N N . LEU A 1 584 ? 38.627 19.342 -25.921 1.00 87.44 584 LEU A N 1
ATOM 4940 C CA . LEU A 1 584 ? 39.178 20.655 -25.534 1.00 87.44 584 LEU A CA 1
ATOM 4941 C C . LEU A 1 584 ? 39.135 20.910 -24.009 1.00 87.44 584 LEU A C 1
ATOM 4943 O O . LEU A 1 584 ? 38.722 21.978 -23.552 1.00 87.44 584 LEU A O 1
ATOM 4947 N N . ASN A 1 585 ? 39.561 19.912 -23.223 1.00 86.38 585 ASN A N 1
ATOM 4948 C CA . ASN A 1 585 ? 39.565 19.907 -21.751 1.00 86.38 585 ASN A CA 1
ATOM 4949 C C . ASN A 1 585 ? 38.180 20.068 -21.089 1.00 86.38 585 ASN A C 1
ATOM 4951 O O . ASN A 1 585 ? 38.097 20.440 -19.919 1.00 86.38 585 ASN A O 1
ATOM 4955 N N . GLN A 1 586 ? 37.096 19.795 -21.816 1.00 89.56 586 GLN A N 1
ATOM 4956 C CA . GLN A 1 586 ? 35.733 19.761 -21.291 1.00 89.56 586 GLN A CA 1
ATOM 4957 C C . GLN A 1 586 ? 35.179 18.343 -21.412 1.00 89.56 586 GLN A C 1
ATOM 4959 O O . GLN A 1 586 ? 35.337 17.710 -22.455 1.00 89.56 586 GLN A O 1
ATOM 4964 N N . ASN A 1 587 ? 34.526 17.861 -20.356 1.00 90.31 587 ASN A N 1
ATOM 4965 C CA . ASN A 1 587 ? 33.844 16.571 -20.379 1.00 90.31 587 ASN A CA 1
ATOM 4966 C C . ASN A 1 587 ? 32.456 16.750 -20.988 1.00 90.31 587 ASN A C 1
ATOM 4968 O O . ASN A 1 587 ? 31.685 17.611 -20.549 1.00 90.31 587 ASN A O 1
ATOM 4972 N N . LEU A 1 588 ? 32.173 15.965 -22.020 1.00 91.44 588 LEU A N 1
ATOM 4973 C CA . LEU A 1 588 ? 30.933 15.985 -22.772 1.00 91.44 588 LEU A CA 1
ATOM 4974 C C . LEU A 1 588 ? 30.271 14.616 -22.666 1.00 91.44 588 LEU A C 1
ATOM 4976 O O . LEU A 1 588 ? 30.872 13.609 -23.025 1.00 91.44 588 LEU A O 1
ATOM 4980 N N . ILE A 1 589 ? 29.010 14.607 -22.249 1.00 89.88 589 ILE A N 1
ATOM 4981 C CA . ILE A 1 589 ? 28.150 13.427 -22.221 1.00 89.88 589 ILE A CA 1
ATOM 4982 C C . ILE A 1 589 ? 27.193 13.526 -23.404 1.00 89.88 589 ILE A C 1
ATOM 4984 O O . ILE A 1 589 ? 26.418 14.483 -23.506 1.00 89.88 589 ILE A O 1
ATOM 4988 N N . MET A 1 590 ? 27.234 12.547 -24.301 1.00 91.81 590 MET A N 1
ATOM 4989 C CA . MET A 1 590 ? 26.417 12.524 -25.516 1.00 91.81 590 MET A CA 1
ATOM 4990 C C . MET A 1 590 ? 25.869 11.131 -25.821 1.00 91.81 590 MET A C 1
ATOM 4992 O O . MET A 1 590 ? 26.355 10.128 -25.309 1.00 91.81 590 MET A O 1
ATOM 4996 N N . LEU A 1 591 ? 24.844 11.061 -26.667 1.00 89.38 591 LEU A N 1
ATOM 4997 C CA . LEU A 1 591 ? 24.333 9.799 -27.190 1.00 89.38 591 LEU A CA 1
ATOM 4998 C C . LEU A 1 591 ? 25.387 9.143 -28.097 1.00 89.38 591 LEU A C 1
ATOM 5000 O O . LEU A 1 591 ? 26.081 9.861 -28.825 1.00 89.38 591 LEU A O 1
ATOM 5004 N N . PRO A 1 592 ? 25.445 7.803 -28.178 1.00 88.62 592 PRO A N 1
ATOM 5005 C CA . PRO A 1 592 ? 26.327 7.122 -29.124 1.00 88.62 592 PRO A CA 1
ATOM 5006 C C . PRO A 1 592 ? 26.147 7.614 -30.564 1.00 88.62 592 PRO A C 1
ATOM 5008 O O . PRO A 1 592 ? 27.121 7.812 -31.277 1.00 88.62 592 PRO A O 1
ATOM 5011 N N . ILE A 1 593 ? 24.917 7.919 -30.986 1.00 88.44 593 ILE A N 1
ATOM 5012 C CA . ILE A 1 593 ? 24.663 8.455 -32.328 1.00 88.44 593 ILE A CA 1
ATOM 5013 C C . ILE A 1 593 ? 25.144 9.903 -32.528 1.00 88.44 593 ILE A C 1
ATOM 5015 O O . ILE A 1 593 ? 25.506 10.278 -33.639 1.00 88.44 593 ILE A O 1
ATOM 5019 N N . GLN A 1 594 ? 25.182 10.719 -31.469 1.00 91.31 594 GLN A N 1
ATOM 5020 C CA . GLN A 1 594 ? 25.803 12.050 -31.505 1.00 91.31 594 GLN A CA 1
ATOM 5021 C C . GLN A 1 594 ? 27.329 11.913 -31.628 1.00 91.31 594 GLN A C 1
ATOM 5023 O O . GLN A 1 594 ? 27.949 12.626 -32.418 1.00 91.31 594 GLN A O 1
ATOM 5028 N N . TYR A 1 595 ? 27.916 10.949 -30.911 1.00 90.94 595 TYR A N 1
ATOM 5029 C CA . TYR A 1 595 ? 29.339 10.621 -31.002 1.00 90.94 595 TYR A CA 1
ATOM 5030 C C . TYR A 1 595 ? 29.731 10.107 -32.395 1.00 90.94 595 TYR A C 1
ATOM 5032 O O . TYR A 1 595 ? 30.728 10.554 -32.953 1.00 90.94 595 TYR A O 1
ATOM 5040 N N . MET A 1 596 ? 28.891 9.275 -33.017 1.00 88.31 596 MET A N 1
ATOM 5041 C CA . MET A 1 596 ? 29.077 8.816 -34.399 1.00 88.31 596 MET A CA 1
ATOM 5042 C C . MET A 1 596 ? 29.209 9.969 -35.402 1.00 88.31 596 MET A C 1
ATOM 5044 O O . MET A 1 596 ? 30.041 9.906 -36.306 1.00 88.31 596 MET A O 1
ATOM 5048 N N . VAL A 1 597 ? 28.414 11.035 -35.243 1.00 90.94 597 VAL A N 1
ATOM 5049 C CA . VAL A 1 597 ? 28.533 12.245 -36.074 1.00 90.94 597 VAL A CA 1
ATOM 5050 C C . VAL A 1 597 ? 29.855 12.958 -35.794 1.00 90.94 597 VAL A C 1
ATOM 5052 O O . VAL A 1 597 ? 30.530 13.363 -36.737 1.00 90.94 597 VAL A O 1
ATOM 5055 N N . LEU A 1 598 ? 30.255 13.081 -34.525 1.00 90.69 598 LEU A N 1
ATOM 5056 C CA . LEU A 1 598 ? 31.523 13.706 -34.138 1.00 90.69 598 LEU A CA 1
ATOM 5057 C C . LEU A 1 598 ? 32.741 12.961 -34.704 1.00 90.69 598 LEU A C 1
ATOM 5059 O O . LEU A 1 598 ? 33.666 13.596 -35.205 1.00 90.69 598 LEU A O 1
ATOM 5063 N N . GLU A 1 599 ? 32.728 11.629 -34.707 1.00 86.75 599 GLU A N 1
ATOM 5064 C CA . GLU A 1 599 ? 33.801 10.812 -35.285 1.00 86.75 599 GLU A CA 1
ATOM 5065 C C . GLU A 1 599 ? 33.942 10.969 -36.806 1.00 86.75 599 GLU A C 1
ATOM 5067 O O . GLU A 1 599 ? 34.984 10.638 -37.363 1.00 86.75 599 GLU A O 1
ATOM 5072 N N . MET A 1 600 ? 32.961 11.531 -37.518 1.00 87.19 600 MET A N 1
ATOM 5073 C CA . MET A 1 600 ? 33.162 11.861 -38.936 1.00 87.19 600 MET A CA 1
ATOM 5074 C C . MET A 1 600 ? 34.205 12.979 -39.135 1.00 87.19 600 MET A C 1
ATOM 5076 O O . MET A 1 600 ? 34.760 13.114 -40.230 1.00 87.19 600 MET A O 1
ATOM 5080 N N . PHE A 1 601 ? 34.494 13.757 -38.084 1.00 89.25 601 PHE A N 1
ATOM 5081 C CA . PHE A 1 601 ? 35.388 14.917 -38.092 1.00 89.25 601 PHE A CA 1
ATOM 5082 C C . PHE A 1 601 ? 36.820 14.605 -37.621 1.00 89.25 601 PHE A C 1
ATOM 5084 O O . PHE A 1 601 ? 37.615 15.522 -37.438 1.00 89.25 601 PHE A O 1
ATOM 5091 N N . THR A 1 602 ? 37.209 13.332 -37.450 1.00 79.88 602 THR A N 1
ATOM 5092 C CA . THR A 1 602 ? 38.561 12.988 -36.950 1.00 79.88 602 THR A CA 1
ATOM 5093 C C . THR A 1 602 ? 39.687 13.563 -37.820 1.00 79.88 602 THR A C 1
ATOM 5095 O O . THR A 1 602 ? 40.722 13.962 -37.298 1.00 79.88 602 THR A O 1
ATOM 5098 N N . ASN A 1 603 ? 39.475 13.632 -39.140 1.00 79.62 603 ASN A N 1
ATOM 5099 C CA . ASN A 1 603 ? 40.477 14.083 -40.117 1.00 79.62 603 ASN A CA 1
ATOM 5100 C C . ASN A 1 603 ? 40.074 15.366 -40.867 1.00 79.62 603 ASN A C 1
ATOM 5102 O O . ASN A 1 603 ? 40.774 15.787 -41.787 1.00 79.62 603 ASN A O 1
ATOM 5106 N N . GLN A 1 604 ? 38.933 15.967 -40.527 1.00 87.50 604 GLN A N 1
ATOM 5107 C CA . GLN A 1 604 ? 38.360 17.104 -41.249 1.00 87.50 604 GLN A CA 1
ATOM 5108 C C . GLN A 1 604 ? 37.499 17.951 -40.315 1.00 87.50 604 GLN A C 1
ATOM 5110 O O . GLN A 1 604 ? 36.761 17.415 -39.501 1.00 87.50 604 GLN A O 1
ATOM 5115 N N . ASN A 1 605 ? 37.546 19.275 -40.464 1.00 87.50 605 ASN A N 1
ATOM 5116 C CA . ASN A 1 605 ? 36.797 20.190 -39.594 1.00 87.50 605 ASN A CA 1
ATOM 5117 C C . ASN A 1 605 ? 35.437 20.607 -40.176 1.00 87.50 605 ASN A C 1
ATOM 5119 O O . ASN A 1 605 ? 34.673 21.286 -39.497 1.00 87.50 605 ASN A O 1
ATOM 5123 N N . GLU A 1 606 ? 35.137 20.232 -41.419 1.00 92.31 606 GLU A N 1
ATOM 5124 C CA . GLU A 1 606 ? 33.943 20.658 -42.150 1.00 92.31 606 GLU A CA 1
ATOM 5125 C C . GLU A 1 606 ? 33.409 19.507 -43.009 1.00 92.31 606 GLU A C 1
ATOM 5127 O O . GLU A 1 606 ? 34.170 18.885 -43.749 1.00 92.31 606 GLU A O 1
ATOM 5132 N N . ILE A 1 607 ? 32.107 19.223 -42.908 1.00 92.94 607 ILE A N 1
ATOM 5133 C CA . ILE A 1 607 ? 31.429 18.160 -43.666 1.00 92.94 607 ILE A CA 1
ATOM 5134 C C . ILE A 1 607 ? 30.052 18.655 -44.108 1.00 92.94 607 ILE A C 1
ATOM 5136 O O . ILE A 1 607 ? 29.337 19.296 -43.339 1.00 92.94 607 ILE A O 1
ATOM 5140 N N . SER A 1 608 ? 29.649 18.329 -45.336 1.00 93.50 608 SER A N 1
ATOM 5141 C CA . SER A 1 608 ? 28.301 18.632 -45.829 1.00 93.50 608 SER A CA 1
ATOM 5142 C C . SER A 1 608 ? 27.220 17.860 -45.067 1.00 93.50 608 SER A C 1
ATOM 5144 O O . SER A 1 608 ? 27.351 16.658 -44.829 1.00 93.50 608 SER A O 1
ATOM 5146 N N . LEU A 1 609 ? 26.116 18.537 -44.734 1.00 91.19 609 LEU A N 1
ATOM 5147 C CA . LEU A 1 609 ? 24.963 17.915 -44.077 1.00 91.19 609 LEU A CA 1
ATOM 5148 C C . LEU A 1 609 ? 24.371 16.761 -44.895 1.00 91.19 609 LEU A C 1
ATOM 5150 O O . LEU A 1 609 ? 23.924 15.782 -44.304 1.00 91.19 609 LEU A O 1
ATOM 5154 N N . ASP A 1 610 ? 24.423 16.822 -46.228 1.00 89.75 610 ASP A N 1
ATOM 5155 C CA . ASP A 1 610 ? 23.921 15.748 -47.094 1.00 89.75 610 ASP A CA 1
ATOM 5156 C C . ASP A 1 610 ? 24.734 14.458 -46.904 1.00 89.75 610 ASP A C 1
ATOM 5158 O O . ASP A 1 610 ? 24.172 13.365 -46.794 1.00 89.75 610 ASP A O 1
ATOM 5162 N N . ILE A 1 611 ? 26.058 14.588 -46.756 1.00 89.50 611 ILE A N 1
ATOM 5163 C CA . ILE A 1 611 ? 26.954 13.461 -46.459 1.00 89.50 611 ILE A CA 1
ATOM 5164 C C . ILE A 1 611 ? 26.610 12.872 -45.087 1.00 89.50 611 ILE A C 1
ATOM 5166 O O . ILE A 1 611 ? 26.480 11.657 -44.958 1.00 89.50 611 ILE A O 1
ATOM 5170 N N . ILE A 1 612 ? 26.390 13.716 -44.076 1.00 90.31 612 ILE A N 1
ATOM 5171 C CA . ILE A 1 612 ? 26.030 13.262 -42.725 1.00 90.31 612 ILE A CA 1
ATOM 5172 C C . ILE A 1 612 ? 24.668 12.547 -42.729 1.00 90.31 612 ILE A C 1
ATOM 5174 O O . ILE A 1 612 ? 24.552 11.443 -42.197 1.00 90.31 612 ILE A O 1
ATOM 5178 N N . TYR A 1 613 ? 23.640 13.115 -43.367 1.00 90.06 613 TYR A N 1
ATOM 5179 C CA . TYR A 1 613 ? 22.295 12.526 -43.420 1.00 90.06 613 TYR A CA 1
ATOM 5180 C C . TYR A 1 613 ? 22.206 11.225 -44.225 1.00 90.06 613 TYR A C 1
ATOM 5182 O O . TYR A 1 613 ? 21.309 10.414 -43.960 1.00 90.06 613 TYR A O 1
ATOM 5190 N N . SER A 1 614 ? 23.122 11.043 -45.178 1.00 86.25 614 SER A N 1
ATOM 5191 C CA . SER A 1 614 ? 23.263 9.831 -45.996 1.00 86.25 614 SER A CA 1
ATOM 5192 C C . SER A 1 614 ? 24.161 8.757 -45.373 1.00 86.25 614 SER A C 1
ATOM 5194 O O . SER A 1 614 ? 24.271 7.666 -45.925 1.00 86.25 614 SER A O 1
ATOM 5196 N N . SER A 1 615 ? 24.806 9.032 -44.234 1.00 85.00 615 SER A N 1
ATOM 5197 C CA . SER A 1 615 ? 25.673 8.048 -43.581 1.00 85.00 615 SER A CA 1
ATOM 5198 C C . SER A 1 615 ? 24.882 6.815 -43.122 1.00 85.00 615 SER A C 1
ATOM 5200 O O . SER A 1 615 ? 23.777 6.934 -42.589 1.00 85.00 615 SER A O 1
ATOM 5202 N N . TYR A 1 616 ? 25.448 5.618 -43.305 1.00 81.38 616 TYR A N 1
ATOM 5203 C CA . TYR A 1 616 ? 24.739 4.352 -43.065 1.00 81.38 616 TYR A CA 1
ATOM 5204 C C . TYR A 1 616 ? 24.245 4.181 -41.615 1.00 81.38 616 TYR A C 1
ATOM 5206 O O . TYR A 1 616 ? 23.180 3.612 -41.389 1.00 81.38 616 TYR A O 1
ATOM 5214 N N . PHE A 1 617 ? 24.963 4.713 -40.614 1.00 81.56 617 PHE A N 1
ATOM 5215 C CA . PHE A 1 617 ? 24.502 4.695 -39.215 1.00 81.56 617 PHE A CA 1
ATOM 5216 C C . PHE A 1 617 ? 23.269 5.585 -38.970 1.00 81.56 617 PHE A C 1
ATOM 5218 O O . PHE A 1 617 ? 22.557 5.399 -37.984 1.00 81.56 617 PHE A O 1
ATOM 5225 N N . PHE A 1 618 ? 23.020 6.555 -39.852 1.00 82.50 618 PHE A N 1
ATOM 5226 C CA . PHE A 1 618 ? 21.901 7.490 -39.797 1.00 82.50 618 PHE A CA 1
ATOM 5227 C C . PHE A 1 618 ? 20.788 7.100 -40.770 1.00 82.50 618 PHE A C 1
ATOM 5229 O O . PHE A 1 618 ? 19.647 7.473 -40.534 1.00 82.50 618 PHE A O 1
ATOM 5236 N N . GLU A 1 619 ? 21.079 6.342 -41.830 1.00 79.69 619 GLU A N 1
ATOM 5237 C CA . GLU A 1 619 ? 20.174 6.026 -42.943 1.00 79.69 619 GLU A CA 1
ATOM 5238 C C . GLU A 1 619 ? 18.766 5.633 -42.482 1.00 79.69 619 GLU A C 1
ATOM 5240 O O . GLU A 1 619 ? 17.801 6.284 -42.886 1.00 79.69 619 GLU A O 1
ATOM 5245 N N . ASN A 1 620 ? 18.681 4.683 -41.545 1.00 78.06 620 ASN A N 1
ATOM 5246 C CA . ASN A 1 620 ? 17.427 4.136 -41.027 1.00 78.06 620 ASN A CA 1
ATOM 5247 C C . ASN A 1 620 ? 16.597 5.113 -40.177 1.00 78.06 620 ASN A C 1
ATOM 5249 O O . ASN A 1 620 ? 15.452 4.794 -39.871 1.00 78.06 620 ASN A O 1
ATOM 5253 N N . TYR A 1 621 ? 17.137 6.266 -39.769 1.00 81.62 621 TYR A N 1
ATOM 5254 C CA . TYR A 1 621 ? 16.444 7.228 -38.906 1.00 81.62 621 TYR A CA 1
ATOM 5255 C C . TYR A 1 621 ? 15.558 8.207 -39.701 1.00 81.62 621 TYR A C 1
ATOM 5257 O O . TYR A 1 621 ? 15.917 8.605 -40.815 1.00 81.62 621 TYR A O 1
ATOM 5265 N N . PRO A 1 622 ? 14.430 8.688 -39.138 1.00 83.00 622 PRO A N 1
ATOM 5266 C CA . PRO A 1 622 ? 13.548 9.629 -39.813 1.00 83.00 622 PRO A CA 1
ATOM 5267 C C . PRO A 1 622 ? 14.230 10.981 -39.969 1.00 83.00 622 PRO A C 1
ATOM 5269 O O . PRO A 1 622 ? 15.031 11.397 -39.128 1.00 83.00 622 PRO A O 1
ATOM 5272 N N . THR A 1 623 ? 13.853 11.723 -41.006 1.00 84.75 623 THR A N 1
ATOM 5273 C CA . THR A 1 623 ? 14.429 13.043 -41.290 1.00 84.75 623 THR A CA 1
ATOM 5274 C C . THR A 1 623 ? 14.319 14.001 -40.103 1.00 84.75 623 THR A C 1
ATOM 5276 O O . THR A 1 623 ? 15.261 14.746 -39.845 1.00 84.75 623 THR A O 1
ATOM 5279 N N . GLN A 1 624 ? 13.209 13.969 -39.357 1.00 84.88 624 GLN A N 1
ATOM 5280 C CA . GLN A 1 624 ? 13.047 14.819 -38.175 1.00 84.88 624 GLN A CA 1
ATOM 5281 C C . GLN A 1 624 ? 14.023 14.440 -37.054 1.00 84.88 624 GLN A C 1
ATOM 5283 O O . GLN A 1 624 ? 14.688 15.314 -36.515 1.00 84.88 624 GLN A O 1
ATOM 5288 N N . PHE A 1 625 ? 14.186 13.147 -36.755 1.00 85.06 625 PHE A N 1
ATOM 5289 C CA . PHE A 1 625 ? 15.156 12.694 -35.754 1.00 85.06 625 PHE A CA 1
ATOM 5290 C C . PHE A 1 625 ? 16.584 13.102 -36.130 1.00 85.06 625 PHE A C 1
ATOM 5292 O O . PHE A 1 625 ? 17.326 13.625 -35.302 1.00 85.06 625 PHE A O 1
ATOM 5299 N N . LYS A 1 626 ? 16.958 12.904 -37.402 1.00 89.38 626 LYS A N 1
ATOM 5300 C CA . LYS A 1 626 ? 18.265 13.314 -37.928 1.00 89.38 626 LYS A CA 1
ATOM 5301 C C . LYS A 1 626 ? 18.506 14.805 -37.686 1.00 89.38 626 LYS A C 1
ATOM 5303 O O . LYS A 1 626 ? 19.565 15.178 -37.187 1.00 89.38 626 LYS A O 1
ATOM 5308 N N . LYS A 1 627 ? 17.516 15.648 -37.997 1.00 89.50 627 LYS A N 1
ATOM 5309 C CA . LYS A 1 627 ? 17.575 17.094 -37.743 1.00 89.50 627 LYS A CA 1
ATOM 5310 C C . LYS A 1 627 ? 17.710 17.406 -36.258 1.00 89.50 627 LYS A C 1
ATOM 5312 O O . LYS A 1 627 ? 18.549 18.224 -35.910 1.00 89.50 627 LYS A O 1
ATOM 5317 N N . ASP A 1 628 ? 16.942 16.752 -35.391 1.00 89.31 628 ASP A N 1
ATOM 5318 C CA . ASP A 1 628 ? 16.991 16.979 -33.943 1.00 89.31 628 ASP A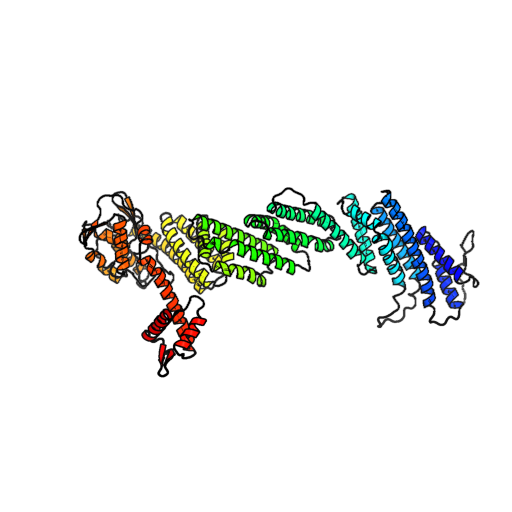 CA 1
ATOM 5319 C C . ASP A 1 628 ? 18.372 16.636 -33.354 1.00 89.31 628 ASP A C 1
ATOM 5321 O O . ASP A 1 628 ? 18.913 17.407 -32.559 1.00 89.31 628 ASP A O 1
ATOM 5325 N N . ILE A 1 629 ? 18.996 15.536 -33.797 1.00 91.50 629 ILE A N 1
ATOM 5326 C CA . ILE A 1 629 ? 20.371 15.181 -33.407 1.00 91.50 629 ILE A CA 1
ATOM 5327 C C . ILE A 1 629 ? 21.360 16.263 -33.852 1.00 91.50 629 ILE A C 1
ATOM 5329 O O . ILE A 1 629 ? 22.129 16.761 -33.030 1.00 91.50 629 ILE A O 1
ATOM 5333 N N . ILE A 1 630 ? 21.321 16.686 -35.118 1.00 93.38 630 ILE A N 1
ATOM 5334 C CA . ILE A 1 630 ? 22.216 17.737 -35.627 1.00 93.38 630 ILE A CA 1
ATOM 5335 C C . ILE A 1 630 ? 21.971 19.075 -34.914 1.00 93.38 630 ILE A C 1
ATOM 5337 O O . ILE A 1 630 ? 22.919 19.743 -34.505 1.00 93.38 630 ILE A O 1
ATOM 5341 N N . ASN A 1 631 ? 20.714 19.444 -34.676 1.00 90.62 631 ASN A N 1
ATOM 5342 C CA . ASN A 1 631 ? 20.347 20.661 -33.957 1.00 90.62 631 ASN A CA 1
ATOM 5343 C C . ASN A 1 631 ? 20.865 20.650 -32.516 1.00 90.62 631 ASN A C 1
ATOM 5345 O O . ASN A 1 631 ? 21.382 21.669 -32.059 1.00 90.62 631 ASN A O 1
ATOM 5349 N N . SER A 1 632 ? 20.793 19.511 -31.819 1.00 92.62 632 SER A N 1
ATOM 5350 C CA . SER A 1 632 ? 21.353 19.379 -30.468 1.00 92.62 632 SER A CA 1
ATOM 5351 C C . SER A 1 632 ? 22.876 19.588 -30.453 1.00 92.62 632 SER A C 1
ATOM 5353 O O . SER A 1 632 ? 23.400 20.281 -29.582 1.00 92.62 632 SER A O 1
ATOM 5355 N N . LEU A 1 633 ? 23.586 19.089 -31.470 1.00 92.50 633 LEU A N 1
ATOM 5356 C CA . LEU A 1 633 ? 25.030 19.278 -31.647 1.00 92.50 633 LEU A CA 1
ATOM 5357 C C . LEU A 1 633 ? 25.415 20.732 -31.974 1.00 92.50 633 LEU A C 1
ATOM 5359 O O . LEU A 1 633 ? 26.496 21.192 -31.611 1.00 92.50 633 LEU A O 1
ATOM 5363 N N . ILE A 1 634 ? 24.537 21.478 -32.643 1.00 91.56 634 ILE A N 1
ATOM 5364 C CA . ILE A 1 634 ? 24.760 22.898 -32.949 1.00 91.56 634 ILE A CA 1
ATOM 5365 C C . ILE A 1 634 ? 24.463 23.770 -31.735 1.00 91.56 634 ILE A C 1
ATOM 5367 O O . ILE A 1 634 ? 25.228 24.670 -31.394 1.00 91.56 634 ILE A O 1
ATOM 5371 N N . ARG A 1 635 ? 23.353 23.503 -31.046 1.00 89.31 635 ARG A N 1
ATOM 5372 C CA . ARG A 1 635 ? 22.939 24.266 -29.862 1.00 89.31 635 ARG A CA 1
ATOM 5373 C C . ARG A 1 635 ? 23.878 24.067 -28.680 1.00 89.31 635 ARG A C 1
ATOM 5375 O O . ARG A 1 635 ? 24.071 25.000 -27.903 1.00 89.31 635 ARG A O 1
ATOM 5382 N N . SER A 1 636 ? 24.539 22.912 -28.593 1.00 89.69 636 SER A N 1
ATOM 5383 C CA . SER A 1 636 ? 25.629 22.695 -27.636 1.00 89.69 636 SER A CA 1
ATOM 5384 C C . SER A 1 636 ? 26.870 23.549 -27.924 1.00 89.69 636 SER A C 1
ATOM 5386 O O . SER A 1 636 ? 27.775 23.590 -27.089 1.00 89.69 636 SER A O 1
ATOM 5388 N N . LYS A 1 637 ? 26.897 24.248 -29.071 1.00 91.50 637 LYS A N 1
ATOM 5389 C CA . LYS A 1 637 ? 28.018 25.011 -29.641 1.00 91.50 637 LYS A CA 1
ATOM 5390 C C . LYS A 1 637 ? 29.196 24.148 -30.079 1.00 91.50 637 LYS A C 1
ATOM 5392 O O . LYS A 1 637 ? 30.239 24.696 -30.426 1.00 91.50 637 LYS A O 1
ATOM 5397 N N . LEU A 1 638 ? 29.039 22.821 -30.077 1.00 91.44 638 LEU A N 1
ATOM 5398 C CA . LEU A 1 638 ? 30.065 21.903 -30.566 1.00 91.44 638 LEU A CA 1
ATOM 5399 C C . LEU A 1 638 ? 30.249 22.048 -32.082 1.00 91.44 638 LEU A C 1
ATOM 5401 O O . LEU A 1 638 ? 31.360 21.916 -32.589 1.00 91.44 638 LEU A O 1
ATOM 5405 N N . PHE A 1 639 ? 29.171 22.387 -32.792 1.00 92.69 639 PHE A N 1
ATOM 5406 C CA . PHE A 1 639 ? 29.190 22.629 -34.227 1.00 92.69 639 PHE A CA 1
ATOM 5407 C C . PHE A 1 639 ? 28.527 23.950 -34.616 1.00 92.69 639 PHE A C 1
ATOM 5409 O O . PHE A 1 639 ? 27.594 24.418 -33.969 1.00 92.69 639 PHE A O 1
ATOM 5416 N N . ASN A 1 640 ? 28.967 24.514 -35.739 1.00 90.06 640 ASN A N 1
ATOM 5417 C CA . ASN A 1 640 ? 28.327 25.639 -36.415 1.00 90.06 640 ASN A CA 1
ATOM 5418 C C . ASN A 1 640 ? 27.841 25.208 -37.804 1.00 90.06 640 ASN A C 1
ATOM 5420 O O . ASN A 1 640 ? 28.480 24.383 -38.450 1.00 90.06 640 ASN A O 1
ATOM 5424 N N . ILE A 1 641 ? 26.749 25.798 -38.299 1.00 89.75 641 ILE A N 1
ATOM 5425 C CA . ILE A 1 641 ? 26.326 25.628 -39.698 1.00 89.75 641 ILE A CA 1
ATOM 5426 C C . ILE A 1 641 ? 26.803 26.820 -40.525 1.00 89.75 641 ILE A C 1
ATOM 5428 O O . ILE A 1 641 ? 26.536 27.972 -40.180 1.00 89.75 641 ILE A O 1
ATOM 5432 N N . LYS A 1 642 ? 27.426 26.543 -41.674 1.00 88.31 642 LYS A N 1
ATOM 5433 C CA . LYS A 1 642 ? 27.710 27.539 -42.712 1.00 88.31 642 LYS A CA 1
ATOM 5434 C C . LYS A 1 642 ? 27.527 26.907 -44.089 1.00 88.31 642 LYS A C 1
ATOM 5436 O O . LYS A 1 642 ? 28.104 25.868 -44.360 1.00 88.31 642 LYS A O 1
ATOM 5441 N N . ASN A 1 643 ? 26.737 27.531 -44.966 1.00 81.38 643 ASN A N 1
ATOM 5442 C CA . ASN A 1 643 ? 26.545 27.094 -46.361 1.00 81.38 643 ASN A CA 1
ATOM 5443 C C . ASN A 1 643 ? 26.228 25.588 -46.531 1.00 81.38 643 ASN A C 1
ATOM 5445 O O . ASN A 1 643 ? 26.814 24.930 -47.382 1.00 81.38 643 ASN A O 1
ATOM 5449 N N . ASN A 1 644 ? 25.307 25.045 -45.725 1.00 88.00 644 ASN A N 1
ATOM 5450 C CA . ASN A 1 644 ? 24.935 23.616 -45.703 1.00 88.00 644 ASN A CA 1
ATOM 5451 C C . ASN A 1 644 ? 26.042 22.643 -45.243 1.00 88.00 644 ASN A C 1
ATOM 5453 O O . ASN A 1 644 ? 25.873 21.426 -45.326 1.00 88.00 644 ASN A O 1
ATOM 5457 N N . ASN A 1 645 ? 27.145 23.165 -44.707 1.00 91.12 645 ASN A N 1
ATOM 5458 C CA . ASN A 1 645 ? 28.185 22.381 -44.063 1.00 91.12 645 ASN A CA 1
ATOM 5459 C C . ASN A 1 645 ? 28.125 22.563 -42.547 1.00 91.12 645 ASN A C 1
ATOM 5461 O O . ASN A 1 645 ? 27.876 23.660 -42.034 1.00 91.12 645 ASN A O 1
ATOM 5465 N N . LEU A 1 646 ? 28.356 21.465 -41.839 1.00 93.44 646 LEU A N 1
ATOM 5466 C CA . LEU A 1 646 ? 28.546 21.427 -40.402 1.00 93.44 646 LEU A CA 1
ATOM 5467 C C . LEU A 1 646 ? 30.048 21.571 -40.122 1.00 93.44 646 LEU A C 1
ATOM 5469 O O . LEU A 1 646 ? 30.856 20.850 -40.705 1.00 93.44 646 LEU A O 1
ATOM 5473 N N . ILE A 1 647 ? 30.418 22.523 -39.268 1.00 92.62 647 ILE A N 1
ATOM 5474 C CA . ILE A 1 647 ? 31.806 22.884 -38.956 1.00 92.62 647 ILE A CA 1
ATOM 5475 C C . ILE A 1 647 ? 32.061 22.635 -37.472 1.00 92.62 647 ILE A C 1
ATOM 5477 O O . ILE A 1 647 ? 31.350 23.191 -36.632 1.00 92.62 647 ILE A O 1
ATOM 5481 N N . LEU A 1 648 ? 33.074 21.830 -37.152 1.00 91.88 648 LEU A N 1
ATOM 5482 C CA . LEU A 1 648 ? 33.479 21.528 -35.779 1.00 91.88 648 LEU A CA 1
ATOM 5483 C C . LEU A 1 648 ? 34.112 22.761 -35.117 1.00 91.88 648 LEU A C 1
ATOM 5485 O O . LEU A 1 648 ? 35.011 23.394 -35.677 1.00 91.88 648 LEU A O 1
ATOM 5489 N N . ALA A 1 649 ? 33.655 23.107 -33.916 1.00 89.19 649 ALA A N 1
ATOM 5490 C CA . ALA A 1 649 ? 34.191 24.230 -33.159 1.00 89.19 649 ALA A CA 1
ATOM 5491 C C . ALA A 1 649 ? 35.533 23.870 -32.505 1.00 89.19 649 ALA A C 1
ATOM 5493 O O . ALA A 1 649 ? 35.614 22.972 -31.676 1.00 89.19 649 ALA A O 1
ATOM 5494 N N . THR A 1 650 ? 36.589 24.621 -32.823 1.00 83.56 650 THR A N 1
ATOM 5495 C CA . THR A 1 650 ? 37.946 24.389 -32.290 1.00 83.56 650 THR A CA 1
ATOM 5496 C C . THR A 1 650 ? 38.250 25.178 -31.011 1.00 83.56 650 THR A C 1
ATOM 5498 O O . THR A 1 650 ? 39.358 25.105 -30.484 1.00 83.56 650 THR A O 1
ATOM 5501 N N . ASN A 1 651 ? 37.302 25.985 -30.530 1.00 79.88 651 ASN A N 1
ATOM 5502 C CA . ASN A 1 651 ? 37.389 26.766 -29.299 1.00 79.88 651 ASN A CA 1
ATOM 5503 C C . ASN A 1 651 ? 35.985 27.113 -28.771 1.00 79.88 651 ASN A C 1
ATOM 5505 O O . ASN A 1 651 ? 35.009 27.103 -29.517 1.00 79.88 651 ASN A O 1
ATOM 5509 N N . GLY A 1 652 ? 35.889 27.449 -27.482 1.00 80.44 652 GLY A N 1
ATOM 5510 C CA . GLY A 1 652 ? 34.641 27.883 -26.845 1.00 80.44 652 GLY A CA 1
ATOM 5511 C C . GLY A 1 652 ? 34.224 27.027 -25.650 1.00 80.44 652 GLY A C 1
ATOM 5512 O O . GLY A 1 652 ? 34.880 26.048 -25.306 1.00 80.44 652 GLY A O 1
ATOM 5513 N N . ILE A 1 653 ? 33.141 27.446 -24.992 1.00 84.38 653 ILE A N 1
ATOM 5514 C CA . ILE A 1 653 ? 32.498 26.707 -23.899 1.00 84.38 653 ILE A CA 1
ATOM 5515 C C . ILE A 1 653 ? 31.305 25.958 -24.487 1.00 84.38 653 ILE A C 1
ATOM 5517 O O . ILE A 1 653 ? 30.423 26.586 -25.087 1.00 84.38 653 ILE A O 1
ATOM 5521 N N . PHE A 1 654 ? 31.285 24.644 -24.292 1.00 89.06 654 PHE A N 1
ATOM 5522 C CA . PHE A 1 654 ? 30.237 23.755 -24.776 1.00 89.06 654 PHE A CA 1
ATOM 5523 C C . PHE A 1 654 ? 29.237 23.434 -23.667 1.00 89.06 654 PHE A C 1
ATOM 5525 O O . PHE A 1 654 ? 29.549 23.490 -22.476 1.00 89.06 654 PHE A O 1
ATOM 5532 N N . VAL A 1 655 ? 28.019 23.067 -24.056 1.00 88.56 655 VAL A N 1
ATOM 5533 C CA . VAL A 1 655 ? 27.085 22.429 -23.119 1.00 88.56 655 VAL A CA 1
ATOM 5534 C C . VAL A 1 655 ? 27.622 21.034 -22.798 1.00 88.56 655 VAL A C 1
ATOM 5536 O O . VAL A 1 655 ? 27.879 20.268 -23.716 1.00 88.56 655 VAL A O 1
ATOM 5539 N N . GLN A 1 656 ? 27.787 20.703 -21.514 1.00 87.25 656 GLN A N 1
ATOM 5540 C CA . GLN A 1 656 ? 28.415 19.442 -21.092 1.00 87.25 656 GLN A CA 1
ATOM 5541 C C . GLN A 1 656 ? 27.519 18.212 -21.297 1.00 87.25 656 GLN A C 1
ATOM 5543 O O . GLN A 1 656 ? 28.024 17.144 -21.606 1.00 87.25 656 GLN A O 1
ATOM 5548 N N . ASN A 1 657 ? 26.194 18.330 -21.149 1.00 87.12 657 ASN A N 1
ATOM 5549 C CA . ASN A 1 657 ? 25.269 17.199 -21.285 1.00 87.12 657 ASN A CA 1
ATOM 5550 C C . ASN A 1 657 ? 24.374 17.359 -22.525 1.00 87.12 657 ASN A C 1
ATOM 5552 O O . ASN A 1 657 ? 23.319 17.996 -22.484 1.00 87.12 657 ASN A O 1
ATOM 5556 N N . LEU A 1 658 ? 24.818 16.782 -23.641 1.00 90.50 658 LEU A N 1
ATOM 5557 C CA . LEU A 1 658 ? 24.130 16.828 -24.931 1.00 90.50 658 LEU A CA 1
ATOM 5558 C C . LEU A 1 658 ? 22.943 15.860 -24.991 1.00 90.50 658 LEU A C 1
ATOM 5560 O O . LEU A 1 658 ? 22.026 16.081 -25.785 1.00 90.50 658 LEU A O 1
ATOM 5564 N N . VAL A 1 659 ? 22.935 14.821 -24.148 1.00 83.62 659 VAL A N 1
ATOM 5565 C CA . VAL A 1 659 ? 21.795 13.902 -24.002 1.00 83.62 659 VAL A CA 1
ATOM 5566 C C . VAL A 1 659 ? 20.579 14.673 -23.488 1.00 83.62 659 VAL A C 1
ATOM 5568 O O . VAL A 1 659 ? 19.525 14.654 -24.120 1.00 83.62 659 VAL A O 1
ATOM 5571 N N . MET A 1 660 ? 20.744 15.427 -22.395 1.00 82.19 660 MET A N 1
ATOM 5572 C CA . MET A 1 660 ? 19.692 16.280 -21.830 1.00 82.19 660 MET A CA 1
ATOM 5573 C C . MET A 1 660 ? 19.198 17.311 -22.847 1.00 82.19 660 MET A C 1
ATOM 5575 O O . MET A 1 660 ? 17.989 17.461 -23.037 1.00 82.19 660 MET A O 1
ATOM 5579 N N . LEU A 1 661 ? 20.124 17.974 -23.546 1.00 84.69 661 LEU A N 1
ATOM 5580 C CA . LEU A 1 661 ? 19.793 18.970 -24.566 1.00 84.69 661 LEU A CA 1
ATOM 5581 C C . LEU A 1 661 ? 18.923 18.373 -25.685 1.00 84.69 661 LEU A C 1
ATOM 5583 O O . LEU A 1 661 ? 17.882 18.932 -26.019 1.00 84.69 661 LEU A O 1
ATOM 5587 N N . PHE A 1 662 ? 19.291 17.197 -26.203 1.00 84.75 662 PHE A N 1
ATOM 5588 C CA . PHE A 1 662 ? 18.478 16.476 -27.184 1.00 84.75 662 PHE A CA 1
ATOM 5589 C C . PHE A 1 662 ? 17.092 16.116 -26.631 1.00 84.75 662 PHE A C 1
ATOM 5591 O O . PHE A 1 662 ? 16.085 16.344 -27.299 1.00 84.75 662 PHE A O 1
ATOM 5598 N N . THR A 1 663 ? 17.012 15.596 -25.401 1.00 76.69 663 THR A N 1
ATOM 5599 C CA . THR A 1 663 ? 15.726 15.173 -24.820 1.00 76.69 663 THR A CA 1
ATOM 5600 C C . THR A 1 663 ? 14.747 16.320 -24.573 1.00 76.69 663 THR A C 1
ATOM 5602 O O . THR A 1 663 ? 13.544 16.113 -24.711 1.00 76.69 663 THR A O 1
ATOM 5605 N N . HIS A 1 664 ? 15.235 17.514 -24.225 1.00 75.19 664 HIS A N 1
ATOM 5606 C CA . HIS A 1 664 ? 14.385 18.679 -23.968 1.00 75.19 664 HIS A CA 1
ATOM 5607 C C . HIS A 1 664 ? 13.875 19.349 -25.243 1.00 75.19 664 HIS A C 1
ATOM 5609 O O . HIS A 1 664 ? 12.810 19.962 -25.226 1.00 75.19 664 HIS A O 1
ATOM 5615 N N . GLU A 1 665 ? 14.629 19.251 -26.335 1.00 68.69 665 GLU A N 1
ATOM 5616 C CA . GLU A 1 665 ? 14.394 20.070 -27.521 1.00 68.69 665 GLU A CA 1
ATOM 5617 C C . GLU A 1 665 ? 13.966 19.278 -28.764 1.00 68.69 665 GLU A C 1
ATOM 5619 O O . GLU A 1 665 ? 13.668 19.884 -29.794 1.00 68.69 665 GLU A O 1
ATOM 5624 N N . SER A 1 666 ? 13.952 17.944 -28.697 1.00 72.81 666 SER A N 1
ATOM 5625 C CA . SER A 1 666 ? 13.551 17.091 -29.816 1.00 72.81 666 SER A CA 1
ATOM 5626 C C . SER A 1 666 ? 12.033 17.106 -30.029 1.00 72.81 666 SER A C 1
ATOM 5628 O O . SER A 1 666 ? 11.244 16.618 -29.210 1.00 72.81 666 SER A O 1
ATOM 5630 N N . GLU A 1 667 ? 11.621 17.604 -31.195 1.00 67.44 667 GLU A N 1
ATOM 5631 C CA . GLU A 1 667 ? 10.243 17.504 -31.684 1.00 67.44 667 GLU A CA 1
ATOM 5632 C C . GLU A 1 667 ? 9.861 16.041 -31.949 1.00 67.44 667 GLU A C 1
ATOM 5634 O O . GLU A 1 667 ? 8.735 15.629 -31.666 1.00 67.44 667 GLU A O 1
ATOM 5639 N N . PHE A 1 668 ? 10.811 15.222 -32.416 1.00 67.19 668 PHE A N 1
ATOM 5640 C CA . PHE A 1 668 ? 10.608 13.788 -32.607 1.00 67.19 668 PHE A CA 1
ATOM 5641 C C . PHE A 1 668 ? 10.223 13.080 -31.301 1.00 67.19 668 PHE A C 1
ATOM 5643 O O . PHE A 1 668 ? 9.263 12.311 -31.284 1.00 67.19 668 PHE A O 1
ATOM 5650 N N . MET A 1 669 ? 10.916 13.360 -30.193 1.00 61.00 669 MET A N 1
ATOM 5651 C CA . MET A 1 669 ? 10.603 12.745 -28.896 1.00 61.00 669 MET A CA 1
ATOM 5652 C C . MET A 1 669 ? 9.226 13.160 -28.361 1.00 61.00 669 MET A C 1
ATOM 5654 O O . MET A 1 669 ? 8.576 12.381 -27.660 1.00 61.00 669 MET A O 1
ATOM 5658 N N . SER A 1 670 ? 8.765 14.361 -28.714 1.00 55.69 670 SER A N 1
ATOM 5659 C CA . SER A 1 670 ? 7.431 14.852 -28.359 1.00 55.69 670 SER A CA 1
ATOM 5660 C C . SER A 1 670 ? 6.332 14.175 -29.190 1.00 55.69 670 SER A C 1
ATOM 5662 O O . SER A 1 670 ? 5.318 13.751 -28.637 1.00 55.69 670 SER A O 1
ATOM 5664 N N . ASN A 1 671 ? 6.562 13.985 -30.493 1.00 58.56 671 ASN A N 1
ATOM 5665 C CA . ASN A 1 671 ? 5.603 13.354 -31.407 1.00 58.56 671 ASN A CA 1
ATOM 5666 C C . ASN A 1 671 ? 5.530 11.827 -31.245 1.00 58.56 671 ASN A C 1
ATOM 5668 O O . ASN A 1 671 ? 4.437 11.265 -31.275 1.00 58.56 671 ASN A O 1
ATOM 5672 N N . LYS A 1 672 ? 6.656 11.151 -30.973 1.00 61.50 672 LYS A N 1
ATOM 5673 C CA . LYS A 1 672 ? 6.698 9.691 -30.776 1.00 61.50 672 LYS A CA 1
ATOM 5674 C C . LYS A 1 672 ? 5.814 9.230 -29.609 1.00 61.50 672 LYS A C 1
ATOM 5676 O O . LYS A 1 672 ? 5.150 8.207 -29.720 1.00 61.50 672 LYS A O 1
ATOM 5681 N N . LYS A 1 673 ? 5.731 10.005 -28.518 1.00 53.38 673 LYS A N 1
ATOM 5682 C CA . LYS A 1 673 ? 4.824 9.702 -27.390 1.00 53.38 673 LYS A CA 1
ATOM 5683 C C . LYS A 1 673 ? 3.347 9.696 -27.801 1.00 53.38 673 LYS A C 1
ATOM 5685 O O . LYS A 1 673 ? 2.570 8.910 -27.266 1.00 53.38 673 LYS A O 1
ATOM 5690 N N . LEU A 1 674 ? 2.957 10.562 -28.737 1.00 49.81 674 LEU A N 1
ATOM 5691 C CA . LEU A 1 674 ? 1.591 10.626 -29.267 1.00 49.81 674 LEU A CA 1
ATOM 5692 C C . LEU A 1 674 ? 1.327 9.497 -30.276 1.00 49.81 674 LEU A C 1
ATOM 5694 O O . LEU A 1 674 ? 0.244 8.914 -30.269 1.00 49.81 674 LEU A O 1
ATOM 5698 N N . GLU A 1 675 ? 2.320 9.147 -31.096 1.00 54.16 675 GLU A N 1
ATOM 5699 C CA . GLU A 1 675 ? 2.241 8.028 -32.045 1.00 54.16 675 GLU A CA 1
ATOM 5700 C C . GLU A 1 675 ? 2.185 6.661 -31.342 1.00 54.16 675 GLU A C 1
ATOM 5702 O O . GLU A 1 675 ? 1.384 5.813 -31.727 1.00 54.16 675 GLU A O 1
ATOM 5707 N N . GLU A 1 676 ? 2.954 6.445 -30.269 1.00 55.66 676 GLU A N 1
ATOM 5708 C CA . GLU A 1 676 ? 2.909 5.211 -29.464 1.00 55.66 676 GLU A CA 1
ATOM 5709 C C . GLU A 1 676 ? 1.531 4.993 -28.814 1.00 55.66 676 GLU A C 1
ATOM 5711 O O . GLU A 1 676 ? 1.012 3.871 -28.792 1.00 55.66 676 GLU A O 1
ATOM 5716 N N . LEU A 1 677 ? 0.897 6.068 -28.334 1.00 49.00 677 LEU A N 1
ATOM 5717 C CA . LEU A 1 677 ? -0.480 6.030 -27.834 1.00 49.00 677 LEU A CA 1
ATOM 5718 C C . LEU A 1 677 ? -1.474 5.681 -28.952 1.00 49.00 677 LEU A C 1
ATOM 5720 O O . LEU A 1 677 ? -2.370 4.864 -28.753 1.00 49.00 677 LEU A O 1
ATOM 5724 N N . ALA A 1 678 ? -1.294 6.237 -30.151 1.00 54.31 678 ALA A N 1
ATOM 5725 C CA . ALA A 1 678 ? -2.148 5.926 -31.295 1.00 54.31 678 ALA A CA 1
ATOM 5726 C C . ALA A 1 678 ? -1.993 4.468 -31.773 1.00 54.31 678 ALA A C 1
ATOM 5728 O O . ALA A 1 678 ? -2.996 3.809 -32.053 1.00 54.31 678 ALA A O 1
ATOM 5729 N N . LEU A 1 679 ? -0.765 3.937 -31.821 1.00 57.88 679 LEU A N 1
ATOM 5730 C CA . LEU A 1 679 ? -0.478 2.552 -32.220 1.00 57.88 679 LEU A CA 1
ATOM 5731 C C . LEU A 1 679 ? -1.046 1.537 -31.222 1.00 57.88 679 LEU A C 1
ATOM 5733 O O . LEU A 1 679 ? -1.701 0.577 -31.621 1.00 57.88 679 LEU A O 1
ATOM 5737 N N . THR A 1 680 ? -0.872 1.780 -29.922 1.00 58.88 680 THR A N 1
ATOM 5738 C CA . THR A 1 680 ? -1.444 0.914 -28.878 1.00 58.88 680 THR A CA 1
ATOM 5739 C C . THR A 1 680 ? -2.972 0.933 -28.881 1.00 58.88 680 THR A C 1
ATOM 5741 O O . THR A 1 680 ? -3.596 -0.119 -28.722 1.00 58.88 680 THR A O 1
ATOM 5744 N N . HIS A 1 681 ? -3.600 2.088 -29.128 1.00 64.12 681 HIS A N 1
ATOM 5745 C CA . HIS A 1 681 ? -5.045 2.159 -29.355 1.00 64.12 681 HIS A CA 1
ATOM 5746 C C . HIS A 1 681 ? -5.463 1.337 -30.581 1.00 64.12 681 HIS A C 1
ATOM 5748 O O . HIS A 1 681 ? -6.433 0.581 -30.503 1.00 64.12 681 HIS A O 1
ATOM 5754 N N . ASN A 1 682 ? -4.710 1.426 -31.681 1.00 71.62 682 ASN A N 1
ATOM 5755 C CA . ASN A 1 682 ? -4.989 0.686 -32.910 1.00 71.62 682 ASN A CA 1
ATOM 5756 C C . ASN A 1 682 ? -4.934 -0.840 -32.690 1.00 71.62 682 ASN A C 1
ATOM 5758 O O . ASN A 1 682 ? -5.872 -1.546 -33.053 1.00 71.62 682 ASN A O 1
ATOM 5762 N N . ASP A 1 683 ? -3.916 -1.351 -31.991 1.00 71.44 683 ASP A N 1
ATOM 5763 C CA . ASP A 1 683 ? -3.790 -2.781 -31.661 1.00 71.44 683 ASP A CA 1
ATOM 5764 C C . ASP A 1 683 ? -4.953 -3.300 -30.797 1.00 71.44 683 ASP A C 1
ATOM 5766 O O . ASP A 1 683 ? -5.475 -4.403 -31.014 1.00 71.44 683 ASP A O 1
ATOM 5770 N N . ILE A 1 684 ? -5.399 -2.497 -29.823 1.00 68.19 684 ILE A N 1
ATOM 5771 C CA . ILE A 1 684 ? -6.559 -2.820 -28.980 1.00 68.19 684 ILE A CA 1
ATOM 5772 C C . ILE A 1 684 ? -7.832 -2.901 -29.833 1.00 68.19 684 ILE A C 1
ATOM 5774 O O . ILE A 1 684 ? -8.646 -3.812 -29.633 1.00 68.19 684 ILE A O 1
ATOM 5778 N N . VAL A 1 685 ? -8.010 -1.985 -30.791 1.00 81.62 685 VAL A N 1
ATOM 5779 C CA . VAL A 1 685 ? -9.149 -2.002 -31.721 1.00 81.62 685 VAL A CA 1
ATOM 5780 C C . VAL A 1 685 ? -9.082 -3.228 -32.632 1.00 81.62 685 VAL A C 1
ATOM 5782 O O . VAL A 1 685 ? -10.049 -3.988 -32.666 1.00 81.62 685 VAL A O 1
ATOM 5785 N N . ILE A 1 686 ? -7.944 -3.492 -33.283 1.00 84.31 686 ILE A N 1
ATOM 5786 C CA . ILE A 1 686 ? -7.721 -4.651 -34.170 1.00 84.31 686 ILE A CA 1
ATOM 5787 C C . ILE A 1 686 ? -8.045 -5.966 -33.451 1.00 84.31 686 ILE A C 1
ATOM 5789 O O . ILE A 1 686 ? -8.773 -6.820 -33.966 1.00 84.31 686 ILE A O 1
ATOM 5793 N N . SER A 1 687 ? -7.545 -6.130 -32.224 1.00 82.19 687 SER A N 1
ATOM 5794 C CA . SER A 1 687 ? -7.798 -7.321 -31.408 1.00 82.19 687 SER A CA 1
ATOM 5795 C C . SER A 1 687 ? -9.291 -7.505 -31.102 1.00 82.19 687 SER A C 1
ATOM 5797 O O . SER A 1 687 ? -9.832 -8.613 -31.214 1.00 82.19 687 SER A O 1
ATOM 5799 N N . ASN A 1 688 ? -9.993 -6.414 -30.776 1.00 80.94 688 ASN A N 1
ATOM 5800 C CA . ASN A 1 688 ? -11.427 -6.448 -30.505 1.00 80.94 688 ASN A CA 1
ATOM 5801 C C . ASN A 1 688 ? -12.266 -6.716 -31.760 1.00 80.94 688 ASN A C 1
ATOM 5803 O O . ASN A 1 688 ? -13.177 -7.545 -31.675 1.00 80.94 688 ASN A O 1
ATOM 5807 N N . ILE A 1 689 ? -11.935 -6.101 -32.905 1.00 87.38 689 ILE A N 1
ATOM 5808 C CA . ILE A 1 689 ? -12.545 -6.397 -34.214 1.00 87.38 689 ILE A CA 1
ATOM 5809 C C . ILE A 1 689 ? -12.424 -7.890 -34.503 1.00 87.38 689 ILE A C 1
ATOM 5811 O O . ILE A 1 689 ? -13.427 -8.564 -34.735 1.00 87.38 689 ILE A O 1
ATOM 5815 N N . ASN A 1 690 ? -11.211 -8.438 -34.398 1.00 84.56 690 ASN A N 1
ATOM 5816 C CA . ASN A 1 690 ? -10.945 -9.848 -34.668 1.00 84.56 690 ASN A CA 1
ATOM 5817 C C . ASN A 1 690 ? -11.755 -10.779 -33.746 1.00 84.56 690 ASN A C 1
ATOM 5819 O O . ASN A 1 690 ? -12.249 -11.817 -34.179 1.00 84.56 690 ASN A O 1
ATOM 5823 N N . HIS A 1 691 ? -11.921 -10.428 -32.467 1.00 84.00 691 HIS A N 1
ATOM 5824 C CA . HIS A 1 691 ? -12.735 -11.219 -31.540 1.00 84.00 691 HIS A CA 1
ATOM 5825 C C . HIS A 1 691 ? -14.236 -11.152 -31.857 1.00 84.00 691 HIS A C 1
ATOM 5827 O O . HIS A 1 691 ? -14.937 -12.146 -31.682 1.00 84.00 691 HIS A O 1
ATOM 5833 N N . ILE A 1 692 ? -14.752 -9.993 -32.266 1.00 85.44 692 ILE A N 1
ATOM 5834 C CA . ILE A 1 692 ? -16.182 -9.806 -32.554 1.00 85.44 692 ILE A CA 1
ATOM 5835 C C . ILE A 1 692 ? -16.552 -10.493 -33.871 1.00 85.44 692 ILE A C 1
ATOM 5837 O O . ILE A 1 692 ? -17.491 -11.287 -33.907 1.00 85.44 692 ILE A O 1
ATOM 5841 N N . LEU A 1 693 ? -15.750 -10.276 -34.916 1.00 87.56 693 LEU A N 1
ATOM 5842 C CA . LEU A 1 693 ? -15.984 -10.837 -36.248 1.00 87.56 693 LEU A CA 1
ATOM 5843 C C . LEU A 1 693 ? -15.710 -12.344 -36.348 1.00 87.56 693 LEU A C 1
ATOM 5845 O O . LEU A 1 693 ? -16.106 -12.973 -37.323 1.00 87.56 693 LEU A O 1
ATOM 5849 N N . LYS A 1 694 ? -15.087 -12.951 -35.325 1.00 82.56 694 LYS A N 1
ATOM 5850 C CA . LYS A 1 694 ? -15.051 -14.417 -35.151 1.00 82.56 694 LYS A CA 1
ATOM 5851 C C . LYS A 1 694 ? -16.428 -15.028 -34.882 1.00 82.56 694 LYS A C 1
ATOM 5853 O O . LYS A 1 694 ? -16.581 -16.233 -35.051 1.00 82.56 694 LYS A O 1
ATOM 5858 N N . ILE A 1 695 ? -17.361 -14.243 -34.343 1.00 80.88 695 ILE A N 1
ATOM 5859 C CA . ILE A 1 695 ? -18.659 -14.732 -33.869 1.00 80.88 695 ILE A CA 1
ATOM 5860 C C . ILE A 1 695 ? -19.731 -14.399 -34.901 1.00 80.88 695 ILE A C 1
ATOM 5862 O O . ILE A 1 695 ? -20.418 -15.305 -35.354 1.00 80.88 695 ILE A O 1
ATOM 5866 N N . ASN A 1 696 ? -19.832 -13.125 -35.299 1.00 82.94 696 ASN A N 1
ATOM 5867 C CA . ASN A 1 696 ? -20.833 -12.644 -36.250 1.00 82.94 696 ASN A CA 1
ATOM 5868 C C . ASN A 1 696 ? -20.209 -11.662 -37.247 1.00 82.94 696 ASN A C 1
ATOM 5870 O O . ASN A 1 696 ? -19.421 -10.802 -36.855 1.00 82.94 696 ASN A O 1
ATOM 5874 N N . SER A 1 697 ? -20.629 -11.740 -38.510 1.00 87.62 697 SER A N 1
ATOM 5875 C CA . SER A 1 697 ? -20.367 -10.694 -39.501 1.00 87.62 697 SER A CA 1
ATOM 5876 C C . SER A 1 697 ? -21.233 -9.466 -39.210 1.00 87.62 697 SER A C 1
ATOM 5878 O O . SER A 1 697 ? -22.438 -9.623 -39.004 1.00 87.62 697 SER A O 1
ATOM 5880 N N . LEU A 1 698 ? -20.652 -8.266 -39.211 1.00 90.19 698 LEU A N 1
ATOM 5881 C CA . LEU A 1 698 ? -21.347 -7.026 -38.834 1.00 90.19 698 LEU A CA 1
ATOM 5882 C C . LEU A 1 698 ? -21.141 -5.919 -39.870 1.00 90.19 698 LEU A C 1
ATOM 5884 O O . LEU A 1 698 ? -20.093 -5.849 -40.513 1.00 90.19 698 LEU A O 1
ATOM 5888 N N . ALA A 1 699 ? -22.133 -5.037 -40.007 1.00 89.44 699 ALA A N 1
ATOM 5889 C CA . ALA A 1 699 ? -22.017 -3.823 -40.814 1.00 89.44 699 ALA A CA 1
ATOM 5890 C C . ALA A 1 699 ? -21.096 -2.796 -40.130 1.00 89.44 699 ALA A C 1
ATOM 5892 O O . ALA A 1 699 ? -20.868 -2.870 -38.923 1.00 89.44 699 ALA A O 1
ATOM 5893 N N . TYR A 1 700 ? -20.586 -1.821 -40.890 1.00 89.94 700 TYR A N 1
ATOM 5894 C CA . TYR A 1 700 ? -19.638 -0.813 -40.393 1.00 89.94 700 TYR A CA 1
ATOM 5895 C C . TYR A 1 700 ? -20.119 -0.100 -39.115 1.00 89.94 700 TYR A C 1
ATOM 5897 O O . TYR A 1 700 ? -19.411 -0.119 -38.110 1.00 89.94 700 TYR A O 1
ATOM 5905 N N . ASP A 1 701 ? -21.324 0.483 -39.134 1.00 88.38 701 ASP A N 1
ATOM 5906 C CA . ASP A 1 701 ? -21.841 1.275 -38.007 1.00 88.38 701 ASP A CA 1
ATOM 5907 C C . ASP A 1 701 ? -22.132 0.405 -36.772 1.00 88.38 701 ASP A C 1
ATOM 5909 O O . ASP A 1 701 ? -21.809 0.785 -35.649 1.00 88.38 701 ASP A O 1
ATOM 5913 N N . GLU A 1 702 ? -22.655 -0.808 -36.973 1.00 86.06 702 GLU A N 1
ATOM 5914 C CA . GLU A 1 702 ? -22.907 -1.759 -35.884 1.00 86.06 702 GLU A CA 1
ATOM 5915 C C . GLU A 1 702 ? -21.600 -2.246 -35.248 1.00 86.06 702 GLU A C 1
ATOM 5917 O O . GLU A 1 702 ? -21.480 -2.316 -34.025 1.00 86.06 702 GLU A O 1
ATOM 5922 N N . LEU A 1 703 ? -20.591 -2.559 -36.067 1.00 88.38 703 LEU A N 1
ATOM 5923 C CA . LEU A 1 703 ? -19.270 -2.966 -35.597 1.00 88.38 703 LEU A CA 1
ATOM 5924 C C . LEU A 1 703 ? -18.576 -1.822 -34.842 1.00 88.38 703 LEU A C 1
ATOM 5926 O O . LEU A 1 703 ? -17.983 -2.065 -33.787 1.00 88.38 703 LEU A O 1
ATOM 5930 N N . PHE A 1 704 ? -18.691 -0.589 -35.347 1.00 89.94 704 PHE A N 1
ATOM 5931 C CA . PHE A 1 704 ? -18.194 0.618 -34.689 1.00 89.94 704 PHE A CA 1
ATOM 5932 C C . PHE A 1 704 ? -18.843 0.796 -33.313 1.00 89.94 704 PHE A C 1
ATOM 5934 O O . PHE A 1 704 ? -18.128 0.905 -32.319 1.00 89.94 704 PHE A O 1
ATOM 5941 N N . ASP A 1 705 ? -20.173 0.745 -33.216 1.00 87.06 705 ASP A N 1
ATOM 5942 C CA . ASP A 1 705 ? -20.889 0.938 -31.951 1.00 87.06 705 ASP A CA 1
ATOM 5943 C C . ASP A 1 705 ? -20.609 -0.178 -30.935 1.00 87.06 705 ASP A C 1
ATOM 5945 O O . ASP A 1 705 ? -20.397 0.092 -29.748 1.00 87.06 705 ASP A O 1
ATOM 5949 N N . VAL A 1 706 ? -20.533 -1.437 -31.382 1.00 85.62 706 VAL A N 1
ATOM 5950 C CA . VAL A 1 706 ? -20.173 -2.566 -30.508 1.00 85.62 706 VAL A CA 1
ATOM 5951 C C . VAL A 1 706 ? -18.755 -2.396 -29.962 1.00 85.62 706 VAL A C 1
ATOM 5953 O O . VAL A 1 706 ? -18.523 -2.630 -28.775 1.00 85.62 706 VAL A O 1
ATOM 5956 N N . ILE A 1 707 ? -17.801 -1.960 -30.787 1.00 84.62 707 ILE A N 1
ATOM 5957 C CA . ILE A 1 707 ? -16.419 -1.729 -30.347 1.00 84.62 707 ILE A CA 1
ATOM 5958 C C . ILE A 1 707 ? -16.316 -0.506 -29.446 1.00 84.62 707 ILE A C 1
ATOM 5960 O O . ILE A 1 707 ? -15.629 -0.570 -28.427 1.00 84.62 707 ILE A O 1
ATOM 5964 N N . LYS A 1 708 ? -17.049 0.565 -29.760 1.00 85.38 708 LYS A N 1
ATOM 5965 C CA . LYS A 1 708 ? -17.113 1.788 -28.955 1.00 85.38 708 LYS A CA 1
ATOM 5966 C C . LYS A 1 708 ? -17.562 1.494 -27.535 1.00 85.38 708 LYS A C 1
ATOM 5968 O O . LYS A 1 708 ? -16.964 1.979 -26.586 1.00 85.38 708 LYS A O 1
ATOM 5973 N N . ASN A 1 709 ? -18.599 0.673 -27.405 1.00 78.56 709 ASN A N 1
ATOM 5974 C CA . ASN A 1 709 ? -19.164 0.303 -26.113 1.00 78.56 709 ASN A CA 1
ATOM 5975 C C . ASN A 1 709 ? -18.303 -0.728 -25.369 1.00 78.56 709 ASN A C 1
ATOM 5977 O O . ASN A 1 709 ? -18.396 -0.844 -24.148 1.00 78.56 709 ASN A O 1
ATOM 5981 N N . LYS A 1 710 ? -17.471 -1.491 -26.088 1.00 75.81 710 LYS A N 1
ATOM 5982 C CA . LYS A 1 710 ? -16.596 -2.518 -25.512 1.00 75.81 710 LYS A CA 1
ATOM 5983 C C . LYS A 1 710 ? -15.258 -1.958 -25.020 1.00 75.81 710 LYS A C 1
ATOM 5985 O O . LYS A 1 710 ? -14.693 -2.495 -24.068 1.00 75.81 710 LYS A O 1
ATOM 5990 N N . ILE A 1 711 ? -14.734 -0.911 -25.656 1.00 67.31 711 ILE A N 1
ATOM 5991 C CA . ILE A 1 711 ? -13.473 -0.274 -25.266 1.00 67.31 711 ILE A CA 1
ATOM 5992 C C . ILE A 1 711 ? -13.753 0.799 -24.210 1.00 67.31 711 ILE A C 1
ATOM 5994 O O . ILE A 1 711 ? -14.350 1.827 -24.493 1.00 67.31 711 ILE A O 1
ATOM 5998 N N . ILE A 1 712 ? -13.282 0.557 -22.987 1.00 55.78 712 ILE A N 1
ATOM 5999 C CA . ILE A 1 712 ? -13.441 1.474 -21.840 1.00 55.78 712 ILE A CA 1
ATOM 6000 C C . ILE A 1 712 ? -12.172 2.325 -21.629 1.00 55.78 712 ILE A C 1
ATOM 6002 O O . ILE A 1 712 ? -12.184 3.319 -20.913 1.00 55.78 712 ILE A O 1
ATOM 6006 N N . VAL A 1 713 ? -11.058 1.929 -22.254 1.00 42.56 713 VAL A N 1
ATOM 6007 C CA . VAL A 1 713 ? -9.709 2.435 -21.946 1.00 42.56 713 VAL A CA 1
ATOM 6008 C C . VAL A 1 713 ? -9.412 3.785 -22.613 1.00 42.56 713 VAL A C 1
ATOM 6010 O O . VAL A 1 713 ? -8.597 4.548 -22.108 1.00 42.56 713 VAL A O 1
ATOM 6013 N N . PHE A 1 714 ? -10.076 4.106 -23.724 1.00 60.75 714 PHE A N 1
ATOM 6014 C CA . PHE A 1 714 ? -9.952 5.389 -24.419 1.00 60.75 714 PHE A CA 1
ATOM 6015 C C . PHE A 1 714 ? -11.225 5.693 -25.213 1.00 60.75 714 PHE A C 1
ATOM 6017 O O . PHE A 1 714 ? -11.991 4.790 -25.555 1.00 60.75 714 PHE A O 1
ATOM 6024 N N . ASN A 1 715 ? -11.440 6.970 -25.536 1.00 67.44 715 ASN A N 1
ATOM 6025 C CA . ASN A 1 715 ? -12.542 7.378 -26.401 1.00 67.44 715 ASN A CA 1
ATOM 6026 C C . ASN A 1 715 ? -12.263 6.930 -27.835 1.00 67.44 715 ASN A C 1
ATOM 6028 O O . ASN A 1 715 ? -11.365 7.448 -28.495 1.00 67.44 715 ASN A O 1
ATOM 6032 N N . MET A 1 716 ? -13.045 5.965 -28.307 1.00 71.50 716 MET A N 1
ATOM 6033 C CA . MET A 1 716 ? -12.924 5.437 -29.657 1.00 71.50 716 MET A CA 1
ATOM 6034 C C . MET A 1 716 ? -13.495 6.444 -30.666 1.00 71.50 716 MET A C 1
ATOM 6036 O O . MET A 1 716 ? -14.685 6.779 -30.625 1.00 71.50 716 MET A O 1
ATOM 6040 N N . ASP A 1 717 ? -12.626 6.962 -31.535 1.00 76.62 717 ASP A N 1
ATOM 6041 C CA . ASP A 1 717 ? -12.988 7.861 -32.626 1.00 76.62 717 ASP A CA 1
ATOM 6042 C C . ASP A 1 717 ? -13.087 7.103 -33.965 1.00 76.62 717 ASP A C 1
ATOM 6044 O O . ASP A 1 717 ? -12.583 5.989 -34.129 1.00 76.62 717 ASP A O 1
ATOM 6048 N N . LYS A 1 718 ? -13.772 7.703 -34.947 1.00 81.38 718 LYS A N 1
ATOM 6049 C CA . LYS A 1 718 ? -13.947 7.073 -36.267 1.00 81.38 718 LYS A CA 1
ATOM 6050 C C . LYS A 1 718 ? -12.623 6.879 -37.007 1.00 81.38 718 LYS A C 1
ATOM 6052 O O . LYS A 1 718 ? -12.475 5.889 -37.711 1.00 81.38 718 LYS A O 1
ATOM 6057 N N . LYS A 1 719 ? -11.647 7.771 -36.811 1.00 81.12 719 LYS A N 1
ATOM 6058 C CA . LYS A 1 719 ? -10.351 7.695 -37.498 1.00 81.12 719 LYS A CA 1
ATOM 6059 C C . LYS A 1 719 ? -9.542 6.471 -37.076 1.00 81.12 719 LYS A C 1
ATOM 6061 O O . LYS A 1 719 ? -9.032 5.765 -37.942 1.00 81.12 719 LYS A O 1
ATOM 6066 N N . ILE A 1 720 ? -9.430 6.195 -35.777 1.00 79.00 720 ILE A N 1
ATOM 6067 C CA . ILE A 1 720 ? -8.710 5.023 -35.256 1.00 79.00 720 ILE A CA 1
ATOM 6068 C C . ILE A 1 720 ? -9.394 3.743 -35.748 1.00 79.00 720 ILE A C 1
ATOM 6070 O O . ILE A 1 720 ? -8.721 2.819 -36.198 1.00 79.00 720 ILE A O 1
ATOM 6074 N N . PHE A 1 721 ? -10.728 3.706 -35.734 1.00 86.75 721 PHE A N 1
ATOM 6075 C CA . PHE A 1 721 ? -11.491 2.561 -36.228 1.00 86.75 721 PHE A CA 1
ATOM 6076 C C . PHE A 1 721 ? -11.292 2.291 -37.724 1.00 86.75 721 PHE A C 1
ATOM 6078 O O . PHE A 1 721 ? -11.048 1.151 -38.115 1.00 86.75 721 PHE A O 1
ATOM 6085 N N . GLU A 1 722 ? -11.346 3.329 -38.559 1.00 86.94 722 GLU A N 1
ATOM 6086 C CA . GLU A 1 722 ? -11.091 3.210 -39.999 1.00 86.94 722 GLU A CA 1
ATOM 6087 C C . GLU A 1 722 ? -9.667 2.737 -40.281 1.00 86.94 722 GLU A C 1
ATOM 6089 O O . GLU A 1 722 ? -9.460 1.862 -41.120 1.00 86.94 722 GLU A O 1
ATOM 6094 N N . THR A 1 723 ? -8.692 3.258 -39.536 1.00 84.38 723 THR A N 1
ATOM 6095 C CA . THR A 1 723 ? -7.287 2.848 -39.659 1.00 84.38 723 THR A CA 1
ATOM 6096 C C . THR A 1 723 ? -7.115 1.365 -39.313 1.00 84.38 723 THR A C 1
ATOM 6098 O O . THR A 1 723 ? -6.436 0.639 -40.041 1.00 84.38 723 THR A O 1
ATOM 6101 N N . ALA A 1 724 ? -7.778 0.892 -38.253 1.00 86.00 724 ALA A N 1
ATOM 6102 C CA . ALA A 1 724 ? -7.771 -0.509 -37.840 1.00 86.00 724 ALA A CA 1
ATOM 6103 C C . ALA A 1 724 ? -8.421 -1.430 -38.884 1.00 86.00 724 ALA A C 1
ATOM 6105 O O . ALA A 1 724 ? -7.845 -2.458 -39.241 1.00 86.00 724 ALA A O 1
ATOM 6106 N N . ILE A 1 725 ? -9.605 -1.067 -39.391 1.00 89.25 725 ILE A N 1
ATOM 6107 C CA . ILE A 1 725 ? -10.312 -1.853 -40.412 1.00 89.25 725 ILE A CA 1
ATOM 6108 C C . ILE A 1 725 ? -9.492 -1.941 -41.696 1.00 89.25 725 ILE A C 1
ATOM 6110 O O . ILE A 1 725 ? -9.304 -3.044 -42.205 1.00 89.25 725 ILE A O 1
ATOM 6114 N N . ASN A 1 726 ? -8.970 -0.817 -42.191 1.00 87.25 726 ASN A N 1
ATOM 6115 C CA . ASN A 1 726 ? -8.179 -0.795 -43.421 1.00 87.25 726 ASN A CA 1
ATOM 6116 C C . ASN A 1 726 ? -6.935 -1.675 -43.284 1.00 87.25 726 ASN A C 1
ATOM 6118 O O . ASN A 1 726 ? -6.704 -2.534 -44.127 1.00 87.25 726 ASN A O 1
ATOM 6122 N N . TYR A 1 727 ? -6.209 -1.560 -42.166 1.00 86.69 727 TYR A N 1
ATOM 6123 C CA . TYR A 1 727 ? -5.076 -2.439 -41.875 1.00 86.69 727 TYR A CA 1
ATOM 6124 C C . TYR A 1 727 ? -5.470 -3.923 -41.883 1.00 86.69 727 TYR A C 1
ATOM 6126 O O . TYR A 1 727 ? -4.746 -4.764 -42.415 1.00 86.69 727 TYR A O 1
ATOM 6134 N N . MET A 1 728 ? -6.613 -4.268 -41.283 1.00 86.38 728 MET A N 1
ATOM 6135 C CA . MET A 1 728 ? -7.067 -5.656 -41.219 1.00 86.38 728 MET A CA 1
ATOM 6136 C C . MET A 1 728 ? -7.524 -6.209 -42.572 1.00 86.38 728 MET A C 1
ATOM 6138 O O . MET A 1 728 ? -7.367 -7.408 -42.793 1.00 86.38 728 MET A O 1
ATOM 6142 N N . ILE A 1 729 ? -8.060 -5.369 -43.458 1.00 87.62 729 ILE A N 1
ATOM 6143 C CA . ILE A 1 729 ? -8.374 -5.741 -44.844 1.00 87.62 729 ILE A CA 1
ATOM 6144 C C . ILE A 1 729 ? -7.076 -5.927 -45.634 1.00 87.62 729 ILE A C 1
ATOM 6146 O O . ILE A 1 729 ? -6.887 -6.969 -46.248 1.00 87.62 729 ILE A O 1
ATOM 6150 N N . ASP A 1 730 ? -6.146 -4.972 -45.546 1.00 87.31 730 ASP A N 1
ATOM 6151 C CA . ASP A 1 730 ? -4.865 -4.995 -46.267 1.00 87.31 730 ASP A CA 1
ATOM 6152 C C . ASP A 1 730 ? -3.973 -6.190 -45.886 1.00 87.31 730 ASP A C 1
ATOM 6154 O O . ASP A 1 730 ? -3.087 -6.590 -46.642 1.00 87.31 730 ASP A O 1
ATOM 6158 N N . LYS A 1 731 ? -4.162 -6.737 -44.680 1.00 86.31 731 LYS A N 1
ATOM 6159 C CA . LYS A 1 731 ? -3.456 -7.922 -44.168 1.00 86.31 731 LYS A CA 1
ATOM 6160 C C . LYS A 1 731 ? -4.266 -9.212 -44.267 1.00 86.31 731 LYS A C 1
ATOM 6162 O O . LYS A 1 731 ? -3.858 -10.211 -43.677 1.00 86.31 731 LYS A O 1
ATOM 6167 N N . ASP A 1 732 ? -5.396 -9.187 -44.970 1.00 83.00 732 ASP A N 1
ATOM 6168 C CA . ASP A 1 732 ? -6.286 -10.332 -45.162 1.00 83.00 732 ASP A CA 1
ATOM 6169 C C . ASP A 1 732 ? -6.723 -10.994 -43.835 1.00 83.00 732 ASP A C 1
ATOM 6171 O O . ASP A 1 732 ? -6.866 -12.216 -43.730 1.00 83.00 732 ASP A O 1
ATOM 6175 N N . TYR A 1 733 ? -6.926 -10.199 -42.779 1.00 84.31 733 TYR A N 1
ATOM 6176 C CA . TYR A 1 733 ? -7.527 -10.677 -41.530 1.00 84.31 733 TYR A CA 1
ATOM 6177 C C . TYR A 1 733 ? -9.058 -10.697 -41.607 1.00 84.31 733 TYR A C 1
ATOM 6179 O O . TYR A 1 733 ? -9.698 -11.551 -40.981 1.00 84.31 733 TYR A O 1
ATOM 6187 N N . ILE A 1 734 ? -9.648 -9.749 -42.340 1.00 89.06 734 ILE A N 1
ATOM 6188 C CA . ILE A 1 734 ? -11.096 -9.591 -42.533 1.00 89.06 734 ILE A CA 1
ATOM 6189 C C . ILE A 1 734 ? -11.387 -9.207 -43.985 1.00 89.06 734 ILE A C 1
ATOM 6191 O O . ILE A 1 734 ? -10.551 -8.588 -44.635 1.00 89.06 734 ILE A O 1
ATOM 6195 N N . ILE A 1 735 ? -12.583 -9.525 -44.475 1.00 90.06 735 ILE A N 1
ATOM 6196 C CA . ILE A 1 735 ? -13.073 -9.072 -45.782 1.00 90.06 735 ILE A CA 1
ATOM 6197 C C . ILE A 1 735 ? -14.412 -8.375 -45.637 1.00 90.06 735 ILE A C 1
ATOM 6199 O O . ILE A 1 735 ? -15.184 -8.652 -44.719 1.00 90.06 735 ILE A O 1
ATOM 6203 N N . LEU A 1 736 ? -14.695 -7.485 -46.582 1.00 87.62 736 LEU A N 1
ATOM 6204 C CA . LEU A 1 736 ? -16.041 -6.983 -46.792 1.00 87.62 736 LEU A CA 1
ATOM 6205 C C . LEU A 1 736 ? -16.763 -7.945 -47.737 1.00 87.62 736 LEU A C 1
ATOM 6207 O O . LEU A 1 736 ? -16.394 -8.082 -48.906 1.00 87.62 736 LEU A O 1
ATOM 6211 N N . ASN A 1 737 ? -17.770 -8.643 -47.225 1.00 81.12 737 ASN A N 1
ATOM 6212 C CA . ASN A 1 737 ? -18.526 -9.598 -48.019 1.00 81.12 737 ASN A CA 1
ATOM 6213 C C . ASN A 1 737 ? -19.530 -8.901 -48.950 1.00 81.12 737 ASN A C 1
ATOM 6215 O O . ASN A 1 737 ? -19.761 -7.692 -48.887 1.00 81.12 737 ASN A O 1
ATOM 6219 N N . LYS A 1 738 ? -20.173 -9.686 -49.822 1.00 77.12 738 LYS A N 1
ATOM 6220 C CA . LYS A 1 738 ? -21.126 -9.178 -50.827 1.00 77.12 738 LYS A CA 1
ATOM 6221 C C . LYS A 1 738 ? -22.359 -8.477 -50.233 1.00 77.12 738 LYS A C 1
ATOM 6223 O O . LYS A 1 738 ? -23.062 -7.795 -50.971 1.00 77.12 738 LYS A O 1
ATOM 6228 N N . ASN A 1 739 ? -22.608 -8.625 -48.930 1.00 80.25 739 ASN A N 1
ATOM 6229 C CA . ASN A 1 739 ? -23.717 -8.000 -48.211 1.00 80.25 739 ASN A CA 1
ATOM 6230 C C . ASN A 1 739 ? -23.284 -6.739 -47.432 1.00 80.25 739 ASN A C 1
ATOM 6232 O O . ASN A 1 739 ? -24.035 -6.279 -46.577 1.00 80.25 739 ASN A O 1
ATOM 6236 N N . ASN A 1 740 ? -22.094 -6.185 -47.705 1.00 84.38 740 ASN A N 1
ATOM 6237 C CA . ASN A 1 740 ? -21.486 -5.067 -46.966 1.00 84.38 740 ASN A CA 1
ATOM 6238 C C . ASN A 1 740 ? -21.270 -5.350 -45.468 1.00 84.38 740 ASN A C 1
ATOM 6240 O O . ASN A 1 740 ? -21.259 -4.42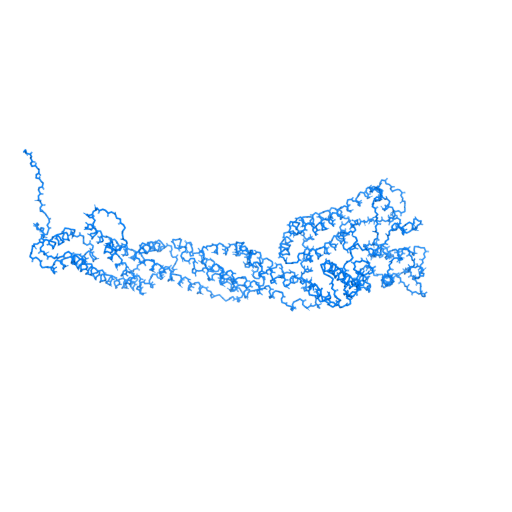8 -44.651 1.00 84.38 740 ASN A O 1
ATOM 6244 N N . LEU A 1 741 ? -21.090 -6.619 -45.100 1.00 87.19 741 LEU A N 1
ATOM 6245 C CA . LEU A 1 741 ? -20.736 -7.012 -43.742 1.00 87.19 741 LEU A CA 1
ATOM 6246 C C . LEU A 1 741 ? -19.249 -7.353 -43.699 1.00 87.19 741 LEU A C 1
ATOM 6248 O O . LEU A 1 741 ? -18.734 -8.047 -44.577 1.00 87.19 741 LEU A O 1
ATOM 6252 N N . TYR A 1 742 ? -18.566 -6.885 -42.662 1.00 88.88 742 TYR A N 1
ATOM 6253 C CA . TYR A 1 742 ? -17.218 -7.339 -42.363 1.00 88.88 742 TYR A CA 1
ATOM 6254 C C . TYR A 1 742 ? -17.290 -8.745 -41.783 1.00 88.88 742 TYR A C 1
ATOM 6256 O O . TYR A 1 742 ? -18.046 -8.995 -40.844 1.00 88.88 742 TYR A O 1
ATOM 6264 N N . GLU A 1 743 ? -16.499 -9.661 -42.326 1.00 87.56 743 GLU A N 1
ATOM 6265 C CA . GLU A 1 743 ? -16.376 -11.032 -41.838 1.00 87.56 743 GLU A CA 1
ATOM 6266 C C . GLU A 1 743 ? -14.910 -11.438 -41.735 1.00 87.56 743 GLU A C 1
ATOM 6268 O O . GLU A 1 743 ? -14.040 -10.924 -42.439 1.00 87.56 743 GLU A O 1
ATOM 6273 N N . LYS A 1 744 ? -14.621 -12.354 -40.813 1.00 86.19 744 LYS A N 1
ATOM 6274 C CA . LYS A 1 744 ? -13.271 -12.862 -40.624 1.00 86.19 744 LYS A CA 1
ATOM 6275 C C . LYS A 1 744 ? -12.915 -13.888 -41.703 1.00 86.19 744 LYS A C 1
ATOM 6277 O O . LYS A 1 744 ? -13.691 -14.806 -41.955 1.00 86.19 744 LYS A O 1
ATOM 6282 N N . ILE A 1 745 ? -11.698 -13.798 -42.242 1.00 82.19 745 ILE A N 1
ATOM 6283 C CA . ILE A 1 745 ? -11.146 -14.845 -43.110 1.00 82.19 745 ILE A CA 1
ATOM 6284 C C . ILE A 1 745 ? -10.643 -16.010 -42.245 1.00 82.19 745 ILE A C 1
ATOM 6286 O O . ILE A 1 745 ? -9.886 -15.817 -41.286 1.00 82.19 745 ILE A O 1
ATOM 6290 N N . TYR A 1 746 ? -11.062 -17.228 -42.585 1.00 72.12 746 TYR A N 1
ATOM 6291 C CA . TYR A 1 746 ? -10.525 -18.470 -42.032 1.00 72.12 746 TYR A CA 1
ATOM 6292 C C . TYR A 1 746 ? -9.698 -19.155 -43.122 1.00 72.12 746 TYR A C 1
ATOM 6294 O O . TYR A 1 746 ? -10.239 -19.470 -44.181 1.00 72.12 746 TYR A O 1
ATOM 6302 N N . TYR A 1 747 ? -8.402 -19.331 -42.860 1.00 56.72 747 TYR A N 1
ATOM 6303 C CA . TYR A 1 747 ? -7.484 -20.091 -43.711 1.00 56.72 747 TYR A CA 1
ATOM 6304 C C . TYR A 1 747 ? -7.529 -21.580 -43.384 1.00 56.72 747 TYR A C 1
ATOM 6306 O O . TYR A 1 747 ? -7.597 -21.903 -42.172 1.00 56.72 747 TYR A O 1
#

InterPro domains:
  IPR036317 Cullin homology domain superfamily [SSF75632] (414-650)

Solvent-accessible surface area (backbone atoms only — not comparable to full-atom values): 43571 Å² total; per-residue (Å²): 133,90,78,88,84,86,80,76,92,73,91,78,52,57,97,83,74,38,66,85,70,87,58,101,80,70,53,73,67,60,54,53,51,53,54,49,53,44,54,49,40,29,75,74,66,69,50,82,80,80,50,69,65,57,55,50,46,52,56,52,50,51,70,72,75,45,98,64,67,89,84,54,69,62,63,56,58,50,51,54,51,51,54,50,52,52,49,52,49,52,52,43,52,55,49,34,55,50,50,52,54,30,48,76,66,70,74,56,54,65,60,59,52,44,50,50,55,54,52,49,51,54,51,51,51,51,54,47,53,69,66,53,80,74,81,78,85,78,90,77,80,92,78,91,76,100,71,87,80,81,63,71,74,54,43,57,62,36,50,54,49,50,46,45,43,58,50,45,59,64,24,71,69,53,34,55,51,52,52,61,64,64,68,66,75,44,79,85,48,48,64,45,52,52,51,40,55,54,52,46,57,61,52,22,77,64,58,78,39,51,66,50,53,49,53,51,51,51,53,45,53,50,55,54,50,53,64,62,66,75,65,82,66,102,53,61,72,52,57,40,42,54,52,50,37,53,53,45,53,56,47,49,54,51,47,45,67,72,40,58,93,50,35,82,74,52,49,70,68,50,52,60,56,50,49,53,37,53,50,46,36,64,74,63,40,53,69,67,55,42,26,53,50,36,74,73,43,33,72,61,51,27,63,63,66,68,49,97,51,95,62,52,66,62,56,51,51,52,50,53,52,44,52,47,50,46,52,50,65,75,64,39,66,75,76,75,64,57,82,83,59,66,77,67,58,54,54,53,51,42,51,53,52,51,41,50,50,51,34,52,56,35,55,46,65,52,53,72,76,67,47,83,71,60,40,52,56,51,42,50,58,46,39,73,53,54,76,35,66,68,52,49,50,37,56,53,54,49,43,53,53,31,60,77,68,68,40,61,67,61,46,52,53,55,49,60,56,62,69,66,42,77,66,63,66,60,55,51,53,52,49,48,56,53,46,51,53,50,52,56,54,49,46,67,71,26,56,92,41,57,71,60,39,52,53,51,53,52,49,53,50,56,52,48,62,73,48,57,84,78,56,60,68,77,69,45,46,41,57,54,48,54,55,50,28,52,54,51,19,53,53,50,47,54,52,46,56,60,49,42,72,76,68,62,88,56,81,81,55,77,84,63,81,82,88,84,67,83,55,72,60,60,96,61,44,96,80,58,62,92,68,56,57,50,37,68,73,62,53,60,79,46,74,86,53,90,48,66,69,60,51,49,51,53,52,49,50,52,52,56,22,62,78,47,79,64,77,56,85,71,75,40,54,41,89,52,74,75,40,80,44,78,56,97,93,38,65,34,37,28,27,43,51,57,48,57,59,57,58,72,40,79,89,42,59,65,46,48,46,68,60,58,60,62,31,76,95,42,51,71,48,55,71,62,50,54,48,35,54,54,48,31,43,35,75,28,49,50,26,47,81,54,98,68,22,44,30,60,52,92,70,84,84,59,58,42,55,41,47,60,50,32,69,76,67,26,64,48,68,60,49,49,60,55,48,54,52,51,50,55,51,29,53,55,48,40,54,49,51,56,60,50,29,69,77,47,65,36,38,69,68,60,47,49,52,55,48,47,75,66,46,83,89,56,89,76,50,72,66,55,51,51,53,29,51,52,54,32,42,79,67,63,49,31,44,75,45,100,83,62,24,40,32,52,62,82,132

Mean predicted aligned error: 18.86 Å